Protein 6B82 (pdb70)

CATH classification: 1.10.630.10

Radius of gyration: 28.64 Å; Cα contacts (8 Å, |Δi|>4): 1576; chains: 2; bounding box: 78×94×57 Å

Organism: Danio rerio (NCBI:txid7955)

Structure (mmCIF, N/CA/C/O backbone):
data_6B82
#
_entry.id   6B82
#
_cell.length_a   104.920
_cell.length_b   104.920
_cell.length_c   235.000
_cell.angle_alpha   90.00
_cell.angle_beta   90.00
_cell.angle_gamma   90.00
#
_symmetry.space_group_name_H-M   'P 41 2 2'
#
loop_
_entity.id
_entity.type
_entity.pdbx_description
1 polymer 'Cytochrome P450, family 17, subfamily A, polypeptide 1'
2 non-polymer 'PROTOPORPHYRIN IX CONTAINING FE'
3 non-polymer Abiraterone
4 non-polymer 'ACETATE ION'
5 non-polymer 'CHLORIDE ION'
6 water water
#
loop_
_atom_site.group_PDB
_atom_site.id
_atom_site.type_symbol
_atom_site.label_atom_id
_atom_site.label_alt_id
_atom_site.label_comp_id
_atom_site.label_asym_id
_atom_site.label_entity_id
_atom_site.label_seq_id
_atom_site.pdbx_PDB_ins_code
_atom_site.Cartn_x
_atom_site.Cartn_y
_atom_site.Cartn_z
_atom_site.occupancy
_atom_site.B_iso_or_equiv
_atom_site.auth_seq_id
_atom_site.auth_comp_id
_atom_site.auth_asym_id
_atom_site.auth_atom_id
_atom_site.pdbx_PDB_model_num
ATOM 1 N N . ARG A 1 23 ? 34.288 33.973 -11.789 1.00 93.55 39 ARG A N 1
ATOM 2 C CA . ARG A 1 23 ? 34.168 33.362 -13.148 1.00 88.53 39 ARG A CA 1
ATOM 3 C C . ARG A 1 23 ? 35.479 33.477 -13.905 1.00 90.32 39 ARG A C 1
ATOM 4 O O . ARG A 1 23 ? 35.906 32.493 -14.469 1.00 96.74 39 ARG A O 1
ATOM 6 N N . SER A 1 24 ? 36.113 34.660 -13.927 1.00 92.17 40 SER A N 1
ATOM 7 C CA . SER A 1 24 ? 37.464 34.826 -14.538 1.00 84.57 40 SER A CA 1
ATOM 8 C C . SER A 1 24 ? 38.570 34.607 -13.506 1.00 81.00 40 SER A C 1
ATOM 9 O O . SER A 1 24 ? 38.411 35.007 -12.344 1.00 81.38 40 SER A O 1
ATOM 12 N N . PRO A 1 25 ? 39.702 33.992 -13.935 1.00 75.01 41 PRO A N 1
ATOM 13 C CA . PRO A 1 25 ? 40.819 33.744 -13.025 1.00 68.95 41 PRO A CA 1
ATOM 14 C C . PRO A 1 25 ? 41.556 35.017 -12.688 1.00 61.37 41 PRO A C 1
ATOM 15 O O . PRO A 1 25 ? 41.526 35.943 -13.483 1.00 63.81 41 PRO A O 1
ATOM 19 N N . PRO A 1 26 ? 42.228 35.065 -11.531 1.00 58.99 42 PRO A N 1
ATOM 20 C CA . PRO A 1 26 ? 43.092 36.216 -11.238 1.00 65.69 42 PRO A CA 1
ATOM 21 C C . PRO A 1 26 ? 43.998 36.588 -12.415 1.00 69.86 42 PRO A C 1
ATOM 22 O O . PRO A 1 26 ? 44.286 35.736 -13.274 1.00 68.48 42 PRO A O 1
ATOM 26 N N . SER A 1 27 ? 44.407 37.857 -12.457 1.00 73.67 43 SER A N 1
ATOM 27 C CA . SER A 1 27 ? 45.161 38.398 -13.591 1.00 73.00 43 SER A CA 1
ATOM 28 C C . SER A 1 27 ? 46.175 39.409 -13.114 1.00 72.57 43 SER A C 1
ATOM 29 O O . SER A 1 27 ? 45.878 40.235 -12.242 1.00 80.51 43 SER A O 1
ATOM 32 N N . LEU A 1 28 ? 47.367 39.357 -13.701 1.00 71.55 44 LEU A N 1
ATOM 33 C CA . LEU A 1 28 ? 48.392 40.366 -13.419 1.00 69.49 44 LEU A CA 1
ATOM 34 C C . LEU A 1 28 ? 47.944 41.707 -13.963 1.00 67.00 44 LEU A C 1
ATOM 35 O O . LEU A 1 28 ? 47.183 41.767 -14.937 1.00 72.67 44 LEU A O 1
ATOM 40 N N . PRO A 1 29 ? 48.413 42.794 -13.342 1.00 70.23 45 PRO A N 1
ATOM 41 C CA . PRO A 1 29 ? 48.027 44.112 -13.854 1.00 72.44 45 PRO A CA 1
ATOM 42 C C . PRO A 1 29 ? 48.547 44.304 -15.273 1.00 74.60 45 PRO A C 1
ATOM 43 O O . PRO A 1 29 ? 49.704 44.008 -15.557 1.00 77.07 45 PRO A O 1
ATOM 47 N N . SER A 1 30 ? 47.685 44.763 -16.160 1.00 75.43 46 SER A N 1
ATOM 48 C CA . SER A 1 30 ? 48.075 44.985 -17.540 1.00 75.37 46 SER A CA 1
ATOM 49 C C . SER A 1 30 ? 47.759 46.421 -17.963 1.00 74.85 46 SER A C 1
ATOM 50 O O . SER A 1 30 ? 46.729 46.995 -17.603 1.00 80.09 46 SER A O 1
ATOM 53 N N . LEU A 1 31 ? 48.673 47.012 -18.712 1.00 77.63 47 LEU A N 1
ATOM 54 C CA . LEU A 1 31 ? 48.396 48.269 -19.380 1.00 78.94 47 LEU A CA 1
ATOM 55 C C . LEU A 1 31 ? 47.867 47.946 -20.781 1.00 83.56 47 LEU A C 1
ATOM 56 O O . LEU A 1 31 ? 47.986 46.808 -21.255 1.00 85.76 47 LEU A O 1
ATOM 61 N N . PRO A 1 32 ? 47.239 48.927 -21.440 1.00 88.47 48 PRO A N 1
ATOM 62 C CA . PRO A 1 32 ? 46.909 48.715 -22.853 1.00 90.32 48 PRO A CA 1
ATOM 63 C C . PRO A 1 32 ? 48.203 48.545 -23.654 1.00 85.60 48 PRO A C 1
ATOM 64 O O . PRO A 1 32 ? 49.238 49.065 -23.208 1.00 81.96 48 PRO A O 1
ATOM 68 N N . ILE A 1 33 ? 48.161 47.807 -24.776 1.00 82.82 49 ILE A N 1
ATOM 69 C CA . ILE A 1 33 ? 49.292 47.717 -25.753 1.00 87.84 49 ILE A CA 1
ATOM 70 C C . ILE A 1 33 ? 50.418 46.743 -25.334 1.00 80.95 49 ILE A C 1
ATOM 71 O O . ILE A 1 33 ? 50.757 45.843 -26.096 1.00 74.53 49 ILE A O 1
ATOM 76 N N . ILE A 1 34 ? 50.968 46.947 -24.130 1.00 79.70 50 ILE A N 1
ATOM 77 C CA . ILE A 1 34 ? 52.081 46.176 -23.569 1.00 75.16 50 ILE A CA 1
ATOM 78 C C . ILE A 1 34 ? 51.565 45.045 -22.689 1.00 76.42 50 ILE A C 1
ATOM 79 O O . ILE A 1 34 ? 52.180 43.982 -22.626 1.00 79.17 50 ILE A O 1
ATOM 84 N N . GLY A 1 35 ? 50.443 45.281 -22.006 1.00 77.73 51 GLY A N 1
ATOM 85 C CA . GLY A 1 35 ? 49.897 44.316 -21.079 1.00 74.21 51 GLY A CA 1
ATOM 86 C C . GLY A 1 35 ? 50.678 44.215 -19.767 1.00 72.00 51 GLY A C 1
ATOM 87 O O . GLY A 1 35 ? 51.200 45.208 -19.225 1.00 64.35 51 GLY A O 1
ATOM 88 N N . SER A 1 36 ? 50.763 42.991 -19.265 1.00 69.99 52 SER A N 1
ATOM 89 C CA . SER A 1 36 ? 51.375 42.715 -17.991 1.00 67.80 52 SER A CA 1
ATOM 90 C C . SER A 1 36 ? 52.890 42.673 -18.028 1.00 70.76 52 SER A C 1
ATOM 91 O O . SER A 1 36 ? 53.483 42.464 -16.977 1.00 71.76 52 SER A O 1
ATOM 94 N N . LEU A 1 37 ? 53.529 42.856 -19.195 1.00 73.96 53 LEU A N 1
ATOM 95 C CA . LEU A 1 37 ? 54.990 43.103 -19.248 1.00 76.97 53 LEU A CA 1
ATOM 96 C C . LEU A 1 37 ? 55.395 44.125 -18.206 1.00 78.60 53 LEU A C 1
ATOM 97 O O . LEU A 1 37 ? 54.574 44.917 -17.762 1.00 95.35 53 LEU A O 1
ATOM 102 N N . MET A 1 38 ? 56.658 44.137 -17.832 1.00 81.90 54 MET A N 1
ATOM 103 C CA . MET A 1 38 ? 57.187 45.132 -16.870 1.00 100.45 54 MET A CA 1
ATOM 104 C C . MET A 1 38 ? 56.716 44.907 -15.417 1.00 100.31 54 MET A C 1
ATOM 105 O O . MET A 1 38 ? 57.467 45.204 -14.480 1.00 106.22 54 MET A O 1
ATOM 110 N N . SER A 1 39 ? 55.506 44.368 -15.226 1.00 99.31 55 SER A N 1
ATOM 111 C CA . SER A 1 39 ? 55.152 43.668 -13.969 1.00 93.10 55 SER A CA 1
ATOM 112 C C . SER A 1 39 ? 55.970 42.394 -13.807 1.00 90.23 55 SER A C 1
ATOM 113 O O . SER A 1 39 ? 56.253 41.971 -12.683 1.00 96.61 55 SER A O 1
ATOM 116 N N . LEU A 1 40 ? 56.355 41.797 -14.931 1.00 82.02 56 LEU A N 1
ATOM 117 C CA . LEU A 1 40 ? 57.109 40.562 -14.920 1.00 81.48 56 LEU A CA 1
ATOM 118 C C . LEU A 1 40 ? 58.540 40.770 -15.430 1.00 78.43 56 LEU A C 1
ATOM 119 O O . LEU A 1 40 ? 58.966 40.204 -16.417 1.00 71.68 56 LEU A O 1
ATOM 124 N N . VAL A 1 41 ? 59.276 41.598 -14.704 1.00 84.80 57 VAL A N 1
ATOM 125 C CA . VAL A 1 41 ? 60.729 41.689 -14.847 1.00 87.16 57 VAL A CA 1
ATOM 126 C C . VAL A 1 41 ? 61.339 40.977 -13.652 1.00 87.23 57 VAL A C 1
ATOM 127 O O . VAL A 1 41 ? 60.846 41.116 -12.517 1.00 83.28 57 VAL A O 1
ATOM 131 N N . SER A 1 42 ? 62.408 40.221 -13.906 1.00 83.81 58 SER A N 1
ATOM 132 C CA . SER A 1 42 ? 62.977 39.324 -12.891 1.00 85.50 58 SER A CA 1
ATOM 133 C C . SER A 1 42 ? 64.314 38.734 -13.364 1.00 92.87 58 SER A C 1
ATOM 134 O O . SER A 1 42 ? 64.546 38.572 -14.567 1.00 92.96 58 SER A O 1
ATOM 137 N N . ASP A 1 43 ? 65.204 38.448 -12.414 1.00 106.61 59 ASP A N 1
ATOM 138 C CA . ASP A 1 43 ? 66.418 37.648 -12.680 1.00 114.11 59 ASP A CA 1
ATOM 139 C C . ASP A 1 43 ? 66.142 36.143 -12.575 1.00 104.50 59 ASP A C 1
ATOM 140 O O . ASP A 1 43 ? 67.019 35.335 -12.902 1.00 101.77 59 ASP A O 1
ATOM 145 N N . SER A 1 44 ? 64.942 35.779 -12.102 1.00 91.89 60 SER A N 1
ATOM 146 C CA . SER A 1 44 ? 64.500 34.392 -12.074 1.00 82.44 60 SER A CA 1
ATOM 147 C C . SER A 1 44 ? 64.273 33.872 -13.480 1.00 79.89 60 SER A C 1
ATOM 148 O O . SER A 1 44 ? 63.875 34.626 -14.382 1.00 77.34 60 SER A O 1
ATOM 151 N N . PRO A 1 45 ? 64.543 32.578 -13.676 1.00 77.10 61 PRO A N 1
ATOM 152 C CA . PRO A 1 45 ? 64.080 31.922 -14.885 1.00 77.51 61 PRO A CA 1
ATOM 153 C C . PRO A 1 45 ? 62.534 31.925 -14.959 1.00 77.60 61 PRO A C 1
ATOM 154 O O . PRO A 1 45 ? 61.872 31.798 -13.916 1.00 80.25 61 PRO A O 1
ATOM 158 N N . PRO A 1 46 ? 61.958 32.071 -16.169 1.00 72.94 62 PRO A N 1
ATOM 159 C CA . PRO A 1 46 ? 60.498 32.212 -16.307 1.00 71.84 62 PRO A CA 1
ATOM 160 C C . PRO A 1 46 ? 59.622 31.175 -15.597 1.00 71.33 62 PRO A C 1
ATOM 161 O O . PRO A 1 46 ? 58.615 31.554 -15.002 1.00 75.84 62 PRO A O 1
ATOM 165 N N . HIS A 1 47 ? 59.986 29.897 -15.679 1.00 68.81 63 HIS A N 1
ATOM 166 C CA . HIS A 1 47 ? 59.231 28.831 -14.992 1.00 68.44 63 HIS A CA 1
ATOM 167 C C . HIS A 1 47 ? 59.158 29.005 -13.474 1.00 69.02 63 HIS A C 1
ATOM 168 O O . HIS A 1 47 ? 58.094 28.869 -12.878 1.00 64.81 63 HIS A O 1
ATOM 175 N N . ILE A 1 48 ? 60.294 29.322 -12.870 1.00 70.88 64 ILE A N 1
ATOM 176 C CA . ILE A 1 48 ? 60.369 29.599 -11.437 1.00 74.36 64 ILE A CA 1
ATOM 177 C C . ILE A 1 48 ? 59.586 30.863 -11.109 1.00 75.66 64 ILE A C 1
ATOM 178 O O . ILE A 1 48 ? 58.834 30.903 -10.136 1.00 72.70 64 ILE A O 1
ATOM 183 N N . PHE A 1 49 ? 5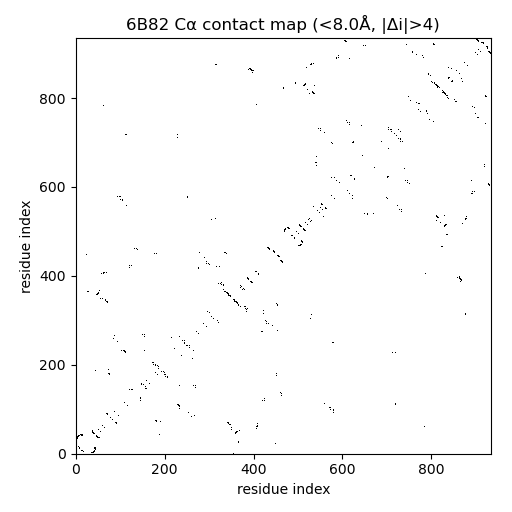9.773 31.895 -11.926 1.00 78.11 65 PHE A N 1
ATOM 184 C CA . PHE A 1 49 ? 59.082 33.163 -11.717 1.00 79.14 65 PHE A CA 1
ATOM 185 C C . PHE A 1 49 ? 57.589 32.918 -11.615 1.00 73.64 65 PHE A C 1
ATOM 186 O O . PHE A 1 49 ? 56.975 33.337 -10.647 1.00 75.90 65 PHE A O 1
ATOM 194 N N . PHE A 1 50 ? 57.034 32.210 -12.594 1.00 71.67 66 PHE A N 1
ATOM 195 C CA . PHE A 1 50 ? 55.603 31.914 -12.631 1.00 71.95 66 PHE A CA 1
ATOM 196 C C . PHE A 1 50 ? 55.147 31.008 -11.495 1.00 70.88 66 PHE A C 1
ATOM 197 O O . PHE A 1 50 ? 53.990 31.069 -11.108 1.00 71.37 66 PHE A O 1
ATOM 205 N N . GLN A 1 51 ? 56.033 30.149 -10.995 1.00 72.98 67 GLN A N 1
ATOM 206 C CA . GLN A 1 51 ? 55.732 29.290 -9.838 1.00 73.21 67 GLN A CA 1
ATOM 207 C C . GLN A 1 51 ? 55.601 30.109 -8.571 1.00 69.48 67 GLN A C 1
ATOM 208 O O . GLN A 1 51 ? 54.721 29.841 -7.770 1.00 63.35 67 GLN A O 1
ATOM 214 N N . ASP A 1 52 ? 56.482 31.097 -8.403 1.00 72.54 68 ASP A N 1
ATOM 215 C CA . ASP A 1 52 ? 56.460 31.999 -7.237 1.00 69.75 68 ASP A CA 1
ATOM 216 C C . ASP A 1 52 ? 55.275 32.986 -7.276 1.00 69.39 68 ASP A C 1
ATOM 217 O O . ASP A 1 52 ? 54.712 33.307 -6.238 1.00 74.88 68 ASP A O 1
ATOM 222 N N . LEU A 1 53 ? 54.862 33.434 -8.464 1.00 70.99 69 LEU A N 1
ATOM 223 C CA . LEU A 1 53 ? 53.645 34.249 -8.602 1.00 68.32 69 LEU A CA 1
ATOM 224 C C . LEU A 1 53 ? 52.400 33.566 -8.054 1.00 71.20 69 LEU A C 1
ATOM 225 O O . LEU A 1 53 ? 51.402 34.228 -7.778 1.00 79.92 69 LEU A O 1
ATOM 230 N N . GLN A 1 54 ? 52.441 32.248 -7.901 1.00 71.10 70 GLN A N 1
ATOM 231 C CA . GLN A 1 54 ? 51.352 31.555 -7.231 1.00 71.61 70 GLN A CA 1
ATOM 232 C C . GLN A 1 54 ? 51.139 32.135 -5.830 1.00 70.24 70 GLN A C 1
ATOM 233 O O . GLN A 1 54 ? 50.010 32.214 -5.353 1.00 71.01 70 GLN A O 1
ATOM 239 N N . LYS A 1 55 ? 52.222 32.549 -5.186 1.00 67.26 71 LYS A N 1
ATOM 240 C CA . LYS A 1 55 ? 52.142 33.065 -3.840 1.00 74.37 71 LYS A CA 1
ATOM 241 C C . LYS A 1 55 ? 51.140 34.226 -3.711 1.00 79.79 71 LYS A C 1
ATOM 242 O O . LYS A 1 55 ? 50.488 34.368 -2.669 1.00 85.99 71 LYS A O 1
ATOM 248 N N . LYS A 1 56 ? 51.012 35.030 -4.772 1.00 78.39 72 LYS A N 1
ATOM 249 C CA . LYS A 1 56 ? 50.044 36.133 -4.839 1.00 75.22 72 LYS A CA 1
ATOM 250 C C . LYS A 1 56 ? 48.768 35.813 -5.605 1.00 70.03 72 LYS A C 1
ATOM 251 O O . LYS A 1 56 ? 47.719 36.276 -5.198 1.00 72.57 72 LYS A O 1
ATOM 257 N N . TYR A 1 57 ? 48.854 35.060 -6.707 1.00 69.58 73 TYR A N 1
ATOM 258 C CA . TYR A 1 57 ? 47.713 34.834 -7.624 1.00 66.65 73 TYR A CA 1
ATOM 259 C C . TYR A 1 57 ? 47.081 33.454 -7.601 1.00 66.82 73 TYR A C 1
ATOM 260 O O . TYR A 1 57 ? 46.029 33.254 -8.218 1.00 71.93 73 TYR A O 1
ATOM 269 N N . GLY A 1 58 ? 47.721 32.508 -6.917 1.00 70.40 74 GLY A N 1
ATOM 270 C CA . GLY A 1 58 ? 47.244 31.123 -6.828 1.00 71.83 74 GLY A CA 1
ATOM 271 C C . GLY A 1 58 ? 47.783 30.224 -7.912 1.00 70.16 74 GLY A C 1
ATOM 272 O O . GLY A 1 58 ? 48.635 30.612 -8.679 1.00 78.80 74 GLY A O 1
ATOM 273 N N . ASP A 1 59 ? 47.247 29.019 -7.985 1.00 71.18 75 ASP A N 1
ATOM 274 C CA . ASP A 1 59 ? 47.733 27.993 -8.920 1.00 74.55 75 ASP A CA 1
ATOM 275 C C . ASP A 1 59 ? 47.313 28.222 -10.401 1.00 75.06 75 ASP A C 1
ATOM 276 O O . ASP A 1 59 ? 47.769 27.508 -11.315 1.00 75.25 75 ASP A O 1
ATOM 281 N N . LEU A 1 60 ? 46.449 29.208 -10.630 1.00 71.99 76 LEU A N 1
ATOM 282 C CA . LEU A 1 60 ? 45.906 29.478 -11.957 1.00 75.14 76 LEU A CA 1
ATOM 283 C C . LEU A 1 60 ? 45.640 30.974 -12.091 1.00 80.98 76 LEU A C 1
ATOM 284 O O . LEU A 1 60 ? 44.811 31.528 -11.359 1.00 90.50 76 LEU A O 1
ATOM 289 N N . TYR A 1 61 ? 46.336 31.620 -13.026 1.00 75.21 77 TYR A N 1
ATOM 290 C CA . TYR A 1 61 ? 46.211 33.057 -13.222 1.00 67.37 77 TYR A CA 1
ATOM 291 C C . TYR A 1 61 ? 46.569 33.445 -14.640 1.00 68.35 77 TYR A C 1
ATOM 292 O O . TYR A 1 61 ? 47.302 32.727 -15.303 1.00 75.77 77 TYR A O 1
ATOM 301 N N . SER A 1 62 ? 46.053 34.588 -15.086 1.00 68.92 78 SER A N 1
ATOM 302 C CA . SER A 1 62 ? 46.292 35.108 -16.437 1.00 67.00 78 SER A CA 1
ATOM 303 C C . SER A 1 62 ? 47.194 36.342 -16.445 1.00 61.35 78 SER A C 1
ATOM 304 O O . SER A 1 62 ? 47.388 37.019 -15.440 1.00 58.02 78 SER A O 1
ATOM 307 N N . LEU A 1 63 ? 47.753 36.623 -17.604 1.00 63.29 79 LEU A N 1
ATOM 308 C CA . LEU A 1 63 ? 48.482 37.870 -17.840 1.00 68.40 79 LEU A CA 1
ATOM 309 C C . LEU A 1 63 ? 48.336 38.240 -19.294 1.00 67.67 79 LEU A C 1
ATOM 310 O O . LEU A 1 63 ? 47.743 37.502 -20.075 1.00 67.85 79 LEU A O 1
ATOM 315 N N . MET A 1 64 ? 48.881 39.388 -19.656 1.00 67.79 80 MET A N 1
ATOM 316 C CA . MET A 1 64 ? 48.779 39.884 -21.011 1.00 68.12 80 MET A CA 1
ATOM 317 C C . MET A 1 64 ? 50.184 40.180 -21.522 1.00 66.93 80 MET A C 1
ATOM 318 O O . MET A 1 64 ? 50.860 41.085 -21.047 1.00 64.00 80 MET A O 1
ATOM 323 N N . MET A 1 65 ? 50.632 39.368 -22.465 1.00 71.26 81 MET A N 1
ATOM 324 C CA . MET A 1 65 ? 51.894 39.584 -23.148 1.00 70.63 81 MET A CA 1
ATOM 325 C C . MET A 1 65 ? 51.610 40.311 -24.451 1.00 71.90 81 MET A C 1
ATOM 326 O O . MET A 1 65 ? 51.118 39.728 -25.442 1.00 69.33 81 MET A O 1
ATOM 331 N N . GLY A 1 66 ? 51.912 41.604 -24.428 1.00 70.22 82 GLY A N 1
ATOM 332 C CA . GLY A 1 66 ? 51.507 42.499 -25.477 1.00 68.29 82 GLY A CA 1
ATOM 333 C C . GLY A 1 66 ? 50.011 42.410 -25.579 1.00 70.58 82 GLY A C 1
ATOM 334 O O . GLY A 1 66 ? 49.310 42.617 -24.594 1.00 67.85 82 GLY A O 1
ATOM 335 N N . SER A 1 67 ? 49.552 42.019 -26.761 1.00 79.21 83 SER A N 1
ATOM 336 C CA . SER A 1 67 ? 48.144 41.939 -27.113 1.00 79.59 83 SER A CA 1
ATOM 337 C C . SER A 1 67 ? 47.499 40.602 -26.693 1.00 80.72 83 SER A C 1
ATOM 338 O O . SER A 1 67 ? 46.287 40.527 -26.506 1.00 81.62 83 SER A O 1
ATOM 341 N N . HIS A 1 68 ? 48.307 39.560 -26.511 1.00 83.59 84 HIS A N 1
ATOM 342 C CA . HIS A 1 68 ? 47.791 38.213 -26.291 1.00 84.84 84 HIS A CA 1
ATOM 343 C C . HIS A 1 68 ? 47.651 37.854 -24.835 1.00 80.84 84 HIS A C 1
ATOM 344 O O . HIS A 1 68 ? 48.422 38.320 -23.999 1.00 74.89 84 HIS A O 1
ATOM 351 N N . LYS A 1 69 ? 46.652 37.020 -24.548 1.00 82.38 85 LYS A N 1
ATOM 352 C CA . LYS A 1 69 ? 46.368 36.575 -23.189 1.00 81.27 85 LYS A CA 1
ATOM 353 C C . LYS A 1 69 ? 47.018 35.206 -22.927 1.00 74.98 85 LYS A C 1
ATOM 354 O O . LYS A 1 69 ? 46.776 34.255 -23.675 1.00 73.45 85 LYS A O 1
ATOM 360 N N . LEU A 1 70 ? 47.867 35.130 -21.900 1.00 67.86 86 LEU A N 1
ATOM 361 C CA . LEU A 1 70 ? 48.408 33.862 -21.435 1.00 66.67 86 LEU A CA 1
ATOM 362 C C . LEU A 1 70 ? 47.600 33.425 -20.230 1.00 63.71 86 LEU A C 1
ATOM 363 O O . LEU A 1 70 ? 47.196 34.260 -19.423 1.00 63.19 86 LEU A O 1
ATOM 368 N N . LEU A 1 71 ? 47.367 32.121 -20.116 1.00 62.72 87 LEU A N 1
ATOM 369 C CA . LEU A 1 71 ? 46.886 31.531 -18.880 1.00 63.46 87 LEU A CA 1
ATOM 370 C C . LEU A 1 71 ? 47.942 30.578 -18.379 1.00 64.03 87 LEU A C 1
ATOM 371 O O . LEU A 1 71 ? 48.213 29.556 -19.020 1.00 66.88 87 LEU A O 1
ATOM 376 N N . ILE A 1 72 ? 48.552 30.921 -17.245 1.00 65.72 88 ILE A N 1
ATOM 377 C CA . ILE A 1 72 ? 49.544 30.049 -16.603 1.00 67.97 88 ILE A CA 1
ATOM 378 C C . ILE A 1 72 ? 48.791 29.005 -15.770 1.00 67.18 88 ILE A C 1
ATOM 379 O O . ILE A 1 72 ? 47.937 29.355 -14.966 1.00 69.00 88 ILE A O 1
ATOM 384 N N . VAL A 1 73 ? 49.104 27.732 -16.002 1.00 66.29 89 VAL A N 1
ATOM 385 C CA . VAL A 1 73 ? 48.543 26.616 -15.254 1.00 66.61 89 VAL A CA 1
ATOM 386 C C . VAL A 1 73 ? 49.652 25.958 -14.448 1.00 68.10 89 VAL A C 1
ATOM 387 O O . VAL A 1 73 ? 50.632 25.478 -15.017 1.00 68.18 89 VAL A O 1
ATOM 391 N N . ASN A 1 74 ? 49.476 25.920 -13.127 1.00 68.73 90 ASN A N 1
ATOM 392 C CA . ASN A 1 74 ? 50.421 25.239 -12.242 1.00 63.79 90 ASN A CA 1
ATOM 393 C C . ASN A 1 74 ? 49.888 23.976 -11.575 1.00 61.13 90 ASN A C 1
ATOM 394 O O . ASN A 1 74 ? 50.684 23.224 -11.046 1.00 55.84 90 ASN A O 1
ATOM 399 N N . ASN A 1 75 ? 48.572 23.738 -11.607 1.00 67.03 91 ASN A N 1
ATOM 400 C CA . ASN A 1 75 ? 47.949 22.597 -10.920 1.00 71.07 91 ASN A CA 1
ATOM 401 C C . ASN A 1 75 ? 47.676 21.448 -11.890 1.00 71.66 91 ASN A C 1
ATOM 402 O O . ASN A 1 75 ? 47.013 21.630 -12.918 1.00 66.65 91 ASN A O 1
ATOM 407 N N . HIS A 1 76 ? 48.160 20.260 -11.535 1.00 79.08 92 HIS A N 1
ATOM 408 C CA . HIS A 1 76 ? 47.997 19.075 -12.385 1.00 79.02 92 HIS A CA 1
ATOM 409 C C . HIS A 1 76 ? 46.556 18.736 -12.752 1.00 74.12 92 HIS A C 1
ATOM 410 O O . HIS A 1 76 ? 46.316 18.251 -13.851 1.00 72.61 92 HIS A O 1
ATOM 417 N N . HIS A 1 77 ? 45.604 19.000 -11.858 1.00 78.11 93 HIS A N 1
ATOM 418 C CA . HIS A 1 77 ? 44.176 18.791 -12.177 1.00 79.82 93 HIS A CA 1
ATOM 419 C C . HIS A 1 77 ? 43.752 19.714 -13.314 1.00 78.35 93 HIS A C 1
ATOM 420 O O . HIS A 1 77 ? 43.074 19.269 -14.259 1.00 77.28 93 HIS A O 1
ATOM 427 N N . HIS A 1 78 ? 44.171 20.983 -13.226 1.00 75.78 94 HIS A N 1
ATOM 428 C CA . HIS A 1 78 ? 43.911 21.958 -14.287 1.00 74.78 94 HIS A CA 1
ATOM 429 C C . HIS A 1 78 ? 44.605 21.547 -15.584 1.00 74.86 94 HIS A C 1
ATOM 430 O O . HIS A 1 78 ? 43.977 21.519 -16.639 1.00 69.56 94 HIS A O 1
ATOM 437 N N . ALA A 1 79 ? 45.887 21.197 -15.480 1.00 71.67 95 ALA A N 1
ATOM 438 C CA . ALA A 1 79 ? 46.670 20.694 -16.616 1.00 72.23 95 ALA A CA 1
ATOM 439 C C . ALA A 1 79 ? 46.034 19.529 -17.335 1.00 71.34 95 ALA A C 1
ATOM 440 O O . ALA A 1 79 ? 46.004 19.499 -18.561 1.00 71.71 95 ALA A O 1
ATOM 442 N N . LYS A 1 80 ? 45.549 18.557 -16.571 1.00 75.09 96 LYS A N 1
ATOM 443 C CA . LYS A 1 80 ? 44.910 17.375 -17.162 1.00 73.77 96 LYS A CA 1
ATOM 444 C C . LYS A 1 80 ? 43.563 17.716 -17.810 1.00 71.64 96 LYS A C 1
ATOM 445 O O . LYS A 1 80 ? 43.234 17.156 -18.855 1.00 69.85 96 LYS A O 1
ATOM 451 N N . GLU A 1 81 ? 42.815 18.656 -17.232 1.00 71.32 97 GLU A N 1
ATOM 452 C CA . GLU A 1 81 ? 41.592 19.154 -17.887 1.00 74.86 97 GLU A CA 1
ATOM 453 C C . GLU A 1 81 ? 41.906 19.844 -19.237 1.00 75.34 97 GLU A C 1
ATOM 454 O O . GLU A 1 81 ? 41.140 19.728 -20.204 1.00 66.82 97 GLU A O 1
ATOM 460 N N . ILE A 1 82 ? 43.039 20.554 -19.288 1.00 77.26 98 ILE A N 1
ATOM 461 C CA . ILE A 1 82 ? 43.493 21.239 -20.503 1.00 69.21 98 ILE A CA 1
ATOM 462 C C . ILE A 1 82 ? 43.919 20.248 -21.551 1.00 70.19 98 ILE A C 1
ATOM 463 O O . ILE A 1 82 ? 43.499 20.365 -22.694 1.00 78.45 98 ILE A O 1
ATOM 468 N N . LEU A 1 83 ? 44.768 19.299 -21.158 1.00 67.94 99 LEU A N 1
ATOM 469 C CA . LEU A 1 83 ? 45.381 18.357 -22.095 1.00 67.74 99 LEU A CA 1
ATOM 470 C C . LEU A 1 83 ? 44.528 17.122 -22.425 1.00 66.77 99 LEU A C 1
ATOM 471 O O . LEU A 1 83 ? 44.614 16.603 -23.541 1.00 78.38 99 LEU A O 1
ATOM 476 N N . ILE A 1 84 ? 43.716 16.652 -21.481 1.00 64.03 100 ILE A N 1
ATOM 477 C CA . ILE A 1 84 ? 43.001 15.379 -21.640 1.00 67.47 100 ILE A CA 1
ATOM 478 C C . ILE A 1 84 ? 41.488 15.572 -21.779 1.00 72.03 100 ILE A C 1
ATOM 479 O O . ILE A 1 84 ? 40.931 15.365 -22.871 1.00 72.21 100 ILE A O 1
ATOM 484 N N . LYS A 1 85 ? 40.838 15.968 -20.680 1.00 74.81 101 LYS A N 1
ATOM 485 C CA . LYS A 1 85 ? 39.375 16.072 -20.618 1.00 74.55 101 LYS A CA 1
ATOM 486 C C . LYS A 1 85 ? 38.813 17.003 -21.707 1.00 70.17 101 LYS A C 1
ATOM 487 O O . LYS A 1 85 ? 37.769 16.707 -22.285 1.00 73.48 101 LYS A O 1
ATOM 493 N N . LYS A 1 86 ? 39.528 18.092 -22.001 1.00 68.26 102 LYS A N 1
ATOM 494 C CA . LYS A 1 86 ? 39.145 19.050 -23.050 1.00 69.53 102 LYS A CA 1
ATOM 495 C C . LYS A 1 86 ? 40.268 19.268 -24.083 1.00 69.04 102 LYS A C 1
ATOM 496 O O . LYS A 1 86 ? 40.472 20.379 -24.562 1.00 71.38 102 LYS A O 1
ATOM 502 N N . GLY A 1 87 ? 40.965 18.189 -24.439 1.00 71.01 103 GLY A N 1
ATOM 503 C CA . GLY A 1 87 ? 42.178 18.241 -25.266 1.00 65.46 103 GLY A CA 1
ATOM 504 C C . GLY A 1 87 ? 41.946 18.864 -26.620 1.00 67.13 103 GLY A C 1
ATOM 505 O O . GLY A 1 87 ? 42.754 19.680 -27.044 1.00 67.50 103 GLY A O 1
ATOM 506 N N . LYS A 1 88 ? 40.826 18.515 -27.270 1.00 64.30 104 LYS A N 1
ATOM 507 C CA . LYS A 1 88 ? 40.512 19.028 -28.608 1.00 60.09 104 LYS A CA 1
ATOM 508 C C . LYS A 1 88 ? 40.164 20.510 -28.569 1.00 64.69 104 LYS A C 1
ATOM 509 O O . LYS A 1 88 ? 40.388 21.237 -29.536 1.00 71.93 104 LYS A O 1
ATOM 515 N N . ILE A 1 89 ? 39.582 20.959 -27.467 1.00 70.63 105 ILE A N 1
ATOM 516 C CA . ILE A 1 89 ? 39.244 22.370 -27.328 1.00 68.50 105 ILE A CA 1
ATOM 517 C C . ILE A 1 89 ? 40.545 23.155 -27.224 1.00 68.65 105 ILE A C 1
ATOM 518 O O . ILE A 1 89 ? 40.708 24.161 -27.913 1.00 73.28 105 ILE A O 1
ATOM 523 N N . PHE A 1 90 ? 41.471 22.670 -26.400 1.00 66.29 106 PHE A N 1
ATOM 524 C CA . PHE A 1 90 ? 42.755 23.349 -26.170 1.00 70.79 106 PHE A CA 1
ATOM 525 C C . PHE A 1 90 ? 43.907 22.763 -26.994 1.00 68.62 106 PHE A C 1
ATOM 526 O O . PHE A 1 90 ? 45.042 22.619 -26.501 1.00 64.03 106 PHE A O 1
ATOM 534 N N . ALA A 1 91 ? 43.612 22.435 -28.252 1.00 67.87 107 ALA A N 1
ATOM 535 C CA . ALA A 1 91 ? 44.607 21.850 -29.155 1.00 70.77 107 ALA A CA 1
ATOM 536 C C . ALA A 1 91 ? 45.129 22.837 -30.186 1.00 70.88 107 ALA A C 1
ATOM 537 O O . ALA A 1 91 ? 45.864 22.424 -31.087 1.00 74.57 107 ALA A O 1
ATOM 539 N N . GLY A 1 92 ? 44.768 24.119 -30.057 1.00 67.66 108 GLY A N 1
ATOM 540 C CA . GLY A 1 92 ? 45.300 25.162 -30.931 1.00 67.53 108 GLY A CA 1
ATOM 541 C C . GLY A 1 92 ? 46.750 25.477 -30.598 1.00 68.37 108 GLY A C 1
ATOM 542 O O . GLY A 1 92 ? 47.205 25.212 -29.475 1.00 64.35 108 GLY A O 1
ATOM 543 N N . ARG A 1 93 ? 47.478 26.034 -31.569 1.00 70.37 109 ARG A N 1
ATOM 544 C CA . ARG A 1 93 ? 48.857 26.515 -31.343 1.00 67.03 109 ARG A CA 1
ATOM 545 C C . ARG A 1 93 ? 48.981 27.988 -31.752 1.00 64.06 109 ARG A C 1
ATOM 546 O O . ARG A 1 93 ? 48.345 28.422 -32.705 1.00 63.98 109 ARG A O 1
ATOM 554 N N . PRO A 1 94 ? 49.801 28.764 -31.034 1.00 66.30 110 PRO A N 1
ATOM 555 C CA . PRO A 1 94 ? 49.910 30.171 -31.372 1.00 68.74 110 PRO A CA 1
ATOM 556 C C . PRO A 1 94 ? 50.864 30.372 -32.527 1.00 66.48 110 PRO A C 1
ATOM 557 O O . PRO A 1 94 ? 51.774 29.571 -32.704 1.00 60.21 110 PRO A O 1
ATOM 561 N N . ARG A 1 95 ? 50.640 31.446 -33.280 1.00 70.79 111 ARG A N 1
ATOM 562 C CA . ARG A 1 95 ? 51.508 31.877 -34.378 1.00 67.56 111 ARG A CA 1
ATOM 563 C C . ARG A 1 95 ? 52.381 32.979 -33.838 1.00 64.66 111 ARG A C 1
ATOM 564 O O . ARG A 1 95 ? 51.896 33.897 -33.191 1.00 65.50 111 ARG A O 1
ATOM 572 N N . THR A 1 96 ? 53.665 32.889 -34.145 1.00 64.40 112 THR A N 1
ATOM 573 C CA . THR A 1 96 ? 54.717 33.637 -33.469 1.00 65.37 112 THR A CA 1
ATOM 574 C C . THR A 1 96 ? 55.803 33.843 -34.498 1.00 68.34 112 THR A C 1
ATOM 575 O O . THR A 1 96 ? 56.131 32.887 -35.183 1.00 82.66 112 THR A O 1
ATOM 579 N N . VAL A 1 97 ? 56.391 35.037 -34.618 1.00 69.59 113 VAL A N 1
ATOM 580 C CA . VAL A 1 97 ? 57.243 35.296 -35.818 1.00 72.66 113 VAL A CA 1
ATOM 581 C C . VAL A 1 97 ? 58.481 34.389 -35.883 1.00 73.37 113 VAL A C 1
ATOM 582 O O . VAL A 1 97 ? 58.881 34.006 -36.981 1.00 77.32 113 VAL A O 1
ATOM 586 N N . THR A 1 98 ? 59.066 34.056 -34.726 1.00 66.75 114 THR A N 1
ATOM 587 C CA . THR A 1 98 ? 60.181 33.101 -34.671 1.00 69.30 114 THR A CA 1
ATOM 588 C C . THR A 1 98 ? 59.782 31.683 -35.132 1.00 66.10 114 THR A C 1
ATOM 589 O O . THR A 1 98 ? 60.344 31.130 -36.072 1.00 65.98 114 THR A O 1
ATOM 593 N N . THR A 1 99 ? 58.792 31.107 -34.472 1.00 69.79 115 THR A N 1
ATOM 594 C CA . THR A 1 99 ? 58.323 29.769 -34.822 1.00 68.80 115 THR A CA 1
ATOM 595 C C . THR A 1 99 ? 57.828 29.730 -36.280 1.00 66.03 115 THR A C 1
ATOM 596 O O . THR A 1 99 ? 58.076 28.762 -36.985 1.00 63.85 115 THR A O 1
ATOM 600 N N . ASP A 1 100 ? 57.177 30.806 -36.725 1.00 68.09 116 ASP A N 1
ATOM 601 C CA . ASP A 1 100 ? 56.717 30.933 -38.105 1.00 70.35 116 ASP A CA 1
ATOM 602 C C . ASP A 1 100 ? 57.870 30.763 -39.082 1.00 70.27 116 ASP A C 1
ATOM 603 O O . ASP A 1 100 ? 57.732 30.019 -40.066 1.00 66.40 116 ASP A O 1
ATOM 608 N N . LEU A 1 101 ? 58.999 31.420 -38.793 1.00 68.82 117 LEU A N 1
ATOM 609 C CA . LEU A 1 101 ? 60.207 31.261 -39.601 1.00 66.93 117 LEU A CA 1
ATOM 610 C C . LEU A 1 101 ? 60.777 29.874 -39.446 1.00 65.71 117 LEU A C 1
ATOM 611 O O . LEU A 1 101 ? 61.098 29.238 -40.444 1.00 74.66 117 LEU A O 1
ATOM 616 N N . LEU A 1 102 ? 60.866 29.379 -38.219 1.00 64.91 118 LEU A N 1
ATOM 617 C CA . LEU A 1 102 ? 61.333 28.006 -38.006 1.00 66.17 118 LEU A CA 1
ATOM 618 C C . LEU A 1 102 ? 60.527 26.961 -38.745 1.00 61.95 118 LEU A C 1
ATOM 619 O O . LEU A 1 102 ? 61.103 25.989 -39.179 1.00 59.89 118 LEU A O 1
ATOM 624 N N . THR A 1 103 ? 59.216 27.163 -38.862 1.00 63.79 119 THR A N 1
ATOM 625 C CA . THR A 1 103 ? 58.299 26.142 -39.374 1.00 66.30 119 THR A CA 1
ATOM 626 C C . THR A 1 103 ? 57.528 26.559 -40.635 1.00 66.85 119 THR A C 1
ATOM 627 O O . THR A 1 103 ? 56.492 25.969 -40.962 1.00 70.12 119 THR A O 1
ATOM 631 N N . ARG A 1 104 ? 58.029 27.558 -41.351 1.00 66.97 120 ARG A N 1
ATOM 632 C CA . ARG A 1 104 ? 57.394 28.001 -42.594 1.00 66.16 120 ARG A CA 1
ATOM 633 C C . ARG A 1 104 ? 55.895 28.224 -42.362 1.00 66.32 120 ARG A C 1
ATOM 634 O O . ARG A 1 104 ? 55.044 27.663 -43.043 1.00 63.52 120 ARG A O 1
ATOM 642 N N . ASP A 1 105 ? 55.605 29.035 -41.354 1.00 69.82 121 ASP A N 1
ATOM 643 C CA . ASP A 1 105 ? 54.249 29.388 -40.976 1.00 69.99 121 ASP A CA 1
ATOM 644 C C . ASP A 1 105 ? 53.434 28.149 -40.634 1.00 64.95 121 ASP A C 1
ATOM 645 O O . ASP A 1 105 ? 52.400 27.871 -41.245 1.00 64.08 121 ASP A O 1
ATOM 650 N N . GLY A 1 106 ? 53.952 27.391 -39.674 1.00 62.31 122 GLY A N 1
ATOM 651 C CA . GLY A 1 106 ? 53.212 26.310 -39.028 1.00 62.48 122 GLY A CA 1
ATOM 652 C C . GLY A 1 106 ? 52.921 25.042 -39.817 1.00 61.55 122 GLY A C 1
ATOM 653 O O . GLY A 1 106 ? 51.882 24.404 -39.588 1.00 63.01 122 GLY A O 1
ATOM 654 N N . LYS A 1 107 ? 53.843 24.662 -40.708 1.00 60.97 123 LYS A N 1
ATOM 655 C CA . LYS A 1 107 ? 53.722 23.446 -41.542 1.00 62.33 123 LYS A CA 1
ATOM 656 C C . LYS A 1 107 ? 54.456 22.195 -40.993 1.00 66.12 123 LYS A C 1
ATOM 657 O O . LYS A 1 107 ? 54.616 21.169 -41.683 1.00 63.25 123 LYS A O 1
ATOM 663 N N . ASP A 1 108 ? 54.866 22.297 -39.730 1.00 68.64 124 ASP A N 1
ATOM 664 C CA . ASP A 1 108 ? 55.531 21.235 -38.990 1.00 68.16 124 ASP A CA 1
ATOM 665 C C . ASP A 1 108 ? 54.456 20.493 -38.226 1.00 67.37 124 ASP A C 1
ATOM 666 O O . ASP A 1 108 ? 53.350 20.379 -38.727 1.00 81.58 124 ASP A O 1
ATOM 671 N N . ILE A 1 109 ? 54.775 19.977 -37.039 1.00 66.95 125 ILE A N 1
ATOM 672 C CA . ILE A 1 109 ? 53.810 19.315 -36.153 1.00 68.83 125 ILE A CA 1
ATOM 673 C C . ILE A 1 109 ? 53.613 20.061 -34.804 1.00 68.09 125 ILE A C 1
ATOM 674 O O . ILE A 1 109 ? 52.475 20.342 -34.409 1.00 72.70 125 ILE A O 1
ATOM 679 N N . ALA A 1 110 ? 54.703 20.387 -34.117 1.00 61.77 126 ALA A N 1
ATOM 680 C CA . ALA A 1 110 ? 54.641 20.989 -32.793 1.00 58.41 126 ALA A CA 1
ATOM 681 C C . ALA A 1 110 ? 53.867 22.291 -32.774 1.00 61.48 126 ALA A C 1
ATOM 682 O O . ALA A 1 110 ? 53.065 22.523 -31.868 1.00 66.43 126 ALA A O 1
ATOM 684 N N . PHE A 1 111 ? 54.104 23.136 -33.768 1.00 60.93 127 PHE A N 1
ATOM 685 C CA . PHE A 1 111 ? 53.432 24.433 -33.863 1.00 60.17 127 PHE A CA 1
ATOM 686 C C . PHE A 1 111 ? 52.359 24.457 -34.943 1.00 65.89 127 PHE A C 1
ATOM 687 O O . PHE A 1 111 ? 51.934 25.543 -35.365 1.00 64.36 127 PHE A O 1
ATOM 695 N N . ALA A 1 112 ? 51.926 23.284 -35.410 1.00 68.92 128 ALA A N 1
ATOM 696 C CA . ALA A 1 112 ? 50.867 23.218 -36.410 1.00 74.50 128 ALA A CA 1
ATOM 697 C C . ALA A 1 112 ? 49.564 23.337 -35.678 1.00 77.12 128 ALA A C 1
ATOM 698 O O . ALA A 1 112 ? 49.421 22.785 -34.580 1.00 79.33 128 ALA A O 1
ATOM 700 N N . ASP A 1 113 ? 48.617 24.050 -36.283 1.00 80.48 129 ASP A N 1
ATOM 701 C CA . ASP A 1 113 ? 47.299 24.206 -35.687 1.00 82.09 129 ASP A CA 1
ATOM 702 C C . ASP A 1 113 ? 46.568 22.871 -35.818 1.00 78.63 129 ASP A C 1
ATOM 703 O O . ASP A 1 113 ? 46.923 22.038 -36.662 1.00 74.16 129 ASP A O 1
ATOM 708 N N . TYR A 1 114 ? 45.580 22.670 -34.944 1.00 76.03 130 TYR A N 1
ATOM 709 C CA . TYR A 1 114 ? 44.831 21.426 -34.872 1.00 71.16 130 TYR A CA 1
ATOM 710 C C . TYR A 1 114 ? 44.131 21.251 -36.203 1.00 67.62 130 TYR A C 1
ATOM 711 O O . TYR A 1 114 ? 43.366 22.114 -36.605 1.00 74.60 130 TYR A O 1
ATOM 720 N N . SER A 1 115 ? 44.452 20.183 -36.918 1.00 65.34 131 SER A N 1
ATOM 721 C CA . SER A 1 115 ? 43.923 19.969 -38.278 1.00 70.89 131 SER A CA 1
ATOM 722 C C . SER A 1 115 ? 44.172 18.547 -38.687 1.00 72.69 131 SER A C 1
ATOM 723 O O . SER A 1 115 ? 44.978 17.854 -38.071 1.00 74.16 131 SER A O 1
ATOM 726 N N . SER A 1 116 ? 43.514 18.114 -39.749 1.00 75.28 132 SER A N 1
ATOM 727 C CA . SER A 1 116 ? 43.765 16.768 -40.267 1.00 83.75 132 SER A CA 1
ATOM 728 C C . SER A 1 116 ? 45.228 16.593 -40.754 1.00 79.24 132 SER A C 1
ATOM 729 O O . SER A 1 116 ? 45.785 15.480 -40.669 1.00 72.62 132 SER A O 1
ATOM 732 N N . THR A 1 117 ? 45.828 17.682 -41.254 1.00 72.95 133 THR A N 1
ATOM 733 C CA . THR A 1 117 ? 47.243 17.700 -41.646 1.00 70.08 133 THR A CA 1
ATOM 734 C C . THR A 1 117 ? 48.127 17.273 -40.477 1.00 68.54 133 THR A C 1
ATOM 735 O O . THR A 1 117 ? 48.968 16.388 -40.619 1.00 70.40 133 THR A O 1
ATOM 739 N N . TRP A 1 118 ? 47.907 17.898 -39.322 1.00 67.04 134 TRP A N 1
ATOM 740 C CA . TRP A 1 118 ? 48.646 17.584 -38.096 1.00 63.87 134 TRP A CA 1
ATOM 741 C C . TRP A 1 118 ? 48.463 16.118 -37.724 1.00 64.62 134 TRP A C 1
ATOM 742 O O . TRP A 1 118 ? 49.426 15.406 -37.514 1.00 71.02 134 TRP A O 1
ATOM 753 N N . LYS A 1 119 ? 47.226 15.649 -37.700 1.00 70.46 135 LYS A N 1
ATOM 754 C CA . LYS A 1 119 ? 46.959 14.252 -37.372 1.00 73.94 135 LYS A CA 1
ATOM 755 C C . LYS A 1 119 ? 47.723 13.322 -38.323 1.00 73.59 135 LYS A C 1
ATOM 756 O O . LYS A 1 119 ? 48.324 12.338 -37.890 1.00 71.54 135 LYS A O 1
ATOM 762 N N . PHE A 1 120 ? 47.729 13.673 -39.606 1.00 77.61 136 PHE A N 1
ATOM 763 C CA . PHE A 1 120 ? 48.308 12.824 -40.648 1.00 76.99 136 PHE A CA 1
ATOM 764 C C . PHE A 1 120 ? 49.841 12.763 -40.588 1.00 72.33 136 PHE A C 1
ATOM 765 O O . PHE A 1 120 ? 50.429 11.680 -40.753 1.00 70.87 136 PHE A O 1
ATOM 773 N N . HIS A 1 121 ? 50.486 13.906 -40.355 1.00 65.16 137 HIS A N 1
ATOM 774 C CA . HIS A 1 121 ? 51.947 13.915 -40.245 1.00 64.75 137 HIS A CA 1
ATOM 775 C C . HIS A 1 121 ? 52.394 13.152 -38.997 1.00 65.17 137 HIS A C 1
ATOM 776 O O . HIS A 1 121 ? 53.407 12.443 -39.041 1.00 64.32 137 HIS A O 1
ATOM 783 N N . ARG A 1 122 ? 51.630 13.257 -37.905 1.00 65.31 138 ARG A N 1
ATOM 784 C CA . ARG A 1 122 ? 51.919 12.460 -36.700 1.00 65.60 138 ARG A CA 1
ATOM 785 C C . ARG A 1 122 ? 51.902 10.962 -36.982 1.00 66.47 138 ARG A C 1
ATOM 786 O O . ARG A 1 122 ? 52.794 10.228 -36.553 1.00 65.34 138 ARG A O 1
ATOM 794 N N . LYS A 1 123 ? 50.883 10.522 -37.708 1.00 69.47 139 LYS A N 1
ATOM 795 C CA . LYS A 1 123 ? 50.717 9.105 -38.021 1.00 67.81 139 LYS A CA 1
ATOM 796 C C . LYS A 1 123 ? 51.842 8.640 -38.924 1.00 65.77 139 LYS A C 1
ATOM 797 O O . LYS A 1 123 ? 52.396 7.555 -38.725 1.00 53.99 139 LYS A O 1
ATOM 803 N N . MET A 1 124 ? 52.180 9.484 -39.906 1.00 71.60 140 MET A N 1
ATOM 804 C CA . MET A 1 124 ? 53.304 9.223 -40.815 1.00 74.64 140 MET A CA 1
ATOM 805 C C . MET A 1 124 ? 54.597 8.951 -40.066 1.00 75.80 140 MET A C 1
ATOM 806 O O . MET A 1 124 ? 55.257 7.924 -40.296 1.00 76.82 140 MET A O 1
ATOM 811 N N . VAL A 1 125 ? 54.922 9.865 -39.151 1.00 75.06 141 VAL A N 1
ATOM 812 C CA . VAL A 1 125 ? 56.089 9.728 -38.279 1.00 67.40 141 VAL A CA 1
ATOM 813 C C . VAL A 1 125 ? 56.007 8.470 -37.429 1.00 68.99 141 VAL A C 1
ATOM 814 O O . VAL A 1 125 ? 57.018 7.789 -37.265 1.00 74.07 141 VAL A O 1
ATOM 818 N N . HIS A 1 126 ? 54.822 8.164 -36.882 1.00 69.76 142 HIS A N 1
ATOM 819 C CA . HIS A 1 126 ? 54.640 6.901 -36.141 1.00 68.91 142 HIS A CA 1
ATOM 820 C C . HIS A 1 126 ? 54.902 5.719 -37.029 1.00 70.69 142 HIS A C 1
ATOM 821 O O . HIS A 1 126 ? 55.647 4.831 -36.654 1.00 74.22 142 HIS A O 1
ATOM 828 N N . GLY A 1 127 ? 54.331 5.719 -38.222 1.00 68.87 143 GLY A N 1
ATOM 829 C CA . GLY A 1 127 ? 54.497 4.586 -39.109 1.00 68.47 143 GLY A CA 1
ATOM 830 C C . GLY A 1 127 ? 55.922 4.378 -39.564 1.00 68.50 143 GLY A C 1
ATOM 831 O O . GLY A 1 127 ? 56.410 3.261 -39.568 1.00 70.25 143 GLY A O 1
ATOM 832 N N . ALA A 1 128 ? 56.587 5.455 -39.963 1.00 74.76 144 ALA A N 1
ATOM 833 C CA . ALA A 1 128 ? 57.976 5.362 -40.420 1.00 80.72 144 ALA A CA 1
ATOM 834 C C . ALA A 1 128 ? 58.899 4.838 -39.321 1.00 80.48 144 ALA A C 1
ATOM 835 O O . ALA A 1 128 ? 59.823 4.062 -39.616 1.00 76.48 144 ALA A O 1
ATOM 837 N N . LEU A 1 129 ? 58.628 5.267 -38.076 1.00 77.91 145 LEU A N 1
ATOM 838 C CA . LEU A 1 129 ? 59.325 4.787 -36.880 1.00 77.19 145 LEU A CA 1
ATOM 839 C C . LEU A 1 129 ? 59.102 3.288 -36.666 1.00 78.56 145 LEU A C 1
ATOM 840 O O . LEU A 1 129 ? 60.077 2.555 -36.434 1.00 73.54 145 LEU A O 1
ATOM 845 N N . CYS A 1 130 ? 57.829 2.852 -36.735 1.00 81.83 146 CYS A N 1
ATOM 846 C CA . CYS A 1 130 ? 57.448 1.419 -36.615 1.00 84.77 146 CYS A CA 1
ATOM 847 C C . CYS A 1 130 ? 58.163 0.587 -37.707 1.00 82.13 146 CYS A C 1
ATOM 848 O O . CYS A 1 130 ? 58.704 -0.479 -37.407 1.00 80.16 146 CYS A O 1
ATOM 851 N N . MET A 1 131 ? 58.235 1.130 -38.932 1.00 80.83 147 MET A N 1
ATOM 852 C CA . MET A 1 131 ? 58.661 0.394 -40.134 1.00 79.39 147 MET A CA 1
ATOM 853 C C . MET A 1 131 ? 60.143 0.505 -40.484 1.00 83.92 147 MET A C 1
ATOM 854 O O . MET A 1 131 ? 60.563 -0.039 -41.506 1.00 92.18 147 MET A O 1
ATOM 859 N N . PHE A 1 132 ? 60.947 1.177 -39.663 1.00 84.81 148 PHE A N 1
ATOM 860 C CA . PHE A 1 132 ? 62.238 1.663 -40.146 1.00 82.17 148 PHE A CA 1
ATOM 861 C C . PHE A 1 132 ? 63.195 0.573 -40.659 1.00 85.75 148 PHE A C 1
ATOM 862 O O . PHE A 1 132 ? 63.578 -0.340 -39.910 1.00 69.39 148 PHE A O 1
ATOM 870 N N . GLY A 1 133 ? 63.583 0.729 -41.937 1.00 105.57 149 GLY A N 1
ATOM 871 C CA . GLY A 1 133 ? 64.673 -0.019 -42.584 1.00 108.47 149 GLY A CA 1
ATOM 872 C C . GLY A 1 133 ? 64.392 -1.495 -42.734 1.00 105.71 149 GLY A C 1
ATOM 873 O O . GLY A 1 133 ? 65.018 -2.311 -42.087 1.00 101.44 149 GLY A O 1
ATOM 874 N N . GLU A 1 134 ? 63.456 -1.834 -43.607 1.00 109.58 150 GLU A N 1
ATOM 875 C CA . GLU A 1 134 ? 62.985 -3.218 -43.755 1.00 121.87 150 GLU A CA 1
ATOM 876 C C . GLU A 1 134 ? 64.160 -4.203 -43.839 1.00 114.82 150 GLU A C 1
ATOM 877 O O . GLU A 1 134 ? 65.201 -3.878 -44.429 1.00 114.23 150 GLU A O 1
ATOM 883 N N . GLY A 1 135 ? 63.996 -5.387 -43.246 1.00 102.25 151 GLY A N 1
ATOM 884 C CA . GLY A 1 135 ? 64.961 -6.462 -43.429 1.00 102.01 151 GLY A CA 1
ATOM 885 C C . GLY A 1 135 ? 66.297 -6.218 -42.753 1.00 107.31 151 GLY A C 1
ATOM 886 O O . GLY A 1 135 ? 67.132 -5.420 -43.226 1.00 94.12 151 GLY A O 1
ATOM 887 N N . SER A 1 136 ? 66.484 -6.912 -41.631 1.00 125.36 152 SER A N 1
ATOM 888 C CA . SER A 1 136 ? 67.757 -6.954 -40.897 1.00 132.29 152 SER A CA 1
ATOM 889 C C . SER A 1 136 ? 68.211 -5.589 -40.339 1.00 125.07 152 SER A C 1
ATOM 890 O O . SER A 1 136 ? 69.403 -5.380 -40.106 1.00 139.92 152 SER A O 1
ATOM 893 N N . VAL A 1 137 ? 67.259 -4.681 -40.105 1.00 106.98 153 VAL A N 1
ATOM 894 C CA . VAL A 1 137 ? 67.553 -3.317 -39.631 1.00 104.35 153 VAL A CA 1
ATOM 895 C C . VAL A 1 137 ? 66.343 -2.809 -38.813 1.00 101.16 153 VAL A C 1
ATOM 896 O O . VAL A 1 137 ? 65.190 -2.883 -39.247 1.00 104.27 153 VAL A O 1
ATOM 900 N N . SER A 1 138 ? 66.619 -2.300 -37.623 1.00 94.65 154 SER A N 1
ATOM 901 C CA . SER A 1 138 ? 65.603 -1.693 -36.792 1.00 85.55 154 SER A CA 1
ATOM 902 C C . SER A 1 138 ? 66.283 -0.560 -36.100 1.00 82.68 154 SER A C 1
ATOM 903 O O . SER A 1 138 ? 67.509 -0.577 -35.949 1.00 82.26 154 SER A O 1
ATOM 906 N N . ILE A 1 139 ? 65.499 0.437 -35.712 1.00 80.01 155 ILE A N 1
ATOM 907 C CA . ILE A 1 139 ? 66.021 1.527 -34.866 1.00 85.96 155 ILE A CA 1
ATOM 908 C C . ILE A 1 139 ? 66.737 1.031 -33.600 1.00 78.05 155 ILE A C 1
ATOM 909 O O . ILE A 1 139 ? 67.643 1.712 -33.129 1.00 83.52 155 ILE A O 1
ATOM 914 N N . GLU A 1 140 ? 66.356 -0.133 -33.067 1.00 67.81 156 GLU A N 1
ATOM 915 C CA . GLU A 1 140 ? 67.115 -0.741 -31.986 1.00 71.23 156 GLU A CA 1
ATOM 916 C C . GLU A 1 140 ? 68.554 -0.959 -32.430 1.00 77.70 156 GLU A C 1
ATOM 917 O O . GLU A 1 140 ? 69.493 -0.532 -31.743 1.00 83.16 156 GLU A O 1
ATOM 923 N N . LYS A 1 141 ? 68.738 -1.608 -33.580 1.00 85.63 157 LYS A N 1
ATOM 924 C CA . LYS A 1 141 ? 70.099 -1.957 -34.065 1.00 87.45 157 LYS A CA 1
ATOM 925 C C . LYS A 1 141 ? 70.960 -0.737 -34.362 1.00 81.98 157 LYS A C 1
ATOM 926 O O . LYS A 1 141 ? 72.188 -0.797 -34.240 1.00 83.57 157 LYS A O 1
ATOM 932 N N . ILE A 1 142 ? 70.308 0.365 -34.728 1.00 76.08 158 ILE A N 1
ATOM 933 C CA . ILE A 1 142 ? 70.988 1.630 -34.940 1.00 70.94 158 ILE A CA 1
ATOM 934 C C . ILE A 1 142 ? 71.381 2.299 -33.635 1.00 68.03 158 ILE A C 1
ATOM 935 O O . ILE A 1 142 ? 72.510 2.759 -33.502 1.00 78.91 158 ILE A O 1
ATOM 940 N N . ILE A 1 143 ? 70.469 2.351 -32.674 1.00 61.82 159 ILE A N 1
ATOM 941 C CA . ILE A 1 143 ? 70.812 2.860 -31.353 1.00 60.13 159 ILE A CA 1
ATOM 942 C C . ILE A 1 143 ? 71.995 2.076 -30.781 1.00 61.81 159 ILE A C 1
ATOM 943 O O . ILE A 1 143 ? 72.965 2.687 -30.357 1.00 58.22 159 ILE A O 1
ATOM 948 N N . CYS A 1 144 ? 71.902 0.735 -30.800 1.00 69.37 160 CYS A N 1
ATOM 949 C CA . CYS A 1 144 ? 72.984 -0.185 -30.352 1.00 68.09 160 CYS A CA 1
ATOM 950 C C . CYS A 1 144 ? 74.292 0.021 -31.096 1.00 64.80 160 CYS A C 1
ATOM 951 O O . CYS A 1 144 ? 75.344 -0.076 -30.499 1.00 66.55 160 CYS A O 1
ATOM 954 N N . ARG A 1 145 ? 74.216 0.283 -32.400 1.00 66.85 161 ARG A N 1
ATOM 955 C CA . ARG A 1 145 ? 75.402 0.536 -33.204 1.00 68.50 161 ARG A CA 1
ATOM 956 C C . ARG A 1 145 ? 76.105 1.799 -32.748 1.00 70.48 161 ARG A C 1
ATOM 957 O O . ARG A 1 145 ? 77.328 1.816 -32.631 1.00 74.55 161 ARG A O 1
ATOM 965 N N . GLU A 1 146 ? 75.336 2.853 -32.508 1.00 71.45 162 GLU A N 1
ATOM 966 C CA . GLU A 1 146 ? 75.913 4.123 -32.098 1.00 76.29 162 GLU A CA 1
ATOM 967 C C . GLU A 1 146 ? 76.379 4.082 -30.666 1.00 72.55 162 GLU A C 1
ATOM 968 O O . GLU A 1 146 ? 77.332 4.755 -30.316 1.00 74.00 162 GLU A O 1
ATOM 974 N N . ALA A 1 147 ? 75.720 3.278 -29.849 1.00 75.14 163 ALA A N 1
ATOM 975 C CA . ALA A 1 147 ? 76.170 3.042 -28.477 1.00 82.70 163 ALA A CA 1
ATOM 976 C C . ALA A 1 147 ? 77.518 2.364 -28.472 1.00 84.49 163 ALA A C 1
ATOM 977 O O . ALA A 1 147 ? 78.364 2.665 -27.630 1.00 94.57 163 ALA A O 1
ATOM 979 N N . SER A 1 148 ? 77.700 1.434 -29.402 1.00 84.44 164 SER A N 1
ATOM 980 C CA . SER A 1 148 ? 78.955 0.713 -29.530 1.00 85.66 164 SER A CA 1
ATOM 981 C C . SER A 1 148 ? 80.069 1.641 -30.005 1.00 83.23 164 SER A C 1
ATOM 982 O O . SER A 1 148 ? 81.176 1.572 -29.477 1.00 86.68 164 SER A O 1
ATOM 985 N N . SER A 1 149 ? 79.771 2.506 -30.981 1.00 79.54 165 SER A N 1
ATOM 986 C CA . SER A 1 149 ? 80.750 3.497 -31.456 1.00 81.83 165 SER A CA 1
ATOM 987 C C . SER A 1 149 ? 81.225 4.376 -30.305 1.00 79.12 165 SER A C 1
ATOM 988 O O . SER A 1 149 ? 82.407 4.594 -30.138 1.00 77.36 165 SER A O 1
ATOM 991 N N . MET A 1 150 ? 80.291 4.867 -29.510 1.00 80.43 166 MET A N 1
ATOM 992 C CA . MET A 1 150 ? 80.625 5.726 -28.382 1.00 81.58 166 MET A CA 1
ATOM 993 C C . MET A 1 150 ? 81.420 5.008 -27.292 1.00 79.97 166 MET A C 1
ATOM 994 O O . MET A 1 150 ? 82.318 5.587 -26.714 1.00 89.44 166 MET A O 1
ATOM 999 N N . CYS A 1 151 ? 81.075 3.765 -26.993 1.00 80.46 167 CYS A N 1
ATOM 1000 C CA . CYS A 1 151 ? 81.791 3.008 -25.981 1.00 80.82 167 CYS A CA 1
ATOM 1001 C C . CYS A 1 151 ? 83.180 2.535 -26.448 1.00 94.17 167 CYS A C 1
ATOM 1002 O O . CYS A 1 151 ? 84.061 2.331 -25.609 1.00 107.00 167 CYS A O 1
ATOM 1005 N N . GLU A 1 152 ? 83.390 2.366 -27.760 1.00 103.48 168 GLU A N 1
ATOM 1006 C CA . GLU A 1 152 ? 84.755 2.164 -28.285 1.00 102.22 168 GLU A CA 1
ATOM 1007 C C . GLU A 1 152 ? 85.593 3.424 -28.057 1.00 94.59 168 GLU A C 1
ATOM 1008 O O . GLU A 1 152 ? 86.731 3.325 -27.647 1.00 104.80 168 GLU A O 1
ATOM 1014 N N . VAL A 1 153 ? 85.028 4.605 -28.294 1.00 96.60 169 VAL A N 1
ATOM 1015 C CA . VAL A 1 153 ? 85.791 5.852 -28.166 1.00 107.80 169 VAL A CA 1
ATOM 1016 C C . VAL A 1 153 ? 86.076 6.141 -26.677 1.00 110.28 169 VAL A C 1
ATOM 1017 O O . VAL A 1 153 ? 87.156 6.633 -26.335 1.00 117.28 169 VAL A O 1
ATOM 1021 N N . LEU A 1 154 ? 85.127 5.807 -25.802 1.00 110.59 170 LEU A N 1
ATOM 1022 C CA . LEU A 1 154 ? 85.330 5.892 -24.348 1.00 108.48 170 LEU A CA 1
ATOM 1023 C C . LEU A 1 154 ? 86.281 4.841 -23.761 1.00 110.23 170 LEU A C 1
ATOM 1024 O O . LEU A 1 154 ? 86.789 5.036 -22.652 1.00 105.68 170 LEU A O 1
ATOM 1029 N N . THR A 1 155 ? 86.522 3.740 -24.481 1.00 115.27 171 THR A N 1
ATOM 1030 C CA . THR A 1 155 ? 87.634 2.826 -24.151 1.00 125.35 171 THR A CA 1
ATOM 1031 C C . THR A 1 155 ? 89.031 3.367 -24.613 1.00 135.92 171 THR A C 1
ATOM 1032 O O . THR A 1 155 ? 90.008 2.607 -24.673 1.00 139.16 171 THR A O 1
ATOM 1036 N N . GLU A 1 156 ? 89.109 4.661 -24.957 1.00 134.16 172 GLU A N 1
ATOM 1037 C CA . GLU A 1 156 ? 90.351 5.443 -24.888 1.00 126.44 172 GLU A CA 1
ATOM 1038 C C . GLU A 1 156 ? 90.343 6.142 -23.511 1.00 127.44 172 GLU A C 1
ATOM 1039 O O . GLU A 1 156 ? 90.279 7.381 -23.411 1.00 107.55 172 GLU A O 1
ATOM 1045 N N . SER A 1 157 ? 90.430 5.297 -22.467 1.00 130.26 173 SER A N 1
ATOM 1046 C CA . SER A 1 157 ? 90.025 5.617 -21.080 1.00 124.20 173 SER A CA 1
ATOM 1047 C C . SER A 1 157 ? 90.974 6.586 -20.393 1.00 127.12 173 SER A C 1
ATOM 1048 O O . SER A 1 157 ? 92.160 6.694 -20.762 1.00 119.29 173 SER A O 1
ATOM 1051 N N . GLN A 1 158 ? 90.419 7.281 -19.391 1.00 123.00 174 GLN A N 1
ATOM 1052 C CA . GLN A 1 158 ? 91.114 8.337 -18.648 1.00 124.72 174 GLN A CA 1
ATOM 1053 C C . GLN A 1 158 ? 91.517 9.589 -19.492 1.00 128.16 174 GLN A C 1
ATOM 1054 O O . GLN A 1 158 ? 92.189 10.485 -18.964 1.00 123.39 174 GLN A O 1
ATOM 1060 N N . ASN A 1 159 ? 91.040 9.669 -20.749 1.00 123.63 175 ASN A N 1
ATOM 1061 C CA . ASN A 1 159 ? 91.509 10.627 -21.794 1.00 118.20 175 ASN A CA 1
ATOM 1062 C C . ASN A 1 159 ? 92.985 10.428 -22.205 1.00 112.79 175 ASN A C 1
ATOM 1063 O O . ASN A 1 159 ? 93.345 9.433 -22.854 1.00 101.32 175 ASN A O 1
ATOM 1068 N N . LEU A 1 164 ? 83.902 13.711 -22.203 1.00 121.39 180 LEU A N 1
ATOM 1069 C CA . LEU A 1 164 ? 82.906 13.498 -23.256 1.00 116.69 180 LEU A CA 1
ATOM 1070 C C . LEU A 1 164 ? 81.905 14.637 -23.257 1.00 120.29 180 LEU A C 1
ATOM 1071 O O . LEU A 1 164 ? 82.146 15.708 -22.637 1.00 105.37 180 LEU A O 1
ATOM 1076 N N . GLY A 1 165 ? 80.830 14.398 -24.017 1.00 105.74 181 GLY A N 1
ATOM 1077 C CA . GLY A 1 165 ? 79.696 15.288 -24.152 1.00 99.27 181 GLY A CA 1
ATOM 1078 C C . GLY A 1 165 ? 79.330 15.217 -25.617 1.00 96.19 181 GLY A C 1
ATOM 1079 O O . GLY A 1 165 ? 78.405 14.492 -25.974 1.00 100.66 181 GLY A O 1
ATOM 1080 N N . PRO A 1 166 ? 80.105 15.905 -26.488 1.00 89.58 182 PRO A N 1
ATOM 1081 C CA . PRO A 1 166 ? 79.814 15.911 -27.924 1.00 90.44 182 PRO A CA 1
ATOM 1082 C C . PRO A 1 166 ? 79.807 14.535 -28.575 1.00 83.58 182 PRO A C 1
ATOM 1083 O O . PRO A 1 166 ? 79.214 14.371 -29.631 1.00 88.13 182 PRO A O 1
ATOM 1087 N N . GLU A 1 167 ? 80.465 13.565 -27.961 1.00 87.13 183 GLU A N 1
ATOM 1088 C CA . GLU A 1 167 ? 80.407 12.198 -28.444 1.00 101.48 183 GLU A CA 1
ATOM 1089 C C . GLU A 1 167 ? 78.999 11.623 -28.288 1.00 97.06 183 GLU A C 1
ATOM 1090 O O . GLU A 1 167 ? 78.481 11.001 -29.213 1.00 104.72 183 GLU A O 1
ATOM 1096 N N . LEU A 1 168 ? 78.394 11.840 -27.123 1.00 90.92 184 LEU A N 1
ATOM 1097 C CA . LEU A 1 168 ? 77.010 11.422 -26.866 1.00 85.73 184 LEU A CA 1
ATOM 1098 C C . LEU A 1 168 ? 76.036 12.196 -27.742 1.00 76.13 184 LEU A C 1
ATOM 1099 O O . LEU A 1 168 ? 75.072 11.631 -28.235 1.00 72.98 184 LEU A O 1
ATOM 1104 N N . THR A 1 169 ? 76.297 13.478 -27.958 1.00 70.69 185 THR A N 1
ATOM 1105 C CA . THR A 1 169 ? 75.465 14.275 -28.881 1.00 73.19 185 THR A CA 1
ATOM 1106 C C . THR A 1 169 ? 75.445 13.701 -30.318 1.00 66.46 185 THR A C 1
ATOM 1107 O O . THR A 1 169 ? 74.388 13.557 -30.904 1.00 58.49 185 THR A O 1
ATOM 1111 N N . ARG A 1 170 ? 76.609 13.376 -30.862 1.00 68.94 186 ARG A N 1
ATOM 1112 C CA . ARG A 1 170 ? 76.698 12.755 -32.183 1.00 79.41 186 ARG A CA 1
ATOM 1113 C C . ARG A 1 170 ? 76.067 11.348 -32.242 1.00 79.60 186 ARG A C 1
ATOM 1114 O O . ARG A 1 170 ? 75.507 10.940 -33.266 1.00 73.88 186 ARG A O 1
ATOM 1122 N N . ALA A 1 171 ? 76.202 10.591 -31.159 1.00 79.87 187 ALA A N 1
ATOM 1123 C CA . ALA A 1 171 ? 75.583 9.270 -31.071 1.00 77.95 187 ALA A CA 1
ATOM 1124 C C . ALA A 1 171 ? 74.089 9.408 -31.219 1.00 75.36 187 ALA A C 1
ATOM 1125 O O . ALA A 1 171 ? 73.456 8.643 -31.939 1.00 77.16 187 ALA A O 1
ATOM 1127 N N . VAL A 1 172 ? 73.540 10.405 -30.534 1.00 70.56 188 VAL A N 1
ATOM 1128 C CA . VAL A 1 172 ? 72.121 10.651 -30.559 1.00 64.03 188 VAL A CA 1
ATOM 1129 C C . VAL A 1 172 ? 71.751 11.149 -31.926 1.00 56.53 188 VAL A C 1
ATOM 1130 O O . VAL A 1 172 ? 70.794 10.691 -32.510 1.00 61.98 188 VAL A O 1
ATOM 1134 N N . THR A 1 173 ? 72.521 12.077 -32.449 1.00 56.69 189 THR A N 1
ATOM 1135 C CA . THR A 1 173 ? 72.232 12.634 -33.766 1.00 58.62 189 THR A CA 1
ATOM 1136 C C . THR A 1 173 ? 72.126 11.558 -34.862 1.00 61.57 189 THR A C 1
ATOM 1137 O O . THR A 1 173 ? 71.277 11.640 -35.738 1.00 57.98 189 THR A O 1
ATOM 1141 N N . ASN A 1 174 ? 72.970 10.541 -34.794 1.00 69.84 190 ASN A N 1
ATOM 1142 C CA . ASN A 1 174 ? 72.954 9.480 -35.798 1.00 71.10 190 ASN A CA 1
ATOM 1143 C C . ASN A 1 174 ? 71.687 8.620 -35.786 1.00 72.47 190 ASN A C 1
ATOM 1144 O O . ASN A 1 174 ? 71.307 8.084 -36.826 1.00 81.51 190 ASN A O 1
ATOM 1149 N N . VAL A 1 175 ? 71.034 8.495 -34.635 1.00 67.34 191 VAL A N 1
ATOM 1150 C CA . VAL A 1 175 ? 69.772 7.760 -34.556 1.00 64.01 191 VAL A CA 1
ATOM 1151 C C . VAL A 1 175 ? 68.732 8.450 -35.424 1.00 65.09 191 VAL A C 1
ATOM 1152 O O . VAL A 1 175 ? 68.197 7.855 -36.338 1.00 68.79 191 VAL A O 1
ATOM 1156 N N . VAL A 1 176 ? 68.478 9.715 -35.140 1.00 69.76 192 VAL A N 1
ATOM 1157 C CA . VAL A 1 176 ? 67.463 10.479 -35.862 1.00 75.24 192 VAL A CA 1
ATOM 1158 C C . VAL A 1 176 ? 67.913 10.825 -37.297 1.00 74.58 192 VAL A C 1
ATOM 1159 O O . VAL A 1 176 ? 67.086 11.090 -38.172 1.00 76.73 192 VAL A O 1
ATOM 1163 N N . CYS A 1 177 ? 69.221 10.843 -37.525 1.00 73.38 193 CYS A N 1
ATOM 1164 C CA . CYS A 1 177 ? 69.772 11.064 -38.862 1.00 72.71 193 CYS A CA 1
ATOM 1165 C C . CYS A 1 177 ? 69.488 9.872 -39.789 1.00 69.71 193 CYS A C 1
ATOM 1166 O O . CYS A 1 177 ? 69.154 10.048 -40.953 1.00 69.75 193 CYS A O 1
ATOM 1169 N N . ALA A 1 178 ? 69.622 8.662 -39.263 1.00 66.25 194 ALA A N 1
ATOM 1170 C CA . ALA A 1 178 ? 69.243 7.462 -40.002 1.00 66.57 194 ALA A CA 1
ATOM 1171 C C . ALA A 1 178 ? 67.738 7.376 -40.165 1.00 64.63 194 ALA A C 1
ATOM 1172 O O . ALA A 1 178 ? 67.250 7.077 -41.237 1.00 72.46 194 ALA A O 1
ATOM 1174 N N . LEU A 1 179 ? 67.005 7.656 -39.101 1.00 66.73 195 LEU A N 1
ATOM 1175 C CA . LEU A 1 179 ? 65.545 7.620 -39.134 1.00 66.96 195 LEU A CA 1
ATOM 1176 C C . LEU A 1 179 ? 64.937 8.553 -40.178 1.00 65.48 195 LEU A C 1
ATOM 1177 O O . LEU A 1 179 ? 63.920 8.219 -40.776 1.00 64.59 195 LEU A O 1
ATOM 1182 N N . CYS A 1 180 ? 65.561 9.710 -40.391 1.00 67.86 196 CYS A N 1
ATOM 1183 C CA . CYS A 1 180 ? 65.022 10.747 -41.271 1.00 65.33 196 CYS A CA 1
ATOM 1184 C C . CYS A 1 180 ? 65.615 10.737 -42.659 1.00 64.11 196 CYS A C 1
ATOM 1185 O O . CYS A 1 180 ? 64.917 11.028 -43.614 1.00 67.71 196 CYS A O 1
ATOM 1188 N N . PHE A 1 181 ? 66.902 10.442 -42.776 1.00 65.48 197 PHE A N 1
ATOM 1189 C CA . PHE A 1 181 ? 67.603 10.552 -44.064 1.00 66.53 197 PHE A CA 1
ATOM 1190 C C . PHE A 1 181 ? 68.401 9.327 -44.491 1.00 70.42 197 PHE A C 1
ATOM 1191 O O . PHE A 1 181 ? 68.949 9.323 -45.592 1.00 75.45 197 PHE A O 1
ATOM 1199 N N . ASN A 1 182 ? 68.469 8.308 -43.636 1.00 71.41 198 ASN A N 1
ATOM 1200 C CA . ASN A 1 182 ? 69.225 7.091 -43.909 1.00 73.41 198 ASN A CA 1
ATOM 1201 C C . ASN A 1 182 ? 70.734 7.335 -44.073 1.00 74.22 198 ASN A C 1
ATOM 1202 O O . ASN A 1 182 ? 71.377 6.684 -44.895 1.00 74.88 198 ASN A O 1
ATOM 1207 N N . SER A 1 183 ? 71.285 8.255 -43.275 1.00 74.62 199 SER A N 1
ATOM 1208 C CA . SER A 1 183 ? 72.705 8.597 -43.325 1.00 78.32 199 SER A CA 1
ATOM 1209 C C . SER A 1 183 ? 73.312 8.619 -41.920 1.00 80.13 199 SER A C 1
ATOM 1210 O O . SER A 1 183 ? 72.729 8.093 -40.969 1.00 86.71 199 SER A O 1
ATOM 1213 N N . SER A 1 184 ? 74.500 9.207 -41.815 1.00 84.31 200 SER A N 1
ATOM 1214 C CA . SER A 1 184 ? 75.254 9.261 -40.576 1.00 79.82 200 SER A CA 1
ATOM 1215 C C . SER A 1 184 ? 76.405 10.257 -40.718 1.00 82.89 200 SER A C 1
ATOM 1216 O O . SER A 1 184 ? 76.875 10.517 -41.836 1.00 92.36 200 SER A O 1
ATOM 1219 N N . TYR A 1 185 ? 76.824 10.828 -39.586 1.00 86.48 201 TYR A N 1
ATOM 1220 C CA . TYR A 1 185 ? 78.030 11.659 -39.495 1.00 85.76 201 TYR A CA 1
ATOM 1221 C C . TYR A 1 185 ? 79.153 10.835 -38.889 1.00 89.61 201 TYR A C 1
ATOM 1222 O O . TYR A 1 185 ? 79.043 10.382 -37.737 1.00 85.67 201 TYR A O 1
ATOM 1231 N N . LYS A 1 186 ? 80.231 10.634 -39.650 1.00 94.22 202 LYS A N 1
ATOM 1232 C CA . LYS A 1 186 ? 81.419 9.997 -39.094 1.00 95.38 202 LYS A CA 1
ATOM 1233 C C . LYS A 1 186 ? 82.092 10.956 -38.130 1.00 96.07 202 LYS A C 1
ATOM 1234 O O . LYS A 1 186 ? 81.799 12.161 -38.112 1.00 82.90 202 LYS A O 1
ATOM 1240 N N . ARG A 1 187 ? 82.970 10.396 -37.306 1.00 100.99 203 ARG A N 1
ATOM 1241 C CA . ARG A 1 187 ? 83.697 11.172 -36.311 1.00 103.63 203 ARG A CA 1
ATOM 1242 C C . ARG A 1 187 ? 84.663 12.105 -37.044 1.00 100.88 203 ARG A C 1
ATOM 1243 O O . ARG A 1 187 ? 85.501 11.632 -37.821 1.00 93.17 203 ARG A O 1
ATOM 1251 N N . GLY A 1 188 ? 84.494 13.416 -36.842 1.00 94.09 204 GLY A N 1
ATOM 1252 C CA . GLY A 1 188 ? 85.299 14.421 -37.524 1.00 94.33 204 GLY A CA 1
ATOM 1253 C C . GLY A 1 188 ? 84.600 15.253 -38.591 1.00 102.36 204 GLY A C 1
ATOM 1254 O O . GLY A 1 188 ? 85.091 16.341 -38.904 1.00 105.53 204 GLY A O 1
ATOM 1255 N N . ASP A 1 189 ? 83.470 14.780 -39.145 1.00 110.18 205 ASP A N 1
ATOM 1256 C CA . ASP A 1 189 ? 82.736 15.536 -40.209 1.00 113.37 205 ASP A CA 1
ATOM 1257 C C . ASP A 1 189 ? 82.574 17.020 -39.861 1.00 108.42 205 ASP A C 1
ATOM 1258 O O . ASP A 1 189 ? 82.196 17.382 -38.733 1.00 95.00 205 ASP A O 1
ATOM 1263 N N . ALA A 1 190 ? 82.897 17.864 -40.836 1.00 108.71 206 ALA A N 1
ATOM 1264 C CA . ALA A 1 190 ? 82.715 19.299 -40.703 1.00 108.92 206 ALA A CA 1
ATOM 1265 C C . ALA A 1 190 ? 81.222 19.603 -40.695 1.00 105.19 206 ALA A C 1
ATOM 1266 O O . ALA A 1 190 ? 80.777 20.415 -39.887 1.00 98.70 206 ALA A O 1
ATOM 1268 N N . GLU A 1 191 ? 80.456 18.918 -41.554 1.00 102.94 207 GLU A N 1
ATOM 1269 C CA . GLU A 1 191 ? 78.992 19.078 -41.593 1.00 105.14 207 GLU A CA 1
ATOM 1270 C C . GLU A 1 191 ? 78.313 18.905 -40.201 1.00 98.99 207 GLU A C 1
ATOM 1271 O O . GLU A 1 191 ? 77.329 19.585 -39.912 1.00 90.08 207 GLU A O 1
ATOM 1277 N N . PHE A 1 192 ? 78.859 18.032 -39.347 1.00 93.60 208 PHE A N 1
ATOM 1278 C CA . PHE A 1 192 ? 78.292 17.766 -38.015 1.00 89.73 208 PHE A CA 1
ATOM 1279 C C . PHE A 1 192 ? 78.442 18.913 -37.036 1.00 88.78 208 PHE A C 1
ATOM 1280 O O . PHE A 1 192 ? 77.499 19.242 -36.333 1.00 89.83 208 PHE A O 1
ATOM 1288 N N . GLU A 1 193 ? 79.638 19.489 -36.966 1.00 98.32 209 GLU A N 1
ATOM 1289 C CA . GLU A 1 193 ? 79.883 20.678 -36.120 1.00 101.44 209 GLU A CA 1
ATOM 1290 C C . GLU A 1 193 ? 79.093 21.862 -36.702 1.00 92.13 209 GLU A C 1
ATOM 1291 O O . GLU A 1 193 ? 78.564 22.685 -35.954 1.00 90.88 209 GLU A O 1
ATOM 1297 N N . SER A 1 194 ? 79.025 21.921 -38.039 1.00 86.24 210 SER A N 1
ATOM 1298 C CA . SER A 1 194 ? 78.271 22.946 -38.772 1.00 87.61 210 SER A CA 1
ATOM 1299 C C . SER A 1 194 ? 76.829 22.967 -38.378 1.00 83.55 210 SER A C 1
ATOM 1300 O O . SER A 1 194 ? 76.232 24.031 -38.286 1.00 87.44 210 SER A O 1
ATOM 1303 N N . MET A 1 195 ? 76.258 21.788 -38.167 1.00 85.48 211 MET A N 1
ATOM 1304 C CA . MET A 1 195 ? 74.852 21.709 -37.800 1.00 85.09 211 MET A CA 1
ATOM 1305 C C . MET A 1 195 ? 74.642 22.002 -36.320 1.00 83.84 211 MET A C 1
ATOM 1306 O O . MET A 1 195 ? 73.648 22.614 -35.966 1.00 86.08 211 MET A O 1
ATOM 1311 N N . LEU A 1 196 ? 75.571 21.585 -35.460 1.00 87.78 212 LEU A N 1
ATOM 1312 C CA . LEU A 1 196 ? 75.476 21.875 -34.020 1.00 84.86 212 LEU A CA 1
ATOM 1313 C C . LEU A 1 196 ? 75.438 23.360 -33.715 1.00 92.57 212 LEU A C 1
ATOM 1314 O O . LEU A 1 196 ? 74.737 23.772 -32.777 1.00 100.09 212 LEU A O 1
ATOM 1319 N N . GLN A 1 197 ? 76.200 24.154 -34.479 1.00 95.68 213 GLN A N 1
ATOM 1320 C CA . GLN A 1 197 ? 76.278 25.599 -34.228 1.00 95.14 213 GLN A CA 1
ATOM 1321 C C . GLN A 1 197 ? 75.058 26.343 -34.763 1.00 89.35 213 GLN A C 1
ATOM 1322 O O . GLN A 1 197 ? 74.537 27.183 -34.034 1.00 96.21 213 GLN A O 1
ATOM 1328 N N . TYR A 1 198 ? 74.569 26.031 -35.974 1.00 80.19 214 TYR A N 1
ATOM 1329 C CA . TYR A 1 198 ? 73.296 26.642 -36.432 1.00 78.29 214 TYR A CA 1
ATOM 1330 C C . TYR A 1 198 ? 72.114 26.225 -35.533 1.00 83.41 214 TYR A C 1
ATOM 1331 O O . TYR A 1 198 ? 71.249 27.047 -35.252 1.00 83.54 214 TYR A O 1
ATOM 1340 N N . SER A 1 199 ? 72.087 24.969 -35.076 1.00 88.18 215 SER A N 1
ATOM 1341 C CA . SER A 1 199 ? 71.061 24.508 -34.123 1.00 85.38 215 SER A CA 1
ATOM 1342 C C . SER A 1 199 ? 71.078 25.320 -32.856 1.00 87.46 215 SER A C 1
ATOM 1343 O O . SER A 1 199 ? 70.016 25.690 -32.374 1.00 90.69 215 SER A O 1
ATOM 1346 N N . GLN A 1 200 ? 72.274 25.586 -32.319 1.00 83.97 216 GLN A N 1
ATOM 1347 C CA . GLN A 1 200 ? 72.399 26.377 -31.083 1.00 83.03 216 GLN A CA 1
ATOM 1348 C C . GLN A 1 200 ? 71.880 27.792 -31.279 1.00 77.09 216 GLN A C 1
ATOM 1349 O O . GLN A 1 200 ? 71.123 28.284 -30.460 1.00 77.56 216 GLN A O 1
ATOM 1355 N N . GLY A 1 201 ? 72.262 28.422 -32.381 1.00 75.54 217 GLY A N 1
ATOM 1356 C CA . GLY A 1 201 ? 71.723 29.718 -32.753 1.00 74.15 217 GLY A CA 1
ATOM 1357 C C . GLY A 1 201 ? 70.205 29.732 -32.811 1.00 77.35 217 GLY A C 1
ATOM 1358 O O . GLY A 1 201 ? 69.577 30.668 -32.315 1.00 79.81 217 GLY A O 1
ATOM 1359 N N . ILE A 1 202 ? 69.614 28.686 -33.394 1.00 81.29 218 ILE A N 1
ATOM 1360 C CA . ILE A 1 202 ? 68.149 28.548 -33.448 1.00 74.84 218 ILE A CA 1
ATOM 1361 C C . ILE A 1 202 ? 67.604 28.398 -32.040 1.00 70.18 218 ILE A C 1
ATOM 1362 O O . ILE A 1 202 ? 66.709 29.109 -31.687 1.00 72.59 218 ILE A O 1
ATOM 1367 N N . VAL A 1 203 ? 68.172 27.522 -31.217 1.00 77.51 219 VAL A N 1
ATOM 1368 C CA . VAL A 1 203 ? 67.656 27.313 -29.841 1.00 78.29 219 VAL A CA 1
ATOM 1369 C C . VAL A 1 203 ? 67.767 28.577 -28.969 1.00 79.46 219 VAL A C 1
ATOM 1370 O O . VAL A 1 203 ? 66.921 28.793 -28.089 1.00 80.26 219 VAL A O 1
ATOM 1374 N N . ASP A 1 204 ? 68.767 29.423 -29.252 1.00 82.09 220 ASP A N 1
ATOM 1375 C CA . ASP A 1 204 ? 68.987 30.686 -28.518 1.00 89.16 220 ASP A CA 1
ATOM 1376 C C . ASP A 1 204 ? 68.060 31.838 -28.946 1.00 95.18 220 ASP A C 1
ATOM 1377 O O . ASP A 1 204 ? 68.263 32.984 -28.518 1.00 103.00 220 ASP A O 1
ATOM 1382 N N . THR A 1 205 ? 67.064 31.553 -29.788 1.00 94.54 221 THR A N 1
ATOM 1383 C CA . THR A 1 205 ? 66.246 32.599 -30.423 1.00 88.37 221 THR A CA 1
ATOM 1384 C C . THR A 1 205 ? 64.761 32.272 -30.592 1.00 81.99 221 THR A C 1
ATOM 1385 O O . THR A 1 205 ? 63.946 33.187 -30.606 1.00 86.68 221 THR A O 1
ATOM 1389 N N . VAL A 1 206 ? 64.395 30.996 -30.690 1.00 78.38 222 VAL A N 1
ATOM 1390 C CA . VAL A 1 206 ? 63.023 30.626 -31.020 1.00 78.41 222 VAL A CA 1
ATOM 1391 C C . VAL A 1 206 ? 62.225 30.429 -29.744 1.00 80.51 222 VAL A C 1
ATOM 1392 O O . VAL A 1 206 ? 62.742 29.905 -28.751 1.00 77.50 222 VAL A O 1
ATOM 1396 N N . ALA A 1 207 ? 60.957 30.853 -29.801 1.00 85.60 223 ALA A N 1
ATOM 1397 C CA . ALA A 1 207 ? 59.964 30.683 -28.729 1.00 83.84 223 ALA A CA 1
ATOM 1398 C C . ALA A 1 207 ? 60.482 31.200 -27.397 1.00 81.28 223 ALA A C 1
ATOM 1399 O O . ALA A 1 207 ? 60.226 30.642 -26.338 1.00 86.90 223 ALA A O 1
ATOM 1401 N N . LYS A 1 208 ? 61.234 32.282 -27.486 1.00 86.63 224 LYS A N 1
ATOM 1402 C CA . LYS A 1 208 ? 61.612 33.089 -26.353 1.00 90.13 224 LYS A CA 1
ATOM 1403 C C . LYS A 1 208 ? 60.903 34.386 -26.624 1.00 97.39 224 LYS A C 1
ATOM 1404 O O . LYS A 1 208 ? 60.715 34.762 -27.796 1.00 115.20 224 LYS A O 1
ATOM 1410 N N . ASP A 1 209 ? 60.522 35.093 -25.571 1.00 85.79 225 ASP A N 1
ATOM 1411 C CA . ASP A 1 209 ? 59.681 36.274 -25.760 1.00 87.74 225 ASP A CA 1
ATOM 1412 C C . ASP A 1 209 ? 60.636 37.373 -26.170 1.00 84.31 225 ASP A C 1
ATOM 1413 O O . ASP A 1 209 ? 61.136 38.107 -25.324 1.00 81.31 225 ASP A O 1
ATOM 1418 N N . SER A 1 210 ? 60.921 37.431 -27.470 1.00 83.83 226 SER A N 1
ATOM 1419 C CA . SER A 1 210 ? 61.991 38.260 -27.988 1.00 88.92 226 SER A CA 1
ATOM 1420 C C . SER A 1 210 ? 61.652 39.735 -27.705 1.00 91.93 226 SER A C 1
ATOM 1421 O O . SER A 1 210 ? 62.452 40.459 -27.077 1.00 97.99 226 SER A O 1
ATOM 1424 N N . LEU A 1 211 ? 60.433 40.119 -28.092 1.00 77.25 227 LEU A N 1
ATOM 1425 C CA . LEU A 1 211 ? 59.939 41.510 -28.167 1.00 79.07 227 LEU A CA 1
ATOM 1426 C C . LEU A 1 211 ? 59.306 41.571 -29.537 1.00 75.47 227 LEU A C 1
ATOM 1427 O O . LEU A 1 211 ? 58.205 42.072 -29.699 1.00 83.06 227 LEU A O 1
ATOM 1432 N N . VAL A 1 212 ? 60.030 41.079 -30.534 1.00 74.65 228 VAL A N 1
ATOM 1433 C CA . VAL A 1 212 ? 59.470 40.885 -31.875 1.00 73.58 228 VAL A CA 1
ATOM 1434 C C . VAL A 1 212 ? 58.381 39.784 -31.881 1.00 77.95 228 VAL A C 1
ATOM 1435 O O . VAL A 1 212 ? 57.429 39.860 -32.650 1.00 77.58 228 VAL A O 1
ATOM 1439 N N . ASP A 1 213 ? 58.495 38.775 -31.019 1.00 80.12 229 ASP A N 1
ATOM 1440 C CA . ASP A 1 213 ? 57.390 37.828 -30.847 1.00 76.36 229 ASP A CA 1
ATOM 1441 C C . ASP A 1 213 ? 56.195 38.469 -30.170 1.00 69.79 229 ASP A C 1
ATOM 1442 O O . ASP A 1 213 ? 55.085 38.273 -30.606 1.00 71.77 229 ASP A O 1
ATOM 1447 N N . ILE A 1 214 ? 56.441 39.265 -29.141 1.00 65.31 230 ILE A N 1
ATOM 1448 C CA . ILE A 1 214 ? 55.382 39.939 -28.407 1.00 64.10 230 ILE A CA 1
ATOM 1449 C C . ILE A 1 214 ? 54.724 41.016 -29.276 1.00 65.02 230 ILE A C 1
ATOM 1450 O O . ILE A 1 214 ? 53.492 41.168 -29.297 1.00 65.59 230 ILE A O 1
ATOM 1455 N N . PHE A 1 215 ? 55.564 41.763 -29.978 1.00 64.99 231 PHE A N 1
ATOM 1456 C CA . PHE A 1 215 ? 55.135 42.818 -30.873 1.00 63.24 231 PHE A CA 1
ATOM 1457 C C . PHE A 1 215 ? 55.650 42.512 -32.268 1.00 61.14 231 PHE A C 1
ATOM 1458 O O . PHE A 1 215 ? 56.702 43.028 -32.660 1.00 56.48 231 PHE A O 1
ATOM 1466 N N . PRO A 1 216 ? 54.902 41.682 -33.034 1.00 65.80 232 PRO A N 1
ATOM 1467 C CA . PRO A 1 216 ? 55.343 41.234 -34.371 1.00 65.82 232 PRO A CA 1
ATOM 1468 C C . PRO A 1 216 ? 55.665 42.335 -35.381 1.00 66.83 232 PRO A C 1
ATOM 1469 O O . PRO A 1 216 ? 56.424 42.089 -36.295 1.00 64.27 232 PRO A O 1
ATOM 1473 N N . TRP A 1 217 ? 55.091 43.523 -35.207 1.00 70.67 233 TRP A N 1
ATOM 1474 C CA . TRP A 1 217 ? 55.299 44.652 -36.132 1.00 71.18 233 TRP A CA 1
ATOM 1475 C C . TRP A 1 217 ? 56.702 45.216 -36.117 1.00 73.73 233 TRP A C 1
ATOM 1476 O O . TRP A 1 217 ? 57.071 45.859 -37.081 1.00 82.86 233 TRP A O 1
ATOM 1487 N N . LEU A 1 218 ? 57.486 45.002 -35.054 1.00 78.11 234 LEU A N 1
ATOM 1488 C CA . LEU A 1 218 ? 58.839 45.589 -35.018 1.00 80.36 234 LEU A CA 1
ATOM 1489 C C . LEU A 1 218 ? 59.879 44.727 -35.710 1.00 73.32 234 LEU A C 1
ATOM 1490 O O . LEU A 1 218 ? 61.063 45.057 -35.709 1.00 73.11 234 LEU A O 1
ATOM 1495 N N . GLN A 1 219 ? 59.426 43.654 -36.351 1.00 76.73 235 GLN A N 1
ATOM 1496 C CA . GLN A 1 219 ? 60.187 43.032 -37.447 1.00 77.44 235 GLN A CA 1
ATOM 1497 C C . GLN A 1 219 ? 60.336 43.931 -38.697 1.00 76.44 235 GLN A C 1
ATOM 1498 O O . GLN A 1 219 ? 61.039 43.559 -39.619 1.00 78.19 235 GLN A O 1
ATOM 1504 N N . ILE A 1 220 ? 59.661 45.080 -38.751 1.00 78.39 236 ILE A N 1
ATOM 1505 C CA . ILE A 1 220 ? 59.993 46.126 -39.740 1.00 79.51 236 ILE A CA 1
ATOM 1506 C C . ILE A 1 220 ? 61.263 46.926 -39.356 1.00 81.06 236 ILE A C 1
ATOM 1507 O O . ILE A 1 220 ? 61.655 47.841 -40.088 1.00 78.01 236 ILE A O 1
ATOM 1512 N N . PHE A 1 221 ? 61.870 46.617 -38.203 1.00 86.10 237 PHE A N 1
ATOM 1513 C CA . PHE A 1 221 ? 63.129 47.223 -37.771 1.00 88.77 237 PHE A CA 1
ATOM 1514 C C . PHE A 1 221 ? 64.261 46.215 -37.867 1.00 90.00 237 PHE A C 1
ATOM 1515 O O . PHE A 1 221 ? 64.026 45.021 -38.034 1.00 94.25 237 PHE A O 1
ATOM 1523 N N . PRO A 1 222 ? 65.505 46.702 -37.768 1.00 91.56 238 PRO A N 1
ATOM 1524 C CA . PRO A 1 222 ? 66.603 45.826 -37.394 1.00 87.58 238 PRO A CA 1
ATOM 1525 C C . PRO A 1 222 ? 66.326 45.143 -36.043 1.00 80.87 238 PRO A C 1
ATOM 1526 O O . PRO A 1 222 ? 66.248 45.795 -35.005 1.00 72.07 238 PRO A O 1
ATOM 1530 N N . ASN A 1 223 ? 66.092 43.842 -36.101 1.00 82.92 239 ASN A N 1
ATOM 1531 C CA . ASN A 1 223 ? 66.110 42.972 -34.941 1.00 84.28 239 ASN A CA 1
ATOM 1532 C C . ASN A 1 223 ? 67.240 41.962 -35.238 1.00 88.72 239 ASN A C 1
ATOM 1533 O O . ASN A 1 223 ? 67.246 41.326 -36.305 1.00 83.79 239 ASN A O 1
ATOM 1538 N N . LYS A 1 224 ? 68.208 41.853 -34.319 1.00 93.92 240 LYS A N 1
ATOM 1539 C CA . LYS A 1 224 ? 69.378 40.992 -34.517 1.00 94.18 240 LYS A CA 1
ATOM 1540 C C . LYS A 1 224 ? 69.082 39.526 -34.225 1.00 87.58 240 LYS A C 1
ATOM 1541 O O . LYS A 1 224 ? 69.826 38.672 -34.693 1.00 95.90 240 LYS A O 1
ATOM 1547 N N . ASP A 1 225 ? 68.030 39.237 -33.452 1.00 82.85 241 ASP A N 1
ATOM 1548 C CA . ASP A 1 225 ? 67.639 37.845 -33.154 1.00 86.12 241 ASP A CA 1
ATOM 1549 C C . ASP A 1 225 ? 67.047 37.152 -34.397 1.00 79.97 241 ASP A C 1
ATOM 1550 O O . ASP A 1 225 ? 67.293 35.955 -34.639 1.00 76.77 241 ASP A O 1
ATOM 1555 N N . LEU A 1 226 ? 66.270 37.904 -35.178 1.00 72.69 242 LEU A N 1
ATOM 1556 C CA . LEU A 1 226 ? 65.864 37.459 -36.507 1.00 72.02 242 LEU A CA 1
ATOM 1557 C C . LEU A 1 226 ? 67.005 37.335 -37.515 1.00 79.55 242 LEU A C 1
ATOM 1558 O O . LEU A 1 226 ? 66.918 36.508 -38.401 1.00 83.12 242 LEU A O 1
ATOM 1563 N N . ARG A 1 227 ? 68.043 38.169 -37.411 1.00 80.37 243 ARG A N 1
ATOM 1564 C CA . ARG A 1 227 ? 69.236 38.033 -38.251 1.00 74.49 243 ARG A CA 1
ATOM 1565 C C . ARG A 1 227 ? 70.001 36.729 -37.917 1.00 72.00 243 ARG A C 1
ATOM 1566 O O . ARG A 1 227 ? 70.504 36.095 -38.835 1.00 83.93 243 ARG A O 1
ATOM 1574 N N . ILE A 1 228 ? 70.072 36.327 -36.639 1.00 65.84 244 ILE A N 1
ATOM 1575 C CA . ILE A 1 228 ? 70.715 35.054 -36.225 1.00 70.89 244 ILE A CA 1
ATOM 1576 C C . ILE A 1 228 ? 69.873 33.880 -36.747 1.00 78.49 244 ILE A C 1
ATOM 1577 O O . ILE A 1 228 ? 70.391 32.972 -37.425 1.00 78.00 244 ILE A O 1
ATOM 1582 N N . LEU A 1 229 ? 68.574 33.902 -36.429 1.00 81.44 245 LEU A N 1
ATOM 1583 C CA . LEU A 1 229 ? 67.582 33.133 -37.198 1.00 79.25 245 LEU A CA 1
ATOM 1584 C C . LEU A 1 229 ? 67.720 33.528 -38.669 1.00 80.82 245 LEU A C 1
ATOM 1585 O O . LEU A 1 229 ? 68.605 34.292 -39.011 1.00 92.84 245 LEU A O 1
ATOM 1590 N N . ARG A 1 230 ? 66.884 33.025 -39.557 1.00 78.75 246 ARG A N 1
ATOM 1591 C CA . ARG A 1 230 ? 66.965 33.376 -40.989 1.00 81.82 246 ARG A CA 1
ATOM 1592 C C . ARG A 1 230 ? 68.290 32.907 -41.560 1.00 85.61 246 ARG A C 1
ATOM 1593 O O . ARG A 1 230 ? 68.297 32.174 -42.562 1.00 91.55 246 ARG A O 1
ATOM 1601 N N . GLN A 1 231 ? 69.391 33.362 -40.938 1.00 82.98 247 GLN A N 1
ATOM 1602 C CA . GLN A 1 231 ? 70.743 32.836 -41.158 1.00 84.26 247 GLN A CA 1
ATOM 1603 C C . GLN A 1 231 ? 70.897 31.373 -40.761 1.00 78.64 247 GLN A C 1
ATOM 1604 O O . GLN A 1 231 ? 71.302 30.558 -41.591 1.00 79.64 247 GLN A O 1
ATOM 1610 N N . CYS A 1 232 ? 70.607 31.037 -39.506 1.00 74.82 248 CYS A N 1
ATOM 1611 C CA . CYS A 1 232 ? 70.634 29.622 -39.091 1.00 75.69 248 CYS A CA 1
ATOM 1612 C C . CYS A 1 232 ? 69.638 28.789 -39.880 1.00 77.82 248 CYS A C 1
ATOM 1613 O O . CYS A 1 232 ? 69.890 27.619 -40.168 1.00 78.13 248 CYS A O 1
ATOM 1616 N N . ILE A 1 233 ? 68.505 29.400 -40.212 1.00 78.93 249 ILE A N 1
ATOM 1617 C CA . ILE A 1 233 ? 67.476 28.741 -41.013 1.00 80.64 249 ILE A CA 1
ATOM 1618 C C . ILE A 1 233 ? 67.879 28.523 -42.488 1.00 80.37 249 ILE A C 1
ATOM 1619 O O . ILE A 1 233 ? 67.567 27.468 -43.041 1.00 82.66 249 ILE A O 1
ATOM 1624 N N . SER A 1 234 ? 68.568 29.479 -43.118 1.00 76.76 250 SER A N 1
ATOM 1625 C CA . SER A 1 234 ? 69.003 29.285 -44.510 1.00 78.51 250 SER A CA 1
ATOM 1626 C C . SER A 1 234 ? 70.057 28.187 -44.588 1.00 73.27 250 SER A C 1
ATOM 1627 O O . SER A 1 234 ? 70.126 27.479 -45.579 1.00 76.61 250 SER A O 1
ATOM 1630 N N . ILE A 1 235 ? 70.874 28.052 -43.544 1.00 71.29 251 ILE A N 1
ATOM 1631 C CA . ILE A 1 235 ? 71.832 26.941 -43.448 1.00 73.31 251 ILE A CA 1
ATOM 1632 C C . ILE A 1 235 ? 71.020 25.643 -43.420 1.00 77.49 251 ILE A C 1
ATOM 1633 O O . ILE A 1 235 ? 71.186 24.762 -44.254 1.00 83.91 251 ILE A O 1
ATOM 1638 N N . ARG A 1 236 ? 70.099 25.565 -42.478 1.00 80.51 252 ARG A N 1
ATOM 1639 C CA . ARG A 1 236 ? 69.242 24.402 -42.332 1.00 78.92 252 ARG A CA 1
ATOM 1640 C C . ARG A 1 236 ? 68.496 24.055 -43.627 1.00 71.37 252 ARG A C 1
ATOM 1641 O O . ARG A 1 236 ? 68.471 22.902 -44.032 1.00 75.04 252 ARG A O 1
ATOM 1649 N N . ASP A 1 237 ? 67.921 25.045 -44.287 1.00 67.71 253 ASP A N 1
ATOM 1650 C CA . ASP A 1 237 ? 67.130 24.774 -45.493 1.00 74.28 253 ASP A CA 1
ATOM 1651 C C . ASP A 1 237 ? 67.974 24.354 -46.672 1.00 69.92 253 ASP A C 1
ATOM 1652 O O . ASP A 1 237 ? 67.502 23.616 -47.526 1.00 70.72 253 ASP A O 1
ATOM 1657 N N . LYS A 1 238 ? 69.204 24.840 -46.736 1.00 71.07 254 LYS A N 1
ATOM 1658 C CA . LYS A 1 238 ? 70.134 24.353 -47.736 1.00 77.03 254 LYS A CA 1
ATOM 1659 C C . LYS A 1 238 ? 70.371 22.877 -47.505 1.00 73.75 254 LYS A C 1
ATOM 1660 O O . LYS A 1 238 ? 70.284 22.100 -48.457 1.00 83.73 254 LYS A O 1
ATOM 1666 N N . LEU A 1 239 ? 70.635 22.497 -46.252 1.00 65.89 255 LEU A N 1
ATOM 1667 C CA . LEU A 1 239 ? 70.921 21.093 -45.898 1.00 72.73 255 LEU A CA 1
ATOM 1668 C C . LEU A 1 239 ? 69.718 20.131 -46.050 1.00 73.72 255 LEU A C 1
ATOM 1669 O O . LEU A 1 239 ? 69.872 18.951 -46.424 1.00 71.00 255 LEU A O 1
ATOM 1674 N N . LEU A 1 240 ? 68.526 20.637 -45.755 1.00 72.14 256 LEU A N 1
ATOM 1675 C CA . LEU A 1 240 ? 67.306 19.895 -46.017 1.00 67.69 256 LEU A CA 1
ATOM 1676 C C . LEU A 1 240 ? 67.082 19.667 -47.504 1.00 66.57 256 LEU A C 1
ATOM 1677 O O . LEU A 1 240 ? 66.813 18.536 -47.914 1.00 69.82 256 LEU A O 1
ATOM 1682 N N . GLN A 1 241 ? 67.189 20.725 -48.304 1.00 64.24 257 GLN A N 1
ATOM 1683 C CA . GLN A 1 241 ? 66.882 20.631 -49.740 1.00 69.35 257 GLN A CA 1
ATOM 1684 C C . GLN A 1 241 ? 67.882 19.773 -50.488 1.00 69.75 257 GLN A C 1
ATOM 1685 O O . GLN A 1 241 ? 67.511 19.152 -51.462 1.00 73.69 257 GLN A O 1
ATOM 1691 N N . LYS A 1 242 ? 69.145 19.765 -50.063 1.00 70.40 258 LYS A N 1
ATOM 1692 C CA . LYS A 1 242 ? 70.112 18.808 -50.593 1.00 77.27 258 LYS A CA 1
ATOM 1693 C C . LYS A 1 242 ? 69.638 17.370 -50.303 1.00 80.54 258 LYS A C 1
ATOM 1694 O O . LYS A 1 242 ? 69.521 16.564 -51.218 1.00 84.85 258 LYS A O 1
ATOM 1700 N N . LYS A 1 243 ? 69.348 17.056 -49.041 1.00 82.36 259 LYS A N 1
ATOM 1701 C CA . LYS A 1 243 ? 68.843 15.726 -48.676 1.00 76.37 259 LYS A CA 1
ATOM 1702 C C . LYS A 1 243 ? 67.567 15.360 -49.430 1.00 74.29 259 LYS A C 1
ATOM 1703 O O . LYS A 1 243 ? 67.413 14.213 -49.836 1.00 79.45 259 LYS A O 1
ATOM 1709 N N . TYR A 1 244 ? 66.683 16.342 -49.619 1.00 71.21 260 TYR A N 1
ATOM 1710 C CA . TYR A 1 244 ? 65.406 16.183 -50.343 1.00 69.03 260 TYR A CA 1
ATOM 1711 C C . TYR A 1 244 ? 65.562 15.893 -51.833 1.00 64.69 260 TYR A C 1
ATOM 1712 O O . TYR A 1 244 ? 64.927 14.999 -52.359 1.00 63.72 260 TYR A O 1
ATOM 1721 N N . GLU A 1 245 ? 66.388 16.681 -52.503 1.00 70.76 261 GLU A N 1
ATOM 1722 C CA . GLU A 1 245 ? 66.694 16.500 -53.926 1.00 76.07 261 GLU A CA 1
ATOM 1723 C C . GLU A 1 245 ? 67.482 15.212 -54.208 1.00 80.34 261 GLU A C 1
ATOM 1724 O O . GLU A 1 245 ? 67.266 14.573 -55.237 1.00 83.57 261 GLU A O 1
ATOM 1730 N N . GLU A 1 246 ? 68.406 14.856 -53.313 1.00 76.49 262 GLU A N 1
ATOM 1731 C CA . GLU A 1 246 ? 69.117 13.583 -53.397 1.00 75.72 262 GLU A CA 1
ATOM 1732 C C . GLU A 1 246 ? 68.136 12.437 -53.268 1.00 73.38 262 GLU A C 1
ATOM 1733 O O . GLU A 1 246 ? 68.221 11.479 -54.011 1.00 74.59 262 GLU A O 1
ATOM 1739 N N . HIS A 1 247 ? 67.199 12.540 -52.330 1.00 77.10 263 HIS A N 1
ATOM 1740 C CA . HIS A 1 247 ? 66.220 11.472 -52.102 1.00 74.54 263 HIS A CA 1
ATOM 1741 C C . HIS A 1 247 ? 65.284 11.335 -53.276 1.00 72.71 263 HIS A C 1
ATOM 1742 O O . HIS A 1 247 ? 65.042 10.225 -53.737 1.00 70.09 263 HIS A O 1
ATOM 1749 N N . LYS A 1 248 ? 64.790 12.470 -53.767 1.00 78.47 264 LYS A N 1
ATOM 1750 C CA . LYS A 1 248 ? 63.918 12.519 -54.963 1.00 82.45 264 LYS A CA 1
ATOM 1751 C C . LYS A 1 248 ? 64.581 11.795 -56.143 1.00 79.99 264 LYS A C 1
ATOM 1752 O O . LYS A 1 248 ? 63.975 10.916 -56.741 1.00 80.96 264 LYS A O 1
ATOM 1758 N N . VAL A 1 249 ? 65.835 12.148 -56.433 1.00 82.48 265 VAL A N 1
ATOM 1759 C CA . VAL A 1 249 ? 66.613 11.565 -57.547 1.00 80.98 265 VAL A CA 1
ATOM 1760 C C . VAL A 1 249 ? 66.993 10.074 -57.332 1.00 83.05 265 VAL A C 1
ATOM 1761 O O . VAL A 1 249 ? 67.307 9.375 -58.305 1.00 94.28 265 VAL A O 1
ATOM 1765 N N . THR A 1 250 ? 66.967 9.578 -56.094 1.00 72.09 266 THR A N 1
ATOM 1766 C CA . THR A 1 250 ? 67.271 8.174 -55.831 1.00 68.63 266 THR A CA 1
ATOM 1767 C C . THR A 1 250 ? 66.030 7.372 -55.409 1.00 72.51 266 THR A C 1
ATOM 1768 O O . THR A 1 250 ? 66.118 6.191 -55.033 1.00 68.11 266 THR A O 1
ATOM 1772 N N . TYR A 1 251 ? 64.858 7.989 -55.507 1.00 78.72 267 TYR A N 1
ATOM 1773 C CA . TYR A 1 251 ? 63.653 7.359 -54.980 1.00 81.92 267 TYR A CA 1
ATOM 1774 C C . TYR A 1 251 ? 63.310 6.140 -55.794 1.00 78.11 267 TYR A C 1
ATOM 1775 O O . TYR A 1 251 ? 63.615 6.079 -56.975 1.00 81.94 267 TYR A O 1
ATOM 1784 N N . SER A 1 252 ? 62.707 5.173 -55.115 1.00 79.38 268 SER A N 1
ATOM 1785 C CA . SER A 1 252 ? 62.134 3.991 -55.718 1.00 76.81 268 SER A CA 1
ATOM 1786 C C . SER A 1 252 ? 60.884 3.670 -54.922 1.00 81.72 268 SER A C 1
ATOM 1787 O O . SER A 1 252 ? 60.823 3.971 -53.729 1.00 87.09 268 SER A O 1
ATOM 1790 N N . ASP A 1 253 ? 59.899 3.062 -55.580 1.00 90.20 269 ASP A N 1
ATOM 1791 C CA . ASP A 1 253 ? 58.628 2.684 -54.938 1.00 94.41 269 ASP A CA 1
ATOM 1792 C C . ASP A 1 253 ? 58.701 1.331 -54.214 1.00 87.33 269 ASP A C 1
ATOM 1793 O O . ASP A 1 253 ? 57.738 0.951 -53.539 1.00 84.12 269 ASP A O 1
ATOM 1798 N N . ASN A 1 254 ? 59.831 0.625 -54.317 1.00 78.36 270 ASN A N 1
ATOM 1799 C CA . ASN A 1 254 ? 59.972 -0.689 -53.694 1.00 80.32 270 ASN A CA 1
ATOM 1800 C C . ASN A 1 254 ? 60.696 -0.734 -52.354 1.00 77.93 270 ASN A C 1
ATOM 1801 O O . ASN A 1 254 ? 60.809 -1.818 -51.773 1.00 73.56 270 ASN A O 1
ATOM 1806 N N . VAL A 1 255 ? 61.186 0.398 -51.855 1.00 79.56 271 VAL A N 1
ATOM 1807 C CA . VAL A 1 255 ? 62.147 0.353 -50.761 1.00 82.72 271 VAL A CA 1
ATOM 1808 C C . VAL A 1 255 ? 61.674 1.005 -49.458 1.00 86.31 271 VAL A C 1
ATOM 1809 O O . VAL A 1 255 ? 61.614 0.311 -48.425 1.00 91.55 271 VAL A O 1
ATOM 1813 N N . GLN A 1 256 ? 61.328 2.296 -49.493 1.00 81.12 272 GLN A N 1
ATOM 1814 C CA . GLN A 1 256 ? 61.121 3.101 -48.245 1.00 85.54 272 GLN A CA 1
ATOM 1815 C C . GLN A 1 256 ? 62.328 3.078 -47.264 1.00 72.93 272 GLN A C 1
ATOM 1816 O O . GLN A 1 256 ? 62.374 2.273 -46.354 1.00 74.56 272 GLN A O 1
ATOM 1822 N N . ARG A 1 257 ? 63.295 3.963 -47.464 1.00 68.83 273 ARG A N 1
ATOM 1823 C CA . ARG A 1 257 ? 64.543 3.953 -46.688 1.00 72.09 273 ARG A CA 1
ATOM 1824 C C . ARG A 1 257 ? 64.506 4.623 -45.318 1.00 70.35 273 ARG A C 1
ATOM 1825 O O . ARG A 1 257 ? 65.352 4.335 -44.475 1.00 73.67 273 ARG A O 1
ATOM 1833 N N . ASP A 1 258 ? 63.546 5.514 -45.108 1.00 68.12 274 ASP A N 1
ATOM 1834 C CA . ASP A 1 258 ? 63.526 6.395 -43.942 1.00 66.76 274 ASP A CA 1
ATOM 1835 C C . ASP A 1 258 ? 62.217 7.193 -43.896 1.00 65.62 274 ASP A C 1
ATOM 1836 O O . ASP A 1 258 ? 61.370 7.054 -44.765 1.00 68.43 274 ASP A O 1
ATOM 1841 N N . LEU A 1 259 ? 62.069 8.044 -42.891 1.00 64.68 275 LEU A N 1
ATOM 1842 C CA . LEU A 1 259 ? 60.913 8.918 -42.778 1.00 61.13 275 LEU A CA 1
ATOM 1843 C C . LEU A 1 259 ? 60.702 9.817 -44.000 1.00 58.87 275 LEU A C 1
ATOM 1844 O O . LEU A 1 259 ? 59.575 10.113 -44.353 1.00 65.90 275 LEU A O 1
ATOM 1849 N N . LEU A 1 260 ? 61.769 10.260 -44.640 1.00 60.01 276 LEU A N 1
ATOM 1850 C CA . LEU A 1 260 ? 61.643 11.150 -45.794 1.00 61.46 276 LEU A CA 1
ATOM 1851 C C . LEU A 1 260 ? 61.063 10.446 -46.990 1.00 63.85 276 LEU A C 1
ATOM 1852 O O . LEU A 1 260 ? 60.272 11.028 -47.708 1.00 65.01 276 LEU A O 1
ATOM 1857 N N . ASP A 1 261 ? 61.482 9.207 -47.226 1.00 68.04 277 ASP A N 1
ATOM 1858 C CA . ASP A 1 261 ? 60.860 8.393 -48.273 1.00 69.88 277 ASP A CA 1
ATOM 1859 C C . ASP A 1 261 ? 59.371 8.228 -47.993 1.00 66.95 277 ASP A C 1
ATOM 1860 O O . ASP A 1 261 ? 58.549 8.397 -48.885 1.00 68.75 277 ASP A O 1
ATOM 1865 N N . ALA A 1 262 ? 59.031 7.918 -46.746 1.00 66.98 278 ALA A N 1
ATOM 1866 C CA . ALA A 1 262 ? 57.638 7.780 -46.337 1.00 66.48 278 ALA A CA 1
ATOM 1867 C C . ALA A 1 262 ? 56.833 9.020 -46.705 1.00 66.71 278 ALA A C 1
ATOM 1868 O O . ALA A 1 262 ? 55.755 8.920 -47.290 1.00 66.96 278 ALA A O 1
ATOM 1870 N N . LEU A 1 263 ? 57.365 10.190 -46.386 1.00 67.98 279 LEU A N 1
ATOM 1871 C CA . LEU A 1 263 ? 56.678 11.432 -46.734 1.00 68.10 279 LEU A CA 1
ATOM 1872 C C . LEU A 1 263 ? 56.616 11.692 -48.246 1.00 65.74 279 LEU A C 1
ATOM 1873 O O . LEU A 1 263 ? 55.612 12.209 -48.729 1.00 66.73 279 LEU A O 1
ATOM 1878 N N . LEU A 1 264 ? 57.670 11.330 -48.979 1.00 66.24 280 LEU A N 1
ATOM 1879 C CA . LEU A 1 264 ? 57.647 11.394 -50.442 1.00 68.08 280 LEU A CA 1
ATOM 1880 C C . LEU A 1 264 ? 56.584 10.466 -51.022 1.00 70.21 280 LEU A C 1
ATOM 1881 O O . LEU A 1 264 ? 55.831 10.883 -51.895 1.00 72.47 280 LEU A O 1
ATOM 1886 N N . ARG A 1 265 ? 56.515 9.223 -50.534 1.00 69.37 281 ARG A N 1
ATOM 1887 C CA . ARG A 1 265 ? 55.481 8.271 -50.969 1.00 69.82 281 ARG A CA 1
ATOM 1888 C C . ARG A 1 265 ? 54.066 8.825 -50.725 1.00 66.66 281 ARG A C 1
ATOM 1889 O O . ARG A 1 265 ? 53.188 8.704 -51.573 1.00 69.13 281 ARG A O 1
ATOM 1897 N N . ALA A 1 266 ? 53.852 9.419 -49.558 1.00 66.14 282 ALA A N 1
ATOM 1898 C CA . ALA A 1 266 ? 52.554 9.981 -49.206 1.00 62.30 282 ALA A CA 1
ATOM 1899 C C . ALA A 1 266 ? 52.256 11.126 -50.120 1.00 61.34 282 ALA A C 1
ATOM 1900 O O . ALA A 1 266 ? 51.135 11.267 -50.586 1.00 64.64 282 ALA A O 1
ATOM 1902 N N . LYS A 1 267 ? 53.272 11.946 -50.371 1.00 64.23 283 LYS A N 1
ATOM 1903 C CA . LYS A 1 267 ? 53.139 13.108 -51.240 1.00 66.31 283 LYS A CA 1
ATOM 1904 C C . LYS A 1 267 ? 52.753 12.687 -52.656 1.00 64.56 283 LYS A C 1
ATOM 1905 O O . LYS A 1 267 ? 51.912 13.305 -53.271 1.00 63.08 283 LYS A O 1
ATOM 1911 N N . ARG A 1 268 ? 53.365 11.625 -53.158 1.00 68.97 284 ARG A N 1
ATOM 1912 C CA . ARG A 1 268 ? 53.041 11.110 -54.473 1.00 70.71 284 ARG A CA 1
ATOM 1913 C C . ARG A 1 268 ? 51.612 10.633 -54.547 1.00 71.17 284 ARG A C 1
ATOM 1914 O O . ARG A 1 268 ? 50.880 11.022 -55.444 1.00 75.50 284 ARG A O 1
ATOM 1922 N N . SER A 1 269 ? 51.232 9.744 -53.637 1.00 73.52 285 SER A N 1
ATOM 1923 C CA . SER A 1 269 ? 49.854 9.232 -53.583 1.00 73.12 285 SER A CA 1
ATOM 1924 C C . SER A 1 269 ? 48.817 10.361 -53.477 1.00 73.14 285 SER A C 1
ATOM 1925 O O . SER A 1 269 ? 47.763 10.316 -54.127 1.00 71.44 285 SER A O 1
ATOM 1928 N N . SER A 1 270 ? 49.142 11.380 -52.681 1.00 73.75 286 SER A N 1
ATOM 1929 C CA . SER A 1 270 ? 48.313 12.567 -52.563 1.00 72.52 286 SER A CA 1
ATOM 1930 C C . SER A 1 270 ? 48.121 13.258 -53.906 1.00 70.42 286 SER A C 1
ATOM 1931 O O . SER A 1 270 ? 47.008 13.600 -54.253 1.00 71.16 286 SER A O 1
ATOM 1934 N N . GLU A 1 271 ? 49.209 13.450 -54.648 1.00 77.69 287 GLU A N 1
ATOM 1935 C CA . GLU A 1 271 ? 49.163 14.003 -56.012 1.00 80.33 287 GLU A CA 1
ATOM 1936 C C . GLU A 1 271 ? 48.356 13.096 -56.979 1.00 81.26 287 GLU A C 1
ATOM 1937 O O . GLU A 1 271 ? 47.722 13.601 -57.900 1.00 83.97 287 GLU A O 1
ATOM 1943 N N . ASN A 1 272 ? 48.348 11.777 -56.761 1.00 79.91 288 ASN A N 1
ATOM 1944 C CA . ASN A 1 272 ? 47.542 10.862 -57.587 1.00 78.90 288 ASN A CA 1
ATOM 1945 C C . ASN A 1 272 ? 46.095 10.757 -57.165 1.00 84.23 288 ASN A C 1
ATOM 1946 O O . ASN A 1 272 ? 45.446 9.766 -57.483 1.00 87.35 288 ASN A O 1
ATOM 1951 N N . ASN A 1 273 ? 45.586 11.776 -56.466 1.00 99.38 289 ASN A N 1
ATOM 1952 C CA . ASN A 1 273 ? 44.164 11.902 -56.118 1.00 103.55 289 ASN A CA 1
ATOM 1953 C C . ASN A 1 273 ? 43.666 10.753 -55.218 1.00 96.22 289 ASN A C 1
ATOM 1954 O O . ASN A 1 273 ? 42.511 10.325 -55.303 1.00 88.44 289 ASN A O 1
ATOM 1959 N N . ASN A 1 274 ? 44.542 10.250 -54.356 1.00 98.45 290 ASN A N 1
ATOM 1960 C CA . ASN A 1 274 ? 44.083 9.412 -53.266 1.00 115.29 290 ASN A CA 1
ATOM 1961 C C . ASN A 1 274 ? 43.078 10.289 -52.521 1.00 126.71 290 A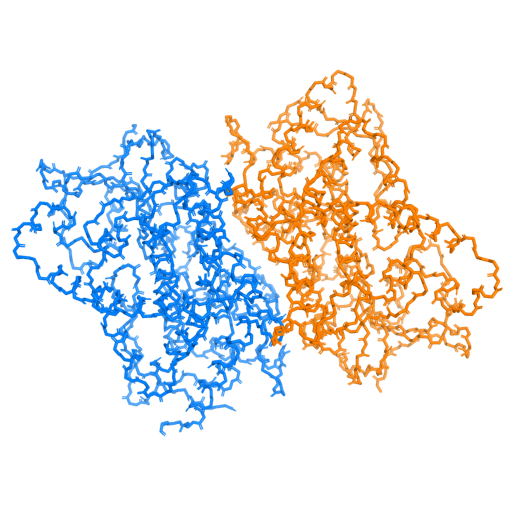SN A C 1
ATOM 1962 O O . ASN A 1 274 ? 43.424 11.392 -52.082 1.00 138.70 290 ASN A O 1
ATOM 1967 N N . SER A 1 275 ? 41.835 9.815 -52.428 1.00 129.45 291 SER A N 1
ATOM 1968 C CA . SER A 1 275 ? 40.726 10.658 -51.977 1.00 135.39 291 SER A CA 1
ATOM 1969 C C . SER A 1 275 ? 40.636 10.822 -50.442 1.00 135.18 291 SER A C 1
ATOM 1970 O O . SER A 1 275 ? 39.921 11.713 -49.962 1.00 126.82 291 SER A O 1
ATOM 1973 N N . SER A 1 276 ? 41.364 9.987 -49.691 1.00 131.97 292 SER A N 1
ATOM 1974 C CA . SER A 1 276 ? 41.475 10.114 -48.217 1.00 132.39 292 SER A CA 1
ATOM 1975 C C . SER A 1 276 ? 42.487 11.191 -47.746 1.00 130.94 292 SER A C 1
ATOM 1976 O O . SER A 1 276 ? 42.205 11.941 -46.805 1.00 124.94 292 SER A O 1
ATOM 1979 N N . THR A 1 277 ? 43.652 11.261 -48.399 1.00 128.96 293 THR A N 1
ATOM 1980 C CA . THR A 1 277 ? 44.689 12.270 -48.100 1.00 121.55 293 THR A CA 1
ATOM 1981 C C . THR A 1 277 ? 44.505 13.542 -48.937 1.00 117.71 293 THR A C 1
ATOM 1982 O O . THR A 1 277 ? 45.408 13.941 -49.690 1.00 104.47 293 THR A O 1
ATOM 1986 N N . ARG A 1 278 ? 43.334 14.167 -48.795 1.00 118.19 294 ARG A N 1
ATOM 1987 C CA . ARG A 1 278 ? 42.961 15.331 -49.597 1.00 122.44 294 ARG A CA 1
ATOM 1988 C C . ARG A 1 278 ? 42.983 16.588 -48.750 1.00 122.83 294 ARG A C 1
ATOM 1989 O O . ARG A 1 278 ? 43.644 17.563 -49.130 1.00 117.96 294 ARG A O 1
ATOM 1997 N N . ASP A 1 279 ? 42.287 16.556 -47.605 1.00 129.90 295 ASP A N 1
ATOM 1998 C CA . ASP A 1 279 ? 42.321 17.664 -46.612 1.00 125.26 295 ASP A CA 1
ATOM 1999 C C . ASP A 1 279 ? 43.773 17.969 -46.166 1.00 110.86 295 ASP A C 1
ATOM 2000 O O . ASP A 1 279 ? 44.140 19.137 -46.000 1.00 102.13 295 ASP A O 1
ATOM 2005 N N . VAL A 1 280 ? 44.588 16.918 -46.016 1.00 95.14 296 VAL A N 1
ATOM 2006 C CA . VAL A 1 280 ? 45.970 17.064 -45.551 1.00 86.71 296 VAL A CA 1
ATOM 2007 C C . VAL A 1 280 ? 46.838 17.791 -46.596 1.00 81.67 296 VAL A C 1
ATOM 2008 O O . VAL A 1 280 ?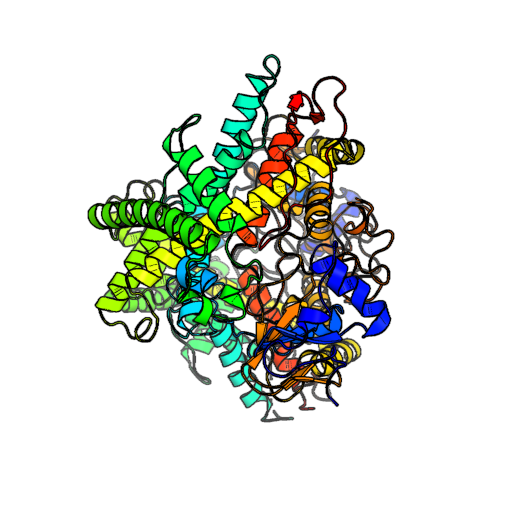 46.569 17.758 -47.798 1.00 85.20 296 VAL A O 1
ATOM 2012 N N . GLY A 1 281 ? 47.869 18.459 -46.109 1.00 76.15 297 GLY A N 1
ATOM 2013 C CA . GLY A 1 281 ? 48.813 19.171 -46.943 1.00 73.75 297 GLY A CA 1
ATOM 2014 C C . GLY A 1 281 ? 50.096 18.375 -47.039 1.00 75.47 297 GLY A C 1
ATOM 2015 O O . GLY A 1 281 ? 50.738 18.091 -46.011 1.00 77.08 297 GLY A O 1
ATOM 2016 N N . LEU A 1 282 ? 50.454 17.993 -48.267 1.00 70.62 298 LEU A N 1
ATOM 2017 C CA . LEU A 1 282 ? 51.740 17.339 -48.556 1.00 67.58 298 LEU A CA 1
ATOM 2018 C C . LEU A 1 282 ? 52.573 18.127 -49.608 1.00 73.44 298 LEU A C 1
ATOM 2019 O O . LEU A 1 282 ? 53.220 17.554 -50.504 1.00 75.67 298 LEU A O 1
ATOM 2024 N N . THR A 1 283 ? 52.555 19.452 -49.478 1.00 68.04 299 THR A N 1
ATOM 2025 C CA . THR A 1 283 ? 53.477 20.341 -50.160 1.00 65.56 299 THR A CA 1
ATOM 2026 C C . THR A 1 283 ? 54.941 20.027 -49.872 1.00 70.46 299 THR A C 1
ATOM 2027 O O . THR A 1 283 ? 55.273 19.393 -48.871 1.00 74.42 299 THR A O 1
ATOM 2031 N N . GLU A 1 284 ? 55.823 20.483 -50.754 1.00 77.05 300 GLU A N 1
ATOM 2032 C CA . GLU A 1 284 ? 57.257 20.401 -50.520 1.00 75.69 300 GLU A CA 1
ATOM 2033 C C . GLU A 1 284 ? 57.584 20.950 -49.155 1.00 75.04 300 GLU A C 1
ATOM 2034 O O . GLU A 1 284 ? 58.370 20.350 -48.444 1.00 78.37 300 GLU A O 1
ATOM 2040 N N . ASP A 1 285 ? 56.969 22.078 -48.800 1.00 77.71 301 ASP A N 1
ATOM 2041 C CA . ASP A 1 285 ? 57.142 22.683 -47.474 1.00 80.47 301 ASP A CA 1
ATOM 2042 C C . ASP A 1 285 ? 56.717 21.779 -46.308 1.00 81.25 301 ASP A C 1
ATOM 2043 O O . ASP A 1 285 ? 57.405 21.724 -45.282 1.00 80.11 301 ASP A O 1
ATOM 2048 N N . HIS A 1 286 ? 55.590 21.083 -46.456 1.00 75.79 302 HIS A N 1
ATOM 2049 C CA . HIS A 1 286 ? 55.118 20.159 -45.415 1.00 75.39 302 HIS A CA 1
ATOM 2050 C C . HIS A 1 286 ? 56.088 19.005 -45.163 1.00 71.41 302 HIS A C 1
ATOM 2051 O O . HIS A 1 286 ? 56.366 18.650 -44.016 1.00 74.44 302 HIS A O 1
ATOM 2058 N N . VAL A 1 287 ? 56.612 18.446 -46.240 1.00 67.90 303 VAL A N 1
ATOM 2059 C CA . VAL A 1 287 ? 57.552 17.336 -46.144 1.00 71.99 303 VAL A CA 1
ATOM 2060 C C . VAL A 1 287 ? 58.859 17.789 -45.464 1.00 70.54 303 VAL A C 1
ATOM 2061 O O . VAL A 1 287 ? 59.402 17.094 -44.594 1.00 72.00 303 VAL A O 1
ATOM 2065 N N . LEU A 1 288 ? 59.348 18.955 -45.862 1.00 66.89 304 LEU A N 1
ATOM 2066 C CA . LEU A 1 288 ? 60.595 19.474 -45.336 1.00 67.74 304 LEU A CA 1
ATOM 2067 C C . LEU A 1 288 ? 60.489 19.848 -43.877 1.00 65.95 304 LEU A C 1
ATOM 2068 O O . LEU A 1 288 ? 61.394 19.516 -43.094 1.00 63.37 304 LEU A O 1
ATOM 2073 N N . MET A 1 289 ? 59.380 20.494 -43.512 1.00 66.12 305 MET A N 1
ATOM 2074 C CA . MET A 1 289 ? 59.155 20.918 -42.112 1.00 73.51 305 MET A CA 1
ATOM 2075 C C . MET A 1 289 ? 58.919 19.773 -41.156 1.00 66.02 305 MET A C 1
ATOM 2076 O O . MET A 1 289 ? 59.326 19.853 -40.002 1.00 64.14 305 MET A O 1
ATOM 2081 N N . THR A 1 290 ? 58.300 18.708 -41.642 1.00 59.66 306 THR A N 1
ATOM 2082 C CA . THR A 1 290 ? 58.089 17.545 -40.829 1.00 58.45 306 THR A CA 1
ATOM 2083 C C . THR A 1 290 ? 59.408 16.829 -40.572 1.00 57.38 306 THR A C 1
ATOM 2084 O O . THR A 1 290 ? 59.718 16.508 -39.438 1.00 59.18 306 THR A O 1
ATOM 2088 N N . VAL A 1 291 ? 60.199 16.592 -41.601 1.00 61.01 307 VAL A N 1
ATOM 2089 C CA . VAL A 1 291 ? 61.417 15.780 -41.422 1.00 66.00 307 VAL A CA 1
ATOM 2090 C C . VAL A 1 291 ? 62.433 16.562 -40.621 1.00 63.45 307 VAL A C 1
ATOM 2091 O O . VAL A 1 291 ? 63.184 15.990 -39.812 1.00 51.89 307 VAL A O 1
ATOM 2095 N N . GLY A 1 292 ? 62.458 17.869 -40.888 1.00 66.97 308 GLY A N 1
ATOM 2096 C CA . GLY A 1 292 ? 63.374 18.788 -40.225 1.00 70.63 308 GLY A CA 1
ATOM 2097 C C . GLY A 1 292 ? 63.082 18.925 -38.753 1.00 69.40 308 GLY A C 1
ATOM 2098 O O . GLY A 1 292 ? 64.001 19.046 -37.925 1.00 72.84 308 GLY A O 1
ATOM 2099 N N . GLU A 1 293 ? 61.794 18.902 -38.440 1.00 65.14 309 GLU A N 1
ATOM 2100 C CA . GLU A 1 293 ? 61.345 18.971 -37.066 1.00 66.26 309 GLU A CA 1
ATOM 2101 C C . GLU A 1 293 ? 61.736 17.719 -36.289 1.00 65.53 309 GLU A C 1
ATOM 2102 O O . GLU A 1 293 ? 62.281 17.825 -35.168 1.00 69.71 309 GLU A O 1
ATOM 2108 N N . ILE A 1 294 ? 61.452 16.552 -36.870 1.00 60.47 310 ILE A N 1
ATOM 2109 C CA . ILE A 1 294 ? 61.754 15.274 -36.211 1.00 62.87 310 ILE A CA 1
ATOM 2110 C C . ILE A 1 294 ? 63.246 15.198 -35.970 1.00 64.15 310 ILE A C 1
ATOM 2111 O O . ILE A 1 294 ? 63.693 14.731 -34.919 1.00 60.52 310 ILE A O 1
ATOM 2116 N N . PHE A 1 295 ? 64.010 15.693 -36.938 1.00 68.53 311 PHE A N 1
ATOM 2117 C CA . PHE A 1 295 ? 65.443 15.743 -36.795 1.00 70.76 311 PHE A CA 1
ATOM 2118 C C . PHE A 1 295 ? 65.837 16.653 -35.636 1.00 67.27 311 PHE A C 1
ATOM 2119 O O . PHE A 1 295 ? 66.483 16.202 -34.697 1.00 70.68 311 PHE A O 1
ATOM 2127 N N . GLY A 1 296 ? 65.425 17.913 -35.697 1.00 64.75 312 GLY A N 1
ATOM 2128 C CA . GLY A 1 296 ? 65.712 18.871 -34.627 1.00 67.53 312 GLY A CA 1
ATOM 2129 C C . GLY A 1 296 ? 65.348 18.354 -33.248 1.00 68.41 312 GLY A C 1
ATOM 2130 O O . GLY A 1 296 ? 66.176 18.401 -32.311 1.00 60.84 312 GLY A O 1
ATOM 2131 N N . ALA A 1 297 ? 64.118 17.834 -33.155 1.00 67.88 313 ALA A N 1
ATOM 2132 C CA . ALA A 1 297 ? 63.575 17.266 -31.926 1.00 67.88 313 ALA A CA 1
ATOM 2133 C C . ALA A 1 297 ? 64.406 16.115 -31.405 1.00 65.44 313 ALA A C 1
ATOM 2134 O O . ALA A 1 297 ? 64.809 16.108 -30.257 1.00 69.59 313 ALA A O 1
ATOM 2136 N N . GLY A 1 298 ? 64.667 15.146 -32.263 1.00 67.71 314 GLY A N 1
ATOM 2137 C CA . GLY A 1 298 ? 65.485 13.993 -31.891 1.00 76.43 314 GLY A CA 1
ATOM 2138 C C . GLY A 1 298 ? 66.889 14.308 -31.401 1.00 72.50 314 GLY A C 1
ATOM 2139 O O . GLY A 1 298 ? 67.471 13.517 -30.643 1.00 80.36 314 GLY A O 1
ATOM 2140 N N . VAL A 1 299 ? 67.441 15.436 -31.848 1.00 66.96 315 VAL A N 1
ATOM 2141 C CA . VAL A 1 299 ? 68.776 15.847 -31.423 1.00 73.73 315 VAL A CA 1
ATOM 2142 C C . VAL A 1 299 ? 68.713 16.584 -30.111 1.00 74.00 315 VAL A C 1
ATOM 2143 O O . VAL A 1 299 ? 69.331 16.167 -29.146 1.00 74.24 315 VAL A O 1
ATOM 2147 N N . GLU A 1 300 ? 67.984 17.694 -30.090 1.00 79.10 316 GLU A N 1
ATOM 2148 C CA . GLU A 1 300 ? 68.028 18.597 -28.933 1.00 79.87 316 GLU A CA 1
ATOM 2149 C C . GLU A 1 300 ? 67.400 18.037 -27.664 1.00 72.78 316 GLU A C 1
ATOM 2150 O O . GLU A 1 300 ? 67.954 18.210 -26.590 1.00 74.74 316 GLU A O 1
ATOM 2156 N N . THR A 1 301 ? 66.270 17.351 -27.789 1.00 69.78 317 THR A N 1
ATOM 2157 C CA . THR A 1 301 ? 65.527 16.896 -26.613 1.00 69.05 317 THR A CA 1
ATOM 2158 C C . THR A 1 301 ? 66.173 15.697 -25.950 1.00 68.54 317 THR A C 1
ATOM 2159 O O . THR A 1 301 ? 66.274 15.662 -24.724 1.00 68.29 317 THR A O 1
ATOM 2163 N N . THR A 1 302 ? 66.589 14.722 -26.761 1.00 69.92 318 THR A N 1
ATOM 2164 C CA . THR A 1 302 ? 67.221 13.495 -26.258 1.00 69.20 318 THR A CA 1
ATOM 2165 C C . THR A 1 302 ? 68.630 13.766 -25.718 1.00 67.70 318 THR A C 1
ATOM 2166 O O . THR A 1 302 ? 69.027 13.197 -24.697 1.00 71.22 318 THR A O 1
ATOM 2170 N N . THR A 1 303 ? 69.376 14.635 -26.391 1.00 63.89 319 THR A N 1
ATOM 2171 C CA . THR A 1 303 ? 70.708 15.015 -25.931 1.00 58.94 319 THR A CA 1
ATOM 2172 C C . THR A 1 303 ? 70.648 15.769 -24.595 1.00 58.18 319 THR A C 1
ATOM 2173 O O . THR A 1 303 ? 71.375 15.434 -23.661 1.00 58.46 319 THR A O 1
ATOM 2177 N N . THR A 1 304 ? 69.766 16.762 -24.502 1.00 58.46 320 THR A N 1
ATOM 2178 C CA . THR A 1 304 ? 69.526 17.485 -23.240 1.00 59.08 320 THR A CA 1
ATOM 2179 C C . THR A 1 304 ? 69.143 16.556 -22.086 1.00 58.19 320 THR A C 1
ATOM 2180 O O . THR A 1 304 ? 69.713 16.629 -21.002 1.00 61.11 320 THR A O 1
ATOM 2184 N N . THR A 1 305 ? 68.178 15.683 -22.316 1.00 60.76 321 THR A N 1
ATOM 2185 C CA . THR A 1 305 ? 67.745 14.764 -21.269 1.00 62.19 321 THR A CA 1
ATOM 2186 C C . THR A 1 305 ? 68.871 13.800 -20.886 1.00 62.31 321 THR A C 1
ATOM 2187 O O . THR A 1 305 ? 69.020 13.475 -19.707 1.00 61.96 321 THR A O 1
ATOM 2191 N N . LEU A 1 306 ? 69.671 13.365 -21.857 1.00 61.61 322 LEU A N 1
ATOM 2192 C CA . LEU A 1 306 ? 70.821 12.510 -21.531 1.00 66.80 322 LEU A CA 1
ATOM 2193 C C . LEU A 1 306 ? 71.900 13.251 -20.783 1.00 66.58 322 LEU A C 1
ATOM 2194 O O . LEU A 1 306 ? 72.542 12.667 -19.935 1.00 70.78 322 LEU A O 1
ATOM 2199 N N . LYS A 1 307 ? 72.107 14.522 -21.110 1.00 65.85 323 LYS A N 1
ATOM 2200 C CA . LYS A 1 307 ? 73.092 15.331 -20.401 1.00 65.07 323 LYS A CA 1
ATOM 2201 C C . LYS A 1 307 ? 72.685 15.568 -18.941 1.00 67.58 323 LYS A C 1
ATOM 2202 O O . LYS A 1 307 ? 73.526 15.464 -18.042 1.00 70.45 323 LYS A O 1
ATOM 2208 N N . TRP A 1 308 ? 71.407 15.866 -18.701 1.00 64.49 324 TRP A N 1
ATOM 2209 C CA . TRP A 1 308 ? 70.902 15.934 -17.325 1.00 67.47 324 TRP A CA 1
ATOM 2210 C C . TRP A 1 308 ? 71.106 14.605 -16.585 1.00 70.77 324 TRP A C 1
ATOM 2211 O O . TRP A 1 308 ? 71.431 14.602 -15.399 1.00 70.92 324 TRP A O 1
ATOM 2222 N N . SER A 1 309 ? 70.884 13.483 -17.275 1.00 75.85 325 SER A N 1
ATOM 2223 C CA . SER A 1 309 ? 71.062 12.161 -16.670 1.00 73.54 325 SER A CA 1
ATOM 2224 C C . SER A 1 309 ? 72.483 12.073 -16.172 1.00 73.02 325 SER A C 1
ATOM 2225 O O . SER A 1 309 ? 72.703 11.751 -15.013 1.00 74.95 325 SER A O 1
ATOM 2228 N N . ILE A 1 310 ? 73.433 12.414 -17.042 1.00 75.05 326 ILE A N 1
ATOM 2229 C CA . ILE A 1 310 ? 74.867 12.303 -16.735 1.00 77.96 326 ILE A CA 1
ATOM 2230 C C . ILE A 1 310 ? 75.197 13.148 -15.501 1.00 84.52 326 ILE A C 1
ATOM 2231 O O . ILE A 1 310 ? 75.870 12.657 -14.579 1.00 79.16 326 ILE A O 1
ATOM 2236 N N . ALA A 1 311 ? 74.712 14.400 -15.491 1.00 82.34 327 ALA A N 1
ATOM 2237 C CA . ALA A 1 311 ? 74.910 15.313 -14.361 1.00 75.62 327 ALA A CA 1
ATOM 2238 C C . ALA A 1 311 ? 74.442 14.661 -13.069 1.00 77.55 327 ALA A C 1
ATOM 2239 O O . ALA A 1 311 ? 75.251 14.441 -12.182 1.00 85.64 327 ALA A O 1
ATOM 2241 N N . TYR A 1 312 ? 73.162 14.295 -12.993 1.00 72.88 328 TYR A N 1
ATOM 2242 C CA . TYR A 1 312 ? 72.611 13.704 -11.775 1.00 67.71 328 TYR A CA 1
ATOM 2243 C C . TYR A 1 312 ? 73.273 12.398 -11.370 1.00 68.27 328 TYR A C 1
ATOM 2244 O O . TYR A 1 312 ? 73.364 12.090 -10.181 1.00 69.16 328 TYR A O 1
ATOM 2253 N N . LEU A 1 313 ? 73.745 11.634 -12.344 1.00 73.57 329 LEU A N 1
ATOM 2254 C CA . LEU A 1 313 ? 74.504 10.422 -12.042 1.00 77.47 329 LEU A CA 1
ATOM 2255 C C . LEU A 1 313 ? 75.868 10.748 -11.443 1.00 75.48 329 LEU A C 1
ATOM 2256 O O . LEU A 1 313 ? 76.332 10.036 -10.560 1.00 72.33 329 LEU A O 1
ATOM 2261 N N . VAL A 1 314 ? 76.495 11.826 -11.907 1.00 76.54 330 VAL A N 1
ATOM 2262 C CA . VAL A 1 314 ?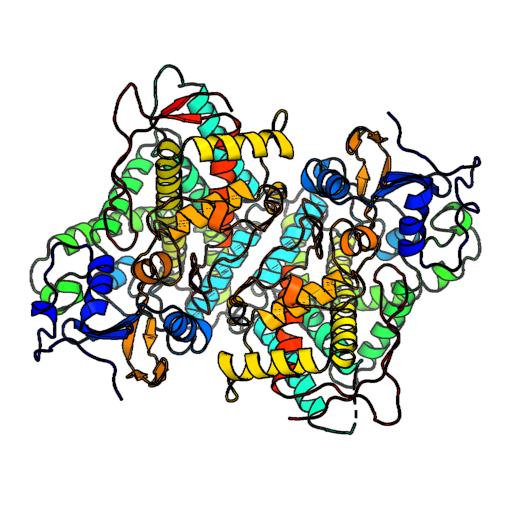 77.746 12.290 -11.309 1.00 81.02 330 VAL A CA 1
ATOM 2263 C C . VAL A 1 314 ? 77.527 12.782 -9.856 1.00 80.99 330 VAL A C 1
ATOM 2264 O O . VAL A 1 314 ? 78.327 12.480 -8.975 1.00 87.40 330 VAL A O 1
ATOM 2268 N N . HIS A 1 315 ? 76.444 13.518 -9.617 1.00 78.78 331 HIS A N 1
ATOM 2269 C CA . HIS A 1 315 ? 76.053 13.948 -8.261 1.00 72.92 331 HIS A CA 1
ATOM 2270 C C . HIS A 1 315 ? 75.564 12.819 -7.362 1.00 74.36 331 HIS A C 1
ATOM 2271 O O . HIS A 1 315 ? 75.445 13.016 -6.148 1.00 79.76 331 HIS A O 1
ATOM 2278 N N . ASN A 1 316 ? 75.222 11.670 -7.937 1.00 71.99 332 ASN A N 1
ATOM 2279 C CA . ASN A 1 316 ? 74.696 10.569 -7.157 1.00 77.80 332 ASN A CA 1
ATOM 2280 C C . ASN A 1 316 ? 75.339 9.245 -7.588 1.00 83.78 332 ASN A C 1
ATOM 2281 O O . ASN A 1 316 ? 74.659 8.408 -8.186 1.00 87.53 332 ASN A O 1
ATOM 2286 N N . PRO A 1 317 ? 76.651 9.039 -7.284 1.00 92.13 333 PRO A N 1
ATOM 2287 C CA . PRO A 1 317 ? 77.355 7.810 -7.766 1.00 91.82 333 PRO A CA 1
ATOM 2288 C C . PRO A 1 317 ? 76.891 6.482 -7.150 1.00 88.84 333 PRO A C 1
ATOM 2289 O O . PRO A 1 317 ? 77.156 5.437 -7.723 1.00 96.96 333 PRO A O 1
ATOM 2293 N N . GLN A 1 318 ? 76.244 6.522 -5.989 1.00 86.01 334 GLN A N 1
ATOM 2294 C CA . GLN A 1 318 ? 75.537 5.353 -5.440 1.00 87.54 334 GLN A CA 1
ATOM 2295 C C . GLN A 1 318 ? 74.367 4.909 -6.319 1.00 83.79 334 GLN A C 1
ATOM 2296 O O . GLN A 1 318 ? 74.041 3.729 -6.341 1.00 94.57 334 GLN A O 1
ATOM 2302 N N . VAL A 1 319 ? 73.743 5.847 -7.030 1.00 79.48 335 VAL A N 1
ATOM 2303 C CA . VAL A 1 319 ? 72.708 5.516 -8.031 1.00 81.13 335 VAL A CA 1
ATOM 2304 C C . VAL A 1 319 ? 73.389 4.760 -9.180 1.00 74.69 335 VAL A C 1
ATOM 2305 O O . VAL A 1 319 ? 72.958 3.669 -9.565 1.00 68.02 335 VAL A O 1
ATOM 2309 N N . GLN A 1 320 ? 74.461 5.337 -9.708 1.00 71.41 336 GLN A N 1
ATOM 2310 C CA . GLN A 1 320 ? 75.279 4.645 -10.691 1.00 72.53 336 GLN A CA 1
ATOM 2311 C C . GLN A 1 320 ? 75.596 3.230 -10.255 1.00 76.98 336 GLN A C 1
ATOM 2312 O O . GLN A 1 320 ? 75.477 2.307 -11.047 1.00 86.15 336 GLN A O 1
ATOM 2318 N N . ARG A 1 321 ? 76.007 3.061 -9.003 1.00 79.71 337 ARG A N 1
ATOM 2319 C CA . ARG A 1 321 ? 76.448 1.750 -8.538 1.00 84.60 337 ARG A CA 1
ATOM 2320 C C . ARG A 1 321 ? 75.260 0.765 -8.518 1.00 78.39 337 ARG A C 1
ATOM 2321 O O . ARG A 1 321 ? 75.432 -0.394 -8.883 1.00 72.35 337 ARG A O 1
ATOM 2329 N N . LYS A 1 322 ? 74.069 1.256 -8.144 1.00 79.00 338 LYS A N 1
ATOM 2330 C CA . LYS A 1 322 ? 72.835 0.441 -8.056 1.00 78.20 338 LYS A CA 1
ATOM 2331 C C . LYS A 1 322 ? 72.288 0.025 -9.419 1.00 79.79 338 LYS A C 1
ATOM 2332 O O . LYS A 1 322 ? 71.705 -1.060 -9.567 1.00 80.60 338 LYS A O 1
ATOM 2338 N N . ILE A 1 323 ? 72.462 0.904 -10.402 1.00 79.69 339 ILE A N 1
ATOM 2339 C CA . ILE A 1 323 ? 72.191 0.574 -11.803 1.00 77.86 339 ILE A CA 1
ATOM 2340 C C . ILE A 1 323 ? 73.175 -0.505 -12.299 1.00 79.18 339 ILE A C 1
ATOM 2341 O O . ILE A 1 323 ? 72.774 -1.448 -12.978 1.00 84.82 339 ILE A O 1
ATOM 2346 N N . GLN A 1 324 ? 74.454 -0.350 -11.960 1.00 78.56 340 GLN A N 1
ATOM 2347 C CA . GLN A 1 324 ? 75.507 -1.220 -12.464 1.00 75.67 340 GLN A CA 1
ATOM 2348 C C . GLN A 1 324 ? 75.346 -2.633 -11.930 1.00 81.79 340 GLN A C 1
ATOM 2349 O O . GLN A 1 324 ? 75.520 -3.590 -12.678 1.00 86.73 340 GLN A O 1
ATOM 2355 N N . GLU A 1 325 ? 74.974 -2.765 -10.656 1.00 89.46 341 GLU A N 1
ATOM 2356 C CA . GLU A 1 325 ? 74.740 -4.089 -10.046 1.00 93.95 341 GLU A CA 1
ATOM 2357 C C . GLU A 1 325 ? 73.453 -4.738 -10.568 1.00 88.89 341 GLU A C 1
ATOM 2358 O O . GLU A 1 325 ? 73.362 -5.963 -10.613 1.00 92.22 341 GLU A O 1
ATOM 2364 N N . GLU A 1 326 ? 72.459 -3.920 -10.918 1.00 84.63 342 GLU A N 1
ATOM 2365 C CA . GLU A 1 326 ? 71.272 -4.395 -11.644 1.00 82.76 342 GLU A CA 1
ATOM 2366 C C . GLU A 1 326 ? 71.638 -4.918 -13.037 1.00 80.30 342 GLU A C 1
ATOM 2367 O O . GLU A 1 326 ? 71.121 -5.953 -13.467 1.00 80.18 342 GLU A O 1
ATOM 2373 N N . LEU A 1 327 ? 72.512 -4.196 -13.739 1.00 77.64 343 LEU A N 1
ATOM 2374 C CA . LEU A 1 327 ? 72.964 -4.611 -15.064 1.00 78.39 343 LEU A CA 1
ATOM 2375 C C . LEU A 1 327 ? 73.706 -5.929 -15.020 1.00 81.40 343 LEU A C 1
ATOM 2376 O O . LEU A 1 327 ? 73.472 -6.803 -15.855 1.00 91.21 343 LEU A O 1
ATOM 2381 N N . ASP A 1 328 ? 74.589 -6.071 -14.039 1.00 79.24 344 ASP A N 1
ATOM 2382 C CA . ASP A 1 328 ? 75.332 -7.322 -13.849 1.00 78.06 344 ASP A CA 1
ATOM 2383 C C . ASP A 1 328 ? 74.431 -8.523 -13.578 1.00 72.62 344 ASP A C 1
ATOM 2384 O O . ASP A 1 328 ? 74.674 -9.602 -14.102 1.00 72.59 344 ASP A O 1
ATOM 2389 N N . SER A 1 329 ? 73.406 -8.343 -12.754 1.00 72.10 345 SER A N 1
ATOM 2390 C CA . SER A 1 329 ? 72.592 -9.464 -12.312 1.00 76.15 345 SER A CA 1
ATOM 2391 C C . SER A 1 329 ? 71.364 -9.706 -13.189 1.00 77.13 345 SER A C 1
ATOM 2392 O O . SER A 1 329 ? 70.652 -10.670 -12.947 1.00 87.26 345 SER A O 1
ATOM 2395 N N . LYS A 1 330 ? 71.107 -8.864 -14.195 1.00 79.15 346 LYS A N 1
ATOM 2396 C CA . LYS A 1 330 ? 69.980 -9.104 -15.147 1.00 77.18 346 LYS A CA 1
ATOM 2397 C C . LYS A 1 330 ? 70.287 -9.041 -16.665 1.00 73.88 346 LYS A C 1
ATOM 2398 O O . LYS A 1 330 ? 69.397 -9.284 -17.501 1.00 67.98 346 LYS A O 1
ATOM 2404 N N . ILE A 1 331 ? 71.519 -8.667 -17.001 1.00 76.59 347 ILE A N 1
ATOM 2405 C CA . ILE A 1 331 ? 72.049 -8.726 -18.364 1.00 79.51 347 ILE A CA 1
ATOM 2406 C C . ILE A 1 331 ? 73.319 -9.560 -18.398 1.00 82.22 347 ILE A C 1
ATOM 2407 O O . ILE A 1 331 ? 73.500 -10.376 -19.296 1.00 89.38 347 ILE A O 1
ATOM 2412 N N . GLY A 1 332 ? 74.213 -9.331 -17.443 1.00 84.46 348 GLY A N 1
ATOM 2413 C CA . GLY A 1 332 ? 75.452 -10.077 -17.352 1.00 83.72 348 GLY A CA 1
ATOM 2414 C C . GLY A 1 332 ? 76.527 -9.244 -17.995 1.00 89.29 348 GLY A C 1
ATOM 2415 O O . GLY A 1 332 ?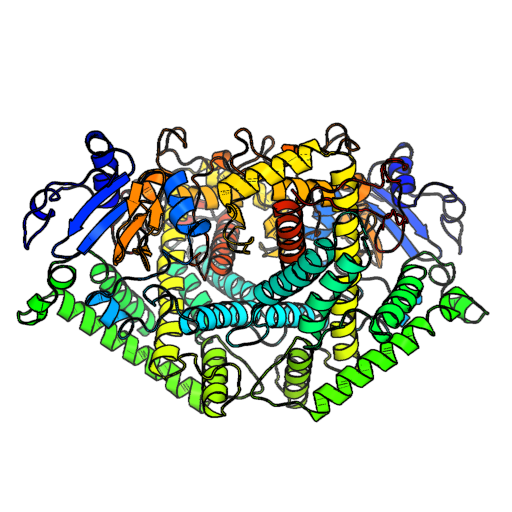 76.447 -8.004 -18.026 1.00 88.35 348 GLY A O 1
ATOM 2416 N N . LYS A 1 333 ? 77.512 -9.947 -18.534 1.00 98.30 349 LYS A N 1
ATOM 2417 C CA . LYS A 1 333 ? 78.771 -9.352 -18.997 1.00 102.45 349 LYS A CA 1
ATOM 2418 C C . LYS A 1 333 ? 79.236 -9.833 -20.391 1.00 103.48 349 LYS A C 1
ATOM 2419 O O . LYS A 1 333 ? 80.115 -9.204 -20.978 1.00 95.32 349 LYS A O 1
ATOM 2425 N N . GLU A 1 334 ? 78.647 -10.917 -20.918 1.00 106.00 350 GLU A N 1
ATOM 2426 C CA . GLU A 1 334 ? 79.001 -11.474 -22.239 1.00 108.48 350 GLU A CA 1
ATOM 2427 C C . GLU A 1 334 ? 78.267 -10.839 -23.426 1.00 102.83 350 GLU A C 1
ATOM 2428 O O . GLU A 1 334 ? 78.718 -10.957 -24.564 1.00 96.57 350 GLU A O 1
ATOM 2434 N N . ARG A 1 335 ? 77.124 -10.212 -23.151 1.00 107.46 351 ARG A N 1
ATOM 2435 C CA . ARG A 1 335 ? 76.287 -9.544 -24.159 1.00 97.52 351 ARG A CA 1
ATOM 2436 C C . ARG A 1 335 ? 75.993 -8.120 -23.679 1.00 101.09 351 ARG A C 1
ATOM 2437 O O . ARG A 1 335 ? 76.113 -7.828 -22.478 1.00 105.29 351 ARG A O 1
ATOM 2445 N N . HIS A 1 336 ? 75.583 -7.256 -24.607 1.00 96.22 352 HIS A N 1
ATOM 2446 C CA . HIS A 1 336 ? 75.273 -5.853 -24.298 1.00 86.46 352 HIS A CA 1
ATOM 2447 C C . HIS A 1 336 ? 73.764 -5.675 -24.126 1.00 81.12 352 HIS A C 1
ATOM 2448 O O . HIS A 1 336 ? 73.025 -6.590 -24.479 1.00 80.64 352 HIS A O 1
ATOM 2455 N N . PRO A 1 337 ? 73.299 -4.532 -23.545 1.00 78.95 353 PRO A N 1
ATOM 2456 C CA . PRO A 1 337 ? 71.851 -4.344 -23.358 1.00 73.46 353 PRO A CA 1
ATOM 2457 C C . PRO A 1 337 ? 71.066 -4.310 -24.652 1.00 73.57 353 PRO A C 1
ATOM 2458 O O . PRO A 1 337 ? 71.511 -3.728 -25.661 1.00 68.74 353 PRO A O 1
ATOM 2462 N N . GLN A 1 338 ? 69.913 -4.966 -24.596 1.00 74.25 354 GLN A N 1
ATOM 2463 C CA . GLN A 1 338 ? 68.984 -5.049 -25.705 1.00 74.39 354 GLN A CA 1
ATOM 2464 C C . GLN A 1 338 ? 67.698 -4.427 -25.254 1.00 70.02 354 GLN A C 1
ATOM 2465 O O . GLN A 1 338 ? 67.355 -4.420 -24.070 1.00 71.88 354 GLN A O 1
ATOM 2471 N N . LEU A 1 339 ? 66.951 -3.943 -26.217 1.00 70.68 355 LEU A N 1
ATOM 2472 C CA . LEU A 1 339 ? 65.674 -3.314 -25.929 1.00 71.80 355 LEU A CA 1
ATOM 2473 C C . LEU A 1 339 ? 64.724 -4.298 -25.234 1.00 69.46 355 LEU A C 1
ATOM 2474 O O . LEU A 1 339 ? 63.927 -3.881 -24.409 1.00 64.95 355 LEU A O 1
ATOM 2479 N N . SER A 1 340 ? 64.845 -5.596 -25.536 1.00 69.68 356 SER A N 1
ATOM 2480 C CA . SER A 1 340 ? 63.996 -6.622 -24.939 1.00 70.25 356 SER A CA 1
ATOM 2481 C C . SER A 1 340 ? 64.136 -6.696 -23.415 1.00 79.02 356 SER A C 1
ATOM 2482 O O . SER A 1 340 ? 63.274 -7.286 -22.746 1.00 80.69 356 SER A O 1
ATOM 2485 N N . ASP A 1 341 ? 65.173 -6.060 -22.858 1.00 79.73 357 ASP A N 1
ATOM 2486 C CA . ASP A 1 341 ? 65.276 -5.865 -21.408 1.00 82.99 357 ASP A CA 1
ATOM 2487 C C . ASP A 1 341 ? 64.386 -4.726 -20.854 1.00 86.94 357 ASP A C 1
ATOM 2488 O O . ASP A 1 341 ? 64.648 -4.226 -19.765 1.00 87.62 357 ASP A O 1
ATOM 2493 N N . ARG A 1 342 ? 63.320 -4.348 -21.567 1.00 98.15 358 ARG A N 1
ATOM 2494 C CA . ARG A 1 342 ? 62.490 -3.195 -21.196 1.00 99.47 358 ARG A CA 1
ATOM 2495 C C . ARG A 1 342 ? 61.852 -3.342 -19.830 1.00 96.96 358 ARG A C 1
ATOM 2496 O O . ARG A 1 342 ? 61.919 -2.429 -19.027 1.00 96.67 358 ARG A O 1
ATOM 2504 N N . GLY A 1 343 ? 61.239 -4.485 -19.561 1.00 91.88 359 GLY A N 1
ATOM 2505 C CA . GLY A 1 343 ? 60.584 -4.698 -18.267 1.00 93.76 359 GLY A CA 1
ATOM 2506 C C . GLY A 1 343 ? 61.486 -5.119 -17.116 1.00 86.84 359 GLY A C 1
ATOM 2507 O O . GLY A 1 343 ? 61.056 -5.129 -15.966 1.00 90.03 359 GLY A O 1
ATOM 2508 N N . ASN A 1 344 ? 62.738 -5.444 -17.410 1.00 79.64 360 ASN A N 1
ATOM 2509 C CA . ASN A 1 344 ? 63.573 -6.173 -16.471 1.00 79.80 360 ASN A CA 1
ATOM 2510 C C . ASN A 1 344 ? 64.598 -5.309 -15.715 1.00 74.57 360 ASN A C 1
ATOM 2511 O O . ASN A 1 344 ? 65.323 -5.836 -14.893 1.00 67.89 360 ASN A O 1
ATOM 2516 N N . LEU A 1 345 ? 64.658 -3.999 -15.960 1.00 71.96 361 LEU A N 1
ATOM 2517 C CA . LEU A 1 345 ? 65.608 -3.120 -15.253 1.00 70.03 361 LEU A CA 1
ATOM 2518 C C . LEU A 1 345 ? 64.893 -1.959 -14.521 1.00 68.83 361 LEU A C 1
ATOM 2519 O O . LEU A 1 345 ? 65.033 -0.789 -14.890 1.00 67.86 361 LEU A O 1
ATOM 2524 N N . PRO A 1 346 ? 64.140 -2.272 -13.458 1.00 69.09 362 PRO A N 1
ATOM 2525 C CA . PRO A 1 346 ? 63.302 -1.243 -12.866 1.00 72.91 362 PRO A CA 1
ATOM 2526 C C . PRO A 1 346 ? 64.060 -0.039 -12.338 1.00 73.81 362 PRO A C 1
ATOM 2527 O O . PRO A 1 346 ? 63.586 1.089 -12.484 1.00 76.79 362 PRO A O 1
ATOM 2531 N N . TYR A 1 347 ? 65.216 -0.277 -11.728 1.00 71.02 363 TYR A N 1
ATOM 2532 C CA . TYR A 1 347 ? 65.982 0.812 -11.119 1.00 70.56 363 TYR A CA 1
ATOM 2533 C C . TYR A 1 347 ? 66.450 1.849 -12.125 1.00 67.45 363 TYR A C 1
ATOM 2534 O O . TYR A 1 347 ? 66.279 3.048 -11.899 1.00 64.13 363 TYR A O 1
ATOM 2543 N N . LEU A 1 348 ? 67.033 1.380 -13.224 1.00 69.56 364 LEU A N 1
ATOM 2544 C CA . LEU A 1 348 ? 67.409 2.254 -14.335 1.00 70.96 364 LEU A CA 1
ATOM 2545 C C . LEU A 1 348 ? 66.234 3.040 -14.952 1.00 71.22 364 LEU A C 1
ATOM 2546 O O . LEU A 1 348 ? 66.377 4.225 -15.228 1.00 66.91 364 LEU A O 1
ATOM 2551 N N . GLU A 1 349 ? 65.097 2.379 -15.170 1.00 70.28 365 GLU A N 1
ATOM 2552 C CA . GLU A 1 349 ? 63.914 3.050 -15.715 1.00 75.65 365 GLU A CA 1
ATOM 2553 C C . GLU A 1 349 ? 63.356 4.070 -14.725 1.00 76.70 365 GLU A C 1
ATOM 2554 O O . GLU A 1 349 ? 62.895 5.134 -15.129 1.00 82.67 365 GLU A O 1
ATOM 2560 N N . ALA A 1 350 ? 63.400 3.745 -13.433 1.00 74.93 366 ALA A N 1
ATOM 2561 C CA . ALA A 1 350 ? 62.956 4.673 -12.383 1.00 70.04 366 ALA A CA 1
ATOM 2562 C C . ALA A 1 350 ? 63.899 5.872 -12.267 1.00 66.01 366 ALA A C 1
ATOM 2563 O O . ALA A 1 350 ? 63.470 6.989 -11.954 1.00 64.58 366 ALA A O 1
ATOM 2565 N N . THR A 1 351 ? 65.182 5.634 -12.519 1.00 60.28 367 THR A N 1
ATOM 2566 C CA . THR A 1 351 ? 66.155 6.709 -12.567 1.00 59.08 367 THR A CA 1
ATOM 2567 C C . THR A 1 351 ? 65.807 7.641 -13.721 1.00 62.29 367 THR A C 1
ATOM 2568 O O . THR A 1 351 ? 65.758 8.854 -13.542 1.00 67.01 367 THR A O 1
ATOM 2572 N N . ILE A 1 352 ? 65.512 7.076 -14.890 1.00 63.88 368 ILE A N 1
ATOM 2573 C CA . ILE A 1 352 ? 65.188 7.893 -16.056 1.00 60.24 368 ILE A CA 1
ATOM 2574 C C . ILE A 1 352 ? 63.926 8.713 -15.799 1.00 58.92 368 ILE A C 1
ATOM 2575 O O . ILE A 1 352 ? 63.882 9.891 -16.131 1.00 60.08 368 ILE A O 1
ATOM 2580 N N . CYS A 1 353 ? 62.922 8.108 -15.177 1.00 59.72 369 CYS A N 1
ATOM 2581 C CA . CYS A 1 353 ? 61.730 8.858 -14.753 1.00 63.23 369 CYS A CA 1
ATOM 2582 C C . CYS A 1 353 ? 62.047 10.088 -13.885 1.00 62.97 369 CYS A C 1
ATOM 2583 O O . CYS A 1 353 ? 61.489 11.169 -14.102 1.00 60.64 369 CYS A O 1
ATOM 2586 N N . GLU A 1 354 ? 62.933 9.898 -12.908 1.00 61.53 370 GLU A N 1
ATOM 2587 C CA . GLU A 1 354 ? 63.312 10.951 -11.984 1.00 63.49 370 GLU A CA 1
ATOM 2588 C C . GLU A 1 354 ? 64.101 12.070 -12.669 1.00 64.99 370 GLU A C 1
ATOM 2589 O O . GLU A 1 354 ? 63.887 13.241 -12.349 1.00 66.52 370 GLU A O 1
ATOM 2595 N N . VAL A 1 355 ? 64.992 11.713 -13.601 1.00 63.53 371 VAL A N 1
ATOM 2596 C CA . VAL A 1 355 ? 65.695 12.690 -14.458 1.00 62.42 371 VAL A CA 1
ATOM 2597 C C . VAL A 1 355 ? 64.675 13.544 -15.236 1.00 59.53 371 VAL A C 1
ATOM 2598 O O . VAL A 1 355 ? 64.735 14.754 -15.209 1.00 54.33 371 VAL A O 1
ATOM 2602 N N . MET A 1 356 ? 63.737 12.905 -15.925 1.00 62.52 372 MET A N 1
ATOM 2603 C CA . MET A 1 356 ? 62.662 13.625 -16.638 1.00 67.69 372 MET A CA 1
ATOM 2604 C C . MET A 1 356 ? 61.771 14.472 -15.718 1.00 67.25 372 MET A C 1
ATOM 2605 O O . MET A 1 356 ? 61.208 15.497 -16.147 1.00 63.24 372 MET A O 1
ATOM 2610 N N . ARG A 1 357 ? 61.646 14.036 -14.464 1.00 68.37 373 ARG A N 1
ATOM 2611 C CA . ARG A 1 357 ? 60.844 14.739 -13.481 1.00 68.36 373 ARG A CA 1
ATOM 2612 C C . ARG A 1 357 ? 61.520 15.972 -12.965 1.00 68.03 373 ARG A C 1
ATOM 2613 O O . ARG A 1 357 ? 60.918 17.035 -12.977 1.00 69.72 373 ARG A O 1
ATOM 2621 N N . ILE A 1 358 ? 62.757 15.813 -12.492 1.00 67.34 374 ILE A N 1
ATOM 2622 C CA . ILE A 1 358 ? 63.475 16.867 -11.760 1.00 65.85 374 ILE A CA 1
ATOM 2623 C C . ILE A 1 358 ? 63.941 18.037 -12.644 1.00 66.03 374 ILE A C 1
ATOM 2624 O O . ILE A 1 358 ? 64.134 19.145 -12.133 1.00 69.89 374 ILE A O 1
ATOM 2629 N N . ARG A 1 359 ? 64.140 17.783 -13.943 1.00 64.35 375 ARG A N 1
ATOM 2630 C CA . ARG A 1 359 ? 64.509 18.806 -14.937 1.00 65.58 375 ARG A CA 1
ATOM 2631 C C . ARG A 1 359 ? 63.708 18.551 -16.210 1.00 62.44 375 ARG A C 1
ATOM 2632 O O . ARG A 1 359 ? 64.201 17.960 -17.177 1.00 66.64 375 ARG A O 1
ATOM 2640 N N . PRO A 1 360 ? 62.453 18.984 -16.216 1.00 57.23 376 PRO A N 1
ATOM 2641 C CA . PRO A 1 360 ? 61.647 18.847 -17.413 1.00 57.65 376 PRO A CA 1
ATOM 2642 C C . PRO A 1 360 ? 62.365 19.344 -18.643 1.00 58.70 376 PRO A C 1
ATOM 2643 O O . PRO A 1 360 ? 63.072 20.338 -18.569 1.00 62.69 376 PRO A O 1
ATOM 2647 N N . VAL A 1 361 ? 62.183 18.663 -19.763 1.00 59.56 377 VAL A N 1
ATOM 2648 C CA . VAL A 1 361 ? 62.813 19.082 -20.994 1.00 62.79 377 VAL A CA 1
ATOM 2649 C C . VAL A 1 361 ? 62.254 20.453 -21.416 1.00 69.78 377 VAL A C 1
ATOM 2650 O O . VAL A 1 361 ? 63.008 21.303 -21.862 1.00 70.46 377 VAL A O 1
ATOM 2654 N N . SER A 1 362 ? 60.946 20.668 -21.251 1.00 75.16 378 SER A N 1
ATOM 2655 C CA . SER A 1 362 ? 60.310 21.964 -21.546 1.00 68.94 378 SER A CA 1
ATOM 2656 C C . SER A 1 362 ? 59.592 22.403 -20.284 1.00 64.00 378 SER A C 1
ATOM 2657 O O . SER A 1 362 ? 58.444 22.038 -20.093 1.00 65.12 378 SER A O 1
ATOM 2660 N N . PRO A 1 363 ? 60.261 23.180 -19.410 1.00 59.76 379 PRO A N 1
ATOM 2661 C CA . PRO A 1 363 ? 59.663 23.601 -18.155 1.00 60.37 379 PRO A CA 1
ATOM 2662 C C . PRO A 1 363 ? 58.390 24.361 -18.317 1.00 62.03 379 PRO A C 1
ATOM 2663 O O . PRO A 1 363 ? 57.628 24.451 -17.351 1.00 65.68 379 PRO A O 1
ATOM 2667 N N . LEU A 1 364 ? 58.172 24.913 -19.515 1.00 67.99 380 LEU A N 1
ATOM 2668 C CA . LEU A 1 364 ? 57.042 25.784 -19.767 1.00 70.89 380 LEU A CA 1
ATOM 2669 C C . LEU A 1 364 ? 56.108 25.418 -20.916 1.00 72.12 380 LEU A C 1
ATOM 2670 O O . LEU A 1 364 ? 55.025 25.962 -20.976 1.00 95.82 380 LEU A O 1
ATOM 2675 N N . LEU A 1 365 ? 56.470 24.503 -21.795 1.00 68.11 381 LEU A N 1
ATOM 2676 C CA . LEU A 1 365 ? 55.528 23.979 -22.809 1.00 66.84 381 LEU A CA 1
ATOM 2677 C C . LEU A 1 365 ? 55.010 25.004 -23.787 1.00 66.65 381 LEU A C 1
ATOM 2678 O O . LEU A 1 365 ? 54.858 26.183 -23.476 1.00 70.32 381 LEU A O 1
ATOM 2683 N N . ILE A 1 366 ? 54.715 24.522 -24.984 1.00 64.43 382 ILE A N 1
ATOM 2684 C CA . ILE A 1 366 ? 54.244 25.387 -26.040 1.00 64.65 382 ILE A CA 1
ATOM 2685 C C . ILE A 1 366 ? 52.798 25.699 -25.694 1.00 66.79 382 ILE A C 1
ATOM 2686 O O . ILE A 1 366 ? 52.112 24.863 -25.089 1.00 75.87 382 ILE A O 1
ATOM 2691 N N . PRO A 1 367 ? 52.340 26.916 -26.006 1.00 66.18 383 PRO A N 1
ATOM 2692 C CA . PRO A 1 367 ? 50.980 27.218 -25.584 1.00 69.92 383 PRO A CA 1
ATOM 2693 C C . PRO A 1 367 ? 49.909 26.314 -26.204 1.00 65.20 383 PRO A C 1
ATOM 2694 O O . PRO A 1 367 ? 50.033 25.905 -27.342 1.00 68.33 383 PRO A O 1
ATOM 2698 N N . HIS A 1 368 ? 48.920 25.950 -25.401 1.00 65.51 384 HIS A N 1
ATOM 2699 C CA . HIS A 1 368 ? 47.782 25.200 -25.853 1.00 64.36 384 HIS A CA 1
ATOM 2700 C C . HIS A 1 368 ? 46.717 26.239 -25.967 1.00 64.62 384 HIS A C 1
ATOM 2701 O O . HIS A 1 368 ? 46.144 26.638 -24.971 1.00 70.39 384 HIS A O 1
ATOM 2708 N N . VAL A 1 369 ? 46.489 26.710 -27.183 1.00 65.43 385 VAL A N 1
ATOM 2709 C CA . VAL A 1 369 ? 45.525 27.773 -27.441 1.00 64.93 385 VAL A CA 1
ATOM 2710 C C . VAL A 1 369 ? 44.102 27.233 -27.449 1.00 65.05 385 VAL A C 1
ATOM 2711 O O . VAL A 1 369 ? 43.822 26.179 -28.023 1.00 66.64 385 VAL A O 1
ATOM 2715 N N . ALA A 1 370 ? 43.208 27.990 -26.824 1.00 67.39 386 ALA A N 1
ATOM 2716 C CA . ALA A 1 370 ? 41.789 27.654 -26.763 1.00 71.37 386 ALA A CA 1
ATOM 2717 C C . ALA A 1 370 ? 41.144 27.917 -28.113 1.00 64.67 386 ALA A C 1
ATOM 2718 O O . ALA A 1 370 ? 41.171 29.059 -28.597 1.00 57.13 386 ALA A O 1
ATOM 2720 N N . LEU A 1 371 ? 40.570 26.869 -28.708 1.00 62.77 387 LEU A N 1
ATOM 2721 C CA . LEU A 1 371 ? 39.932 26.985 -30.026 1.00 69.55 387 LEU A CA 1
ATOM 2722 C C . LEU A 1 371 ? 38.491 27.508 -29.964 1.00 75.34 387 LEU A C 1
ATOM 2723 O O . LEU A 1 371 ? 37.899 27.874 -30.990 1.00 82.90 387 LEU A O 1
ATOM 2728 N N . GLN A 1 372 ? 37.935 27.540 -28.761 1.00 76.43 388 GLN A N 1
ATOM 2729 C CA . GLN A 1 372 ? 36.619 28.112 -28.510 1.00 72.45 388 GLN A CA 1
ATOM 2730 C C . GLN A 1 372 ? 36.598 28.493 -27.044 1.00 71.71 388 GLN A C 1
ATOM 2731 O O . GLN A 1 372 ? 37.465 28.078 -26.270 1.00 65.72 388 GLN A O 1
ATOM 2737 N N . ASP A 1 373 ? 35.620 29.295 -26.653 1.00 79.12 389 ASP A N 1
ATOM 2738 C CA . ASP A 1 373 ? 35.438 29.587 -25.235 1.00 80.28 389 ASP A CA 1
ATOM 2739 C C . ASP A 1 373 ? 35.241 28.267 -24.487 1.00 78.30 389 ASP A C 1
ATOM 2740 O O . ASP A 1 373 ? 34.558 27.352 -24.978 1.00 70.91 389 ASP A O 1
ATOM 2745 N N . SER A 1 374 ? 35.902 28.155 -23.337 1.00 74.46 390 SER A N 1
ATOM 2746 C CA . SER A 1 374 ? 35.705 27.009 -22.471 1.00 75.67 390 SER A CA 1
ATOM 2747 C C . SER A 1 374 ? 35.944 27.417 -21.016 1.00 77.95 390 SER A C 1
ATOM 2748 O O . SER A 1 374 ? 35.727 28.591 -20.668 1.00 74.04 390 SER A O 1
ATOM 2751 N N . SER A 1 375 ? 36.344 26.448 -20.180 1.00 79.40 391 SER A N 1
ATOM 2752 C CA . SER A 1 375 ? 36.541 26.639 -18.736 1.00 76.06 391 SER A CA 1
ATOM 2753 C C . SER A 1 375 ? 37.642 25.711 -18.207 1.00 75.17 391 SER A C 1
ATOM 2754 O O . SER A 1 375 ? 37.857 24.629 -18.727 1.00 83.27 391 SER A O 1
ATOM 2757 N N . VAL A 1 376 ? 38.344 26.142 -17.172 1.00 77.67 392 VAL A N 1
ATOM 2758 C CA . VAL A 1 376 ? 39.373 25.317 -16.538 1.00 79.66 392 VAL A CA 1
ATOM 2759 C C . VAL A 1 376 ? 39.133 25.314 -15.039 1.00 82.86 392 VAL A C 1
ATOM 2760 O O . VAL A 1 376 ? 39.488 26.267 -14.342 1.00 76.41 392 VAL A O 1
ATOM 2764 N N . GLY A 1 377 ? 38.512 24.242 -14.560 1.00 86.17 393 GLY A N 1
ATOM 2765 C CA . GLY A 1 377 ? 38.224 24.072 -13.153 1.00 89.50 393 GLY A CA 1
ATOM 2766 C C . GLY A 1 377 ? 37.598 25.310 -12.548 1.00 92.33 393 GLY A C 1
ATOM 2767 O O . GLY A 1 377 ? 38.268 26.038 -11.814 1.00 99.26 393 GLY A O 1
ATOM 2768 N N . GLU A 1 378 ? 36.333 25.560 -12.894 1.00 91.14 394 GLU A N 1
ATOM 2769 C CA . GLU A 1 378 ? 35.502 26.659 -12.335 1.00 96.28 394 GLU A CA 1
ATOM 2770 C C . GLU A 1 378 ? 35.719 28.033 -12.998 1.00 94.01 394 GLU A C 1
ATOM 2771 O O . GLU A 1 378 ? 34.763 28.810 -13.144 1.00 96.94 394 GLU A O 1
ATOM 2777 N N . TYR A 1 379 ? 36.962 28.337 -13.367 1.00 84.86 395 TYR A N 1
ATOM 2778 C CA . TYR A 1 379 ? 37.271 29.568 -14.082 1.00 81.74 395 TYR A CA 1
ATOM 2779 C C . TYR A 1 379 ? 36.900 29.477 -15.581 1.00 77.50 395 TYR A C 1
ATOM 2780 O O . TYR A 1 379 ? 36.976 28.411 -16.178 1.00 76.66 395 TYR A O 1
ATOM 2789 N N . THR A 1 380 ? 36.491 30.602 -16.171 1.00 79.30 396 THR A N 1
ATOM 2790 C CA . THR A 1 380 ? 36.202 30.690 -17.614 1.00 78.92 396 THR A CA 1
ATOM 2791 C C . THR A 1 380 ? 37.493 30.939 -18.370 1.00 74.76 396 THR A C 1
ATOM 2792 O O . THR A 1 380 ? 38.456 31.509 -17.838 1.00 77.76 396 THR A O 1
ATOM 2796 N N . VAL A 1 381 ? 37.486 30.529 -19.628 1.00 71.74 397 VAL A N 1
ATOM 2797 C CA . VAL A 1 381 ? 38.628 30.699 -20.499 1.00 73.21 397 VAL A CA 1
ATOM 2798 C C . VAL A 1 381 ? 38.165 31.195 -21.864 1.00 75.50 397 VAL A C 1
ATOM 2799 O O . VAL A 1 381 ? 37.243 30.629 -22.480 1.00 69.36 397 VAL A O 1
ATOM 2803 N N . GLN A 1 382 ? 38.869 32.218 -22.341 1.00 77.03 398 GLN A N 1
ATOM 2804 C CA . GLN A 1 382 ? 38.465 32.948 -23.519 1.00 77.73 398 GLN A CA 1
ATOM 2805 C C . GLN A 1 382 ? 39.078 32.310 -24.777 1.00 73.12 398 GLN A C 1
ATOM 2806 O O . GLN A 1 382 ? 40.265 32.016 -24.798 1.00 69.64 398 GLN A O 1
ATOM 2812 N N . LYS A 1 383 ? 38.271 32.098 -25.822 1.00 74.53 399 LYS A N 1
ATOM 2813 C CA . LYS A 1 38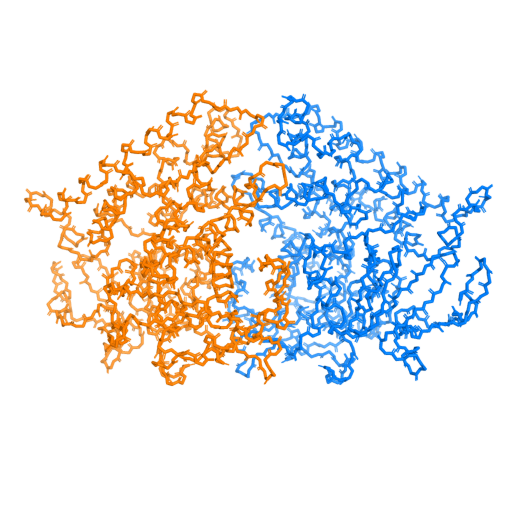3 ? 38.768 31.659 -27.146 1.00 71.16 399 LYS A CA 1
ATOM 2814 C C . LYS A 1 383 ? 39.921 32.532 -27.540 1.00 68.08 399 LYS A C 1
ATOM 2815 O O . LYS A 1 383 ? 39.798 33.756 -27.556 1.00 69.73 399 LYS A O 1
ATOM 2821 N N . GLY A 1 384 ? 41.034 31.893 -27.859 1.00 68.97 400 GLY A N 1
ATOM 2822 C CA . GLY A 1 384 ? 42.220 32.603 -28.287 1.00 69.20 400 GLY A CA 1
ATOM 2823 C C . GLY A 1 384 ? 43.292 32.613 -27.241 1.00 63.99 400 GLY A C 1
ATOM 2824 O O . GLY A 1 384 ? 44.453 32.658 -27.597 1.00 66.82 400 GLY A O 1
ATOM 2825 N N . THR A 1 385 ? 42.920 32.551 -25.963 1.00 70.45 401 THR A N 1
ATOM 2826 C CA . THR A 1 385 ? 43.906 32.616 -24.871 1.00 74.46 401 THR A CA 1
ATOM 2827 C C . THR A 1 385 ? 44.896 31.452 -24.892 1.00 68.69 401 THR A C 1
ATOM 2828 O O . THR A 1 385 ? 44.529 30.330 -25.197 1.00 65.47 401 THR A O 1
ATOM 2832 N N . ARG A 1 386 ? 46.141 31.750 -24.548 1.00 68.66 402 ARG A N 1
ATOM 2833 C CA . ARG A 1 386 ? 47.249 30.849 -24.768 1.00 69.99 402 ARG A CA 1
ATOM 2834 C C . ARG A 1 386 ? 47.602 30.176 -23.463 1.00 68.48 402 ARG A C 1
ATOM 2835 O O . ARG A 1 386 ? 48.215 30.787 -22.595 1.00 69.19 402 ARG A O 1
ATOM 2843 N N . VAL A 1 387 ? 47.201 28.914 -23.328 1.00 67.85 403 VAL A N 1
ATOM 2844 C CA . VAL A 1 387 ? 47.341 28.199 -22.069 1.00 66.97 403 VAL A CA 1
ATOM 2845 C C . VAL A 1 387 ? 48.711 27.570 -22.017 1.00 64.80 403 VAL A C 1
ATOM 2846 O O . VAL A 1 387 ? 49.026 26.671 -22.793 1.00 68.10 403 VAL A O 1
ATOM 2850 N N . VAL A 1 388 ? 49.492 28.017 -21.047 1.00 65.03 404 VAL A N 1
ATOM 2851 C CA . VAL A 1 388 ? 50.868 27.599 -20.876 1.00 65.25 404 VAL A CA 1
ATOM 2852 C C . VAL A 1 388 ? 50.944 26.716 -19.636 1.00 62.17 404 VAL A C 1
ATOM 2853 O O . VAL A 1 388 ? 50.733 27.206 -18.522 1.00 59.59 404 VAL A O 1
ATOM 2857 N N . ILE A 1 389 ? 51.226 25.425 -19.823 1.00 58.84 405 ILE A N 1
ATOM 2858 C CA . ILE A 1 389 ? 51.330 24.509 -18.678 1.00 56.93 405 ILE A CA 1
ATOM 2859 C C . ILE A 1 389 ? 52.726 24.642 -18.081 1.00 53.91 405 ILE A C 1
ATOM 2860 O O . ILE A 1 389 ? 53.701 24.458 -18.767 1.00 47.88 405 ILE A O 1
ATOM 2865 N N . ASN A 1 390 ? 52.812 24.936 -16.790 1.00 59.79 406 ASN A N 1
ATOM 2866 C CA . ASN A 1 390 ? 54.102 25.066 -16.129 1.00 63.43 406 ASN A CA 1
ATOM 2867 C C . ASN A 1 390 ? 54.524 23.696 -15.634 1.00 64.79 406 ASN A C 1
ATOM 2868 O O . ASN A 1 390 ? 54.182 23.272 -14.528 1.00 61.57 406 ASN A O 1
ATOM 2873 N N . MET A 1 391 ? 55.302 23.018 -16.468 1.00 70.27 407 MET A N 1
ATOM 2874 C CA . MET A 1 391 ? 55.704 21.652 -16.197 1.00 71.03 407 MET A CA 1
ATOM 2875 C C . MET A 1 391 ? 56.596 21.608 -14.971 1.00 62.74 407 MET A C 1
ATOM 2876 O O . MET A 1 391 ? 56.563 20.647 -14.204 1.00 57.27 407 MET A O 1
ATOM 2881 N N . TRP A 1 392 ? 57.379 22.656 -14.773 1.00 63.68 408 TRP A N 1
ATOM 2882 C CA . TRP A 1 392 ? 58.193 22.736 -13.569 1.00 70.75 408 TRP A CA 1
ATOM 2883 C C . TRP A 1 392 ? 57.339 22.662 -12.280 1.00 66.07 408 TRP A C 1
ATOM 2884 O O . TRP A 1 392 ? 57.656 21.884 -11.360 1.00 61.57 408 TRP A O 1
ATOM 2895 N N . SER A 1 393 ? 56.266 23.445 -12.216 1.00 62.89 409 SER A N 1
ATOM 2896 C CA . SER A 1 393 ? 55.504 23.512 -10.981 1.00 69.18 409 SER A CA 1
ATOM 2897 C C . SER A 1 393 ? 54.710 22.230 -10.786 1.00 68.96 409 SER A C 1
ATOM 2898 O O . SER A 1 393 ? 54.634 21.735 -9.662 1.00 78.48 409 SER A O 1
ATOM 2901 N N . LEU A 1 394 ? 54.193 21.644 -11.866 1.00 66.80 410 LEU A N 1
ATOM 2902 C CA . LEU A 1 394 ? 53.655 20.261 -11.795 1.00 67.42 410 LEU A CA 1
ATOM 2903 C C . LEU A 1 394 ? 54.645 19.259 -11.175 1.00 67.36 410 LEU A C 1
ATOM 2904 O O . LEU A 1 394 ? 54.266 18.469 -10.335 1.00 74.12 410 LEU A O 1
ATOM 2909 N N . HIS A 1 395 ? 55.909 19.306 -11.582 1.00 68.32 411 HIS A N 1
ATOM 2910 C CA . HIS A 1 395 ? 56.899 18.332 -11.135 1.00 62.87 411 HIS A CA 1
ATOM 2911 C C . HIS A 1 395 ? 57.686 18.745 -9.913 1.00 64.20 411 HIS A C 1
ATOM 2912 O O . HIS A 1 395 ? 58.512 17.966 -9.451 1.00 64.67 411 HIS A O 1
ATOM 2919 N N . HIS A 1 396 ? 57.440 19.942 -9.379 1.00 68.43 412 HIS A N 1
ATOM 2920 C CA . HIS A 1 396 ? 58.056 20.354 -8.105 1.00 70.12 412 HIS A CA 1
ATOM 2921 C C . HIS A 1 396 ? 57.096 20.824 -7.027 1.00 67.30 412 HIS A C 1
ATOM 2922 O O . HIS A 1 396 ? 57.546 21.402 -6.044 1.00 70.64 412 HIS A O 1
ATOM 2929 N N . ASP A 1 397 ? 55.798 20.557 -7.203 1.00 67.04 413 ASP A N 1
ATOM 2930 C CA . ASP A 1 397 ? 54.755 20.912 -6.235 1.00 66.99 413 ASP A CA 1
ATOM 2931 C C . ASP A 1 397 ? 54.959 20.126 -4.928 1.00 70.87 413 ASP A C 1
ATOM 2932 O O . ASP A 1 397 ? 54.736 18.923 -4.884 1.00 77.14 413 ASP A O 1
ATOM 2937 N N . GLU A 1 398 ? 55.376 20.804 -3.861 1.00 75.59 414 GLU A N 1
ATOM 2938 C CA . GLU A 1 398 ? 55.489 20.177 -2.539 1.00 74.40 414 GLU A CA 1
ATOM 2939 C C . GLU A 1 398 ? 54.176 19.488 -2.077 1.00 71.47 414 GLU A C 1
ATOM 2940 O O . GLU A 1 398 ? 54.225 18.553 -1.286 1.00 79.85 414 GLU A O 1
ATOM 2946 N N . LYS A 1 399 ? 53.016 19.940 -2.554 1.00 64.50 415 LYS A N 1
ATOM 2947 C CA . LYS A 1 399 ? 51.749 19.247 -2.285 1.00 70.30 415 LYS A CA 1
ATOM 2948 C C . LYS A 1 399 ? 51.718 17.807 -2.822 1.00 75.20 415 LYS A C 1
ATOM 2949 O O . LYS A 1 399 ? 51.033 16.948 -2.257 1.00 78.84 415 LYS A O 1
ATOM 2955 N N . GLU A 1 400 ? 52.436 17.564 -3.922 1.00 75.40 416 GLU A N 1
ATOM 2956 C CA . GLU A 1 400 ? 52.450 16.272 -4.611 1.00 68.96 416 GLU A CA 1
ATOM 2957 C C . GLU A 1 400 ? 53.799 15.552 -4.639 1.00 64.80 416 GLU A C 1
ATOM 2958 O O . GLU A 1 400 ? 53.831 14.368 -4.961 1.00 68.83 416 GLU A O 1
ATOM 2964 N N . TRP A 1 401 ? 54.896 16.235 -4.319 1.00 61.02 417 TRP A N 1
ATOM 2965 C CA . TRP A 1 401 ? 56.223 15.605 -4.280 1.00 64.35 417 TRP A CA 1
ATOM 2966 C C . TRP A 1 401 ? 56.946 15.950 -2.995 1.00 70.65 417 TRP A C 1
ATOM 2967 O O . TRP A 1 401 ? 56.854 17.064 -2.498 1.00 84.64 417 TRP A O 1
ATOM 2978 N N . LYS A 1 402 ? 57.676 14.984 -2.465 1.00 74.94 418 LYS A N 1
ATOM 2979 C CA . LYS A 1 402 ? 58.378 15.139 -1.204 1.00 76.12 418 LYS A CA 1
ATOM 2980 C C . LYS A 1 402 ? 59.798 15.557 -1.526 1.00 71.33 418 LYS A C 1
ATOM 2981 O O . LYS A 1 402 ? 60.460 14.872 -2.278 1.00 78.12 418 LYS A O 1
ATOM 2987 N N . ASN A 1 403 ? 60.268 16.669 -0.974 1.00 70.11 419 ASN A N 1
ATOM 2988 C CA . ASN A 1 403 ? 61.629 17.179 -1.260 1.00 71.67 419 ASN A CA 1
ATOM 2989 C C . ASN A 1 403 ? 61.917 17.246 -2.753 1.00 71.34 419 ASN A C 1
ATOM 2990 O O . ASN A 1 403 ? 62.792 16.536 -3.244 1.00 76.41 419 ASN A O 1
ATOM 2995 N N . PRO A 1 404 ? 61.187 18.103 -3.482 1.00 65.55 420 PRO A N 1
ATOM 2996 C CA . PRO A 1 404 ? 61.213 18.074 -4.954 1.00 66.37 420 PRO A CA 1
ATOM 2997 C C . PRO A 1 404 ? 62.588 18.235 -5.573 1.00 68.63 420 PRO A C 1
ATOM 2998 O O . PRO A 1 404 ? 62.827 17.644 -6.601 1.00 75.19 420 PRO A O 1
ATOM 3002 N N . GLU A 1 405 ? 63.490 18.990 -4.938 1.00 74.39 421 GLU A N 1
ATOM 3003 C CA . GLU A 1 405 ? 64.886 19.130 -5.410 1.00 73.16 421 GLU A CA 1
ATOM 3004 C C . GLU A 1 405 ? 65.815 17.934 -5.083 1.00 69.95 421 GLU A C 1
ATOM 3005 O O . GLU A 1 405 ? 66.971 17.888 -5.540 1.00 69.32 421 GLU A O 1
ATOM 3011 N N . LEU A 1 406 ? 65.309 16.962 -4.322 1.00 71.03 422 LEU A N 1
ATOM 3012 C CA . LEU A 1 406 ? 66.070 15.764 -3.965 1.00 72.64 422 LEU A CA 1
ATOM 3013 C C . LEU A 1 406 ? 65.944 14.803 -5.145 1.00 73.54 422 LEU A C 1
ATOM 3014 O O . LEU A 1 406 ? 64.832 14.449 -5.554 1.00 82.10 422 LEU A O 1
ATOM 3019 N N . PHE A 1 407 ? 67.072 14.433 -5.740 1.00 72.58 423 PHE A N 1
ATOM 3020 C CA . PHE A 1 407 ? 67.072 13.390 -6.764 1.00 73.41 423 PHE A CA 1
ATOM 3021 C C . PHE A 1 407 ? 66.967 12.012 -6.101 1.00 79.09 423 PHE A C 1
ATOM 3022 O O . PHE A 1 407 ? 67.928 11.574 -5.450 1.00 81.92 423 PHE A O 1
ATOM 3030 N N . ASP A 1 408 ? 65.808 11.352 -6.255 1.00 77.12 424 ASP A N 1
ATOM 3031 C CA . ASP A 1 408 ? 65.578 9.980 -5.759 1.00 74.53 424 ASP A CA 1
ATOM 3032 C C . ASP A 1 408 ? 64.762 9.115 -6.739 1.00 70.93 424 ASP A C 1
ATOM 3033 O O . ASP A 1 408 ? 63.560 9.301 -6.854 1.00 76.68 424 ASP A O 1
ATOM 3038 N N . PRO A 1 409 ? 65.404 8.154 -7.432 1.00 65.65 425 PRO A N 1
ATOM 3039 C CA . PRO A 1 409 ? 64.673 7.229 -8.305 1.00 61.22 425 PRO A CA 1
ATOM 3040 C C . PRO A 1 409 ? 63.659 6.328 -7.603 1.00 61.29 425 PRO A C 1
ATOM 3041 O O . PRO A 1 409 ? 62.796 5.785 -8.265 1.00 60.45 425 PRO A O 1
ATOM 3045 N N . GLY A 1 410 ? 63.760 6.160 -6.289 1.00 61.92 426 GLY A N 1
ATOM 3046 C CA . GLY A 1 410 ? 62.814 5.333 -5.530 1.00 64.80 426 GLY A CA 1
ATOM 3047 C C . GLY A 1 410 ? 61.387 5.835 -5.425 1.00 67.67 426 GLY A C 1
ATOM 3048 O O . GLY A 1 410 ? 60.493 5.093 -4.960 1.00 69.05 426 GLY A O 1
ATOM 3049 N N . ARG A 1 411 ? 61.174 7.086 -5.841 1.00 62.35 427 ARG A N 1
ATOM 3050 C CA . ARG A 1 411 ? 59.833 7.620 -6.051 1.00 61.88 427 ARG A CA 1
ATOM 3051 C C . ARG A 1 411 ? 59.042 6.741 -6.977 1.00 59.91 427 ARG A C 1
ATOM 3052 O O . ARG A 1 411 ? 57.869 6.481 -6.729 1.00 64.96 427 ARG A O 1
ATOM 3060 N N . PHE A 1 412 ? 59.697 6.291 -8.041 1.00 59.57 428 PHE A N 1
ATOM 3061 C CA . PHE A 1 412 ? 59.035 5.543 -9.107 1.00 63.63 428 PHE A CA 1
ATOM 3062 C C . PHE A 1 412 ? 59.050 4.027 -8.952 1.00 66.10 428 PHE A C 1
ATOM 3063 O O . PHE A 1 412 ? 58.381 3.337 -9.716 1.00 64.12 428 PHE A O 1
ATOM 3071 N N . LEU A 1 413 ? 59.785 3.519 -7.959 1.00 72.04 429 LEU A N 1
ATOM 3072 C CA . LEU A 1 413 ? 59.765 2.090 -7.628 1.00 69.88 429 LEU A CA 1
ATOM 3073 C C . LEU A 1 413 ? 58.571 1.763 -6.738 1.00 69.54 429 LEU A C 1
ATOM 3074 O O . LEU A 1 413 ? 58.049 2.643 -6.049 1.00 79.30 429 LEU A O 1
ATOM 3079 N N . ASN A 1 414 ? 58.145 0.503 -6.775 1.00 65.80 430 ASN A N 1
ATOM 3080 C CA . ASN A 1 414 ? 57.144 -0.027 -5.842 1.00 71.63 430 ASN A CA 1
ATOM 3081 C C . ASN A 1 414 ? 57.787 -0.394 -4.488 1.00 76.05 430 ASN A C 1
ATOM 3082 O O . ASN A 1 414 ? 58.973 -0.135 -4.286 1.00 79.24 430 ASN A O 1
ATOM 3087 N N . GLU A 1 415 ? 57.020 -0.989 -3.571 1.00 82.09 431 GLU A N 1
ATOM 3088 C CA . GLU A 1 415 ? 57.548 -1.351 -2.245 1.00 86.38 431 GLU A CA 1
ATOM 3089 C C . GLU A 1 415 ? 58.778 -2.247 -2.405 1.00 81.15 431 GLU A C 1
ATOM 3090 O O . GLU A 1 415 ? 59.892 -1.874 -2.014 1.00 72.17 431 GLU A O 1
ATOM 3096 N N . GLU A 1 416 ? 58.588 -3.383 -3.065 1.00 80.22 432 GLU A N 1
ATOM 3097 C CA . GLU A 1 416 ? 59.645 -4.399 -3.152 1.00 88.08 432 GLU A CA 1
ATOM 3098 C C . GLU A 1 416 ? 60.749 -4.067 -4.174 1.00 86.99 432 GLU A C 1
ATOM 3099 O O . GLU A 1 416 ? 61.671 -4.860 -4.324 1.00 90.35 432 GLU A O 1
ATOM 3105 N N . GLY A 1 417 ? 60.676 -2.925 -4.873 1.00 87.02 433 GLY A N 1
ATOM 3106 C CA . GLY A 1 417 ? 61.666 -2.574 -5.922 1.00 79.80 433 GLY A CA 1
ATOM 3107 C C . GLY A 1 417 ? 61.625 -3.456 -7.163 1.00 75.60 433 GLY A C 1
ATOM 3108 O O . GLY A 1 417 ? 62.496 -3.358 -8.021 1.00 66.71 433 GLY A O 1
ATOM 3109 N N . ASP A 1 418 ? 60.579 -4.287 -7.246 1.00 79.98 434 ASP A N 1
ATOM 3110 C CA . ASP A 1 418 ? 60.410 -5.331 -8.247 1.00 76.02 434 ASP A CA 1
ATOM 3111 C C . ASP A 1 418 ? 60.016 -4.649 -9.554 1.00 75.39 434 ASP A C 1
ATOM 3112 O O . ASP A 1 418 ? 60.319 -5.151 -10.615 1.00 80.21 434 ASP A O 1
ATOM 3117 N N . GLY A 1 419 ? 59.357 -3.494 -9.471 1.00 74.98 435 GLY A N 1
ATOM 3118 C CA . GLY A 1 419 ? 58.803 -2.815 -10.640 1.00 78.12 435 GLY A CA 1
ATOM 3119 C C . GLY A 1 419 ? 58.389 -1.378 -10.360 1.00 80.19 435 GLY A C 1
ATOM 3120 O O . GLY A 1 419 ? 58.623 -0.863 -9.271 1.00 92.66 435 GLY A O 1
ATOM 3121 N N . LEU A 1 420 ? 57.754 -0.739 -11.340 1.00 74.02 436 LEU A N 1
ATOM 3122 C CA . LEU A 1 420 ? 57.509 0.699 -11.297 1.00 64.34 436 LEU A CA 1
ATOM 3123 C C . LEU A 1 420 ? 56.171 0.992 -10.681 1.00 65.11 436 LEU A C 1
ATOM 3124 O O . LEU A 1 420 ? 55.388 0.082 -10.450 1.00 70.68 436 LEU A O 1
ATOM 3129 N N . CYS A 1 421 ? 55.912 2.269 -10.420 1.00 67.97 437 CYS A N 1
ATOM 3130 C CA . CYS A 1 421 ? 54.767 2.682 -9.630 1.00 74.07 437 CYS A CA 1
ATOM 3131 C C . CYS A 1 421 ? 54.584 4.212 -9.668 1.00 73.44 437 CYS A C 1
ATOM 3132 O O . CYS A 1 421 ? 55.541 4.949 -9.455 1.00 74.46 437 CYS A O 1
ATOM 3135 N N . CYS A 1 422 ? 53.367 4.679 -9.956 1.00 72.39 438 CYS A N 1
ATOM 3136 C CA . CYS A 1 422 ? 53.120 6.103 -10.156 1.00 77.71 438 CYS A CA 1
ATOM 3137 C C . CYS A 1 422 ? 53.016 6.813 -8.818 1.00 75.44 438 CYS A C 1
ATOM 3138 O O . CYS A 1 422 ? 52.087 6.545 -8.067 1.00 74.56 438 CYS A O 1
ATOM 3141 N N . PRO A 1 423 ? 53.956 7.733 -8.523 1.00 77.24 439 PRO A N 1
ATOM 3142 C CA . PRO A 1 423 ? 53.946 8.449 -7.230 1.00 76.38 439 PRO A CA 1
ATOM 3143 C C . PRO A 1 423 ? 52.953 9.617 -7.155 1.00 72.81 439 PRO A C 1
ATOM 3144 O O . PRO A 1 423 ? 52.562 10.014 -6.063 1.00 71.56 439 PRO A O 1
ATOM 3148 N N . SER A 1 424 ? 52.589 10.179 -8.306 1.00 77.66 440 SER A N 1
ATOM 3149 C CA . SER A 1 424 ? 51.655 11.294 -8.391 1.00 77.42 440 SER A CA 1
ATOM 3150 C C . SER A 1 424 ? 51.005 11.342 -9.769 1.00 76.11 440 SER A C 1
ATOM 3151 O O . SER A 1 424 ? 51.654 11.074 -10.775 1.00 84.45 440 SER A O 1
ATOM 3154 N N . GLY A 1 425 ? 49.734 11.725 -9.810 1.00 74.62 441 GLY A N 1
ATOM 3155 C CA . GLY A 1 425 ? 49.037 12.004 -11.073 1.00 70.83 441 GLY A CA 1
ATOM 3156 C C . GLY A 1 425 ? 49.512 13.296 -11.730 1.00 68.50 441 GLY A C 1
ATOM 3157 O O . GLY A 1 425 ? 49.172 13.579 -12.872 1.00 68.25 441 GLY A O 1
ATOM 3158 N N . SER A 1 426 ? 50.289 14.078 -10.987 1.00 68.52 442 SER A N 1
ATOM 3159 C CA . SER A 1 426 ? 51.017 15.231 -11.493 1.00 67.96 442 SER A CA 1
ATOM 3160 C C . SER A 1 426 ? 52.216 14.908 -12.401 1.00 68.03 442 SER A C 1
ATOM 3161 O O . SER A 1 426 ? 52.820 15.824 -12.939 1.00 77.18 442 SER A O 1
ATOM 3164 N N . TYR A 1 427 ? 52.569 13.640 -12.584 1.00 66.62 443 TYR A N 1
ATOM 3165 C CA . TYR A 1 427 ? 53.717 13.269 -13.420 1.00 63.71 443 TYR A CA 1
ATOM 3166 C C . TYR A 1 427 ? 53.320 13.178 -14.874 1.00 59.06 443 TYR A C 1
ATOM 3167 O O . TYR A 1 427 ? 52.629 12.259 -15.254 1.00 64.74 443 TYR A O 1
ATOM 3176 N N . LEU A 1 428 ? 53.728 14.144 -15.679 1.00 60.09 444 LEU A N 1
ATOM 3177 C CA . LEU A 1 428 ? 53.436 14.153 -17.119 1.00 68.88 444 LEU A CA 1
ATOM 3178 C C . LEU A 1 428 ? 54.701 14.519 -17.923 1.00 75.17 444 LEU A C 1
ATOM 3179 O O . LEU A 1 428 ? 54.759 15.597 -18.550 1.00 78.87 444 LEU A O 1
ATOM 3184 N N . PRO A 1 429 ? 55.719 13.619 -17.923 1.00 72.51 445 PRO A N 1
ATOM 3185 C CA . PRO A 1 429 ? 57.014 13.923 -18.563 1.00 67.08 445 PRO A CA 1
ATOM 3186 C C . PRO A 1 429 ? 56.941 14.146 -20.069 1.00 67.29 445 PRO A C 1
ATOM 3187 O O . PRO A 1 429 ? 57.639 15.033 -20.556 1.00 62.53 445 PRO A O 1
ATOM 3191 N N . PHE A 1 430 ? 56.103 13.351 -20.765 1.00 66.32 446 PHE A N 1
ATOM 3192 C CA . PHE A 1 430 ? 55.840 13.469 -22.211 1.00 60.24 446 PHE A CA 1
ATOM 3193 C C . PHE A 1 430 ? 54.498 14.152 -22.523 1.00 59.66 446 PHE A C 1
ATOM 3194 O O . PHE A 1 430 ? 54.070 14.217 -23.673 1.00 60.03 446 PHE A O 1
ATOM 3202 N N . GLY A 1 431 ? 53.828 14.671 -21.510 1.00 59.85 447 GLY A N 1
ATOM 3203 C CA . GLY A 1 431 ? 52.562 15.341 -21.719 1.00 62.76 447 GLY A CA 1
ATOM 3204 C C . GLY A 1 431 ? 51.488 14.309 -21.701 1.00 63.55 447 GLY A C 1
ATOM 3205 O O . GLY A 1 431 ? 51.700 13.198 -21.209 1.00 62.87 447 GLY A O 1
ATOM 3206 N N . ALA A 1 432 ? 50.337 14.680 -22.240 1.00 67.32 448 ALA A N 1
ATOM 3207 C CA . ALA A 1 432 ? 49.194 13.783 -22.261 1.00 71.94 448 ALA A CA 1
ATOM 3208 C C . ALA A 1 432 ? 48.140 14.248 -23.244 1.00 71.49 448 ALA A C 1
ATOM 3209 O O . ALA A 1 432 ? 48.138 15.402 -23.707 1.00 75.45 448 ALA A O 1
ATOM 3211 N N . GLY A 1 433 ? 47.257 13.322 -23.575 1.00 64.29 449 GLY A N 1
ATOM 3212 C CA . GLY A 1 433 ? 46.183 13.609 -24.492 1.00 66.34 449 GLY A CA 1
ATOM 3213 C C . GLY A 1 433 ? 46.561 13.738 -25.959 1.00 62.57 449 GLY A C 1
ATOM 3214 O O . GLY A 1 433 ? 47.340 12.958 -26.503 1.00 58.23 449 GLY A O 1
ATOM 3215 N N . VAL A 1 434 ? 45.984 14.743 -26.587 1.00 64.22 450 VAL A N 1
ATOM 3216 C CA . VAL A 1 434 ? 45.895 14.825 -28.037 1.00 66.29 450 VAL A CA 1
ATOM 3217 C C . VAL A 1 434 ? 47.211 15.317 -28.624 1.00 67.30 450 VAL A C 1
ATOM 3218 O O . VAL A 1 434 ? 47.658 14.800 -29.641 1.00 67.79 450 VAL A O 1
ATOM 3222 N N . ARG A 1 435 ? 47.826 16.311 -27.978 1.00 71.20 451 ARG A N 1
ATOM 3223 C CA . ARG A 1 435 ? 49.121 16.865 -28.406 1.00 68.63 451 ARG A CA 1
ATOM 3224 C C . ARG A 1 435 ? 50.286 16.218 -27.670 1.00 66.19 451 ARG A C 1
ATOM 3225 O O . ARG A 1 435 ? 51.344 16.833 -27.521 1.00 65.10 451 ARG A O 1
ATOM 3233 N N . VAL A 1 436 ? 50.123 14.970 -27.248 1.00 63.12 452 VAL A N 1
ATOM 3234 C CA . VAL A 1 436 ? 51.150 14.301 -26.480 1.00 59.25 452 VAL A CA 1
ATOM 3235 C C . VAL A 1 436 ? 52.403 14.166 -27.334 1.00 60.18 452 VAL A C 1
ATOM 3236 O O . VAL A 1 436 ? 52.336 14.299 -28.552 1.00 63.25 452 VAL A O 1
ATOM 3240 N N . CYS A 1 437 ? 53.544 13.921 -26.696 1.00 62.02 453 CYS A N 1
ATOM 3241 C CA . CYS A 1 437 ? 54.821 13.813 -27.401 1.00 59.96 453 CYS A CA 1
ATOM 3242 C C . CYS A 1 437 ? 54.779 12.804 -28.550 1.00 59.71 453 CYS A C 1
ATOM 3243 O O . CYS A 1 437 ? 54.264 11.694 -28.405 1.00 63.68 453 CYS A O 1
ATOM 3246 N N . LEU A 1 438 ? 55.312 13.211 -29.693 1.00 57.52 454 LEU A N 1
ATOM 3247 C CA . LEU A 1 438 ? 55.313 12.367 -30.867 1.00 58.55 454 LEU A CA 1
ATOM 3248 C C . LEU A 1 438 ? 56.400 11.297 -30.839 1.00 59.88 454 LEU A C 1
ATOM 3249 O O . LEU A 1 438 ? 56.189 10.173 -31.333 1.00 65.31 454 LEU A O 1
ATOM 3254 N N . GLY A 1 439 ? 57.555 11.663 -30.281 1.00 56.20 455 GLY A N 1
ATOM 3255 C CA . GLY A 1 439 ? 58.699 10.786 -30.205 1.00 57.10 455 GLY A CA 1
ATOM 3256 C C . GLY A 1 439 ? 58.899 10.125 -28.857 1.00 58.52 455 GLY A C 1
ATOM 3257 O O . GLY A 1 439 ? 60.008 9.692 -28.547 1.00 59.90 455 GLY A O 1
ATOM 3258 N N . GLU A 1 440 ? 57.838 10.016 -28.061 1.00 59.06 456 GLU A N 1
ATOM 3259 C CA . GLU A 1 440 ? 57.917 9.363 -26.748 1.00 58.93 456 GLU A CA 1
ATOM 3260 C C . GLU A 1 440 ? 58.526 7.976 -26.831 1.00 58.73 456 GLU A C 1
ATOM 3261 O O . GLU A 1 440 ? 59.455 7.680 -26.110 1.00 71.24 456 GLU A O 1
ATOM 3267 N N . ALA A 1 441 ? 58.011 7.131 -27.709 1.00 57.36 457 ALA A N 1
ATOM 3268 C CA . ALA A 1 441 ? 58.567 5.800 -27.870 1.00 54.60 457 ALA A CA 1
ATOM 3269 C C . ALA A 1 441 ? 60.036 5.891 -28.225 1.00 58.54 457 ALA A C 1
ATOM 3270 O O . ALA A 1 441 ? 60.859 5.142 -27.693 1.00 63.45 457 ALA A O 1
ATOM 3272 N N . LEU A 1 442 ? 60.378 6.821 -29.110 1.00 61.51 458 LEU A N 1
ATOM 3273 C CA . LEU A 1 442 ? 61.766 6.913 -29.557 1.00 66.69 458 LEU A CA 1
ATOM 3274 C C . LEU A 1 442 ? 62.654 7.358 -28.414 1.00 63.51 458 LEU A C 1
ATOM 3275 O O . LEU A 1 442 ? 63.709 6.790 -28.225 1.00 68.03 458 LEU A O 1
ATOM 3280 N N . ALA A 1 443 ? 62.206 8.354 -27.653 1.00 61.85 459 ALA A N 1
ATOM 3281 C CA . ALA A 1 443 ? 62.957 8.854 -26.493 1.00 61.92 459 ALA A CA 1
ATOM 3282 C C . ALA A 1 443 ? 63.200 7.797 -25.440 1.00 57.74 459 ALA A C 1
ATOM 3283 O O . ALA A 1 443 ? 64.268 7.755 -24.868 1.00 57.32 459 ALA A O 1
ATOM 3285 N N . LYS A 1 444 ? 62.215 6.946 -25.197 1.00 55.06 460 LYS A N 1
ATOM 3286 C CA . LYS A 1 444 ? 62.363 5.885 -24.228 1.00 58.97 460 LYS A CA 1
ATOM 3287 C C . LYS A 1 444 ? 63.369 4.845 -24.669 1.00 61.61 460 LYS A C 1
ATOM 3288 O O . LYS A 1 444 ? 64.127 4.353 -23.844 1.00 74.39 460 LYS A O 1
ATOM 3294 N N . MET A 1 445 ? 63.375 4.498 -25.952 1.00 62.90 461 MET A N 1
ATOM 3295 C CA . MET A 1 445 ? 64.405 3.597 -26.491 1.00 64.41 461 MET A CA 1
ATOM 3296 C C . MET A 1 445 ? 65.800 4.192 -26.359 1.00 62.62 461 MET A C 1
ATOM 3297 O O . MET A 1 445 ? 66.753 3.505 -26.009 1.00 61.53 461 MET A O 1
ATOM 3302 N N . GLU A 1 446 ? 65.917 5.471 -26.683 1.00 64.21 462 GLU A N 1
ATOM 3303 C CA . GLU A 1 446 ? 67.214 6.120 -26.721 1.00 66.87 462 GLU A CA 1
ATOM 3304 C C . GLU A 1 446 ? 67.780 6.184 -25.307 1.00 65.14 462 GLU A C 1
ATOM 3305 O O . GLU A 1 446 ? 68.865 5.661 -25.064 1.00 65.58 462 GLU A O 1
ATOM 3311 N N . LEU A 1 447 ? 67.016 6.761 -24.383 1.00 64.00 463 LEU A N 1
ATOM 3312 C CA . LEU A 1 447 ? 67.443 6.925 -22.982 1.00 62.38 463 LEU A CA 1
ATOM 3313 C C . LEU A 1 447 ? 67.756 5.604 -22.327 1.00 65.36 463 LEU A C 1
ATOM 3314 O O . LEU A 1 447 ? 68.772 5.494 -21.651 1.00 72.29 463 LEU A O 1
ATOM 3319 N N . PHE A 1 448 ? 66.890 4.608 -22.525 1.00 65.96 464 PHE A N 1
ATOM 3320 C CA . PHE A 1 448 ? 67.105 3.282 -21.945 1.00 67.45 464 PHE A CA 1
ATOM 3321 C C . PHE A 1 448 ? 68.419 2.652 -22.421 1.00 71.36 464 PHE A C 1
ATOM 3322 O O . PHE A 1 448 ? 69.246 2.229 -21.607 1.00 70.79 464 PHE A O 1
ATOM 3330 N N . LEU A 1 449 ? 68.586 2.570 -23.739 1.00 69.70 465 LEU A N 1
ATOM 3331 C CA . LEU A 1 449 ? 69.732 1.886 -24.318 1.00 63.18 465 LEU A CA 1
ATOM 3332 C C . LEU A 1 449 ? 71.032 2.620 -24.060 1.00 60.91 465 LEU A C 1
ATOM 3333 O O . LEU A 1 449 ? 71.985 2.028 -23.606 1.00 60.69 465 LEU A O 1
ATOM 3338 N N . PHE A 1 450 ? 71.090 3.909 -24.318 1.00 63.09 466 PHE A N 1
ATOM 3339 C CA . PHE A 1 450 ? 72.348 4.619 -24.114 1.00 61.76 466 PHE A CA 1
ATOM 3340 C C . PHE A 1 450 ? 72.809 4.612 -22.673 1.00 63.83 466 PHE A C 1
ATOM 3341 O O . PHE A 1 450 ? 73.972 4.346 -22.432 1.00 69.37 466 PHE A O 1
ATOM 3349 N N . LEU A 1 451 ? 71.923 4.887 -21.719 1.00 64.86 467 LEU A N 1
ATOM 3350 C CA . LEU A 1 451 ? 72.328 4.848 -20.308 1.00 70.20 467 LEU A CA 1
ATOM 3351 C C . LEU A 1 451 ? 72.763 3.453 -19.890 1.00 68.73 467 LEU A C 1
ATOM 3352 O O . LEU A 1 451 ? 73.767 3.319 -19.212 1.00 82.35 467 LEU A O 1
ATOM 3357 N N . ALA A 1 452 ? 72.035 2.420 -20.302 1.00 67.89 468 ALA A N 1
ATOM 3358 C CA . ALA A 1 452 ? 72.422 1.026 -19.995 1.00 68.93 468 ALA A CA 1
ATOM 3359 C C . ALA A 1 452 ? 73.780 0.599 -20.588 1.00 68.45 468 ALA A C 1
ATOM 3360 O O . ALA A 1 452 ? 74.623 0.066 -19.876 1.00 64.29 468 ALA A O 1
ATOM 3362 N N . TRP A 1 453 ? 73.964 0.827 -21.891 1.00 69.95 469 TRP A N 1
ATOM 3363 C CA . TRP A 1 453 ? 75.217 0.516 -22.598 1.00 71.92 469 TRP A CA 1
ATOM 3364 C C . TRP A 1 453 ? 76.419 1.163 -21.921 1.00 72.83 469 TRP A C 1
ATOM 3365 O O . TRP A 1 453 ? 77.407 0.481 -21.651 1.00 72.69 469 TRP A O 1
ATOM 3376 N N . ILE A 1 454 ? 76.305 2.470 -21.664 1.00 69.54 470 ILE A N 1
ATOM 3377 C CA . ILE A 1 454 ? 77.321 3.246 -20.953 1.00 69.72 470 ILE A CA 1
ATOM 3378 C C . ILE A 1 454 ? 77.588 2.681 -19.546 1.00 68.36 470 ILE A C 1
ATOM 3379 O O . ILE A 1 454 ? 78.695 2.289 -19.236 1.00 64.80 470 ILE A O 1
ATOM 3384 N N . LEU A 1 455 ? 76.576 2.643 -18.691 1.00 70.09 471 LEU A N 1
ATOM 3385 C CA . LEU A 1 455 ? 76.788 2.233 -17.303 1.00 70.75 471 LEU A CA 1
ATOM 3386 C C . LEU A 1 455 ? 77.126 0.746 -17.116 1.00 73.93 471 LEU A C 1
ATOM 3387 O O . LEU A 1 455 ? 77.566 0.382 -16.050 1.00 82.58 471 LEU A O 1
ATOM 3392 N N . GLN A 1 456 ? 76.927 -0.110 -18.121 1.00 77.16 472 GLN A N 1
ATOM 3393 C CA . GLN A 1 456 ? 77.375 -1.519 -18.046 1.00 71.55 472 GLN A CA 1
ATOM 3394 C C . GLN A 1 456 ? 78.891 -1.628 -18.093 1.00 68.50 472 GLN A C 1
ATOM 3395 O O . GLN A 1 456 ? 79.439 -2.554 -17.529 1.00 75.16 472 GLN A O 1
ATOM 3401 N N . ARG A 1 457 ? 79.563 -0.694 -18.759 1.00 67.67 473 ARG A N 1
ATOM 3402 C CA . ARG A 1 457 ? 81.021 -0.727 -18.904 1.00 75.20 473 ARG A CA 1
ATOM 3403 C C . ARG A 1 457 ? 81.790 0.434 -18.247 1.00 77.67 473 ARG A C 1
ATOM 3404 O O . ARG A 1 457 ? 83.026 0.399 -18.172 1.00 81.08 473 ARG A O 1
ATOM 3412 N N . PHE A 1 458 ? 81.084 1.459 -17.779 1.00 80.70 474 PHE A N 1
ATOM 3413 C CA . PHE A 1 458 ? 81.744 2.644 -17.263 1.00 82.98 474 PHE A CA 1
ATOM 3414 C C . PHE A 1 458 ? 81.080 3.134 -15.993 1.00 88.76 474 PHE A C 1
ATOM 3415 O O . PHE A 1 458 ? 79.947 2.765 -15.656 1.00 89.24 474 PHE A O 1
ATOM 3423 N N . THR A 1 459 ? 81.831 3.980 -15.303 1.00 93.17 475 THR A N 1
ATOM 3424 C CA . THR A 1 459 ? 81.355 4.757 -14.179 1.00 86.24 475 THR A CA 1
ATOM 3425 C C . THR A 1 459 ? 81.746 6.233 -14.469 1.00 85.99 475 THR A C 1
ATOM 3426 O O . THR A 1 459 ? 82.848 6.513 -14.953 1.00 83.16 475 THR A O 1
ATOM 3430 N N . LEU A 1 460 ? 80.811 7.153 -14.247 1.00 89.33 476 LEU A N 1
ATOM 3431 C CA . LEU A 1 460 ? 80.975 8.566 -14.614 1.00 93.63 476 LEU A CA 1
ATOM 3432 C C . LEU A 1 460 ? 81.534 9.375 -13.451 1.00 107.37 476 LEU A C 1
ATOM 3433 O O . LEU A 1 460 ? 80.817 9.729 -12.505 1.00 95.77 476 LEU A O 1
ATOM 3438 N N . GLU A 1 461 ? 82.839 9.623 -13.534 1.00 122.17 477 GLU A N 1
ATOM 3439 C CA . GLU A 1 461 ? 83.567 10.476 -12.616 1.00 110.81 477 GLU A CA 1
ATOM 3440 C C . GLU A 1 461 ? 83.986 11.686 -13.413 1.00 112.37 477 GLU A C 1
ATOM 3441 O O . GLU A 1 461 ? 83.864 11.711 -14.642 1.00 107.89 477 GLU A O 1
ATOM 3447 N N . MET A 1 462 ? 84.459 12.701 -12.708 1.00 119.07 478 MET A N 1
ATOM 3448 C CA . MET A 1 462 ? 84.985 13.897 -13.353 1.00 122.53 478 MET A CA 1
ATOM 3449 C C . MET A 1 462 ? 86.483 14.035 -13.106 1.00 122.07 478 MET A C 1
ATOM 3450 O O . MET A 1 462 ? 87.024 13.359 -12.227 1.00 113.95 478 MET A O 1
ATOM 3455 N N . PRO A 1 463 ? 87.168 14.885 -13.902 1.00 128.01 479 PRO A N 1
ATOM 3456 C CA . PRO A 1 463 ? 88.603 15.112 -13.658 1.00 136.89 479 PRO A CA 1
ATOM 3457 C C . PRO A 1 463 ? 88.870 15.608 -12.221 1.00 146.72 479 PRO A C 1
ATOM 3458 O O . PRO A 1 463 ? 88.492 16.730 -11.898 1.00 158.65 479 PRO A O 1
ATOM 3462 N N . THR A 1 464 ? 89.530 14.784 -11.389 1.00 149.60 480 THR A N 1
ATOM 3463 C CA . THR A 1 464 ? 89.559 14.953 -9.898 1.00 144.44 480 THR A CA 1
ATOM 3464 C C . THR A 1 464 ? 89.858 16.389 -9.398 1.00 142.93 480 THR A C 1
ATOM 3465 O O . THR A 1 464 ? 89.450 16.766 -8.288 1.00 131.89 480 THR A O 1
ATOM 3469 N N . GLY A 1 465 ? 90.554 17.180 -10.220 1.00 139.28 481 GLY A N 1
ATOM 3470 C CA . GLY A 1 465 ? 90.689 18.621 -10.006 1.00 136.77 481 GLY A CA 1
ATOM 3471 C C . GLY A 1 465 ? 89.549 19.420 -10.615 1.00 134.74 481 GLY A C 1
ATOM 3472 O O . GLY A 1 465 ? 89.789 20.352 -11.379 1.00 141.09 481 GLY A O 1
ATOM 3473 N N . GLN A 1 466 ? 88.314 19.044 -10.282 1.00 132.31 482 GLN A N 1
ATOM 3474 C CA . GLN A 1 466 ? 87.101 19.767 -10.689 1.00 129.96 482 GLN A CA 1
ATOM 3475 C C . GLN A 1 466 ? 86.065 19.658 -9.565 1.00 126.97 482 GLN A C 1
ATOM 3476 O O . GLN A 1 466 ? 86.231 18.847 -8.640 1.00 125.01 482 GLN A O 1
ATOM 3482 N N . PRO A 1 467 ? 85.008 20.488 -9.628 1.00 117.82 483 PRO A N 1
ATOM 3483 C CA . PRO A 1 467 ? 83.873 20.354 -8.724 1.00 117.41 483 PRO A CA 1
ATOM 3484 C C . PRO A 1 467 ? 82.635 19.752 -9.420 1.00 122.27 483 PRO A C 1
ATOM 3485 O O . PRO A 1 467 ? 82.593 19.690 -10.664 1.00 121.76 483 PRO A O 1
ATOM 3489 N N . LEU A 1 468 ? 81.642 19.336 -8.619 1.00 110.66 484 LEU A N 1
ATOM 3490 C CA . LEU A 1 468 ? 80.375 18.801 -9.143 1.00 99.05 484 LEU A CA 1
ATOM 3491 C C . LEU A 1 468 ? 79.616 19.854 -9.965 1.00 102.32 484 LEU A C 1
ATOM 3492 O O . LEU A 1 468 ? 79.604 21.026 -9.599 1.00 102.70 484 LEU A O 1
ATOM 3497 N N . PRO A 1 469 ? 78.993 19.436 -11.085 1.00 105.26 485 PRO A N 1
ATOM 3498 C CA . PRO A 1 469 ? 78.516 20.380 -12.098 1.00 100.50 485 PRO A CA 1
ATOM 3499 C C . PRO A 1 469 ? 77.332 21.251 -11.659 1.00 96.94 485 PRO A C 1
ATOM 3500 O O . PRO A 1 469 ? 76.564 20.847 -10.785 1.00 84.16 485 PRO A O 1
ATOM 3504 N N . ASP A 1 470 ? 77.213 22.428 -12.292 1.00 98.86 486 ASP A N 1
ATOM 3505 C CA . ASP A 1 470 ? 76.093 23.382 -12.116 1.00 89.81 486 ASP A CA 1
ATOM 3506 C C . ASP A 1 470 ? 74.798 22.750 -12.583 1.00 82.20 486 ASP A C 1
ATOM 3507 O O . ASP A 1 470 ? 74.735 22.258 -13.692 1.00 80.34 486 ASP A O 1
ATOM 3512 N N . LEU A 1 471 ? 73.765 22.789 -11.750 1.00 82.16 487 LEU A N 1
ATOM 3513 C CA . LEU A 1 471 ? 72.483 22.199 -12.093 1.00 77.07 487 LEU A CA 1
ATOM 3514 C C . LEU A 1 471 ? 71.424 23.254 -12.410 1.00 81.43 487 LEU A C 1
ATOM 3515 O O . LEU A 1 471 ? 70.249 22.909 -12.546 1.00 94.18 487 LEU A O 1
ATOM 3520 N N . GLN A 1 472 ? 71.810 24.521 -12.566 1.00 82.42 488 GLN A N 1
ATOM 3521 C CA . GLN A 1 472 ? 70.810 25.565 -12.758 1.00 89.53 488 GLN A CA 1
ATOM 3522 C C . GLN A 1 472 ? 70.274 25.532 -14.193 1.00 86.92 488 GLN A C 1
ATOM 3523 O O . GLN A 1 472 ? 69.071 25.424 -14.401 1.00 93.77 488 GLN A O 1
ATOM 3529 N N . GLY A 1 473 ? 71.154 25.595 -15.180 1.00 83.70 489 GLY A N 1
ATOM 3530 C CA . GLY A 1 473 ? 70.736 25.377 -16.569 1.00 91.11 489 GLY A CA 1
ATOM 3531 C C . GLY A 1 473 ? 70.061 26.530 -17.292 1.00 83.47 489 GLY A C 1
ATOM 3532 O O . GLY A 1 473 ? 69.570 27.457 -16.677 1.00 84.16 489 GLY A O 1
ATOM 3533 N N . LYS A 1 474 ? 70.038 26.437 -18.616 1.00 83.56 490 LYS A N 1
ATOM 3534 C CA . LYS A 1 474 ? 69.702 27.545 -19.487 1.00 92.35 490 LYS A CA 1
ATOM 3535 C C . LYS A 1 474 ? 68.292 27.368 -20.052 1.00 94.64 490 LYS A C 1
ATOM 3536 O O . LYS A 1 474 ? 68.022 26.396 -20.776 1.00 79.97 490 LYS A O 1
ATOM 3542 N N . PHE A 1 475 ? 67.410 28.321 -19.721 1.00 99.74 491 PHE A N 1
ATOM 3543 C CA . PHE A 1 475 ? 66.015 28.266 -20.143 1.00 101.36 491 PHE A CA 1
ATOM 3544 C C . PHE A 1 475 ? 65.859 28.701 -21.588 1.00 97.08 491 PHE A C 1
ATOM 3545 O O . PHE A 1 475 ? 66.332 29.766 -21.973 1.00 90.82 491 PHE A O 1
ATOM 3553 N N . GLY A 1 476 ? 65.161 27.871 -22.362 1.00 97.25 492 GLY A N 1
ATOM 3554 C CA . GLY A 1 476 ? 64.670 28.232 -23.694 1.00 98.29 492 GLY A CA 1
ATOM 3555 C C . GLY A 1 476 ? 63.477 27.349 -23.984 1.00 98.01 492 GLY A C 1
ATOM 3556 O O . GLY A 1 476 ? 62.723 27.026 -23.069 1.00 106.20 492 GLY A O 1
ATOM 3557 N N . VAL A 1 477 ? 63.311 26.934 -25.240 1.00 98.88 493 VAL A N 1
ATOM 3558 C CA . VAL A 1 477 ? 62.329 25.862 -25.570 1.00 96.93 493 VAL A CA 1
ATOM 3559 C C . VAL A 1 477 ? 62.652 24.513 -24.928 1.00 93.12 493 VAL A C 1
ATOM 3560 O O . VAL A 1 477 ? 61.758 23.675 -24.754 1.00 84.12 493 VAL A O 1
ATOM 3564 N N . VAL A 1 478 ? 63.935 24.296 -24.631 1.00 90.06 494 VAL A N 1
ATOM 3565 C CA . VAL A 1 478 ? 64.394 23.099 -23.938 1.00 89.23 494 VAL A CA 1
ATOM 3566 C C . VAL A 1 478 ? 65.458 23.429 -22.873 1.00 83.94 494 VAL A C 1
ATOM 3567 O O . VAL A 1 478 ? 66.601 23.735 -23.202 1.00 90.06 494 VAL A O 1
ATOM 3571 N N . LEU A 1 479 ? 65.062 23.370 -21.600 1.00 74.22 495 LEU A N 1
ATOM 3572 C CA . LEU A 1 479 ? 65.952 23.666 -20.479 1.00 71.31 495 LEU A CA 1
ATOM 3573 C C . LEU A 1 479 ? 67.184 22.824 -20.582 1.00 70.33 495 LEU A C 1
ATOM 3574 O O . LEU A 1 479 ? 67.140 21.644 -20.269 1.00 75.17 495 LEU A O 1
ATOM 3579 N N . GLN A 1 480 ? 68.290 23.410 -21.009 1.00 75.63 496 GLN A N 1
ATOM 3580 C CA . GLN A 1 480 ? 69.511 22.609 -21.180 1.00 79.72 496 GLN A CA 1
ATOM 3581 C C . GLN A 1 480 ? 70.515 22.957 -20.107 1.00 77.32 496 GLN A C 1
ATOM 3582 O O . GLN A 1 480 ? 70.580 24.100 -19.702 1.00 86.34 496 GLN A O 1
ATOM 3588 N N . PRO A 1 481 ? 71.265 21.957 -19.611 1.00 81.68 497 PRO A N 1
ATOM 3589 C CA . PRO A 1 481 ? 72.283 22.249 -18.629 1.00 87.25 497 PRO A CA 1
ATOM 3590 C C . PRO A 1 481 ? 73.488 22.895 -19.287 1.00 95.09 497 PRO A C 1
ATOM 3591 O O . PRO A 1 481 ? 73.632 22.871 -20.526 1.00 91.90 497 PRO A O 1
ATOM 3595 N N . LYS A 1 482 ? 74.342 23.458 -18.438 1.00 102.12 498 LYS A N 1
ATOM 3596 C CA . LYS A 1 482 ? 75.537 24.168 -18.875 1.00 106.48 498 LYS A CA 1
ATOM 3597 C C . LYS A 1 482 ? 76.643 23.130 -19.035 1.00 105.39 498 LYS A C 1
ATOM 3598 O O . LYS A 1 482 ? 76.718 22.177 -18.253 1.00 104.42 498 LYS A O 1
ATOM 3604 N N . LYS A 1 483 ? 77.477 23.292 -20.060 1.00 99.95 499 LYS A N 1
ATOM 3605 C CA . LYS A 1 483 ? 78.476 22.261 -20.383 1.00 103.15 499 LYS A CA 1
ATOM 3606 C C . LYS A 1 483 ? 79.426 22.030 -19.216 1.00 90.22 499 LYS A C 1
ATOM 3607 O O . LYS A 1 483 ? 79.701 22.959 -18.470 1.00 87.54 499 LYS A O 1
ATOM 3613 N N . PHE A 1 484 ? 79.895 20.793 -19.062 1.00 84.61 500 PHE A N 1
ATOM 3614 C CA . PHE A 1 484 ? 80.572 20.377 -17.830 1.00 97.44 500 PHE A CA 1
ATOM 3615 C C . PHE A 1 484 ? 81.747 19.394 -17.944 1.00 102.74 500 PHE A C 1
ATOM 3616 O O . PHE A 1 484 ? 82.343 19.058 -16.917 1.00 109.98 500 PHE A O 1
ATOM 3624 N N . LYS A 1 485 ? 82.094 18.947 -19.154 1.00 99.70 501 LYS A N 1
ATOM 3625 C CA . LYS A 1 485 ? 83.272 18.082 -19.372 1.00 107.47 501 LYS A CA 1
ATOM 3626 C C . LYS A 1 485 ? 83.394 16.926 -18.357 1.00 113.70 501 LYS A C 1
ATOM 3627 O O . LYS A 1 485 ? 84.105 17.001 -17.322 1.00 105.02 501 LYS A O 1
ATOM 3633 N N . VAL A 1 486 ? 82.666 15.866 -18.684 1.00 118.88 502 VAL A N 1
ATOM 3634 C CA . VAL A 1 486 ? 82.726 14.604 -17.952 1.00 115.18 502 VAL A CA 1
ATOM 3635 C C . VAL A 1 486 ? 83.754 13.643 -18.580 1.00 115.31 502 VAL A C 1
ATOM 3636 O O . VAL A 1 486 ? 84.106 13.784 -19.771 1.00 128.47 502 VAL A O 1
ATOM 3640 N N . VAL A 1 487 ? 84.232 12.687 -17.770 1.00 103.20 503 VAL A N 1
ATOM 3641 C CA . VAL A 1 487 ? 85.262 11.714 -18.189 1.00 108.62 503 VAL A CA 1
ATOM 3642 C C . VAL A 1 487 ? 85.048 10.348 -17.523 1.00 108.13 503 VAL A C 1
ATOM 3643 O O . VAL A 1 487 ? 85.452 10.112 -16.365 1.00 101.73 503 VAL A O 1
ATOM 3647 N N . ALA A 1 488 ? 84.431 9.437 -18.269 1.00 106.18 504 ALA A N 1
ATOM 3648 C CA . ALA A 1 488 ? 83.998 8.167 -17.694 1.00 100.87 504 ALA A CA 1
ATOM 3649 C C . ALA A 1 488 ? 85.099 7.149 -17.641 1.00 83.73 504 ALA A C 1
ATOM 3650 O O . ALA A 1 488 ? 85.736 6.852 -18.651 1.00 71.99 504 ALA A O 1
ATOM 3652 N N . LYS A 1 489 ? 85.253 6.572 -16.460 1.00 79.61 505 LYS A N 1
ATOM 3653 C CA . LYS A 1 489 ? 86.262 5.579 -16.211 1.00 84.28 505 LYS A CA 1
ATOM 3654 C C . LYS A 1 489 ? 85.702 4.194 -16.576 1.00 86.48 505 LYS A C 1
ATOM 3655 O O . LYS A 1 489 ? 84.494 3.976 -16.501 1.00 89.79 505 LYS A O 1
ATOM 3661 N N . VAL A 1 490 ? 86.583 3.261 -16.945 1.00 88.60 506 VAL A N 1
ATOM 3662 C CA . VAL A 1 490 ? 86.198 1.855 -17.243 1.00 88.22 506 VAL A CA 1
ATOM 3663 C C . VAL A 1 490 ? 85.887 1.178 -15.901 1.00 86.77 506 VAL A C 1
ATOM 3664 O O . VAL A 1 490 ? 86.100 1.782 -14.845 1.00 91.57 506 VAL A O 1
ATOM 3668 N N . ARG A 1 491 ? 85.349 -0.041 -15.913 1.00 87.61 507 ARG A N 1
ATOM 3669 C CA . ARG A 1 491 ? 85.134 -0.785 -14.659 1.00 92.22 507 ARG A CA 1
ATOM 3670 C C . ARG A 1 491 ? 85.323 -2.313 -14.843 1.00 92.79 507 ARG A C 1
ATOM 3671 O O . ARG A 1 491 ? 85.656 -3.050 -13.897 1.00 90.01 507 ARG A O 1
ATOM 3679 N N . ARG B 1 23 ? 73.477 -31.303 -12.776 1.00 118.54 39 ARG B N 1
ATOM 3680 C CA . ARG B 1 23 ? 72.561 -30.343 -12.067 1.00 110.93 39 ARG B CA 1
ATOM 3681 C C . ARG B 1 23 ? 71.283 -30.064 -12.893 1.00 101.73 39 ARG B C 1
ATOM 3682 O O . ARG B 1 23 ? 70.873 -28.916 -13.069 1.00 87.61 39 ARG B O 1
ATOM 3690 N N . SER B 1 24 ? 70.666 -31.145 -13.388 1.00 100.07 40 SER B N 1
ATOM 3691 C CA . SER B 1 24 ? 69.370 -31.081 -14.081 1.00 90.96 40 SER B CA 1
ATOM 3692 C C . SER B 1 24 ? 68.219 -30.929 -13.101 1.00 81.87 40 SER B C 1
ATOM 3693 O O . SER B 1 24 ? 68.269 -31.447 -11.976 1.00 73.48 40 SER B O 1
ATOM 3696 N N . PRO B 1 25 ? 67.153 -30.241 -13.539 1.00 78.62 41 PRO B N 1
ATOM 3697 C CA . PRO B 1 25 ? 66.026 -30.037 -12.651 1.00 72.72 41 PRO B CA 1
ATOM 3698 C C . PRO B 1 25 ? 65.279 -31.314 -12.378 1.00 68.76 41 PRO B C 1
ATOM 3699 O O . PRO B 1 25 ? 65.357 -32.245 -13.173 1.00 76.22 41 PRO B O 1
ATOM 3703 N N . PRO B 1 26 ? 64.540 -31.361 -11.272 1.00 66.17 42 PRO B N 1
ATOM 3704 C CA . PRO B 1 26 ? 63.763 -32.546 -10.978 1.00 72.20 42 PRO B CA 1
ATOM 3705 C C . PRO B 1 26 ? 62.901 -32.933 -12.157 1.00 77.61 42 PRO B C 1
ATOM 3706 O O . PRO B 1 26 ? 62.388 -32.054 -12.845 1.00 86.85 42 PRO B O 1
ATOM 3710 N N . SER B 1 27 ? 62.769 -34.231 -12.396 1.00 77.77 43 SER B N 1
ATOM 3711 C CA . SER B 1 27 ? 61.985 -34.733 -13.510 1.00 74.20 43 SER B CA 1
ATOM 3712 C C . SER B 1 27 ? 60.918 -35.648 -12.978 1.00 70.02 43 SER B C 1
ATOM 3713 O O . SER B 1 27 ? 61.064 -36.199 -11.883 1.00 73.45 43 SER B O 1
ATOM 3716 N N . LEU B 1 28 ? 59.847 -35.813 -13.750 1.00 64.79 44 LEU B N 1
ATOM 3717 C CA . LEU B 1 28 ? 58.871 -36.857 -13.443 1.00 66.32 44 LEU B CA 1
ATOM 3718 C C . LEU B 1 28 ? 59.461 -38.196 -13.890 1.00 67.11 44 LEU B C 1
ATOM 3719 O O . LEU B 1 28 ? 60.475 -38.230 -14.590 1.00 68.71 44 LEU B O 1
ATOM 3724 N N . PRO B 1 29 ? 58.865 -39.309 -13.449 1.00 71.28 45 PRO B N 1
ATOM 3725 C CA . PRO B 1 29 ? 59.343 -40.597 -13.935 1.00 71.81 45 PRO B CA 1
ATOM 3726 C C . PRO B 1 29 ? 59.169 -40.687 -15.429 1.00 73.30 45 PRO B C 1
ATOM 3727 O O . PRO B 1 29 ? 58.148 -40.228 -15.939 1.00 76.71 45 PRO B O 1
ATOM 3731 N N . SER B 1 30 ? 60.148 -41.280 -16.109 1.00 79.21 46 SER B N 1
ATOM 3732 C CA . SER B 1 30 ? 60.125 -41.424 -17.569 1.00 79.75 46 SER B CA 1
ATOM 3733 C C . SER B 1 30 ? 60.222 -42.891 -17.976 1.00 72.78 46 SER B C 1
ATOM 3734 O O . SER B 1 30 ? 61.010 -43.649 -17.430 1.00 74.75 46 SER B O 1
ATOM 3737 N N . LEU B 1 31 ? 59.406 -43.286 -18.934 1.00 71.16 47 LEU B N 1
ATOM 3738 C CA . LEU B 1 31 ? 59.606 -44.539 -19.644 1.00 77.27 47 LEU B CA 1
ATOM 3739 C C . LEU B 1 31 ? 60.166 -44.247 -21.055 1.00 86.83 47 LEU B C 1
ATOM 3740 O O . LEU B 1 31 ? 60.184 -43.092 -21.492 1.00 85.80 47 LEU B O 1
ATOM 3745 N N . PRO B 1 32 ? 60.649 -45.286 -21.757 1.00 92.15 48 PRO B N 1
ATOM 3746 C CA . PRO B 1 32 ? 61.408 -45.065 -22.994 1.00 96.88 48 PRO B CA 1
ATOM 3747 C C . PRO B 1 32 ? 60.725 -44.402 -24.222 1.00 100.21 48 PRO B C 1
ATOM 3748 O O . PRO B 1 32 ? 61.374 -43.552 -24.889 1.00 99.12 48 PRO B O 1
ATOM 3752 N N . ILE B 1 33 ? 59.488 -44.803 -24.548 1.00 86.18 49 ILE B N 1
ATOM 3753 C CA . ILE B 1 33 ? 58.831 -44.302 -25.781 1.00 84.86 49 ILE B CA 1
ATOM 3754 C C . ILE B 1 33 ? 57.698 -43.361 -25.422 1.00 83.80 49 ILE B C 1
ATOM 3755 O O . ILE B 1 33 ? 57.604 -42.248 -25.924 1.00 77.60 49 ILE B O 1
ATOM 3760 N N . ILE B 1 34 ? 56.792 -43.895 -24.626 1.00 94.90 50 ILE B N 1
ATOM 3761 C CA . ILE B 1 34 ? 55.815 -43.159 -23.815 1.00 93.92 50 ILE B CA 1
ATOM 3762 C C . ILE B 1 34 ? 56.360 -41.887 -23.082 1.00 84.24 50 ILE B C 1
ATOM 3763 O O . ILE B 1 34 ? 55.855 -40.787 -23.286 1.00 83.26 50 ILE B O 1
ATOM 3768 N N . GLY B 1 35 ? 57.388 -42.025 -22.254 1.00 78.99 51 GLY B N 1
ATOM 3769 C CA . GLY B 1 35 ? 57.837 -40.919 -21.387 1.00 77.07 51 GLY B CA 1
ATOM 3770 C C . GLY B 1 35 ? 57.106 -40.899 -20.043 1.00 78.06 51 GLY B C 1
ATOM 3771 O O . GLY B 1 35 ? 57.017 -41.918 -19.343 1.00 87.73 51 GLY B O 1
ATOM 3772 N N . SER B 1 36 ? 56.568 -39.745 -19.682 1.00 71.98 52 SER B N 1
ATOM 3773 C CA . SER B 1 36 ? 55.967 -39.538 -18.365 1.00 71.05 52 SER B CA 1
ATOM 3774 C C . SER B 1 36 ? 54.437 -39.563 -18.397 1.00 69.67 52 SER B C 1
ATOM 3775 O O . SER B 1 36 ? 53.788 -39.265 -17.392 1.00 63.49 52 SER B O 1
ATOM 3778 N N . LEU B 1 37 ? 53.860 -39.950 -19.529 1.00 71.97 53 LEU B N 1
ATOM 3779 C CA . LEU B 1 37 ? 52.423 -39.817 -19.726 1.00 71.65 53 LEU B CA 1
ATOM 3780 C C . LEU B 1 37 ? 51.624 -40.592 -18.704 1.00 74.24 53 LEU B C 1
ATOM 3781 O O . LEU B 1 37 ? 50.531 -40.162 -18.344 1.00 77.68 53 LEU B O 1
ATOM 3786 N N . MET B 1 38 ? 52.157 -41.719 -18.228 1.00 74.81 54 MET B N 1
ATOM 3787 C CA . MET B 1 38 ? 51.463 -42.486 -17.200 1.00 81.11 54 MET B CA 1
ATOM 3788 C C . MET B 1 38 ? 51.380 -41.727 -15.870 1.00 81.40 54 MET B C 1
ATOM 3789 O O . MET B 1 38 ? 50.484 -41.971 -15.064 1.00 72.01 54 MET B O 1
ATOM 3794 N N . SER B 1 39 ? 52.300 -40.793 -15.657 1.00 83.00 55 SER B N 1
ATOM 3795 C CA . SER B 1 39 ? 52.308 -39.979 -14.454 1.00 81.17 55 SER B CA 1
ATOM 3796 C C . SER B 1 39 ? 51.387 -38.758 -14.513 1.00 87.79 55 SER B C 1
ATOM 3797 O O . SER B 1 39 ? 51.156 -38.139 -13.471 1.00 93.35 55 SER B O 1
ATOM 3800 N N . LEU B 1 40 ? 50.870 -38.399 -15.694 1.00 88.35 56 LEU B N 1
ATOM 3801 C CA . LEU B 1 40 ? 50.086 -37.164 -15.837 1.00 89.08 56 LEU B CA 1
ATOM 3802 C C . LEU B 1 40 ? 48.658 -37.357 -16.407 1.00 83.75 56 LEU B C 1
ATOM 3803 O O . LEU B 1 40 ? 48.221 -36.679 -17.337 1.00 76.90 56 LEU B O 1
ATOM 3808 N N . VAL B 1 41 ? 47.926 -38.275 -15.784 1.00 84.55 57 VAL B N 1
ATOM 3809 C CA . VAL B 1 41 ? 46.485 -38.400 -15.980 1.00 87.52 57 VAL B CA 1
ATOM 3810 C C . VAL B 1 41 ? 45.849 -37.788 -14.755 1.00 87.96 57 VAL B C 1
ATOM 3811 O O . VAL B 1 41 ? 46.122 -38.237 -13.637 1.00 84.27 57 VAL B O 1
ATOM 3815 N N . SER B 1 42 ? 44.998 -36.784 -14.970 1.00 84.98 58 SER B N 1
ATOM 3816 C CA . SER B 1 42 ? 44.328 -36.071 -13.877 1.00 80.69 58 SER B CA 1
ATOM 3817 C C . SER B 1 42 ? 42.957 -35.620 -14.310 1.00 73.34 58 SER B C 1
ATOM 3818 O O . SER B 1 42 ? 42.611 -35.768 -15.466 1.00 73.94 58 SER B O 1
ATOM 3821 N N . ASP B 1 43 ? 42.182 -35.090 -13.373 1.00 77.25 59 ASP B N 1
ATOM 3822 C CA . ASP B 1 43 ? 40.927 -34.372 -13.690 1.00 90.16 59 ASP B CA 1
ATOM 3823 C C . ASP B 1 43 ? 41.083 -32.841 -13.751 1.00 86.06 59 ASP B C 1
ATOM 3824 O O . ASP B 1 43 ? 40.208 -32.136 -14.254 1.00 81.86 59 ASP B O 1
ATOM 3829 N N . SER B 1 44 ? 42.195 -32.337 -13.234 1.00 82.04 60 SER B N 1
ATOM 3830 C CA . SER B 1 44 ? 42.459 -30.914 -13.223 1.00 80.12 60 SER B CA 1
ATOM 3831 C C . SER B 1 44 ? 42.815 -30.421 -14.617 1.00 77.89 60 SER B C 1
ATOM 3832 O O . SER B 1 44 ? 43.312 -31.192 -15.424 1.00 80.32 60 SER B O 1
ATOM 3835 N N . PRO B 1 45 ? 42.574 -29.130 -14.911 1.00 76.56 61 PRO B N 1
ATOM 3836 C CA . PRO B 1 45 ? 43.079 -28.604 -16.180 1.00 72.13 61 PRO B CA 1
ATOM 3837 C C . PRO B 1 45 ? 44.600 -28.564 -16.143 1.00 71.54 61 PRO B C 1
ATOM 3838 O O . PRO B 1 45 ? 45.166 -28.407 -15.053 1.00 74.90 61 PRO B O 1
ATOM 3842 N N . PRO B 1 46 ? 45.268 -28.697 -17.305 1.00 69.63 62 PRO B N 1
ATOM 3843 C CA . PRO B 1 46 ? 46.757 -28.826 -17.315 1.00 67.91 62 PRO B CA 1
ATOM 3844 C C . PRO B 1 46 ? 47.593 -27.812 -16.463 1.00 67.11 62 PRO B C 1
ATOM 3845 O O . PRO B 1 46 ? 48.642 -28.194 -15.904 1.00 58.53 62 PRO B O 1
ATOM 3849 N N . HIS B 1 47 ? 47.117 -26.561 -16.369 1.00 66.30 63 HIS B N 1
ATOM 3850 C CA . HIS B 1 47 ? 47.810 -25.480 -15.619 1.00 64.63 63 HIS B CA 1
ATOM 3851 C C . HIS B 1 47 ? 47.751 -25.606 -14.101 1.00 65.41 63 HIS B C 1
ATOM 3852 O O . HIS B 1 47 ? 48.757 -25.363 -13.422 1.00 65.22 63 HIS B O 1
ATOM 3859 N N . ILE B 1 48 ? 46.585 -25.974 -13.572 1.00 68.30 64 ILE B N 1
ATOM 3860 C CA . ILE B 1 48 ? 46.453 -26.172 -12.125 1.00 72.06 64 ILE B CA 1
ATOM 3861 C C . ILE B 1 48 ? 47.097 -27.504 -11.735 1.00 72.25 64 ILE B C 1
ATOM 3862 O O . ILE B 1 48 ? 47.665 -27.622 -10.646 1.00 73.37 64 ILE B O 1
ATOM 3867 N N . PHE B 1 49 ? 47.045 -28.484 -12.638 1.00 70.95 65 PHE B N 1
ATOM 3868 C CA . PHE B 1 49 ? 47.764 -29.741 -12.433 1.00 73.20 65 PHE B CA 1
ATOM 3869 C C . PHE B 1 49 ? 49.251 -29.469 -12.314 1.00 73.64 65 PHE B C 1
ATOM 3870 O O . PHE B 1 49 ? 49.889 -29.962 -11.383 1.00 80.46 65 PHE B O 1
ATOM 3878 N N . PHE B 1 50 ? 49.791 -28.670 -13.238 1.00 70.69 66 PHE B N 1
ATOM 3879 C CA . PHE B 1 50 ? 51.220 -28.348 -13.211 1.00 69.64 66 PHE B CA 1
ATOM 3880 C C . PHE B 1 50 ? 51.558 -27.430 -12.045 1.00 67.23 66 PHE B C 1
ATOM 3881 O O . PHE B 1 50 ? 52.721 -27.288 -11.673 1.00 64.22 66 PHE B O 1
ATOM 3889 N N . GLN B 1 51 ? 50.545 -26.779 -11.487 1.00 69.04 67 GLN B N 1
ATOM 3890 C CA . GLN B 1 51 ? 50.742 -25.985 -10.293 1.00 73.62 67 GLN B CA 1
ATOM 3891 C C . GLN B 1 51 ? 50.887 -26.909 -9.109 1.00 74.64 67 GLN B C 1
ATOM 3892 O O . GLN B 1 51 ? 51.868 -26.828 -8.371 1.00 75.75 67 GLN B O 1
ATOM 3898 N N . ASP B 1 52 ? 49.913 -27.801 -8.946 1.00 72.22 68 ASP B N 1
ATOM 3899 C CA . ASP B 1 52 ? 49.885 -28.709 -7.797 1.00 71.81 68 ASP B CA 1
ATOM 3900 C C . ASP B 1 52 ? 51.122 -29.612 -7.771 1.00 71.22 68 ASP B C 1
ATOM 3901 O O . ASP B 1 52 ? 51.645 -29.914 -6.714 1.00 75.15 68 ASP B O 1
ATOM 3906 N N . LEU B 1 53 ? 51.643 -29.967 -8.938 1.00 70.60 69 LEU B N 1
ATOM 3907 C CA . LEU B 1 53 ? 52.902 -30.716 -9.030 1.00 65.94 69 LEU B CA 1
ATOM 3908 C C . LEU B 1 53 ? 54.106 -30.047 -8.363 1.00 67.35 69 LEU B C 1
ATOM 3909 O O . LEU B 1 53 ? 55.128 -30.701 -8.140 1.00 65.77 69 LEU B O 1
ATOM 3914 N N . GLN B 1 54 ? 54.008 -28.756 -8.054 1.00 69.81 70 GLN B N 1
ATOM 3915 C CA . GLN B 1 54 ? 55.068 -28.078 -7.297 1.00 71.27 70 GLN B CA 1
ATOM 3916 C C . GLN B 1 54 ? 55.196 -28.617 -5.859 1.00 72.10 70 GLN B C 1
ATOM 3917 O O . GLN B 1 54 ? 56.265 -28.521 -5.246 1.00 70.02 70 GLN B O 1
ATOM 3923 N N . LYS B 1 55 ? 54.107 -29.176 -5.326 1.00 70.26 71 LYS B N 1
ATOM 3924 C CA . LYS B 1 55 ? 54.123 -29.750 -3.980 1.00 68.72 71 LYS B CA 1
ATOM 3925 C C . LYS B 1 55 ? 55.117 -30.885 -3.892 1.00 68.58 71 LYS B C 1
ATOM 3926 O O . LYS B 1 55 ? 55.644 -31.123 -2.829 1.00 77.91 71 LYS B O 1
ATOM 3932 N N . LYS B 1 56 ? 55.389 -31.556 -5.012 1.00 70.34 72 LYS B N 1
ATOM 3933 C CA . LYS B 1 56 ? 56.326 -32.676 -5.063 1.00 74.07 72 LYS B CA 1
ATOM 3934 C C . LYS B 1 56 ? 57.672 -32.308 -5.721 1.00 70.07 72 LYS B C 1
ATOM 3935 O O . LYS B 1 56 ? 58.717 -32.638 -5.172 1.00 59.46 72 LYS B O 1
ATOM 3941 N N . TYR B 1 57 ? 57.643 -31.627 -6.875 1.00 75.22 73 TYR B N 1
ATOM 3942 C CA . TYR B 1 57 ? 58.853 -31.399 -7.717 1.00 73.33 73 TYR B CA 1
ATOM 3943 C C . TYR B 1 57 ? 59.426 -29.971 -7.668 1.00 69.59 73 TYR B C 1
ATOM 3944 O O . TYR B 1 57 ? 60.400 -29.664 -8.355 1.00 67.56 73 TYR B O 1
ATOM 3953 N N . GLY B 1 58 ? 58.843 -29.100 -6.855 1.00 67.12 74 GLY B N 1
ATOM 3954 C CA . GLY B 1 58 ? 59.347 -27.744 -6.733 1.00 73.18 74 GLY B CA 1
ATOM 3955 C C . GLY B 1 58 ? 58.842 -26.858 -7.844 1.00 77.02 74 GLY B C 1
ATOM 3956 O O . GLY B 1 58 ? 58.021 -27.276 -8.646 1.00 86.28 74 GLY B O 1
ATOM 3957 N N . ASP B 1 59 ? 59.334 -25.625 -7.868 1.00 75.54 75 ASP B N 1
ATOM 3958 C CA . ASP B 1 59 ? 58.838 -24.582 -8.777 1.00 75.49 75 ASP B CA 1
ATOM 3959 C C . ASP B 1 59 ? 59.289 -24.749 -10.245 1.00 74.22 75 ASP B C 1
ATOM 3960 O O . ASP B 1 59 ? 58.730 -24.122 -11.163 1.00 71.60 75 ASP B O 1
ATOM 3965 N N . LEU B 1 60 ? 60.293 -25.593 -10.469 1.00 72.97 76 LEU B N 1
ATOM 3966 C CA . LEU B 1 60 ? 60.854 -25.787 -11.806 1.00 70.29 76 LEU B CA 1
ATOM 3967 C C . LEU B 1 60 ? 61.192 -27.244 -11.995 1.00 68.98 76 LEU B C 1
ATOM 3968 O O . LEU B 1 60 ? 61.984 -27.790 -11.257 1.00 71.27 76 LEU B O 1
ATOM 3973 N N . TYR B 1 61 ? 60.565 -27.891 -12.960 1.00 69.93 77 TYR B N 1
ATOM 3974 C CA . TYR B 1 61 ? 60.758 -29.322 -13.150 1.00 65.98 77 TYR B CA 1
ATOM 3975 C C . TYR B 1 61 ? 60.446 -29.754 -14.581 1.00 67.44 77 TYR B C 1
ATOM 3976 O O . TYR B 1 61 ? 59.734 -29.056 -15.293 1.00 75.22 77 TYR B O 1
ATOM 3985 N N . SER B 1 62 ? 60.981 -30.903 -14.986 1.00 67.23 78 SER B N 1
ATOM 3986 C CA . SER B 1 62 ? 60.839 -31.408 -16.357 1.00 64.65 78 SER B CA 1
ATOM 3987 C C . SER B 1 62 ? 59.966 -32.648 -16.427 1.00 61.82 78 SER B C 1
ATOM 3988 O O . SER B 1 62 ? 59.672 -33.291 -15.413 1.00 64.74 78 SER B O 1
ATOM 3991 N N . LEU B 1 63 ? 59.510 -32.949 -17.633 1.00 62.71 79 LEU B N 1
ATOM 3992 C CA . LEU B 1 63 ? 58.836 -34.220 -17.914 1.00 65.52 79 LEU B CA 1
ATOM 3993 C C . LEU B 1 63 ? 59.013 -34.536 -19.372 1.00 64.11 79 LEU B C 1
ATOM 3994 O O . LEU B 1 63 ? 59.550 -33.735 -20.130 1.00 57.10 79 LEU B O 1
ATOM 3999 N N . MET B 1 64 ? 58.545 -35.708 -19.760 1.00 70.08 80 MET B N 1
ATOM 4000 C CA . MET B 1 64 ? 58.776 -36.231 -21.091 1.00 71.05 80 MET B CA 1
ATOM 4001 C C . MET B 1 64 ? 57.449 -36.608 -21.753 1.00 70.44 80 MET B C 1
ATOM 4002 O O . MET B 1 64 ? 56.841 -37.608 -21.392 1.00 85.10 80 MET B O 1
ATOM 4007 N N . MET B 1 65 ? 56.988 -35.803 -22.702 1.00 67.95 81 MET B N 1
ATOM 4008 C CA . MET B 1 65 ? 55.821 -36.172 -23.496 1.00 72.96 81 MET B CA 1
ATOM 4009 C C . MET B 1 65 ? 56.259 -36.900 -24.761 1.00 74.51 81 MET B C 1
ATOM 4010 O O . MET B 1 65 ? 56.606 -36.265 -25.776 1.00 78.51 81 MET B O 1
ATOM 4015 N N . GLY B 1 66 ? 56.237 -38.232 -24.694 1.00 69.42 82 GLY B N 1
ATOM 4016 C CA . GLY B 1 66 ? 56.787 -39.048 -25.754 1.00 71.65 82 GLY B CA 1
ATOM 4017 C C . GLY B 1 66 ? 58.262 -38.739 -25.835 1.00 70.74 82 GLY B C 1
ATOM 4018 O O . GLY B 1 66 ? 58.931 -38.673 -24.819 1.00 71.36 82 GLY B O 1
ATOM 4019 N N . SER B 1 67 ? 58.753 -38.494 -27.039 1.00 72.44 83 SER B N 1
ATOM 4020 C CA . SER B 1 67 ? 60.157 -38.189 -27.218 1.00 76.21 83 SER B CA 1
ATOM 4021 C C . SER B 1 67 ? 60.562 -36.820 -26.664 1.00 73.90 83 SER B C 1
ATOM 4022 O O . SER B 1 67 ? 61.716 -36.646 -26.302 1.00 74.58 83 SER B O 1
ATOM 4025 N N . HIS B 1 68 ? 59.631 -35.869 -26.592 1.00 75.86 84 HIS B N 1
ATOM 4026 C CA . HIS B 1 68 ? 59.978 -34.461 -26.317 1.00 80.65 84 HIS B CA 1
ATOM 4027 C C . HIS B 1 68 ? 60.054 -34.104 -24.849 1.00 80.89 84 HIS B C 1
ATOM 4028 O O . HIS B 1 68 ? 59.122 -34.402 -24.109 1.00 83.79 84 HIS B O 1
ATOM 4035 N N . LYS B 1 69 ? 61.161 -33.461 -24.441 1.00 82.01 85 LYS B N 1
ATOM 4036 C CA . LYS B 1 69 ? 61.346 -32.993 -23.052 1.00 80.79 85 LYS B CA 1
ATOM 4037 C C . LYS B 1 69 ? 60.671 -31.619 -22.799 1.00 76.83 85 LYS B C 1
ATOM 4038 O O . LYS B 1 69 ? 60.883 -30.640 -23.528 1.00 70.89 85 LYS B O 1
ATOM 4044 N N . LEU B 1 70 ? 59.838 -31.574 -21.766 1.00 72.47 86 LEU B N 1
ATOM 4045 C CA . LEU B 1 70 ? 59.128 -30.368 -21.394 1.00 73.06 86 LEU B CA 1
ATOM 4046 C C . LEU B 1 70 ? 59.761 -29.839 -20.128 1.00 72.60 86 LEU B C 1
ATOM 4047 O O . LEU B 1 70 ? 60.078 -30.622 -19.236 1.00 73.94 86 LEU B O 1
ATOM 4052 N N . LEU B 1 71 ? 59.947 -28.523 -20.052 1.00 68.50 87 LEU B N 1
ATOM 4053 C CA . LEU B 1 71 ? 60.334 -27.873 -18.805 1.00 66.46 87 LEU B CA 1
ATOM 4054 C C . LEU B 1 71 ? 59.213 -26.977 -18.361 1.00 63.13 87 LEU B C 1
ATOM 4055 O O . LEU B 1 71 ? 58.809 -26.086 -19.089 1.00 67.40 87 LEU B O 1
ATOM 4060 N N . ILE B 1 72 ? 58.702 -27.214 -17.165 1.00 61.86 88 ILE B N 1
ATOM 4061 C CA . ILE B 1 72 ? 57.578 -26.431 -16.659 1.00 66.63 88 ILE B CA 1
ATOM 4062 C C . ILE B 1 72 ? 58.113 -25.383 -15.669 1.00 62.39 88 ILE B C 1
ATOM 4063 O O . ILE B 1 72 ? 58.819 -25.717 -14.709 1.00 64.88 88 ILE B O 1
ATOM 4068 N N . VAL B 1 73 ? 57.747 -24.125 -15.909 1.00 55.64 89 VAL B N 1
ATOM 4069 C CA . VAL B 1 73 ? 58.283 -22.992 -15.174 1.00 58.38 89 VAL B CA 1
ATOM 4070 C C . VAL B 1 73 ? 57.177 -22.300 -14.393 1.00 63.46 89 VAL B C 1
ATOM 4071 O O . VAL B 1 73 ? 56.266 -21.705 -14.986 1.00 57.29 89 VAL B O 1
ATOM 4075 N N . ASN B 1 74 ? 57.269 -22.375 -13.060 1.00 68.68 90 ASN B N 1
ATOM 4076 C CA . ASN B 1 74 ? 56.242 -21.800 -12.189 1.00 63.10 90 ASN B CA 1
ATOM 4077 C C . ASN B 1 74 ? 56.686 -20.567 -11.423 1.00 63.18 90 ASN B C 1
ATOM 4078 O O . ASN B 1 74 ? 55.822 -19.873 -10.875 1.00 56.11 90 ASN B O 1
ATOM 4083 N N . ASN B 1 75 ? 57.997 -20.285 -11.407 1.00 69.48 91 ASN B N 1
ATOM 4084 C CA . ASN B 1 75 ? 58.553 -19.093 -10.739 1.00 74.61 91 ASN B CA 1
ATOM 4085 C C . ASN B 1 75 ? 58.877 -17.953 -11.716 1.00 75.63 91 ASN B C 1
ATOM 4086 O O . ASN B 1 75 ? 59.493 -18.168 -12.763 1.00 75.27 91 ASN B O 1
ATOM 4091 N N . HIS B 1 76 ? 58.494 -16.737 -11.348 1.00 74.01 92 HIS B N 1
ATOM 4092 C CA . HIS B 1 76 ? 58.662 -15.601 -12.248 1.00 75.13 92 HIS B CA 1
ATOM 4093 C C . HIS B 1 76 ? 60.114 -15.164 -12.428 1.00 76.44 92 HIS B C 1
ATOM 4094 O O . HIS B 1 76 ? 60.443 -14.489 -13.412 1.00 77.63 92 HIS B O 1
ATOM 4101 N N . HIS B 1 77 ? 60.989 -15.529 -11.497 1.00 78.57 93 HIS B N 1
ATOM 4102 C CA . HIS B 1 77 ? 62.414 -15.237 -11.688 1.00 80.35 93 HIS B CA 1
ATOM 4103 C C . HIS B 1 77 ? 62.943 -16.083 -12.833 1.00 73.97 93 HIS B C 1
ATOM 4104 O O . HIS B 1 77 ? 63.599 -15.561 -13.749 1.00 71.93 93 HIS B O 1
ATOM 4111 N N . HIS B 1 78 ? 62.599 -17.371 -12.794 1.00 68.40 94 HIS B N 1
ATOM 4112 C CA . HIS B 1 78 ? 62.907 -18.280 -13.891 1.00 68.29 94 HIS B CA 1
ATOM 4113 C C . HIS B 1 78 ? 62.267 -17.831 -15.203 1.00 66.21 94 HIS B C 1
ATOM 4114 O O . HIS B 1 78 ? 62.913 -17.836 -16.236 1.00 71.64 94 HIS B O 1
ATOM 4121 N N . ALA B 1 79 ? 61.004 -17.425 -15.154 1.00 66.56 95 ALA B N 1
ATOM 4122 C CA . ALA B 1 79 ? 60.276 -17.003 -16.365 1.00 67.41 95 ALA B CA 1
ATOM 4123 C C . ALA B 1 79 ? 60.896 -15.783 -17.041 1.00 66.49 95 ALA B C 1
ATOM 4124 O O . ALA B 1 79 ? 61.004 -15.737 -18.267 1.00 61.93 95 ALA B O 1
ATOM 4126 N N . LYS B 1 80 ? 61.301 -14.793 -16.252 1.00 65.99 96 LYS B N 1
ATOM 4127 C CA . LYS B 1 80 ? 61.913 -13.613 -16.834 1.00 66.06 96 LYS B CA 1
ATOM 4128 C C . LYS B 1 80 ? 63.305 -13.943 -17.366 1.00 70.51 96 LYS B C 1
ATOM 4129 O O . LYS B 1 80 ? 63.782 -13.272 -18.299 1.00 68.36 96 LYS B O 1
ATOM 4135 N N . GLU B 1 81 ? 63.938 -14.988 -16.811 1.00 69.97 97 GLU B N 1
ATOM 4136 C CA . GLU B 1 81 ? 65.219 -15.469 -17.336 1.00 67.61 97 GLU B CA 1
ATOM 4137 C C . GLU B 1 81 ? 65.029 -16.135 -18.699 1.00 63.85 97 GLU B C 1
ATOM 4138 O O . GLU B 1 81 ? 65.823 -15.934 -19.626 1.00 66.14 97 GLU B O 1
ATOM 4144 N N . ILE B 1 82 ? 63.955 -16.898 -18.829 1.00 62.74 98 ILE B N 1
ATOM 4145 C CA . ILE B 1 82 ? 63.606 -17.531 -20.107 1.00 63.92 98 ILE B CA 1
ATOM 4146 C C . ILE B 1 82 ? 63.260 -16.495 -21.180 1.00 58.19 98 ILE B C 1
ATOM 4147 O O . ILE B 1 82 ? 63.839 -16.502 -22.256 1.00 57.62 98 ILE B O 1
ATOM 4152 N N . LEU B 1 83 ? 62.331 -15.606 -20.851 1.00 55.66 99 LEU B N 1
ATOM 4153 C CA . LEU B 1 83 ? 61.755 -14.667 -21.798 1.00 55.98 99 LEU B CA 1
ATOM 4154 C C . LEU B 1 83 ? 62.581 -13.414 -22.084 1.00 57.86 99 LEU B C 1
ATOM 4155 O O . LEU B 1 83 ? 62.508 -12.877 -23.199 1.00 64.88 99 LEU B O 1
ATOM 4160 N N . ILE B 1 84 ? 63.356 -12.955 -21.099 1.00 59.95 100 ILE B N 1
ATOM 4161 C CA . ILE B 1 84 ? 64.065 -11.682 -21.191 1.00 61.58 100 ILE B CA 1
ATOM 4162 C C . ILE B 1 84 ? 65.582 -11.802 -21.201 1.00 64.18 100 ILE B C 1
ATOM 4163 O O . ILE B 1 84 ? 66.246 -11.290 -22.104 1.00 64.79 100 ILE B O 1
ATOM 4168 N N . LYS B 1 85 ? 66.134 -12.424 -20.172 1.00 69.19 101 LYS B N 1
ATOM 4169 C CA . LYS B 1 85 ? 67.583 -12.440 -20.013 1.00 71.71 101 LYS B CA 1
ATOM 4170 C C . LYS B 1 85 ? 68.181 -13.221 -21.165 1.00 66.88 101 LYS B C 1
ATOM 4171 O O . LYS B 1 85 ? 69.116 -12.753 -21.820 1.00 61.45 101 LYS B O 1
ATOM 4177 N N . LYS B 1 86 ? 67.584 -14.384 -21.431 1.00 72.05 102 LYS B N 1
ATOM 4178 C CA . LYS B 1 86 ? 68.053 -15.318 -22.454 1.00 76.58 102 LYS B CA 1
ATOM 4179 C C . LYS B 1 86 ? 66.981 -15.496 -23.527 1.00 74.21 102 LYS B C 1
ATOM 4180 O O . LYS B 1 86 ? 66.747 -16.578 -24.023 1.00 74.76 102 LYS B O 1
ATOM 4186 N N . GLY B 1 87 ? 66.354 -14.398 -23.901 1.00 74.90 103 GLY B N 1
ATOM 4187 C CA . GLY B 1 87 ? 65.173 -14.439 -24.734 1.00 74.08 103 GLY B CA 1
ATOM 4188 C C . GLY B 1 87 ? 65.417 -15.146 -26.033 1.00 69.55 103 GLY B C 1
ATOM 4189 O O . GLY B 1 87 ? 64.810 -16.169 -26.289 1.00 72.03 103 GLY B O 1
ATOM 4190 N N . LYS B 1 88 ? 66.288 -14.562 -26.851 1.00 71.65 104 LYS B N 1
ATOM 4191 C CA . LYS B 1 88 ? 66.753 -15.180 -28.092 1.00 70.27 104 LYS B CA 1
ATOM 4192 C C . LYS B 1 88 ? 67.740 -16.182 -27.586 1.00 73.82 104 LYS B C 1
ATOM 4193 O O . LYS B 1 88 ? 68.772 -15.791 -27.070 1.00 94.12 104 LYS B O 1
ATOM 4199 N N . ILE B 1 89 ? 67.323 -17.451 -27.634 1.00 70.95 105 ILE B N 1
ATOM 4200 C CA . ILE B 1 89 ? 67.989 -18.648 -27.056 1.00 65.14 105 ILE B CA 1
ATOM 4201 C C . ILE B 1 89 ? 66.807 -19.567 -26.755 1.00 64.44 105 ILE B C 1
ATOM 4202 O O . ILE B 1 89 ? 66.759 -20.695 -27.231 1.00 74.69 105 ILE B O 1
ATOM 4207 N N . PHE B 1 90 ? 65.862 -19.064 -25.960 1.00 60.08 106 PHE B N 1
ATOM 4208 C CA . PHE B 1 90 ? 64.538 -19.673 -25.776 1.00 59.14 106 PHE B CA 1
ATOM 4209 C C . PHE B 1 90 ? 63.485 -19.054 -26.699 1.00 59.94 106 PHE B C 1
ATOM 4210 O O . PHE B 1 90 ? 62.344 -18.870 -26.305 1.00 60.61 106 PHE B O 1
ATOM 4218 N N . ALA B 1 91 ? 63.861 -18.739 -27.936 1.00 64.75 107 ALA B N 1
ATOM 4219 C CA . ALA B 1 91 ? 62.955 -18.076 -28.879 1.00 62.35 107 ALA B CA 1
ATOM 4220 C C . ALA B 1 91 ? 62.485 -19.058 -29.954 1.00 64.42 107 ALA B C 1
ATOM 4221 O O . ALA B 1 91 ? 61.791 -18.657 -30.883 1.00 63.27 107 ALA B O 1
ATOM 4223 N N . GLY B 1 92 ? 62.855 -20.338 -29.821 1.00 65.77 108 GLY B N 1
ATOM 4224 C CA . GLY B 1 92 ? 62.401 -21.372 -30.735 1.00 66.69 108 GLY B CA 1
ATOM 4225 C C . GLY B 1 92 ? 60.965 -21.782 -30.447 1.00 64.40 108 GLY B C 1
ATOM 4226 O O . GLY B 1 92 ? 60.544 -21.792 -29.286 1.00 59.07 108 GLY B O 1
ATOM 4227 N N . ARG B 1 93 ? 60.223 -22.125 -31.502 1.00 62.10 109 ARG B N 1
ATOM 4228 C CA . ARG B 1 93 ? 58.886 -22.686 -31.377 1.00 58.15 109 ARG B CA 1
ATOM 4229 C C . ARG B 1 93 ? 58.931 -24.150 -31.785 1.00 55.41 109 ARG B C 1
ATOM 4230 O O . ARG B 1 93 ? 59.681 -24.496 -32.670 1.00 53.73 109 ARG B O 1
ATOM 4238 N N . PRO B 1 94 ? 58.125 -25.011 -31.136 1.00 59.61 110 PRO B N 1
ATOM 4239 C CA . PRO B 1 94 ? 58.085 -26.394 -31.536 1.00 59.57 110 PRO B CA 1
ATOM 4240 C C . PRO B 1 94 ? 57.182 -26.549 -32.722 1.00 63.56 110 PRO B C 1
ATOM 4241 O O . PRO B 1 94 ? 56.279 -25.726 -32.926 1.00 64.34 110 PRO B O 1
ATOM 4245 N N . ARG B 1 95 ? 57.440 -27.610 -33.479 1.00 67.30 111 ARG B N 1
ATOM 4246 C CA . ARG B 1 95 ? 56.615 -28.011 -34.599 1.00 67.02 111 ARG B CA 1
ATOM 4247 C C . ARG B 1 95 ? 55.708 -29.115 -34.104 1.00 64.66 111 ARG B C 1
ATOM 4248 O O . ARG B 1 95 ? 56.127 -29.937 -33.304 1.00 68.00 111 ARG B O 1
ATOM 4256 N N . THR B 1 96 ? 54.478 -29.133 -34.607 1.00 67.65 112 THR B N 1
ATOM 4257 C CA . THR B 1 96 ? 53.381 -29.972 -34.083 1.00 69.10 112 THR B CA 1
ATOM 4258 C C . THR B 1 96 ? 52.372 -30.192 -35.210 1.00 70.50 112 THR B C 1
ATOM 4259 O O . THR B 1 96 ? 52.070 -29.241 -35.930 1.00 84.25 112 THR B O 1
ATOM 4263 N N . VAL B 1 97 ? 51.820 -31.396 -35.358 1.00 65.92 113 VAL B N 1
ATOM 4264 C CA . VAL B 1 97 ? 50.924 -31.656 -36.512 1.00 71.47 113 VAL B CA 1
ATOM 4265 C C . VAL B 1 97 ? 49.723 -30.684 -36.583 1.00 71.60 113 VAL B C 1
ATOM 4266 O O . VAL B 1 97 ? 49.404 -30.192 -37.670 1.00 80.95 113 VAL B O 1
ATOM 4270 N N . THR B 1 98 ? 49.087 -30.404 -35.445 1.00 62.23 114 THR B N 1
ATOM 4271 C CA . THR B 1 98 ? 47.993 -29.440 -35.404 1.00 64.68 114 THR B CA 1
ATOM 4272 C C . THR B 1 98 ? 48.430 -28.010 -35.822 1.00 67.28 114 THR B C 1
ATOM 4273 O O . THR B 1 98 ? 47.757 -27.339 -36.626 1.00 61.99 114 THR B O 1
ATOM 4277 N N . THR B 1 99 ? 49.553 -27.555 -35.273 1.00 64.76 115 THR B N 1
ATOM 4278 C CA . THR B 1 99 ? 50.034 -26.219 -35.552 1.00 64.55 115 THR B CA 1
ATOM 4279 C C . THR B 1 99 ? 50.715 -26.149 -36.902 1.00 66.05 115 THR B C 1
ATOM 4280 O O . THR B 1 99 ? 50.829 -25.072 -37.464 1.00 69.14 115 THR B O 1
ATOM 4284 N N . ASP B 1 100 ? 51.179 -27.284 -37.412 1.00 66.98 116 ASP B N 1
ATOM 4285 C CA . ASP B 1 100 ? 51.703 -27.345 -38.769 1.00 73.36 116 ASP B CA 1
ATOM 4286 C C . ASP B 1 100 ? 50.585 -27.136 -39.772 1.00 71.20 116 ASP B C 1
ATOM 4287 O O . ASP B 1 100 ? 50.784 -26.449 -40.772 1.00 70.47 116 ASP B O 1
ATOM 4292 N N . LEU B 1 101 ? 49.422 -27.729 -39.509 1.00 68.48 117 LEU B N 1
ATOM 4293 C CA . LEU B 1 101 ? 48.256 -27.546 -40.377 1.00 68.75 117 LEU B CA 1
ATOM 4294 C C . LEU B 1 101 ? 47.678 -26.151 -40.242 1.00 64.56 117 LEU B C 1
ATOM 4295 O O . LEU B 1 101 ? 47.346 -25.511 -41.234 1.00 59.49 117 LEU B O 1
ATOM 4300 N N . LEU B 1 102 ? 47.552 -25.691 -39.003 1.00 70.17 118 LEU B N 1
ATOM 4301 C CA . LEU B 1 102 ? 46.978 -24.375 -38.740 1.00 66.90 118 LEU B CA 1
ATOM 4302 C C . LEU B 1 102 ? 47.742 -23.317 -39.470 1.00 60.95 118 LEU B C 1
ATOM 430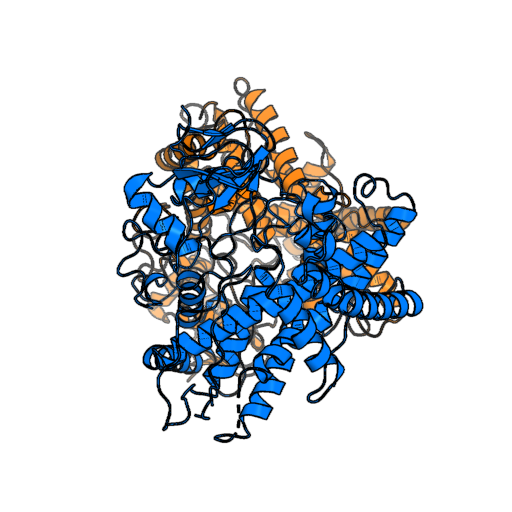3 O O . LEU B 1 102 ? 47.125 -22.427 -39.984 1.00 65.71 118 LEU B O 1
ATOM 4308 N N . THR B 1 103 ? 49.063 -23.454 -39.531 1.00 61.64 119 THR B N 1
ATOM 4309 C CA . THR B 1 103 ? 49.959 -22.376 -39.888 1.00 63.97 119 THR B CA 1
ATOM 4310 C C . THR B 1 103 ? 50.822 -22.677 -41.111 1.00 65.25 119 THR B C 1
ATOM 4311 O O . THR B 1 103 ? 51.866 -22.061 -41.283 1.00 75.22 119 THR B O 1
ATOM 4315 N N . ARG B 1 104 ? 50.385 -23.601 -41.961 1.00 67.90 120 ARG B N 1
ATOM 4316 C CA . ARG B 1 104 ? 51.182 -24.094 -43.105 1.00 65.93 120 ARG B CA 1
ATOM 4317 C C . ARG B 1 104 ? 52.664 -24.307 -42.759 1.00 65.96 120 ARG B C 1
ATOM 4318 O O . ARG B 1 104 ? 53.566 -23.674 -43.319 1.00 60.85 120 ARG B O 1
ATOM 4326 N N . ASP B 1 105 ? 52.871 -25.203 -41.798 1.00 69.27 121 ASP B N 1
ATOM 4327 C CA . ASP B 1 105 ? 54.186 -25.611 -41.320 1.00 70.16 121 ASP B CA 1
ATOM 4328 C C . ASP B 1 105 ? 54.933 -24.430 -40.779 1.00 61.26 121 ASP B C 1
ATOM 4329 O O . ASP B 1 105 ? 55.981 -24.109 -41.262 1.00 57.34 121 ASP B O 1
ATOM 4334 N N . GLY B 1 106 ? 54.329 -23.749 -39.817 1.00 61.94 122 GLY B N 1
ATOM 4335 C CA . GLY B 1 106 ? 54.967 -22.641 -39.103 1.00 60.32 122 GLY B CA 1
ATOM 4336 C C . GLY B 1 106 ? 55.304 -21.364 -39.857 1.00 58.55 122 GLY B C 1
ATOM 4337 O O . GLY B 1 106 ? 56.318 -20.733 -39.557 1.00 54.24 122 GLY B O 1
ATOM 4338 N N . LYS B 1 107 ? 54.446 -20.958 -40.792 1.00 60.07 123 LYS B N 1
ATOM 4339 C CA . LYS B 1 107 ? 54.674 -19.764 -41.606 1.00 60.01 123 LYS B CA 1
ATOM 4340 C C . LYS B 1 107 ? 53.908 -18.547 -41.108 1.00 61.84 123 LYS B C 1
ATOM 4341 O O . LYS B 1 107 ? 53.623 -17.606 -41.877 1.00 62.91 123 LYS B O 1
ATOM 4347 N N . ASP B 1 108 ? 53.645 -18.533 -39.805 1.00 61.72 124 ASP B N 1
ATOM 4348 C CA . ASP B 1 108 ? 52.913 -17.452 -39.152 1.00 63.60 124 ASP B CA 1
ATOM 4349 C C . ASP B 1 108 ? 53.898 -16.689 -38.242 1.00 60.57 124 ASP B C 1
ATOM 4350 O O . ASP B 1 108 ? 55.031 -16.478 -38.674 1.00 66.35 124 ASP B O 1
ATOM 4355 N N . ILE B 1 109 ? 53.512 -16.275 -37.029 1.00 54.37 125 ILE B N 1
ATOM 4356 C CA . ILE B 1 109 ? 54.378 -15.469 -36.176 1.00 56.08 125 ILE B CA 1
ATOM 4357 C C . ILE B 1 109 ? 54.599 -16.195 -34.849 1.00 62.79 125 ILE B C 1
ATOM 4358 O O . ILE B 1 109 ? 55.735 -16.530 -34.513 1.00 68.93 125 ILE B O 1
ATOM 4363 N N . ALA B 1 110 ? 53.534 -16.430 -34.078 1.00 66.63 126 ALA B N 1
ATOM 4364 C CA . ALA B 1 110 ? 53.559 -17.491 -33.049 1.00 65.14 126 ALA B CA 1
ATOM 4365 C C . ALA B 1 110 ? 53.736 -18.752 -33.826 1.00 72.08 126 ALA B C 1
ATOM 4366 O O . ALA B 1 110 ? 53.457 -18.775 -35.026 1.00 86.50 126 ALA B O 1
ATOM 4368 N N . PHE B 1 111 ? 54.210 -19.803 -33.193 1.00 63.55 127 PHE B N 1
ATOM 4369 C CA . PHE B 1 111 ? 54.542 -21.039 -33.960 1.00 62.82 127 PHE B CA 1
ATOM 4370 C C . PHE B 1 111 ? 55.560 -20.918 -35.099 1.00 54.43 127 PHE B C 1
ATOM 4371 O O . PHE B 1 111 ? 55.841 -21.907 -35.724 1.00 62.20 127 PHE B O 1
ATOM 4379 N N . ALA B 1 112 ? 56.105 -19.737 -35.353 1.00 51.47 128 ALA B N 1
ATOM 4380 C CA . ALA B 1 112 ? 57.162 -19.550 -36.307 1.00 56.10 128 ALA B CA 1
ATOM 4381 C C . ALA B 1 112 ? 58.447 -19.525 -35.563 1.00 58.74 128 ALA B C 1
ATOM 4382 O O . ALA B 1 112 ? 58.565 -18.808 -34.575 1.00 61.86 128 ALA B O 1
ATOM 4384 N N . ASP B 1 113 ? 59.433 -20.261 -36.068 1.00 68.65 129 ASP B N 1
ATOM 4385 C CA . ASP B 1 113 ? 60.756 -20.315 -35.439 1.00 69.38 129 ASP B CA 1
ATOM 4386 C C . ASP B 1 113 ? 61.445 -18.961 -35.580 1.00 63.98 129 ASP B C 1
ATOM 4387 O O . ASP B 1 113 ? 61.230 -18.254 -36.568 1.00 64.98 129 ASP B O 1
ATOM 4392 N N . TYR B 1 114 ? 62.244 -18.617 -34.572 1.00 61.64 130 TYR B N 1
ATOM 4393 C CA . TYR B 1 114 ? 62.991 -17.356 -34.501 1.00 61.53 130 TYR B CA 1
ATOM 4394 C C . TYR B 1 114 ? 63.802 -17.189 -35.778 1.00 64.56 130 TYR B C 1
ATOM 4395 O O . TYR B 1 114 ? 64.693 -17.977 -36.048 1.00 72.79 130 TYR B O 1
ATOM 4404 N N . SER B 1 115 ? 63.448 -16.202 -36.582 1.00 64.97 131 SER B N 1
ATOM 4405 C CA . SER B 1 115 ? 64.024 -16.012 -37.907 1.00 64.23 131 SER B CA 1
ATOM 4406 C C . SER B 1 115 ? 63.816 -14.566 -38.261 1.00 69.93 131 SER B C 1
ATOM 4407 O O . SER B 1 115 ? 62.926 -13.925 -37.713 1.00 79.41 131 SER B O 1
ATOM 4410 N N . SER B 1 116 ? 64.622 -14.042 -39.178 1.00 73.68 132 SER B N 1
ATOM 4411 C CA . SER B 1 116 ? 64.392 -12.685 -39.716 1.00 74.00 132 SER B CA 1
ATOM 4412 C C . SER B 1 116 ? 63.029 -12.542 -40.410 1.00 72.65 132 SER B C 1
ATOM 4413 O O . SER B 1 116 ? 62.517 -11.422 -40.563 1.00 62.38 132 SER B O 1
ATOM 4416 N N . THR B 1 117 ? 62.470 -13.679 -40.841 1.00 72.37 133 THR B N 1
ATOM 4417 C CA . THR B 1 117 ? 61.117 -13.741 -41.382 1.00 68.91 133 THR B CA 1
ATOM 4418 C C . THR B 1 117 ? 60.052 -13.451 -40.333 1.00 63.62 133 THR B C 1
ATOM 4419 O O . THR B 1 117 ? 59.120 -12.687 -40.579 1.00 58.72 133 THR B O 1
ATOM 4423 N N . TRP B 1 118 ? 60.197 -14.099 -39.183 1.00 61.84 134 TRP B N 1
ATOM 4424 C CA . TRP B 1 118 ? 59.372 -13.818 -38.012 1.00 61.03 134 TRP B CA 1
ATOM 4425 C C . TRP B 1 118 ? 59.512 -12.364 -37.567 1.00 60.72 134 TRP B C 1
ATOM 4426 O O . TRP B 1 118 ? 58.504 -11.718 -37.265 1.00 65.41 134 TRP B O 1
ATOM 4437 N N . LYS B 1 119 ? 60.737 -11.844 -37.533 1.00 59.08 135 LYS B N 1
ATOM 4438 C CA . LYS B 1 119 ? 60.949 -10.463 -37.090 1.00 64.57 135 LYS B CA 1
ATOM 4439 C C . LYS B 1 119 ? 60.341 -9.469 -38.070 1.00 64.60 135 LYS B C 1
ATOM 4440 O O . LYS B 1 119 ? 59.801 -8.454 -37.657 1.00 64.07 135 LYS B O 1
ATOM 4446 N N . PHE B 1 120 ? 60.426 -9.778 -39.363 1.00 66.61 136 PHE B N 1
ATOM 4447 C CA . PHE B 1 120 ? 59.946 -8.878 -40.402 1.00 64.83 136 PHE B CA 1
ATOM 4448 C C . PHE B 1 120 ? 58.443 -8.794 -40.395 1.00 61.13 136 PHE B C 1
ATOM 4449 O O . PHE B 1 120 ? 57.882 -7.711 -40.494 1.00 62.25 136 PHE B O 1
ATOM 4457 N N . HIS B 1 121 ? 57.796 -9.946 -40.319 1.00 61.60 137 HIS B N 1
ATOM 4458 C CA . HIS B 1 121 ? 56.346 -9.977 -40.275 1.00 65.17 137 HIS B CA 1
ATOM 4459 C C . HIS B 1 121 ? 55.829 -9.275 -39.029 1.00 63.60 137 HIS B C 1
ATOM 4460 O O . HIS B 1 121 ? 54.900 -8.476 -39.159 1.00 63.89 137 HIS B O 1
ATOM 4467 N N . ARG B 1 122 ? 56.432 -9.521 -37.857 1.00 56.20 138 ARG B N 1
ATOM 4468 C CA . ARG B 1 122 ? 56.100 -8.724 -36.669 1.00 55.73 138 ARG B CA 1
ATOM 4469 C C . ARG B 1 122 ? 56.149 -7.200 -36.915 1.00 53.94 138 ARG B C 1
ATOM 4470 O O . ARG B 1 122 ? 55.258 -6.462 -36.498 1.00 51.11 138 ARG B O 1
ATOM 4478 N N . LYS B 1 123 ? 57.192 -6.744 -37.592 1.00 54.29 139 LYS B N 1
ATOM 4479 C CA . LYS B 1 123 ? 57.349 -5.337 -37.915 1.00 55.92 139 LYS B CA 1
ATOM 4480 C C . LYS B 1 123 ? 56.234 -4.853 -38.843 1.00 54.93 139 LYS B C 1
ATOM 4481 O O . LYS B 1 123 ? 55.725 -3.751 -38.689 1.00 52.10 139 LYS B O 1
ATOM 4487 N N . MET B 1 124 ? 55.832 -5.685 -39.790 1.00 58.08 140 MET B N 1
ATOM 4488 C CA . MET B 1 124 ? 54.810 -5.285 -40.756 1.00 61.69 140 MET B CA 1
ATOM 4489 C C . MET B 1 124 ? 53.427 -5.124 -40.153 1.00 62.43 140 MET B C 1
ATOM 4490 O O . MET B 1 124 ? 52.688 -4.193 -40.501 1.00 61.22 140 MET B O 1
ATOM 4495 N N . VAL B 1 125 ? 53.099 -6.054 -39.258 1.00 65.51 141 VAL B N 1
ATOM 4496 C CA . VAL B 1 125 ? 51.888 -5.998 -38.437 1.00 60.20 141 VAL B CA 1
ATOM 4497 C C . VAL B 1 125 ? 51.939 -4.756 -37.562 1.00 61.82 141 VAL B C 1
ATOM 4498 O O . VAL B 1 125 ? 50.980 -4.007 -37.495 1.00 67.00 141 VAL B O 1
ATOM 4502 N N . HIS B 1 126 ? 53.064 -4.534 -36.905 1.00 64.93 142 HIS B N 1
ATOM 4503 C CA . HIS B 1 126 ? 53.228 -3.348 -36.071 1.00 70.85 142 HIS B CA 1
ATOM 4504 C C . HIS B 1 126 ? 52.978 -2.080 -36.915 1.00 69.69 142 HIS B C 1
ATOM 4505 O O . HIS B 1 126 ? 52.166 -1.241 -36.555 1.00 66.25 142 HIS B O 1
ATOM 4512 N N . GLY B 1 127 ? 53.611 -1.987 -38.081 1.00 74.56 143 GLY B N 1
ATOM 4513 C CA . GLY B 1 127 ? 53.523 -0.788 -38.923 1.00 68.73 143 GLY B CA 1
ATOM 4514 C C . GLY B 1 127 ? 52.165 -0.556 -39.554 1.00 67.80 143 GLY B C 1
ATOM 4515 O O . GLY B 1 127 ? 51.690 0.564 -39.562 1.00 64.80 143 GLY B O 1
ATOM 4516 N N . ALA B 1 128 ? 51.559 -1.613 -40.094 1.00 66.95 144 ALA B N 1
ATOM 4517 C CA . ALA B 1 128 ? 50.181 -1.570 -40.567 1.00 64.78 144 ALA B CA 1
ATOM 4518 C C . ALA B 1 128 ? 49.173 -1.063 -39.504 1.00 69.89 144 ALA B C 1
ATOM 4519 O O . ALA B 1 128 ? 48.243 -0.320 -39.845 1.00 68.74 144 ALA B O 1
ATOM 4521 N N . LEU B 1 129 ? 49.362 -1.446 -38.233 1.00 71.33 145 LEU B N 1
ATOM 4522 C CA . LEU B 1 129 ? 48.527 -0.947 -37.114 1.00 65.59 145 LEU B CA 1
ATOM 4523 C C . LEU B 1 129 ? 48.760 0.540 -36.869 1.00 68.44 145 LEU B C 1
ATOM 4524 O O . LEU B 1 129 ? 47.788 1.301 -36.740 1.00 64.69 145 LEU B O 1
ATOM 4529 N N . CYS B 1 130 ? 50.039 0.943 -36.811 1.00 73.33 146 CYS B N 1
ATOM 4530 C CA . CYS B 1 130 ? 50.429 2.369 -36.679 1.00 77.90 146 CYS B CA 1
ATOM 4531 C C . CYS B 1 130 ? 49.845 3.201 -37.849 1.00 72.98 146 CYS B C 1
ATOM 4532 O O . CYS B 1 130 ? 49.504 4.371 -37.688 1.00 64.36 146 CYS B O 1
ATOM 4535 N N . MET B 1 131 ? 49.721 2.570 -39.017 1.00 75.86 147 MET B N 1
ATOM 4536 C CA . MET B 1 131 ? 49.405 3.250 -40.275 1.00 75.67 147 MET B CA 1
ATOM 4537 C C . MET B 1 131 ? 47.972 3.087 -40.756 1.00 74.98 147 MET B C 1
ATOM 4538 O O . MET B 1 131 ? 47.599 3.661 -41.774 1.00 78.76 147 MET B O 1
ATOM 4543 N N . PHE B 1 132 ? 47.164 2.301 -40.070 1.00 73.81 148 PHE B N 1
ATOM 4544 C CA . PHE B 1 132 ? 45.833 2.045 -40.572 1.00 71.04 148 PHE B CA 1
ATOM 4545 C C . PHE B 1 132 ? 44.974 3.312 -40.686 1.00 68.16 148 PHE B C 1
ATOM 4546 O O . PHE B 1 132 ? 45.004 4.163 -39.802 1.00 69.38 148 PHE B O 1
ATOM 4554 N N . GLY B 1 133 ? 44.192 3.388 -41.763 1.00 71.84 149 GLY B N 1
ATOM 4555 C CA . GLY B 1 133 ? 43.311 4.520 -42.057 1.00 81.37 149 GLY B CA 1
ATOM 4556 C C . GLY B 1 133 ? 44.151 5.535 -42.791 1.00 88.54 149 GLY B C 1
ATOM 4557 O O . GLY B 1 133 ? 45.138 6.031 -42.250 1.00 96.93 149 GLY B O 1
ATOM 4558 N N . GLU B 1 134 ? 43.826 5.834 -44.038 1.00 98.26 150 GLU B N 1
ATOM 4559 C CA . GLU B 1 134 ? 44.785 6.620 -44.832 1.00 110.74 150 GLU B CA 1
ATOM 4560 C C . GLU B 1 134 ? 44.814 8.126 -44.374 1.00 114.91 150 GLU B C 1
ATOM 4561 O O . GLU B 1 134 ? 45.856 8.610 -43.882 1.00 107.45 150 GLU B O 1
ATOM 4567 N N . GLY B 1 135 ? 43.665 8.813 -44.415 1.00 109.96 151 GLY B N 1
ATOM 4568 C CA . GLY B 1 135 ? 43.635 10.250 -44.170 1.00 96.33 151 GLY B CA 1
ATOM 4569 C C . GLY B 1 135 ? 43.054 10.552 -42.821 1.00 96.39 151 GLY B C 1
ATOM 4570 O O . GLY B 1 135 ? 41.839 10.764 -42.717 1.00 93.70 151 GLY B O 1
ATOM 4571 N N . SER B 1 136 ? 43.921 10.527 -41.796 1.00 96.79 152 SER B N 1
ATOM 4572 C CA . SER B 1 136 ? 43.603 10.883 -40.356 1.00 105.23 152 SER B CA 1
ATOM 4573 C C . SER B 1 136 ? 42.856 9.801 -39.520 1.00 107.89 152 SER B C 1
ATOM 4574 O O . SER B 1 136 ? 43.034 9.739 -38.283 1.00 97.09 152 SER B O 1
ATOM 4577 N N . VAL B 1 137 ? 42.077 8.950 -40.219 1.00 111.32 153 VAL B N 1
ATOM 4578 C CA . VAL B 1 137 ? 41.244 7.865 -39.658 1.00 102.97 153 VAL B CA 1
ATOM 4579 C C . VAL B 1 137 ? 42.194 6.837 -39.030 1.00 101.99 153 VAL B C 1
ATOM 4580 O O . VAL B 1 137 ? 43.302 6.626 -39.520 1.00 102.04 153 VAL B O 1
ATOM 4584 N N . SER B 1 138 ? 41.800 6.233 -37.920 1.00 95.02 154 SER B N 1
ATOM 4585 C CA . SER B 1 138 ? 42.642 5.211 -37.313 1.00 93.06 154 SER B CA 1
ATOM 4586 C C . SER B 1 138 ? 41.753 4.187 -36.687 1.00 78.54 154 SER B C 1
ATOM 4587 O O . SER B 1 138 ? 40.544 4.330 -36.663 1.00 70.86 154 SER B O 1
ATOM 4590 N N . ILE B 1 139 ? 42.371 3.124 -36.223 1.00 74.22 155 ILE B N 1
ATOM 4591 C CA . ILE B 1 139 ? 41.661 2.121 -35.445 1.00 77.16 155 ILE B CA 1
ATOM 4592 C C . ILE B 1 139 ? 40.932 2.702 -34.225 1.00 75.06 155 ILE B C 1
ATOM 4593 O O . ILE B 1 139 ? 39.960 2.111 -33.778 1.00 76.68 155 ILE B O 1
ATOM 4598 N N . GLU B 1 140 ? 41.361 3.841 -33.681 1.00 70.99 156 GLU B N 1
ATOM 4599 C CA . GLU B 1 140 ? 40.537 4.506 -32.683 1.00 70.57 156 GLU B CA 1
ATOM 4600 C C . GLU B 1 140 ? 39.149 4.737 -33.295 1.00 70.88 156 GLU B C 1
ATOM 4601 O O . GLU B 1 140 ? 38.144 4.305 -32.724 1.00 71.89 156 GLU B O 1
ATOM 4607 N N . LYS B 1 141 ? 39.088 5.370 -34.466 1.00 73.42 157 LYS B N 1
ATOM 4608 C CA . LYS B 1 141 ? 37.794 5.549 -35.158 1.00 79.15 157 LYS B CA 1
ATOM 4609 C C . LYS B 1 141 ? 36.966 4.260 -35.305 1.00 71.01 157 LYS B C 1
ATOM 4610 O O . LYS B 1 141 ? 35.788 4.249 -34.941 1.00 64.30 157 LYS B O 1
ATOM 4616 N N . ILE B 1 142 ? 37.604 3.195 -35.802 1.00 66.42 158 ILE B N 1
ATOM 4617 C CA . ILE B 1 142 ? 36.952 1.903 -36.029 1.00 63.48 158 ILE B CA 1
ATOM 4618 C C . ILE B 1 142 ? 36.427 1.309 -34.709 1.00 65.83 158 ILE B C 1
ATOM 4619 O O . ILE B 1 142 ? 35.262 0.950 -34.623 1.00 70.70 158 ILE B O 1
ATOM 4624 N N . ILE B 1 143 ? 37.278 1.222 -33.686 1.00 67.33 159 ILE B N 1
ATOM 4625 C CA . ILE B 1 143 ? 36.861 0.764 -32.350 1.00 64.00 159 ILE B CA 1
ATOM 4626 C C . ILE B 1 143 ? 35.671 1.593 -31.851 1.00 64.30 159 ILE B C 1
ATOM 4627 O O . ILE B 1 143 ? 34.697 1.020 -31.372 1.00 67.79 159 ILE B O 1
ATOM 4632 N N . CYS B 1 144 ? 35.737 2.922 -31.967 1.00 64.68 160 CYS B N 1
ATOM 4633 C CA . CYS B 1 144 ? 34.622 3.772 -31.513 1.00 67.64 160 CYS B CA 1
ATOM 4634 C C . CYS B 1 144 ? 33.348 3.569 -32.345 1.00 65.64 160 CYS B C 1
ATOM 4635 O O . CYS B 1 144 ? 32.256 3.511 -31.800 1.00 70.09 160 CYS B O 1
ATOM 4638 N N . ARG B 1 145 ? 33.490 3.424 -33.651 1.00 62.55 161 ARG B N 1
ATOM 4639 C CA . ARG B 1 145 ? 32.350 3.094 -34.489 1.00 68.06 161 ARG B CA 1
ATOM 4640 C C . ARG B 1 145 ? 31.642 1.834 -34.036 1.00 74.73 161 ARG B C 1
ATOM 4641 O O . ARG B 1 145 ? 30.404 1.801 -33.977 1.00 78.31 161 ARG B O 1
ATOM 4649 N N . GLU B 1 146 ? 32.425 0.791 -33.769 1.00 77.00 162 GLU B N 1
ATOM 4650 C CA . GLU B 1 146 ? 31.873 -0.512 -33.419 1.00 77.32 162 GLU B CA 1
ATOM 4651 C C . GLU B 1 146 ? 31.309 -0.547 -32.004 1.00 77.26 162 GLU B C 1
ATOM 4652 O O . GLU B 1 146 ? 30.294 -1.206 -31.773 1.00 83.02 162 GLU B O 1
ATOM 4658 N N . ALA B 1 147 ? 31.947 0.159 -31.070 1.00 74.77 163 ALA B N 1
ATOM 4659 C CA . ALA B 1 147 ? 31.391 0.327 -29.723 1.00 80.16 163 ALA B CA 1
ATOM 4660 C C . ALA B 1 147 ? 30.076 1.102 -29.779 1.00 87.56 163 ALA B C 1
ATOM 4661 O O . ALA B 1 147 ? 29.114 0.761 -29.073 1.00 90.74 163 ALA B O 1
ATOM 4663 N N . SER B 1 148 ? 30.042 2.133 -30.630 1.00 87.35 164 SER B N 1
ATOM 4664 C CA . SER B 1 148 ? 28.839 2.946 -30.842 1.00 82.41 164 SER B CA 1
ATOM 4665 C C . SER B 1 148 ? 27.697 2.103 -31.384 1.00 82.21 164 SER B C 1
ATOM 4666 O O . SER B 1 148 ? 26.641 2.029 -30.771 1.00 86.01 164 SER B O 1
ATOM 4669 N N . SER B 1 149 ? 27.934 1.439 -32.510 1.00 85.94 165 SER B N 1
ATOM 4670 C CA . SER B 1 149 ? 26.930 0.577 -33.132 1.00 90.57 165 SER B CA 1
ATOM 4671 C C . SER B 1 149 ? 26.365 -0.456 -32.151 1.00 90.63 165 SER B C 1
ATOM 4672 O O . SER B 1 149 ? 25.179 -0.762 -32.190 1.00 100.12 165 SER B O 1
ATOM 4675 N N . MET B 1 150 ? 27.211 -0.973 -31.268 1.00 91.31 166 MET B N 1
ATOM 4676 C CA . MET B 1 150 ? 26.787 -1.974 -30.304 1.00 94.37 166 MET B CA 1
ATOM 4677 C C . MET B 1 150 ? 25.944 -1.341 -29.210 1.00 96.40 166 MET B C 1
ATOM 4678 O O . MET B 1 150 ? 24.851 -1.833 -28.910 1.00 109.17 166 MET B O 1
ATOM 4683 N N . CYS B 1 151 ? 26.456 -0.266 -28.611 1.00 93.26 167 CYS B N 1
ATOM 4684 C CA . CYS B 1 151 ? 25.732 0.451 -27.551 1.00 92.03 167 CYS B CA 1
ATOM 4685 C C . CYS B 1 151 ? 24.345 0.944 -28.010 1.00 92.41 167 CYS B C 1
ATOM 4686 O O . CYS B 1 151 ? 23.396 0.894 -27.234 1.00 86.17 167 CYS B O 1
ATOM 4689 N N . GLU B 1 152 ? 24.229 1.387 -29.267 1.00 100.95 168 GLU B N 1
ATOM 4690 C CA . GLU B 1 152 ? 22.926 1.793 -29.848 1.00 102.73 168 GLU B CA 1
ATOM 4691 C C . GLU B 1 152 ? 21.954 0.607 -30.081 1.00 99.99 168 GLU B C 1
ATOM 4692 O O . GLU B 1 152 ? 20.744 0.806 -30.096 1.00 99.39 168 GLU B O 1
ATOM 4698 N N . VAL B 1 153 ? 22.477 -0.605 -30.261 1.00 100.01 169 VAL B N 1
ATOM 4699 C CA . VAL B 1 153 ? 21.654 -1.821 -30.286 1.00 97.74 169 VAL B CA 1
ATOM 4700 C C . VAL B 1 153 ? 21.264 -2.263 -28.872 1.00 95.72 169 VAL B C 1
ATOM 4701 O O . VAL B 1 153 ? 20.211 -2.865 -28.692 1.00 107.02 169 VAL B O 1
ATOM 4705 N N . LEU B 1 154 ? 22.113 -1.996 -27.884 1.00 90.89 170 LEU B N 1
ATOM 4706 C CA . LEU B 1 154 ? 21.766 -2.249 -26.474 1.00 93.76 170 LEU B CA 1
ATOM 4707 C C . LEU B 1 154 ? 20.739 -1.292 -25.857 1.00 95.20 170 LEU B C 1
ATOM 4708 O O . LEU B 1 154 ? 19.963 -1.699 -24.996 1.00 100.37 170 LEU B O 1
ATOM 4713 N N . THR B 1 155 ? 20.758 -0.021 -26.243 1.00 96.66 171 THR B N 1
ATOM 4714 C CA . THR B 1 155 ? 19.702 0.900 -25.829 1.00 99.08 171 THR B CA 1
ATOM 4715 C C . THR B 1 155 ? 18.401 0.473 -26.507 1.00 100.79 171 THR B C 1
ATOM 4716 O O . THR B 1 155 ? 17.429 0.169 -25.816 1.00 100.69 171 THR B O 1
ATOM 4720 N N . GLU B 1 156 ? 18.426 0.388 -27.848 1.00 115.89 172 GLU B N 1
ATOM 4721 C CA . GLU B 1 156 ? 17.275 -0.064 -28.700 1.00 120.20 172 GLU B CA 1
ATOM 4722 C C . GLU B 1 156 ? 16.698 -1.443 -28.357 1.00 114.32 172 GLU B C 1
ATOM 4723 O O . GLU B 1 156 ? 15.684 -1.835 -28.934 1.00 113.81 172 GLU B O 1
ATOM 4729 N N . SER B 1 157 ? 17.357 -2.183 -27.467 1.00 105.04 173 SER B N 1
ATOM 4730 C CA . SER B 1 157 ? 16.881 -3.470 -27.016 1.00 110.37 173 SER B CA 1
ATOM 4731 C C . SER B 1 157 ? 17.130 -3.591 -25.513 1.00 120.09 173 SER B C 1
ATOM 4732 O O . SER B 1 157 ? 17.734 -4.568 -25.055 1.00 123.53 173 SER B O 1
ATOM 4735 N N . GLN B 1 158 ? 16.697 -2.584 -24.748 1.00 122.84 174 GLN B N 1
ATOM 4736 C CA . GLN B 1 158 ? 16.709 -2.681 -23.280 1.00 125.64 174 GLN B CA 1
ATOM 4737 C C . GLN B 1 158 ? 15.419 -3.433 -22.860 1.00 129.19 174 GLN B C 1
ATOM 4738 O O . GLN B 1 158 ? 15.447 -4.308 -21.984 1.00 124.28 174 GLN B O 1
ATOM 4744 N N . ASN B 1 159 ? 14.305 -3.095 -23.515 1.00 126.84 175 ASN B N 1
ATOM 4745 C CA . ASN B 1 159 ? 13.050 -3.890 -23.464 1.00 124.23 175 ASN B CA 1
ATOM 4746 C C . ASN B 1 159 ? 13.233 -5.390 -23.829 1.00 124.51 175 ASN B C 1
ATOM 4747 O O . ASN B 1 159 ? 13.160 -6.252 -22.944 1.00 122.31 175 ASN B O 1
ATOM 4752 N N . SER B 1 160 ? 13.450 -5.679 -25.124 1.00 128.57 176 SER B N 1
ATOM 4753 C CA . SER B 1 160 ? 13.845 -7.018 -25.616 1.00 134.54 176 SER B CA 1
ATOM 4754 C C . SER B 1 160 ? 15.297 -7.305 -25.221 1.00 158.02 176 SER B C 1
ATOM 4755 O O . SER B 1 160 ? 16.200 -6.742 -25.831 1.00 179.13 176 SER B O 1
ATOM 4758 N N . ALA B 1 161 ? 15.519 -8.189 -24.237 1.00 164.74 177 ALA B N 1
ATOM 4759 C CA . ALA B 1 161 ? 16.835 -8.346 -23.565 1.00 154.95 177 ALA B CA 1
ATOM 4760 C C . ALA B 1 161 ? 18.066 -8.182 -24.481 1.00 172.29 177 ALA B C 1
ATOM 4761 O O . ALA B 1 161 ? 18.850 -7.254 -24.281 1.00 199.71 177 ALA B O 1
ATOM 4763 N N . VAL B 1 162 ? 18.198 -9.045 -25.495 1.00 166.26 178 VAL B N 1
ATOM 4764 C CA . VAL B 1 162 ? 19.388 -9.111 -26.400 1.00 149.68 178 VAL B CA 1
ATOM 4765 C C . VAL B 1 162 ? 20.684 -9.389 -25.605 1.00 137.34 178 VAL B C 1
ATOM 4766 O O . VAL B 1 162 ? 21.120 -8.572 -24.790 1.00 124.84 178 VAL B O 1
ATOM 4770 N N . ASP B 1 163 ? 21.282 -10.552 -25.849 1.00 125.76 179 ASP B N 1
ATOM 4771 C CA . ASP B 1 163 ? 22.505 -10.947 -25.167 1.00 119.02 179 ASP B CA 1
ATOM 4772 C C . ASP B 1 163 ? 23.729 -10.384 -25.901 1.00 118.03 179 ASP B C 1
ATOM 4773 O O . ASP B 1 163 ? 24.019 -10.801 -27.022 1.00 114.11 179 ASP B O 1
ATOM 4778 N N . LEU B 1 164 ? 24.426 -9.433 -25.265 1.00 114.37 180 LEU B N 1
ATOM 4779 C CA . LEU B 1 164 ? 25.771 -9.023 -25.687 1.00 108.03 180 LEU B CA 1
ATOM 4780 C C . LEU B 1 164 ? 26.725 -10.161 -25.394 1.00 104.28 180 LEU B C 1
ATOM 4781 O O . LEU B 1 164 ? 26.459 -11.011 -24.552 1.00 119.59 180 LEU B O 1
ATOM 4786 N N . GLY B 1 165 ? 27.868 -10.145 -26.044 1.00 92.27 181 GLY B N 1
ATOM 4787 C CA . GLY B 1 165 ? 28.712 -11.329 -26.113 1.00 92.44 181 GLY B CA 1
ATOM 4788 C C . GLY B 1 165 ? 28.833 -11.656 -27.572 1.00 89.58 181 GLY B C 1
ATOM 4789 O O . GLY B 1 165 ? 29.893 -11.442 -28.147 1.00 94.30 181 GLY B O 1
ATOM 4790 N N . PRO B 1 166 ? 27.748 -12.139 -28.194 1.00 87.97 182 PRO B N 1
ATOM 4791 C CA . PRO B 1 166 ? 27.754 -12.195 -29.660 1.00 92.56 182 PRO B CA 1
ATOM 4792 C C . PRO B 1 166 ? 27.748 -10.791 -30.270 1.00 88.59 182 PRO B C 1
ATOM 4793 O O . PRO B 1 166 ? 28.439 -10.560 -31.262 1.00 89.13 182 PRO B O 1
ATOM 4797 N N . GLU B 1 167 ? 27.010 -9.865 -29.658 1.00 89.92 183 GLU B N 1
ATOM 4798 C CA . GLU B 1 167 ? 26.970 -8.472 -30.128 1.00 95.41 183 GLU B CA 1
ATOM 4799 C C . GLU B 1 167 ? 28.308 -7.763 -29.895 1.00 88.94 183 GLU B C 1
ATOM 4800 O O . GLU B 1 167 ? 28.683 -6.845 -30.638 1.00 91.04 183 GLU B O 1
ATOM 4806 N N . LEU B 1 168 ? 29.011 -8.211 -28.861 1.00 84.41 184 LEU B N 1
ATOM 4807 C CA . LEU B 1 168 ? 30.362 -7.755 -28.543 1.00 83.62 184 LEU B CA 1
ATOM 4808 C C . LEU B 1 168 ? 31.380 -8.438 -29.443 1.00 77.87 184 LEU B C 1
ATOM 4809 O O . LEU B 1 168 ? 32.279 -7.774 -29.955 1.00 72.02 184 LEU B O 1
ATOM 4814 N N . THR B 1 169 ? 31.221 -9.749 -29.654 1.00 72.30 185 THR B N 1
ATOM 4815 C CA . THR B 1 169 ? 32.127 -10.515 -30.506 1.00 73.36 185 THR B CA 1
ATOM 4816 C C . THR B 1 169 ? 32.133 -9.941 -31.906 1.00 72.34 185 THR B C 1
ATOM 4817 O O . THR B 1 169 ? 33.171 -9.929 -32.548 1.00 85.77 185 THR B O 1
ATOM 4821 N N . ARG B 1 170 ? 30.995 -9.455 -32.372 1.00 69.52 186 ARG B N 1
ATOM 4822 C CA . ARG B 1 170 ? 30.933 -8.899 -33.704 1.00 74.05 186 ARG B CA 1
ATOM 4823 C C . ARG B 1 170 ? 31.697 -7.588 -33.734 1.00 70.79 186 ARG B C 1
ATOM 4824 O O . ARG B 1 170 ? 32.388 -7.298 -34.711 1.00 76.00 186 ARG B O 1
ATOM 4832 N N . ALA B 1 171 ? 31.592 -6.808 -32.664 1.00 68.42 187 ALA B N 1
ATOM 4833 C CA . ALA B 1 171 ? 32.300 -5.523 -32.577 1.00 72.33 187 ALA B CA 1
ATOM 4834 C C . ALA B 1 171 ? 33.809 -5.691 -32.642 1.00 71.54 187 ALA B C 1
ATOM 4835 O O . ALA B 1 171 ? 34.488 -4.982 -33.376 1.00 72.35 187 ALA B O 1
ATOM 4837 N N . VAL B 1 172 ? 34.312 -6.646 -31.874 1.00 69.89 188 VAL B N 1
ATOM 4838 C CA . VAL B 1 172 ? 35.731 -6.956 -31.833 1.00 69.32 188 VAL B CA 1
ATOM 4839 C C . VAL B 1 172 ? 36.191 -7.530 -33.185 1.00 63.63 188 VAL B C 1
ATOM 4840 O O . VAL B 1 172 ? 37.240 -7.156 -33.708 1.00 69.21 188 VAL B O 1
ATOM 4844 N N . THR B 1 173 ? 35.415 -8.451 -33.732 1.00 58.91 189 THR B N 1
ATOM 4845 C CA . THR B 1 173 ? 35.753 -9.089 -34.987 1.00 59.26 189 THR B CA 1
ATOM 4846 C C . THR B 1 173 ? 35.853 -8.040 -36.064 1.00 62.47 189 THR B C 1
ATOM 4847 O O . THR B 1 173 ? 36.727 -8.123 -36.917 1.00 61.04 189 THR B O 1
ATOM 4851 N N . ASN B 1 174 ? 34.961 -7.050 -36.008 1.00 69.05 190 ASN B N 1
ATOM 4852 C CA . ASN B 1 174 ? 34.947 -5.934 -36.976 1.00 67.95 190 ASN B CA 1
ATOM 4853 C C . ASN B 1 174 ? 36.136 -4.971 -36.868 1.00 69.47 190 ASN B C 1
ATOM 4854 O O . ASN B 1 174 ? 36.530 -4.378 -37.871 1.00 76.17 190 ASN B O 1
ATOM 4859 N N . VAL B 1 175 ? 36.669 -4.788 -35.661 1.00 64.59 191 VAL B N 1
ATOM 4860 C CA . VAL B 1 175 ? 37.849 -3.971 -35.463 1.00 60.13 191 VAL B CA 1
ATOM 4861 C C . VAL B 1 175 ? 39.010 -4.621 -36.194 1.00 60.23 191 VAL B C 1
ATOM 4862 O O . VAL B 1 175 ? 39.722 -3.957 -36.929 1.00 62.14 191 VAL B O 1
ATOM 4866 N N . VAL B 1 176 ? 39.211 -5.916 -35.976 1.00 66.46 192 VAL B N 1
ATOM 4867 C CA . VAL B 1 176 ? 40.356 -6.637 -36.561 1.00 64.98 192 VAL B CA 1
ATOM 4868 C C . VAL B 1 176 ? 40.080 -7.005 -38.008 1.00 64.98 192 VAL B C 1
ATOM 4869 O O . VAL B 1 176 ? 41.007 -7.246 -38.770 1.00 63.24 192 VAL B O 1
ATOM 4873 N N . CYS B 1 177 ? 38.803 -7.091 -38.370 1.00 69.82 193 CYS B N 1
ATOM 4874 C CA . CYS B 1 177 ? 38.410 -7.308 -39.758 1.00 69.74 193 CYS B CA 1
ATOM 4875 C C . CYS B 1 177 ? 38.769 -6.071 -40.618 1.00 67.21 193 CYS B C 1
ATOM 4876 O O . CYS B 1 177 ? 39.310 -6.202 -41.723 1.00 66.36 193 CYS B O 1
ATOM 4879 N N . ALA B 1 178 ? 38.463 -4.887 -40.093 1.00 62.48 194 ALA B N 1
ATOM 4880 C CA . ALA B 1 178 ? 38.896 -3.635 -40.679 1.00 62.88 194 ALA B CA 1
ATOM 4881 C C . ALA B 1 178 ? 40.417 -3.583 -40.798 1.00 64.65 194 ALA B C 1
ATOM 4882 O O . ALA B 1 178 ? 40.966 -3.257 -41.856 1.00 69.00 194 ALA B O 1
ATOM 4884 N N . LEU B 1 179 ? 41.097 -3.931 -39.719 1.00 66.52 195 LEU B N 1
ATOM 4885 C CA . LEU B 1 179 ? 42.557 -3.915 -39.700 1.00 70.60 195 LEU B CA 1
ATOM 4886 C C . LEU B 1 179 ? 43.129 -4.771 -40.841 1.00 66.19 195 LEU B C 1
ATOM 4887 O O . LEU B 1 179 ? 43.922 -4.289 -41.611 1.00 63.61 195 LEU B O 1
ATOM 4892 N N . CYS B 1 180 ? 42.689 -6.021 -40.948 1.00 68.20 196 CYS B N 1
ATOM 4893 C CA . CYS B 1 180 ? 43.252 -6.996 -41.890 1.00 69.26 196 CYS B CA 1
ATOM 4894 C C . CYS B 1 180 ? 42.754 -6.936 -43.324 1.00 72.24 196 CYS B C 1
ATOM 4895 O O . CYS B 1 180 ? 43.529 -7.131 -44.261 1.00 73.21 196 CYS B O 1
ATOM 4898 N N . PHE B 1 181 ? 41.450 -6.759 -43.493 1.00 71.11 197 PHE B N 1
ATOM 4899 C CA . PHE B 1 181 ? 40.842 -6.844 -44.812 1.00 67.84 197 PHE B CA 1
ATOM 4900 C C . PHE B 1 181 ? 39.992 -5.626 -45.201 1.00 69.60 197 PHE B C 1
ATOM 4901 O O . PHE B 1 181 ? 39.361 -5.637 -46.260 1.00 67.39 197 PHE B O 1
ATOM 4909 N N . ASN B 1 182 ? 39.994 -4.579 -44.372 1.00 68.33 198 ASN B N 1
ATOM 4910 C CA . ASN B 1 182 ? 39.213 -3.366 -44.613 1.00 66.61 198 ASN B CA 1
ATOM 4911 C C . ASN B 1 182 ? 37.731 -3.666 -44.844 1.00 65.06 198 ASN B C 1
ATOM 4912 O O . ASN B 1 182 ? 37.105 -3.071 -45.707 1.00 71.84 198 ASN B O 1
ATOM 4917 N N . SER B 1 183 ? 37.171 -4.591 -44.080 1.00 62.84 199 SER B N 1
ATOM 4918 C CA . SER B 1 183 ? 35.753 -4.915 -44.211 1.00 70.97 199 SER B CA 1
ATOM 4919 C C . SER B 1 183 ? 35.117 -5.070 -42.846 1.00 73.18 199 SER B C 1
ATOM 4920 O O . SER B 1 183 ? 35.787 -4.963 -41.803 1.00 70.15 199 SER B O 1
ATOM 4923 N N . SER B 1 184 ? 33.809 -5.287 -42.856 1.00 70.17 200 SER B N 1
ATOM 4924 C CA . SER B 1 184 ? 33.104 -5.518 -41.621 1.00 75.35 200 SER B CA 1
ATOM 4925 C C . SER B 1 184 ? 31.939 -6.438 -41.892 1.00 75.95 200 SER B C 1
ATOM 4926 O O . SER B 1 184 ? 31.504 -6.590 -43.030 1.00 82.81 200 SER B O 1
ATOM 4929 N N . TYR B 1 185 ? 31.492 -7.097 -40.834 1.00 78.65 201 TYR B N 1
ATOM 4930 C CA . TYR B 1 185 ? 30.399 -8.029 -40.900 1.00 74.52 201 TYR B CA 1
ATOM 4931 C C . TYR B 1 185 ? 29.162 -7.276 -40.520 1.00 76.59 201 TYR B C 1
ATOM 4932 O O . TYR B 1 185 ? 29.112 -6.657 -39.459 1.00 70.81 201 TYR B O 1
ATOM 4941 N N . LYS B 1 186 ? 28.165 -7.335 -41.398 1.00 87.35 202 LYS B N 1
ATOM 4942 C CA . LYS B 1 186 ? 26.846 -6.753 -41.137 1.00 90.14 202 LYS B CA 1
ATOM 4943 C C . LYS B 1 186 ? 26.232 -7.405 -39.885 1.00 84.99 202 LYS B C 1
ATOM 4944 O O . LYS B 1 186 ? 26.551 -8.548 -39.559 1.00 83.29 202 LYS B O 1
ATOM 4950 N N . ARG B 1 187 ? 25.374 -6.682 -39.173 1.00 85.04 203 ARG B N 1
ATOM 4951 C CA . ARG B 1 187 ? 24.654 -7.266 -38.035 1.00 86.64 203 ARG B CA 1
ATOM 4952 C C . ARG B 1 187 ? 23.720 -8.341 -38.614 1.00 85.00 203 ARG B C 1
ATOM 4953 O O . ARG B 1 187 ? 23.054 -8.099 -39.627 1.00 79.09 203 ARG B O 1
ATOM 4961 N N . GLY B 1 188 ? 23.742 -9.538 -38.020 1.00 83.93 204 GLY B N 1
ATOM 4962 C CA . GLY B 1 188 ? 22.966 -10.672 -38.522 1.00 82.95 204 GLY B CA 1
ATOM 4963 C C . GLY B 1 188 ? 23.464 -11.250 -39.842 1.00 83.07 204 GLY B C 1
ATOM 4964 O O . GLY B 1 188 ? 22.687 -11.832 -40.569 1.00 88.92 204 GLY B O 1
ATOM 4965 N N . ASP B 1 189 ? 24.754 -11.101 -40.147 1.00 86.53 205 ASP B N 1
ATOM 4966 C CA . ASP B 1 189 ? 25.372 -11.655 -41.374 1.00 83.05 205 ASP B CA 1
ATOM 4967 C C . ASP B 1 189 ? 25.480 -13.179 -41.292 1.00 84.98 205 ASP B C 1
ATOM 4968 O O . ASP B 1 189 ? 25.845 -13.726 -40.261 1.00 88.96 205 ASP B O 1
ATOM 4973 N N . ALA B 1 190 ? 25.180 -13.852 -42.396 1.00 96.63 206 ALA B N 1
ATOM 4974 C CA . ALA B 1 190 ? 25.223 -15.314 -42.456 1.00 97.11 206 ALA B CA 1
ATOM 4975 C C . ALA B 1 190 ? 26.646 -15.808 -42.300 1.00 97.72 206 ALA B C 1
ATOM 4976 O O . ALA B 1 190 ? 26.942 -16.572 -41.384 1.00 96.41 206 ALA B O 1
ATOM 4978 N N . GLU B 1 191 ? 27.533 -15.326 -43.170 1.00 100.28 207 GLU B N 1
ATOM 4979 C CA . GLU B 1 191 ? 28.911 -15.815 -43.206 1.00 101.94 207 GLU B CA 1
ATOM 4980 C C . GLU B 1 191 ? 29.815 -15.323 -42.035 1.00 92.87 207 GLU B C 1
ATOM 4981 O O . GLU B 1 191 ? 31.036 -15.515 -42.061 1.00 109.14 207 GLU B O 1
ATOM 4987 N N . PHE B 1 192 ? 29.222 -14.717 -41.011 1.00 80.55 208 PHE B N 1
ATOM 4988 C CA . PHE B 1 192 ? 29.944 -14.378 -39.777 1.00 80.17 208 PHE B CA 1
ATOM 4989 C C . PHE B 1 192 ? 29.863 -15.511 -38.776 1.00 82.74 208 PHE B C 1
ATOM 4990 O O . PHE B 1 192 ? 30.853 -15.861 -38.150 1.00 82.00 208 PHE B O 1
ATOM 4998 N N . GLU B 1 193 ? 28.670 -16.073 -38.631 1.00 88.73 209 GLU B N 1
ATOM 4999 C CA . GLU B 1 193 ? 28.417 -17.121 -37.652 1.00 87.80 209 GLU B CA 1
ATOM 5000 C C . GLU B 1 193 ? 29.119 -18.382 -38.131 1.00 81.02 209 GLU B C 1
ATOM 5001 O O . GLU B 1 193 ? 29.535 -19.196 -37.312 1.00 89.65 209 GLU B O 1
ATOM 5007 N N . SER B 1 194 ? 29.294 -18.516 -39.446 1.00 74.47 210 SER B N 1
ATOM 5008 C CA . SER B 1 194 ? 30.119 -19.592 -40.001 1.00 80.14 210 SER B CA 1
ATOM 5009 C C . SER B 1 194 ? 31.590 -19.433 -39.613 1.00 77.78 210 SER B C 1
ATOM 5010 O O . SER B 1 194 ? 32.280 -20.418 -39.360 1.00 74.81 210 SER B O 1
ATOM 5013 N N . MET B 1 195 ? 32.069 -18.193 -39.593 1.00 76.06 211 MET B N 1
ATOM 5014 C CA . MET B 1 195 ? 33.408 -17.906 -39.090 1.00 73.01 211 MET B CA 1
ATOM 5015 C C . MET B 1 195 ? 33.542 -18.277 -37.605 1.00 69.75 211 MET B C 1
ATOM 5016 O O . MET B 1 195 ? 34.505 -18.912 -37.206 1.00 74.14 211 MET B O 1
ATOM 5021 N N . LEU B 1 196 ? 32.590 -17.859 -36.789 1.00 64.02 212 LEU B N 1
ATOM 5022 C CA . LEU B 1 196 ? 32.607 -18.174 -35.367 1.00 61.84 212 LEU B CA 1
ATOM 5023 C C . LEU B 1 196 ? 32.627 -19.663 -35.134 1.00 63.44 212 LEU B C 1
ATOM 5024 O O . LEU B 1 196 ? 33.271 -20.136 -34.209 1.00 67.17 212 LEU B O 1
ATOM 5029 N N . GLN B 1 197 ? 31.874 -20.387 -35.955 1.00 69.03 213 GLN B N 1
ATOM 5030 C CA . GLN B 1 197 ? 31.752 -21.828 -35.837 1.00 70.06 213 GLN B CA 1
ATOM 5031 C C . GLN B 1 197 ? 33.063 -22.558 -36.197 1.00 67.73 213 GLN B C 1
ATOM 5032 O O . GLN B 1 197 ? 33.556 -23.347 -35.398 1.00 75.36 213 GLN B O 1
ATOM 5038 N N . TYR B 1 198 ? 33.636 -22.294 -37.371 1.00 68.52 214 TYR B N 1
ATOM 5039 C CA . TYR B 1 198 ? 34.917 -22.922 -37.731 1.00 70.12 214 TYR B CA 1
ATOM 5040 C C . TYR B 1 198 ? 36.012 -22.541 -36.729 1.00 71.75 214 TYR B C 1
ATOM 5041 O O . TYR B 1 198 ? 36.780 -23.402 -36.325 1.00 81.72 214 TYR B O 1
ATOM 5050 N N . SER B 1 199 ? 36.053 -21.277 -36.308 1.00 71.85 215 SER B N 1
ATOM 5051 C CA . SER B 1 199 ? 37.036 -20.821 -35.326 1.00 70.53 215 SER B CA 1
ATOM 5052 C C . SER B 1 199 ? 36.973 -21.620 -34.057 1.00 68.47 215 SER B C 1
ATOM 5053 O O . SER B 1 199 ? 37.995 -22.133 -33.615 1.00 79.14 215 SER B O 1
ATOM 5056 N N . GLN B 1 200 ? 35.782 -21.763 -33.491 1.00 66.42 216 GLN B N 1
ATOM 5057 C CA . GLN B 1 200 ? 35.638 -22.499 -32.235 1.00 67.11 216 GLN B CA 1
ATOM 5058 C C . GLN B 1 200 ? 36.049 -23.941 -32.431 1.00 59.91 216 GLN B C 1
ATOM 5059 O O . GLN B 1 200 ? 36.606 -24.535 -31.528 1.00 62.92 216 GLN B O 1
ATOM 5065 N N . GLY B 1 201 ? 35.805 -24.482 -33.616 1.00 56.62 217 GLY B N 1
ATOM 5066 C CA . GLY B 1 201 ? 36.281 -25.803 -33.960 1.00 59.70 217 GLY B CA 1
ATOM 5067 C C . GLY B 1 201 ? 37.794 -25.897 -33.927 1.00 61.89 217 GLY B C 1
ATOM 5068 O O . GLY B 1 201 ? 38.353 -26.873 -33.463 1.00 70.54 217 GLY B O 1
ATOM 5069 N N . ILE B 1 202 ? 38.468 -24.880 -34.427 1.00 62.68 218 ILE B N 1
ATOM 5070 C CA . ILE B 1 202 ? 39.922 -24.870 -34.440 1.00 59.86 218 ILE B CA 1
ATOM 5071 C C . ILE B 1 202 ? 40.426 -24.779 -33.003 1.00 64.28 218 ILE B C 1
ATOM 5072 O O . ILE B 1 202 ? 41.202 -25.620 -32.574 1.00 68.32 218 ILE B O 1
ATOM 5077 N N . VAL B 1 203 ? 39.922 -23.821 -32.232 1.00 65.32 219 VAL B N 1
ATOM 5078 C CA . VAL B 1 203 ? 40.326 -23.657 -30.816 1.00 64.87 219 VAL B CA 1
ATOM 5079 C C . VAL B 1 203 ? 40.141 -24.949 -30.007 1.00 64.66 219 VAL B C 1
ATOM 5080 O O . VAL B 1 203 ? 40.959 -25.252 -29.124 1.00 65.32 219 VAL B O 1
ATOM 5084 N N . ASP B 1 204 ? 39.059 -25.679 -30.297 1.00 68.62 220 ASP B N 1
ATOM 5085 C CA . ASP B 1 204 ? 38.815 -27.006 -29.703 1.00 74.38 220 ASP B CA 1
ATOM 5086 C C . ASP B 1 204 ? 39.923 -28.005 -30.009 1.00 70.65 220 ASP B C 1
ATOM 5087 O O . ASP B 1 204 ? 40.300 -28.787 -29.143 1.00 80.75 220 ASP B O 1
ATOM 5092 N N . THR B 1 205 ? 40.438 -27.990 -31.230 1.00 64.35 221 THR B N 1
ATOM 5093 C CA . THR B 1 205 ? 41.220 -29.112 -31.708 1.00 66.97 221 THR B CA 1
ATOM 5094 C C . THR B 1 205 ? 42.689 -28.855 -31.964 1.00 68.02 221 THR B C 1
ATOM 5095 O O . THR B 1 205 ? 43.366 -29.794 -32.385 1.00 71.15 221 THR B O 1
ATOM 5099 N N . VAL B 1 206 ? 43.200 -27.638 -31.737 1.00 68.84 222 VAL B N 1
ATOM 5100 C CA . VAL B 1 206 ? 44.586 -27.350 -32.132 1.00 73.85 222 VAL B CA 1
ATOM 5101 C C . VAL B 1 206 ? 45.550 -27.729 -31.016 1.00 80.71 222 VAL B C 1
ATOM 5102 O O . VAL B 1 206 ? 45.814 -28.916 -30.832 1.00 103.77 222 VAL B O 1
ATOM 5106 N N . ALA B 1 207 ? 46.067 -26.774 -30.253 1.00 75.30 223 ALA B N 1
ATOM 5107 C CA . ALA B 1 207 ? 47.288 -27.054 -29.496 1.00 76.58 223 ALA B CA 1
ATOM 5108 C C . ALA B 1 207 ? 46.995 -27.658 -28.134 1.00 84.60 223 ALA B C 1
ATOM 5109 O O . ALA B 1 207 ? 47.802 -27.531 -27.232 1.00 85.89 223 ALA B O 1
ATOM 5111 N N . LYS B 1 208 ? 45.828 -28.288 -27.982 1.00 98.49 224 LYS B N 1
ATOM 5112 C CA . LYS B 1 208 ? 45.595 -29.272 -26.923 1.00 106.53 224 LYS B CA 1
ATOM 5113 C C . LYS B 1 208 ? 46.495 -30.485 -27.164 1.00 111.95 224 LYS B C 1
ATOM 5114 O O . LYS B 1 208 ? 46.475 -31.044 -28.263 1.00 135.20 224 LYS B O 1
ATOM 5120 N N . ASP B 1 209 ? 47.277 -30.889 -26.160 1.00 103.36 225 ASP B N 1
ATOM 5121 C CA . ASP B 1 209 ? 48.197 -32.037 -26.305 1.00 106.72 225 ASP B CA 1
ATOM 5122 C C . ASP B 1 209 ? 47.395 -33.339 -26.505 1.00 95.19 225 ASP B C 1
ATOM 5123 O O . ASP B 1 209 ? 46.743 -33.834 -25.588 1.00 98.76 225 ASP B O 1
ATOM 5128 N N . SER B 1 210 ? 47.409 -33.848 -27.726 1.00 79.40 226 SER B N 1
ATOM 5129 C CA . SER B 1 210 ? 46.664 -35.038 -28.079 1.00 82.62 226 SER B CA 1
ATOM 5130 C C . SER B 1 210 ? 47.654 -36.073 -28.578 1.00 82.27 226 SER B C 1
ATOM 5131 O O . SER B 1 210 ? 48.849 -35.798 -28.679 1.00 88.84 226 SER B O 1
ATOM 5134 N N . LEU B 1 211 ? 47.153 -37.263 -28.880 1.00 74.58 227 LEU B N 1
ATOM 5135 C CA . LEU B 1 211 ? 48.019 -38.363 -29.220 1.00 74.59 227 LEU B CA 1
ATOM 5136 C C . LEU B 1 211 ? 48.792 -38.107 -30.526 1.00 78.46 227 LEU B C 1
ATOM 5137 O O . LEU B 1 211 ? 49.995 -38.343 -30.594 1.00 86.88 227 LEU B O 1
ATOM 5142 N N . VAL B 1 212 ? 48.125 -37.625 -31.559 1.00 78.37 228 VAL B N 1
ATOM 5143 C CA . VAL B 1 212 ? 48.852 -37.225 -32.782 1.00 79.34 228 VAL B CA 1
ATOM 5144 C C . VAL B 1 212 ? 49.916 -36.133 -32.576 1.00 76.66 228 VAL B C 1
ATOM 5145 O O . VAL B 1 212 ? 50.939 -36.149 -33.262 1.00 77.82 228 VAL B O 1
ATOM 5149 N N . ASP B 1 213 ? 49.690 -35.186 -31.662 1.00 72.49 229 ASP B N 1
ATOM 5150 C CA . ASP B 1 213 ? 50.715 -34.164 -31.387 1.00 76.42 229 ASP B CA 1
ATOM 5151 C C . ASP B 1 213 ? 51.905 -34.742 -30.626 1.00 73.79 229 ASP B C 1
ATOM 5152 O O . ASP B 1 213 ? 52.989 -34.204 -30.738 1.00 78.17 229 ASP B O 1
ATOM 5157 N N . ILE B 1 214 ? 51.700 -35.825 -29.873 1.00 66.27 230 ILE B N 1
ATOM 5158 C CA . ILE B 1 214 ? 52.771 -36.489 -29.135 1.00 64.32 230 ILE B CA 1
ATOM 5159 C C . ILE B 1 214 ? 53.425 -37.601 -29.959 1.00 65.60 230 ILE B C 1
ATOM 5160 O O . ILE B 1 214 ? 54.648 -37.760 -29.939 1.00 66.54 230 ILE B O 1
ATOM 5165 N N . PHE B 1 215 ? 52.609 -38.389 -30.648 1.00 68.85 231 PHE B N 1
ATOM 5166 C CA . PHE B 1 215 ? 53.095 -39.438 -31.545 1.00 70.26 231 PHE B CA 1
ATOM 5167 C C . PHE B 1 215 ? 52.581 -39.122 -32.951 1.00 66.57 231 PHE B C 1
ATOM 5168 O O . PHE B 1 215 ? 51.487 -39.544 -33.312 1.00 63.54 231 PHE B O 1
ATOM 5176 N N . PRO B 1 216 ? 53.363 -38.347 -33.739 1.00 66.40 232 PRO B N 1
ATOM 5177 C CA . PRO B 1 216 ? 52.964 -37.923 -35.093 1.00 66.11 232 PRO B CA 1
ATOM 5178 C C . PRO B 1 216 ? 52.624 -39.032 -36.050 1.00 65.23 232 PRO B C 1
ATOM 5179 O O . PRO B 1 216 ? 51.818 -38.817 -36.932 1.00 66.49 232 PRO B O 1
ATOM 5183 N N . TRP B 1 217 ? 53.260 -40.189 -35.887 1.00 67.87 233 TRP B N 1
ATOM 5184 C CA . TRP B 1 217 ? 52.983 -41.370 -36.724 1.00 68.97 233 TRP B CA 1
ATOM 5185 C C . TRP B 1 217 ? 51.559 -41.910 -36.592 1.00 70.58 233 TRP B C 1
ATOM 5186 O O . TRP B 1 217 ? 51.133 -42.685 -37.444 1.00 81.66 233 TRP B O 1
ATOM 5197 N N . LEU B 1 218 ? 50.811 -41.496 -35.567 1.00 66.63 234 LEU B N 1
ATOM 5198 C CA . LEU B 1 218 ? 49.388 -41.864 -35.465 1.00 61.90 234 LEU B CA 1
ATOM 5199 C C . LEU B 1 218 ? 48.493 -41.303 -36.557 1.00 60.42 234 LEU B C 1
ATOM 5200 O O . LEU B 1 218 ? 47.315 -41.659 -36.604 1.00 65.54 234 LEU B O 1
ATOM 5205 N N . GLN B 1 219 ? 49.025 -40.397 -37.385 1.00 65.65 235 GLN B N 1
ATOM 5206 C CA . GLN B 1 219 ? 48.411 -40.013 -38.669 1.00 68.17 235 GLN B CA 1
ATOM 5207 C C . GLN B 1 219 ? 48.142 -41.226 -39.598 1.00 72.19 235 GLN B C 1
ATOM 5208 O O . GLN B 1 219 ? 47.188 -41.206 -40.357 1.00 75.50 235 GLN B O 1
ATOM 5214 N N . ILE B 1 220 ? 48.981 -42.265 -39.537 1.00 75.85 236 ILE B N 1
ATOM 5215 C CA . ILE B 1 220 ? 48.746 -43.538 -40.251 1.00 74.28 236 ILE B CA 1
ATOM 5216 C C . ILE B 1 220 ? 47.353 -44.133 -39.955 1.00 77.71 236 ILE B C 1
ATOM 5217 O O . ILE B 1 220 ? 46.791 -44.804 -40.813 1.00 78.47 236 ILE B O 1
ATOM 5219 N N . PHE B 1 221 ? 46.820 -43.888 -38.752 1.00 82.90 237 PHE B N 1
ATOM 5220 C CA . PHE B 1 221 ? 45.438 -44.231 -38.388 1.00 86.16 237 PHE B CA 1
ATOM 5221 C C . PHE B 1 221 ? 44.485 -43.064 -38.587 1.00 99.03 237 PHE B C 1
ATOM 5222 O O . PHE B 1 221 ? 44.933 -41.908 -38.650 1.00 99.11 237 PHE B O 1
ATOM 5230 N N . PRO B 1 222 ? 43.159 -43.360 -38.671 1.00 104.44 238 PRO B N 1
ATOM 5231 C CA . PRO B 1 222 ? 42.161 -42.274 -38.659 1.00 92.21 238 PRO B CA 1
ATOM 5232 C C . PRO B 1 222 ? 42.107 -41.564 -37.291 1.00 86.02 238 PRO B C 1
ATOM 5233 O O . PRO B 1 222 ? 42.075 -42.209 -36.235 1.00 70.49 238 PRO B O 1
ATOM 5237 N N . ASN B 1 223 ? 42.164 -40.239 -37.336 1.00 90.80 239 ASN B N 1
ATOM 5238 C CA . ASN B 1 223 ? 42.092 -39.400 -36.149 1.00 91.66 239 ASN B CA 1
ATOM 5239 C C . ASN B 1 223 ? 40.904 -38.492 -36.373 1.00 92.83 239 ASN B C 1
ATOM 5240 O O . ASN B 1 223 ? 40.806 -37.839 -37.415 1.00 101.48 239 ASN B O 1
ATOM 5245 N N . LYS B 1 224 ? 40.001 -38.465 -35.402 1.00 92.63 240 LYS B N 1
ATOM 5246 C CA . LYS B 1 224 ? 38.749 -37.730 -35.526 1.00 96.96 240 LYS B CA 1
ATOM 5247 C C . LYS B 1 224 ? 39.036 -36.227 -35.539 1.00 93.93 240 LYS B C 1
ATOM 5248 O O . LYS B 1 224 ? 38.693 -35.537 -36.506 1.00 88.82 240 LYS B O 1
ATOM 5254 N N . ASP B 1 225 ? 39.686 -35.738 -34.479 1.00 91.93 241 ASP B N 1
ATOM 5255 C CA . ASP B 1 225 ? 39.933 -34.291 -34.308 1.00 89.47 241 ASP B CA 1
ATOM 5256 C C . ASP B 1 225 ? 40.859 -33.695 -35.360 1.00 80.88 241 ASP B C 1
ATOM 5257 O O . ASP B 1 225 ? 40.746 -32.534 -35.711 1.00 84.65 241 ASP B O 1
ATOM 5262 N N . LEU B 1 226 ? 41.756 -34.498 -35.887 1.00 73.92 242 LEU B N 1
ATOM 5263 C CA . LEU B 1 226 ? 42.532 -34.074 -37.026 1.00 66.78 242 LEU B CA 1
ATOM 5264 C C . LEU B 1 226 ? 41.620 -33.839 -38.238 1.00 68.05 242 LEU B C 1
ATOM 5265 O O . LEU B 1 226 ? 41.810 -32.871 -38.964 1.00 69.12 242 LEU B O 1
ATOM 5270 N N . ARG B 1 227 ? 40.625 -34.715 -38.432 1.00 72.76 243 ARG B N 1
ATOM 5271 C CA . ARG B 1 227 ? 39.657 -34.593 -39.539 1.00 68.31 243 ARG B CA 1
ATOM 5272 C C . ARG B 1 227 ? 38.817 -33.329 -39.425 1.00 64.15 243 ARG B C 1
ATOM 5273 O O . ARG B 1 227 ? 38.581 -32.674 -40.433 1.00 63.53 243 ARG B O 1
ATOM 5281 N N . ILE B 1 228 ? 38.367 -32.983 -38.219 1.00 66.38 244 ILE B N 1
ATOM 5282 C CA . ILE B 1 228 ? 37.508 -31.791 -38.062 1.00 73.34 244 ILE B CA 1
ATOM 5283 C C . ILE B 1 228 ? 38.365 -30.522 -38.129 1.00 70.95 244 ILE B C 1
ATOM 5284 O O . ILE B 1 228 ? 37.911 -29.483 -38.603 1.00 73.86 244 ILE B O 1
ATOM 5289 N N . LEU B 1 229 ? 39.617 -30.632 -37.695 1.00 69.18 245 LEU B N 1
ATOM 5290 C CA . LEU B 1 229 ? 40.554 -29.510 -37.736 1.00 65.12 245 LEU B CA 1
ATOM 5291 C C . LEU B 1 229 ? 40.818 -29.161 -39.170 1.00 61.11 245 LEU B C 1
ATOM 5292 O O . LEU B 1 229 ? 40.614 -28.031 -39.575 1.00 64.93 245 LEU B O 1
ATOM 5297 N N . ARG B 1 230 ? 41.194 -30.171 -39.937 1.00 61.99 246 ARG B N 1
ATOM 5298 C CA . ARG B 1 230 ? 41.446 -30.045 -41.360 1.00 63.11 246 ARG B CA 1
ATOM 5299 C C . ARG B 1 230 ? 40.244 -29.439 -42.097 1.00 66.27 246 ARG B C 1
ATOM 5300 O O . ARG B 1 230 ? 40.446 -28.721 -43.080 1.00 71.12 246 ARG B O 1
ATOM 5308 N N . GLN B 1 231 ? 39.020 -29.738 -41.626 1.00 67.90 247 GLN B N 1
ATOM 5309 C CA . GLN B 1 231 ? 37.768 -29.230 -42.220 1.00 71.83 247 GLN B CA 1
ATOM 5310 C C . GLN B 1 231 ? 37.595 -27.751 -41.955 1.00 73.04 247 GLN B C 1
ATOM 5311 O O . GLN B 1 231 ? 37.225 -26.992 -42.859 1.00 80.89 247 GLN B O 1
ATOM 5317 N N . CYS B 1 232 ? 37.851 -27.349 -40.712 1.00 71.49 248 CYS B N 1
ATOM 5318 C CA . CYS B 1 232 ? 37.786 -25.934 -40.330 1.00 72.56 248 CYS B CA 1
ATOM 5319 C C . CYS B 1 232 ? 38.828 -25.069 -41.043 1.00 67.73 248 CYS B C 1
ATOM 5320 O O . CYS B 1 232 ? 38.557 -23.920 -41.376 1.00 65.13 248 CYS B O 1
ATOM 5323 N N . ILE B 1 233 ? 40.014 -25.633 -41.240 1.00 64.21 249 ILE B N 1
ATOM 5324 C CA . ILE B 1 233 ? 41.098 -24.979 -41.959 1.00 64.62 249 ILE B CA 1
ATOM 5325 C C . ILE B 1 233 ? 40.698 -24.778 -43.440 1.00 64.53 249 ILE B C 1
ATOM 5326 O O . ILE B 1 233 ? 41.000 -23.747 -44.056 1.00 63.73 249 ILE B O 1
ATOM 5331 N N . SER B 1 234 ? 40.018 -25.762 -44.013 1.00 66.23 250 SER B N 1
ATOM 5332 C CA . SER B 1 234 ? 39.609 -25.684 -45.412 1.00 65.97 250 SER B CA 1
ATOM 5333 C C . SER B 1 234 ? 38.671 -24.506 -45.639 1.00 61.63 250 SER B C 1
ATOM 5334 O O . SER B 1 234 ? 38.793 -23.788 -46.617 1.00 62.99 250 SER B O 1
ATOM 5337 N N . ILE B 1 235 ? 37.734 -24.337 -44.723 1.00 60.48 251 ILE B N 1
ATOM 5338 C CA . ILE B 1 235 ? 36.828 -23.203 -44.732 1.00 61.98 251 ILE B CA 1
ATOM 5339 C C . ILE B 1 235 ? 37.590 -21.883 -44.646 1.00 67.59 251 ILE B C 1
ATOM 5340 O O . ILE B 1 235 ? 37.369 -20.991 -45.465 1.00 74.97 251 ILE B O 1
ATOM 5345 N N . ARG B 1 236 ? 38.452 -21.759 -43.632 1.00 73.44 252 ARG B N 1
ATOM 5346 C CA . ARG B 1 236 ? 39.244 -20.545 -43.392 1.00 66.62 252 ARG B CA 1
ATOM 5347 C C . ARG B 1 236 ? 40.065 -20.232 -44.613 1.00 68.68 252 ARG B C 1
ATOM 5348 O O . ARG B 1 236 ? 40.078 -19.081 -45.063 1.00 70.36 252 ARG B O 1
ATOM 5356 N N . ASP B 1 237 ? 40.749 -21.259 -45.131 1.00 66.92 253 ASP B N 1
ATOM 5357 C CA . ASP B 1 237 ? 41.587 -21.113 -46.315 1.00 66.79 253 ASP B CA 1
ATOM 5358 C C . ASP B 1 237 ? 40.813 -20.617 -47.524 1.00 66.90 253 ASP B C 1
ATOM 5359 O O . ASP B 1 237 ? 41.378 -19.916 -48.362 1.00 70.47 253 ASP B O 1
ATOM 5364 N N . LYS B 1 238 ? 39.537 -20.996 -47.609 1.00 69.35 254 LYS B N 1
ATOM 5365 C CA . LYS B 1 238 ? 38.644 -20.506 -48.649 1.00 69.19 254 LYS B CA 1
ATOM 5366 C C . LYS B 1 238 ? 38.384 -19.042 -48.481 1.00 67.55 254 LYS B C 1
ATOM 5367 O O . LYS B 1 238 ? 38.470 -18.303 -49.450 1.00 75.81 254 LYS B O 1
ATOM 5373 N N . LEU B 1 239 ? 38.051 -18.618 -47.267 1.00 66.72 255 LEU B N 1
ATOM 5374 C CA . LEU B 1 239 ? 37.737 -17.200 -47.018 1.00 67.13 255 LEU B CA 1
ATOM 5375 C C . LEU B 1 239 ? 38.966 -16.306 -47.148 1.00 66.59 255 LEU B C 1
ATOM 5376 O O . LEU B 1 239 ? 38.845 -15.163 -47.577 1.00 69.66 255 LEU B O 1
ATOM 5381 N N . LEU B 1 240 ? 40.134 -16.827 -46.774 1.00 64.91 256 LEU B N 1
ATOM 5382 C CA . LEU B 1 240 ? 41.390 -16.102 -46.929 1.00 60.92 256 LEU B CA 1
ATOM 5383 C C . LEU B 1 240 ? 41.784 -15.927 -48.378 1.00 62.85 256 LEU B C 1
ATOM 5384 O O . LEU B 1 240 ? 42.179 -14.830 -48.773 1.00 72.26 256 LEU B O 1
ATOM 5389 N N . GLN B 1 241 ? 41.716 -17.001 -49.163 1.00 62.71 257 GLN B N 1
ATOM 5390 C CA . GLN B 1 241 ? 42.048 -16.911 -50.591 1.00 64.27 257 GLN B CA 1
ATOM 5391 C C . GLN B 1 241 ? 41.098 -15.955 -51.312 1.00 67.84 257 GLN B C 1
ATOM 5392 O O . GLN B 1 241 ? 41.523 -15.235 -52.188 1.00 72.42 257 GLN B O 1
ATOM 5398 N N . LYS B 1 242 ? 39.825 -15.935 -50.919 1.00 72.86 258 LYS B N 1
ATOM 5399 C CA . LYS B 1 242 ? 38.849 -14.998 -51.482 1.00 75.58 258 LYS B CA 1
ATOM 5400 C C . LYS B 1 242 ? 39.266 -13.545 -51.190 1.00 74.00 258 LYS B C 1
ATOM 5401 O O . LYS B 1 242 ? 39.301 -12.734 -52.104 1.00 85.37 258 LYS B O 1
ATOM 5407 N N . LYS B 1 243 ? 39.604 -13.225 -49.941 1.00 72.86 259 LYS B N 1
ATOM 5408 C CA . LYS B 1 243 ? 40.085 -11.866 -49.580 1.00 72.11 259 LYS B CA 1
ATOM 5409 C C . LYS B 1 243 ? 41.430 -11.540 -50.253 1.00 71.33 259 LYS B C 1
ATOM 5410 O O . LYS B 1 243 ? 41.706 -10.377 -50.585 1.00 69.04 259 LYS B O 1
ATOM 5416 N N . TYR B 1 244 ? 42.269 -12.563 -50.421 1.00 64.00 260 TYR B N 1
ATOM 5417 C CA . TYR B 1 244 ? 43.567 -12.393 -51.036 1.00 65.23 260 TYR B CA 1
ATOM 5418 C C . TYR B 1 244 ? 43.442 -12.016 -52.518 1.00 65.84 260 TYR B C 1
ATOM 5419 O O . TYR B 1 244 ? 43.933 -10.975 -52.920 1.00 73.67 260 TYR B O 1
ATOM 5428 N N . GLU B 1 245 ? 42.733 -12.805 -53.314 1.00 65.06 261 GLU B N 1
ATOM 5429 C CA . GLU B 1 245 ? 42.622 -12.513 -54.748 1.00 62.31 261 GLU B CA 1
ATOM 5430 C C . GLU B 1 245 ? 41.851 -11.197 -55.011 1.00 63.61 261 GLU B C 1
ATOM 5431 O O . GLU B 1 245 ? 42.258 -10.417 -55.859 1.00 64.33 261 GLU B O 1
ATOM 5437 N N . GLU B 1 246 ? 40.774 -10.925 -54.273 1.00 64.13 262 GLU B N 1
ATOM 5438 C CA . GLU B 1 246 ? 40.083 -9.615 -54.366 1.00 64.80 262 GLU B CA 1
ATOM 5439 C C . GLU B 1 246 ? 41.054 -8.457 -54.130 1.00 63.18 262 GLU B C 1
ATOM 5440 O O . GLU B 1 246 ? 41.172 -7.543 -54.922 1.00 58.45 262 GLU B O 1
ATOM 5446 N N . HIS B 1 247 ? 41.774 -8.522 -53.029 1.00 66.93 263 HIS B N 1
ATOM 5447 C CA . HIS B 1 247 ? 42.742 -7.494 -52.714 1.00 65.92 263 HIS B CA 1
ATOM 5448 C C . HIS B 1 247 ? 43.770 -7.338 -53.838 1.00 65.97 263 HIS B C 1
ATOM 5449 O O . HIS B 1 247 ? 44.128 -6.227 -54.182 1.00 73.42 263 HIS B O 1
ATOM 5456 N N . LYS B 1 248 ? 44.235 -8.432 -54.422 1.00 64.20 264 LYS B N 1
ATOM 5457 C CA . LYS B 1 248 ? 45.195 -8.324 -55.520 1.00 67.02 264 LYS B CA 1
ATOM 5458 C C . LYS B 1 248 ? 44.653 -7.583 -56.762 1.00 67.45 264 LYS B C 1
ATOM 5459 O O . LYS B 1 248 ? 45.389 -6.846 -57.402 1.00 62.49 264 LYS B O 1
ATOM 5465 N N . VAL B 1 249 ? 43.384 -7.785 -57.109 1.00 67.77 265 VAL B N 1
ATOM 5466 C CA . VAL B 1 249 ? 42.853 -7.158 -58.322 1.00 69.19 265 VAL B CA 1
ATOM 5467 C C . VAL B 1 249 ? 42.673 -5.664 -58.057 1.00 67.04 265 VAL B C 1
ATOM 5468 O O . VAL B 1 249 ? 43.038 -4.840 -58.891 1.00 75.31 265 VAL B O 1
ATOM 5472 N N . THR B 1 250 ? 42.175 -5.323 -56.872 1.00 61.55 266 THR B N 1
ATOM 5473 C CA . THR B 1 250 ? 41.886 -3.936 -56.522 1.00 64.43 266 THR B CA 1
ATOM 5474 C C . THR B 1 250 ? 43.114 -3.182 -55.950 1.00 63.57 266 THR B C 1
ATOM 5475 O O . THR B 1 250 ? 42.983 -2.055 -55.472 1.00 57.68 266 THR B O 1
ATOM 5479 N N . TYR B 1 251 ? 44.309 -3.773 -56.031 1.00 68.78 267 TYR B N 1
ATOM 5480 C CA . TYR B 1 251 ? 45.498 -3.199 -55.380 1.00 69.95 267 TYR B CA 1
ATOM 5481 C C . TYR B 1 251 ? 45.982 -1.954 -56.091 1.00 63.98 267 TYR B C 1
ATOM 5482 O O . TYR B 1 251 ? 45.918 -1.879 -57.309 1.00 65.61 267 TYR B O 1
ATOM 5491 N N . SER B 1 252 ? 46.468 -1.004 -55.299 1.00 65.09 268 SER B N 1
ATOM 5492 C CA . SER B 1 252 ? 47.016 0.259 -55.767 1.00 66.18 268 SER B CA 1
ATOM 5493 C C . SER B 1 252 ? 48.181 0.661 -54.862 1.00 70.85 268 SER B C 1
ATOM 5494 O O . SER B 1 252 ? 48.149 0.388 -53.657 1.00 86.35 268 SER B O 1
ATOM 5497 N N . ASP B 1 253 ? 49.208 1.290 -55.439 1.00 73.19 269 ASP B N 1
ATOM 5498 C CA . ASP B 1 253 ? 50.338 1.844 -54.662 1.00 74.99 269 ASP B CA 1
ATOM 5499 C C . ASP B 1 253 ? 49.985 3.170 -53.963 1.00 72.02 269 ASP B C 1
ATOM 5500 O O . ASP B 1 253 ? 50.710 3.587 -53.070 1.00 77.80 269 ASP B O 1
ATOM 5505 N N . ASN B 1 254 ? 48.875 3.806 -54.352 1.00 71.09 270 ASN B N 1
ATOM 5506 C CA . ASN B 1 254 ? 48.394 5.068 -53.748 1.00 75.01 270 ASN B CA 1
ATOM 5507 C C . ASN B 1 254 ? 47.715 4.930 -52.369 1.00 80.07 270 ASN B C 1
ATOM 5508 O O . ASN B 1 254 ? 47.505 5.929 -51.667 1.00 83.07 270 ASN B O 1
ATOM 5513 N N . VAL B 1 255 ? 47.368 3.701 -51.995 1.00 83.37 271 VAL B N 1
ATOM 5514 C CA . VAL B 1 255 ? 46.677 3.422 -50.744 1.00 82.09 271 VAL B CA 1
ATOM 5515 C C . VAL B 1 255 ? 47.127 2.095 -50.152 1.00 81.31 271 VAL B C 1
ATOM 5516 O O . VAL B 1 255 ? 47.430 1.124 -50.878 1.00 74.96 271 VAL B O 1
ATOM 5520 N N . GLN B 1 256 ? 47.190 2.090 -48.821 1.00 74.45 272 GLN B N 1
ATOM 5521 C CA . GLN B 1 256 ? 47.397 0.890 -48.050 1.00 66.24 272 GLN B CA 1
ATOM 5522 C C . GLN B 1 256 ? 46.123 0.821 -47.285 1.00 63.07 272 GLN B C 1
ATOM 5523 O O . GLN B 1 256 ? 45.968 1.478 -46.278 1.00 73.57 272 GLN B O 1
ATOM 5529 N N . ARG B 1 257 ? 45.175 0.061 -47.795 1.00 67.10 273 ARG B N 1
ATOM 5530 C CA . ARG B 1 257 ? 43.873 -0.073 -47.128 1.00 75.48 273 ARG B CA 1
ATOM 5531 C C . ARG B 1 257 ? 43.961 -0.750 -45.756 1.00 72.99 273 ARG B C 1
ATOM 5532 O O . ARG B 1 257 ? 43.363 -0.270 -44.795 1.00 73.01 273 ARG B O 1
ATOM 5540 N N . ASP B 1 258 ? 44.726 -1.840 -45.693 1.00 68.30 274 ASP B N 1
ATOM 5541 C CA . ASP B 1 258 ? 44.746 -2.738 -44.555 1.00 68.25 274 ASP B CA 1
ATOM 5542 C C . ASP B 1 258 ? 46.074 -3.496 -44.448 1.00 65.03 274 ASP B C 1
ATOM 5543 O O . ASP B 1 258 ? 46.940 -3.355 -45.305 1.00 67.16 274 ASP B O 1
ATOM 5548 N N . LEU B 1 259 ? 46.210 -4.333 -43.415 1.00 63.80 275 LEU B N 1
ATOM 5549 C CA . LEU B 1 259 ? 47.389 -5.201 -43.248 1.00 61.86 275 LEU B CA 1
ATOM 5550 C C . LEU B 1 259 ? 47.698 -6.064 -44.476 1.00 61.17 275 LEU B C 1
ATOM 5551 O O . LEU B 1 259 ? 48.846 -6.260 -44.829 1.00 59.82 275 LEU B O 1
ATOM 5556 N N . LEU B 1 260 ? 46.666 -6.584 -45.116 1.00 66.88 276 LEU B N 1
ATOM 5557 C CA . LEU B 1 260 ? 46.851 -7.368 -46.319 1.00 64.81 276 LEU B CA 1
ATOM 5558 C C . LEU B 1 260 ? 47.476 -6.561 -47.454 1.00 63.98 276 LEU B C 1
ATOM 5559 O O . LEU B 1 260 ? 48.270 -7.120 -48.204 1.00 69.88 276 LEU B O 1
ATOM 5564 N N . ASP B 1 261 ? 47.146 -5.274 -47.584 1.00 60.40 277 ASP B N 1
ATOM 5565 C CA . ASP B 1 261 ? 47.781 -4.443 -48.625 1.00 61.77 277 ASP B CA 1
ATOM 5566 C C . ASP B 1 261 ? 49.255 -4.245 -48.340 1.00 63.83 277 ASP B C 1
ATOM 5567 O O . ASP B 1 261 ? 50.065 -4.225 -49.268 1.00 65.11 277 ASP B O 1
ATOM 5572 N N . ALA B 1 262 ? 49.590 -4.086 -47.058 1.00 65.89 278 ALA B N 1
ATOM 5573 C CA . ALA B 1 262 ? 50.980 -3.878 -46.634 1.00 68.48 278 ALA B CA 1
ATOM 5574 C C . ALA B 1 262 ? 51.850 -5.120 -46.865 1.00 67.38 278 ALA B C 1
ATOM 5575 O O . ALA B 1 262 ? 53.054 -5.014 -47.135 1.00 67.20 278 ALA B O 1
ATOM 5577 N N . LEU B 1 263 ? 51.230 -6.288 -46.729 1.00 68.03 279 LEU B N 1
ATOM 5578 C CA . LEU B 1 263 ? 51.890 -7.550 -47.005 1.00 65.96 279 LEU B CA 1
ATOM 5579 C C . LEU B 1 263 ? 52.040 -7.781 -48.489 1.00 65.82 279 LEU B C 1
ATOM 5580 O O . LEU B 1 263 ? 53.054 -8.321 -48.917 1.00 70.10 279 LEU B O 1
ATOM 5585 N N . LEU B 1 264 ? 51.056 -7.350 -49.275 1.00 67.28 280 LEU B N 1
ATOM 5586 C CA . LEU B 1 264 ? 51.142 -7.463 -50.740 1.00 67.23 280 LEU B CA 1
ATOM 5587 C C . LEU B 1 264 ? 52.211 -6.548 -51.320 1.00 70.30 280 LEU B C 1
ATOM 5588 O O . LEU B 1 264 ? 52.958 -6.973 -52.204 1.00 71.29 280 LEU B O 1
ATOM 5593 N N . ARG B 1 265 ? 52.287 -5.315 -50.802 1.00 69.73 281 ARG B N 1
ATOM 5594 C CA . ARG B 1 265 ? 53.362 -4.359 -51.148 1.00 70.58 281 ARG B CA 1
ATOM 5595 C C . ARG B 1 265 ? 54.746 -4.921 -50.860 1.00 64.94 281 ARG B C 1
ATOM 5596 O O . ARG B 1 265 ? 55.708 -4.702 -51.610 1.00 54.52 281 ARG B O 1
ATOM 5604 N N . ALA B 1 266 ? 54.835 -5.615 -49.735 1.00 64.93 282 ALA B N 1
ATOM 5605 C CA . ALA B 1 266 ? 56.079 -6.175 -49.285 1.00 68.45 282 ALA B CA 1
ATOM 5606 C C . ALA B 1 266 ? 56.491 -7.326 -50.176 1.00 65.25 282 ALA B C 1
ATOM 5607 O O . ALA B 1 266 ? 57.658 -7.419 -50.570 1.00 61.56 282 ALA B O 1
ATOM 5609 N N . LYS B 1 267 ? 55.520 -8.185 -50.482 1.00 65.67 283 LYS B N 1
ATOM 5610 C CA . LYS B 1 267 ? 55.726 -9.285 -51.399 1.00 68.74 283 LYS B CA 1
ATOM 5611 C C . LYS B 1 267 ? 56.126 -8.764 -52.774 1.00 68.01 283 LYS B C 1
ATOM 5612 O O . LYS B 1 267 ? 57.058 -9.283 -53.332 1.00 68.88 283 LYS B O 1
ATOM 5618 N N . ARG B 1 268 ? 55.454 -7.735 -53.297 1.00 69.20 284 ARG B N 1
ATOM 5619 C CA . ARG B 1 268 ? 55.876 -7.096 -54.554 1.00 73.54 284 ARG B CA 1
ATOM 5620 C C . ARG B 1 268 ? 57.353 -6.673 -54.502 1.00 78.62 284 ARG B C 1
ATOM 5621 O O . ARG B 1 268 ? 58.114 -6.995 -55.410 1.00 82.91 284 ARG B O 1
ATOM 5629 N N . SER B 1 269 ? 57.760 -5.970 -53.445 1.00 84.07 285 SER B N 1
ATOM 5630 C CA . SER B 1 269 ? 59.160 -5.530 -53.308 1.00 85.37 285 SER B CA 1
ATOM 5631 C C . SER B 1 269 ? 60.118 -6.687 -53.272 1.00 81.35 285 SER B C 1
ATOM 5632 O O . SER B 1 269 ? 61.172 -6.637 -53.881 1.00 89.83 285 SER B O 1
ATOM 5635 N N . SER B 1 270 ? 59.740 -7.735 -52.566 1.00 80.42 286 SER B N 1
ATOM 5636 C CA . SER B 1 270 ? 60.486 -8.979 -52.586 1.00 81.95 286 SER B CA 1
ATOM 5637 C C . SER B 1 270 ? 60.726 -9.484 -54.029 1.00 87.20 286 SER B C 1
ATOM 5638 O O . SER B 1 270 ? 61.823 -9.946 -54.349 1.00 87.93 286 SER B O 1
ATOM 5641 N N . GLU B 1 271 ? 59.728 -9.351 -54.903 1.00 91.38 287 GLU B N 1
ATOM 5642 C CA . GLU B 1 271 ? 59.844 -9.823 -56.305 1.00 92.64 287 GLU B CA 1
ATOM 5643 C C . GLU B 1 271 ? 60.474 -8.768 -57.239 1.00 93.25 287 GLU B C 1
ATOM 5644 O O . GLU B 1 271 ? 60.713 -9.038 -58.422 1.00 88.13 287 GLU B O 1
ATOM 5650 N N . ASN B 1 272 ? 60.766 -7.583 -56.703 1.00 94.04 288 ASN B N 1
ATOM 5651 C CA . ASN B 1 272 ? 61.573 -6.580 -57.404 1.00 93.64 288 ASN B CA 1
ATOM 5652 C C . ASN B 1 272 ? 63.030 -6.550 -56.911 1.00 88.52 288 ASN B C 1
ATOM 5653 O O . ASN B 1 272 ? 63.843 -5.755 -57.380 1.00 85.64 288 ASN B O 1
ATOM 5658 N N . ASN B 1 273 ? 63.364 -7.455 -55.999 1.00 94.87 289 ASN B N 1
ATOM 5659 C CA . ASN B 1 273 ? 64.745 -7.716 -55.647 1.00 106.55 289 ASN B CA 1
ATOM 5660 C C . ASN B 1 273 ? 65.399 -6.500 -54.984 1.00 110.54 289 ASN B C 1
ATOM 5661 O O . ASN B 1 273 ? 66.383 -5.966 -55.497 1.00 127.68 289 ASN B O 1
ATOM 5666 N N . ASN B 1 274 ? 64.833 -6.044 -53.866 1.00 106.50 290 ASN B N 1
ATOM 5667 C CA . ASN B 1 274 ? 65.503 -5.032 -53.040 1.00 107.86 290 ASN B CA 1
ATOM 5668 C C . ASN B 1 274 ? 66.421 -5.715 -52.022 1.00 105.47 290 ASN B C 1
ATOM 5669 O O . ASN B 1 274 ? 66.115 -6.819 -51.555 1.00 102.61 290 ASN B O 1
ATOM 5674 N N . SER B 1 275 ? 67.538 -5.067 -51.684 1.00 102.92 291 SER B N 1
ATOM 5675 C CA . SER B 1 275 ? 68.465 -5.618 -50.690 1.00 109.18 291 SER B CA 1
ATOM 5676 C C . SER B 1 275 ? 67.754 -5.965 -49.355 1.00 106.68 291 SER B C 1
ATOM 5677 O O . SER B 1 275 ? 68.127 -6.945 -48.718 1.00 116.39 291 SER B O 1
ATOM 5680 N N . SER B 1 276 ? 66.705 -5.215 -48.983 1.00 101.20 292 SER B N 1
ATOM 5681 C CA . SER B 1 276 ? 65.945 -5.430 -47.727 1.00 101.65 292 SER B CA 1
ATOM 5682 C C . SER B 1 276 ? 65.357 -6.847 -47.551 1.00 103.92 292 SER B C 1
ATOM 5683 O O . SER B 1 276 ? 65.811 -7.638 -46.711 1.00 104.19 292 SER B O 1
ATOM 5686 N N . THR B 1 277 ? 64.351 -7.158 -48.362 1.00 100.65 293 THR B N 1
ATOM 5687 C CA . THR B 1 277 ? 63.466 -8.288 -48.128 1.00 94.86 293 THR B CA 1
ATOM 5688 C C . THR B 1 277 ? 63.866 -9.498 -48.993 1.00 100.39 293 THR B C 1
ATOM 5689 O O . THR B 1 277 ? 63.003 -10.159 -49.572 1.00 106.81 293 THR B O 1
ATOM 5693 N N . ARG B 1 278 ? 65.170 -9.790 -49.064 1.00 109.81 294 ARG B N 1
ATOM 5694 C CA . ARG B 1 278 ? 65.725 -10.820 -49.979 1.00 108.76 294 ARG B CA 1
ATOM 5695 C C . ARG B 1 278 ? 65.826 -12.186 -49.317 1.00 102.57 294 ARG B C 1
ATOM 5696 O O . ARG B 1 278 ? 65.599 -13.204 -49.960 1.00 101.68 294 ARG B O 1
ATOM 5704 N N . ASP B 1 279 ? 66.205 -12.186 -48.044 1.00 101.62 295 ASP B N 1
ATOM 5705 C CA . ASP B 1 279 ? 66.233 -13.382 -47.210 1.00 104.61 295 ASP B CA 1
ATOM 5706 C C . ASP B 1 279 ? 64.994 -13.520 -46.286 1.00 95.32 295 ASP B C 1
ATOM 5707 O O . ASP B 1 279 ? 65.045 -14.247 -45.302 1.00 89.87 295 ASP B O 1
ATOM 5712 N N . VAL B 1 280 ? 63.896 -12.829 -46.600 1.00 89.78 296 VAL B N 1
ATOM 5713 C CA . VAL B 1 280 ? 62.722 -12.772 -45.727 1.00 80.98 296 VAL B CA 1
ATOM 5714 C C . VAL B 1 280 ? 61.589 -13.410 -46.462 1.00 75.52 296 VAL B C 1
ATOM 5715 O O . VAL B 1 280 ? 61.224 -12.935 -47.527 1.00 86.75 296 VAL B O 1
ATOM 5719 N N . GLY B 1 281 ? 61.030 -14.465 -45.887 1.00 70.38 297 GLY B N 1
ATOM 5720 C CA . GLY B 1 281 ? 59.896 -15.187 -46.473 1.00 69.58 297 GLY B CA 1
ATOM 5721 C C . GLY B 1 281 ? 58.617 -14.396 -46.741 1.00 68.97 297 GLY B C 1
ATOM 5722 O O . GLY B 1 281 ? 57.875 -14.032 -45.815 1.00 70.26 297 GLY B O 1
ATOM 5723 N N . LEU B 1 282 ? 58.345 -14.150 -48.021 1.00 66.04 298 LEU B N 1
ATOM 5724 C CA . LEU B 1 282 ? 57.151 -13.435 -48.425 1.00 63.34 298 LEU B CA 1
ATOM 5725 C C . LEU B 1 282 ? 56.429 -14.173 -49.530 1.00 61.83 298 LEU B C 1
ATOM 5726 O O . LEU B 1 282 ? 55.879 -13.559 -50.423 1.00 69.75 298 LEU B O 1
ATOM 5731 N N . THR B 1 283 ? 56.364 -15.495 -49.439 1.00 61.66 299 THR B N 1
ATOM 5732 C CA . THR B 1 283 ? 55.567 -16.279 -50.388 1.00 62.95 299 THR B CA 1
ATOM 5733 C C . THR B 1 283 ? 54.067 -16.044 -50.143 1.00 61.66 299 THR B C 1
ATOM 5734 O O . THR B 1 283 ? 53.674 -15.397 -49.182 1.00 59.51 299 THR B O 1
ATOM 5738 N N . GLU B 1 284 ? 53.226 -16.581 -51.011 1.00 66.74 300 GLU B N 1
ATOM 5739 C CA . GLU B 1 284 ? 51.779 -16.472 -50.807 1.00 68.94 300 GLU B CA 1
ATOM 5740 C C . GLU B 1 284 ? 51.379 -17.081 -49.462 1.00 67.44 300 GLU B C 1
ATOM 5741 O O . GLU B 1 284 ? 50.588 -16.506 -48.719 1.00 67.59 300 GLU B O 1
ATOM 5747 N N . ASP B 1 285 ? 51.948 -18.233 -49.146 1.00 68.32 301 ASP B N 1
ATOM 5748 C CA . ASP B 1 285 ? 51.690 -18.848 -47.861 1.00 73.13 301 ASP B CA 1
ATOM 5749 C C . ASP B 1 285 ? 51.912 -17.864 -46.702 1.00 70.76 301 ASP B C 1
ATOM 5750 O O . ASP B 1 285 ? 51.054 -17.700 -45.825 1.00 69.04 301 ASP B O 1
ATOM 5755 N N . HIS B 1 286 ? 53.059 -17.204 -46.714 1.00 63.38 302 HIS B N 1
ATOM 5756 C CA . HIS B 1 286 ? 53.426 -16.355 -45.606 1.00 66.40 302 HIS B CA 1
ATOM 5757 C C . HIS B 1 286 ? 52.401 -15.241 -45.438 1.00 59.60 302 HIS B C 1
ATOM 5758 O O . HIS B 1 286 ? 51.937 -14.957 -44.340 1.00 61.89 302 HIS B O 1
ATOM 5765 N N . VAL B 1 287 ? 52.021 -14.642 -46.546 1.00 60.27 303 VAL B N 1
ATOM 5766 C CA . VAL B 1 287 ? 51.104 -13.521 -46.513 1.00 64.45 303 VAL B CA 1
ATOM 5767 C C . VAL B 1 287 ? 49.793 -13.935 -45.867 1.00 66.18 303 VAL B C 1
ATOM 5768 O O . VAL B 1 287 ? 49.311 -13.266 -44.972 1.00 65.56 303 VAL B O 1
ATOM 5772 N N . LEU B 1 288 ? 49.254 -15.060 -46.327 1.00 71.03 304 LEU B N 1
ATOM 5773 C CA . LEU B 1 288 ? 47.974 -15.587 -45.857 1.00 70.25 304 LEU B CA 1
ATOM 5774 C C . LEU B 1 288 ? 47.989 -15.966 -44.377 1.00 68.65 304 LEU B C 1
ATOM 5775 O O . LEU B 1 288 ? 47.068 -15.602 -43.630 1.00 62.82 304 LEU B O 1
ATOM 5780 N N . MET B 1 289 ? 49.039 -16.668 -43.957 1.00 66.83 305 MET B N 1
ATOM 5781 C CA . MET B 1 289 ? 49.147 -17.118 -42.565 1.00 67.53 305 MET B CA 1
ATOM 5782 C C . MET B 1 289 ? 49.292 -15.978 -41.593 1.00 62.75 305 MET B C 1
ATOM 5783 O O . MET B 1 289 ? 48.664 -15.994 -40.548 1.00 63.82 305 MET B O 1
ATOM 5788 N N . THR B 1 290 ? 50.082 -14.976 -41.956 1.00 62.13 306 THR B N 1
ATOM 5789 C CA . THR B 1 290 ? 50.244 -13.787 -41.128 1.00 62.32 306 THR B CA 1
ATOM 5790 C C . THR B 1 290 ? 48.918 -13.061 -40.940 1.00 60.35 306 THR B C 1
ATOM 5791 O O . THR B 1 290 ? 48.506 -12.781 -39.825 1.00 57.66 306 THR B O 1
ATOM 5795 N N . VAL B 1 291 ? 48.227 -12.794 -42.030 1.00 64.49 307 VAL B N 1
ATOM 5796 C CA . VAL B 1 291 ? 46.953 -12.078 -41.937 1.00 68.67 307 VAL B CA 1
ATOM 5797 C C . VAL B 1 291 ? 45.927 -12.931 -41.205 1.00 68.26 307 VAL B C 1
ATOM 5798 O O . VAL B 1 291 ? 45.160 -12.405 -40.384 1.00 66.02 307 VAL B O 1
ATOM 5802 N N . GLY B 1 292 ? 45.906 -14.230 -41.525 1.00 66.78 308 GLY B N 1
ATOM 5803 C CA . GLY B 1 292 ? 44.969 -15.166 -40.908 1.00 65.01 308 GLY B CA 1
ATOM 5804 C C . GLY B 1 292 ? 45.224 -15.213 -39.426 1.00 61.66 308 GLY B C 1
ATOM 5805 O O . GLY B 1 292 ? 44.293 -15.215 -38.614 1.00 64.99 308 GLY B O 1
ATOM 5806 N N . GLU B 1 293 ? 46.501 -15.201 -39.077 1.00 56.41 309 GLU B N 1
ATOM 5807 C CA . GLU B 1 293 ? 46.882 -15.286 -37.693 1.00 58.45 309 GLU B CA 1
ATOM 5808 C C . GLU B 1 293 ? 46.378 -14.066 -36.943 1.00 58.62 309 GLU B C 1
ATOM 5809 O O . GLU B 1 293 ? 45.663 -14.217 -35.959 1.00 65.30 309 GLU B O 1
ATOM 5815 N N . ILE B 1 294 ? 46.706 -12.873 -37.430 1.00 54.61 310 ILE B N 1
ATOM 5816 C CA . ILE B 1 294 ? 46.300 -11.637 -36.767 1.00 54.98 310 ILE B CA 1
ATOM 5817 C C . ILE B 1 294 ? 44.790 -11.614 -36.619 1.00 58.66 310 ILE B C 1
ATOM 5818 O O . ILE B 1 294 ? 44.258 -11.140 -35.607 1.00 63.01 310 ILE B O 1
ATOM 5823 N N . PHE B 1 295 ? 44.096 -12.152 -37.613 1.00 60.83 311 PHE B N 1
ATOM 5824 C CA . PHE B 1 295 ? 42.652 -12.205 -37.555 1.00 62.91 311 PHE B CA 1
ATOM 5825 C C . PHE B 1 295 ? 42.184 -13.072 -36.392 1.00 57.40 311 PHE B C 1
ATOM 5826 O O . PHE B 1 295 ? 41.455 -12.586 -35.525 1.00 57.78 311 PHE B O 1
ATOM 5834 N N . GLY B 1 296 ? 42.623 -14.328 -36.370 1.00 50.65 312 GLY B N 1
ATOM 5835 C CA . GLY B 1 296 ? 42.233 -15.268 -35.310 1.00 54.95 312 GLY B CA 1
ATOM 5836 C C . GLY B 1 296 ? 42.599 -14.812 -33.897 1.00 57.79 312 GLY B C 1
ATOM 5837 O O . GLY B 1 296 ? 41.813 -14.950 -32.945 1.00 54.56 312 GLY B O 1
ATOM 5838 N N . ALA B 1 297 ? 43.806 -14.270 -33.767 1.00 57.59 313 ALA B N 1
ATOM 5839 C CA . ALA B 1 297 ? 44.249 -13.653 -32.544 1.00 56.57 313 ALA B CA 1
ATOM 5840 C C . ALA B 1 297 ? 43.299 -12.562 -32.151 1.00 61.79 313 ALA B C 1
ATOM 5841 O O . ALA B 1 297 ? 42.676 -12.647 -31.099 1.00 68.48 313 ALA B O 1
ATOM 5843 N N . GLY B 1 298 ? 43.144 -11.561 -33.013 1.00 62.68 314 GLY B N 1
ATOM 5844 C CA . GLY B 1 298 ? 42.273 -10.424 -32.705 1.00 70.79 314 GLY B CA 1
ATOM 5845 C C . GLY B 1 298 ? 40.842 -10.721 -32.251 1.00 71.17 314 GLY B C 1
ATOM 5846 O O . GLY B 1 298 ? 40.222 -9.894 -31.569 1.00 76.01 314 GLY B O 1
ATOM 5847 N N . VAL B 1 299 ? 40.314 -11.874 -32.664 1.00 68.47 315 VAL B N 1
ATOM 5848 C CA . VAL B 1 299 ? 38.966 -12.316 -32.299 1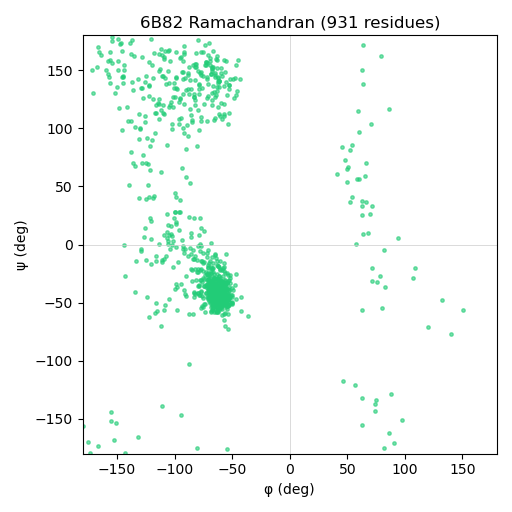.00 68.89 315 VAL B CA 1
ATOM 5849 C C . VAL B 1 299 ? 38.998 -13.089 -30.980 1.00 72.95 315 VAL B C 1
ATOM 5850 O O . VAL B 1 299 ? 38.363 -12.695 -30.010 1.00 79.46 315 VAL B O 1
ATOM 5854 N N . GLU B 1 300 ? 39.754 -14.186 -30.940 1.00 75.56 316 GLU B N 1
ATOM 5855 C CA . GLU B 1 300 ? 39.693 -15.098 -29.796 1.00 69.58 316 GLU B CA 1
ATOM 5856 C C . GLU B 1 300 ? 40.302 -14.568 -28.516 1.00 65.71 316 GLU B C 1
ATOM 5857 O O . GLU B 1 300 ? 39.849 -14.916 -27.443 1.00 74.51 316 GLU B O 1
ATOM 5863 N N . THR B 1 301 ? 41.297 -13.706 -28.611 1.00 65.71 317 THR B N 1
ATOM 5864 C CA . THR B 1 301 ? 41.957 -13.192 -27.401 1.00 65.83 317 THR B CA 1
ATOM 5865 C C . THR B 1 301 ? 41.190 -12.028 -26.793 1.00 58.98 317 THR B C 1
ATOM 5866 O O . THR B 1 301 ? 40.995 -11.970 -25.599 1.00 54.12 317 THR B O 1
ATOM 5870 N N . THR B 1 302 ? 40.765 -11.098 -27.623 1.00 59.65 318 THR B N 1
ATOM 5871 C CA . THR B 1 302 ? 40.140 -9.904 -27.117 1.00 63.02 318 THR B CA 1
ATOM 5872 C C . THR B 1 302 ? 38.708 -10.185 -26.683 1.00 66.91 318 THR B C 1
ATOM 5873 O O . THR B 1 302 ? 38.261 -9.676 -25.659 1.00 65.29 318 THR B O 1
ATOM 5877 N N . THR B 1 303 ? 37.993 -11.003 -27.448 1.00 68.43 319 THR B N 1
ATOM 5878 C CA . THR B 1 303 ? 36.664 -11.453 -27.045 1.00 66.71 319 THR B CA 1
ATOM 5879 C C . THR B 1 303 ? 36.710 -12.248 -25.716 1.00 64.49 319 THR B C 1
ATOM 5880 O O . THR B 1 303 ? 35.933 -11.983 -24.785 1.00 58.13 319 THR B O 1
ATOM 5884 N N . THR B 1 304 ? 37.623 -13.204 -25.609 1.00 61.75 320 THR B N 1
ATOM 5885 C CA . THR B 1 304 ? 37.743 -13.955 -24.360 1.00 65.97 320 THR B CA 1
ATOM 5886 C C . THR B 1 304 ? 37.938 -13.029 -23.145 1.00 70.64 320 THR B C 1
ATOM 5887 O O . THR B 1 304 ? 37.184 -13.120 -22.165 1.00 70.63 320 THR B O 1
ATOM 5891 N N . THR B 1 305 ? 38.931 -12.136 -23.243 1.00 71.40 321 THR B N 1
ATOM 5892 C CA . THR B 1 305 ? 39.246 -11.151 -22.198 1.00 62.85 321 THR B CA 1
ATOM 5893 C C . THR B 1 305 ? 38.056 -10.242 -21.890 1.00 59.12 321 THR B C 1
ATOM 5894 O O . THR B 1 305 ? 37.751 -10.014 -20.718 1.00 64.22 321 THR B O 1
ATOM 5898 N N . LEU B 1 306 ? 37.372 -9.738 -22.912 1.00 57.30 322 LEU B N 1
ATOM 5899 C CA . LEU B 1 306 ? 36.184 -8.933 -22.654 1.00 58.42 322 LEU B CA 1
ATOM 5900 C C . LEU B 1 306 ? 35.106 -9.742 -21.943 1.00 63.52 322 LEU B C 1
ATOM 5901 O O . LEU B 1 306 ? 34.469 -9.216 -21.040 1.00 68.02 322 LEU B O 1
ATOM 5906 N N . LYS B 1 307 ? 34.931 -11.016 -22.311 1.00 63.66 323 LYS B N 1
ATOM 5907 C CA . LYS B 1 307 ? 33.923 -11.864 -21.665 1.00 62.04 323 LYS B CA 1
ATOM 5908 C C . LYS B 1 307 ? 34.240 -12.075 -20.185 1.00 59.93 323 LYS B C 1
ATOM 5909 O O . LYS B 1 307 ? 33.383 -11.893 -19.327 1.00 59.89 323 LYS B O 1
ATOM 5915 N N . TRP B 1 308 ? 35.482 -12.401 -19.872 1.00 58.80 324 TRP B N 1
ATOM 5916 C CA . TRP B 1 308 ? 35.885 -12.423 -18.480 1.00 60.66 324 TRP B CA 1
ATOM 5917 C C . TRP B 1 308 ? 35.586 -11.070 -17.797 1.00 65.46 324 TRP B C 1
ATOM 5918 O O . TRP B 1 308 ? 35.072 -11.048 -16.671 1.00 67.67 324 TRP B O 1
ATOM 5929 N N . SER B 1 309 ? 35.883 -9.957 -18.475 1.00 65.79 325 SER B N 1
ATOM 5930 C CA . SER B 1 309 ? 35.578 -8.627 -17.926 1.00 71.64 325 SER B CA 1
ATOM 5931 C C . SER B 1 309 ? 34.114 -8.533 -17.544 1.00 73.97 325 SER B C 1
ATOM 5932 O O . SER B 1 309 ? 33.780 -8.192 -16.404 1.00 68.51 325 SER B O 1
ATOM 5935 N N . ILE B 1 310 ? 33.265 -8.864 -18.519 1.00 80.15 326 ILE B N 1
ATOM 5936 C CA . ILE B 1 310 ? 31.808 -8.853 -18.364 1.00 77.49 326 ILE B CA 1
ATOM 5937 C C . ILE B 1 310 ? 31.450 -9.687 -17.146 1.00 75.21 326 ILE B C 1
ATOM 5938 O O . ILE B 1 310 ? 30.625 -9.245 -16.357 1.00 74.65 326 ILE B O 1
ATOM 5943 N N . ALA B 1 311 ? 32.076 -10.867 -17.000 1.00 72.17 327 ALA B N 1
ATOM 5944 C CA . ALA B 1 311 ? 31.753 -11.805 -15.918 1.00 71.48 327 ALA B CA 1
ATOM 5945 C C . ALA B 1 311 ? 32.113 -11.235 -14.559 1.00 70.58 327 ALA B C 1
ATOM 5946 O O . ALA B 1 311 ? 31.246 -11.056 -13.703 1.00 78.46 327 ALA B O 1
ATOM 5948 N N . TYR B 1 312 ? 33.377 -10.896 -14.381 1.00 68.03 328 TYR B N 1
ATOM 5949 C CA . TYR B 1 312 ? 33.814 -10.260 -13.144 1.00 71.05 328 TYR B CA 1
ATOM 5950 C C . TYR B 1 312 ? 33.162 -8.909 -12.803 1.00 74.23 328 TYR B C 1
ATOM 5951 O O . TYR B 1 312 ? 33.193 -8.490 -11.641 1.00 76.87 328 TYR B O 1
ATOM 5960 N N . LEU B 1 313 ? 32.601 -8.227 -13.798 1.00 77.89 329 LEU B N 1
ATOM 5961 C CA . LEU B 1 313 ? 31.792 -7.025 -13.557 1.00 77.94 329 LEU B CA 1
ATOM 5962 C C . LEU B 1 313 ? 30.391 -7.353 -13.052 1.00 72.82 329 LEU B C 1
ATOM 5963 O O . LEU B 1 313 ? 29.891 -6.680 -12.166 1.00 75.87 329 LEU B O 1
ATOM 5968 N N . VAL B 1 314 ? 29.772 -8.385 -13.609 1.00 72.92 330 VAL B N 1
ATOM 5969 C CA . VAL B 1 314 ? 28.485 -8.883 -13.120 1.00 75.99 330 VAL B CA 1
ATOM 5970 C C . VAL B 1 314 ? 28.632 -9.364 -11.681 1.00 76.24 330 VAL B C 1
ATOM 5971 O O . VAL B 1 314 ? 27.760 -9.089 -10.824 1.00 73.13 330 VAL B O 1
ATOM 5975 N N . HIS B 1 315 ? 29.735 -10.072 -11.434 1.00 73.87 331 HIS B N 1
ATOM 5976 C CA . HIS B 1 315 ? 30.044 -10.579 -10.098 1.00 75.52 331 HIS B CA 1
ATOM 5977 C C . HIS B 1 315 ? 30.370 -9.493 -9.084 1.00 76.11 331 HIS B C 1
ATOM 5978 O O . HIS B 1 315 ? 30.081 -9.686 -7.907 1.00 86.05 331 HIS B O 1
ATOM 5985 N N . ASN B 1 316 ? 30.989 -8.386 -9.509 1.00 73.96 332 ASN B N 1
ATOM 5986 C CA . ASN B 1 316 ? 31.486 -7.365 -8.578 1.00 72.56 332 ASN B CA 1
ATOM 5987 C C . ASN B 1 316 ? 30.904 -6.008 -8.952 1.00 73.61 332 ASN B C 1
ATOM 5988 O O . ASN B 1 316 ? 31.642 -5.156 -9.420 1.00 80.20 332 ASN B O 1
ATOM 5993 N N . PRO B 1 317 ? 29.579 -5.789 -8.749 1.00 77.07 333 PRO B N 1
ATOM 5994 C CA . PRO B 1 317 ? 28.940 -4.523 -9.176 1.00 76.80 333 PRO B CA 1
ATOM 5995 C C . PRO B 1 317 ? 29.437 -3.243 -8.502 1.00 72.94 333 PRO B C 1
ATOM 5996 O O . PRO B 1 317 ? 29.185 -2.166 -9.010 1.00 67.58 333 PRO B O 1
ATOM 6000 N N . GLN B 1 318 ? 30.122 -3.357 -7.373 1.00 78.36 334 GLN B N 1
ATOM 6001 C CA . GLN B 1 318 ? 30.822 -2.211 -6.797 1.00 83.11 334 GLN B CA 1
ATOM 6002 C C . GLN B 1 318 ? 31.995 -1.722 -7.662 1.00 83.82 334 GLN B C 1
ATOM 6003 O O . GLN B 1 318 ? 32.307 -0.524 -7.649 1.00 85.76 334 GLN B O 1
ATOM 6009 N N . VAL B 1 319 ? 32.634 -2.641 -8.400 1.00 80.35 335 VAL B N 1
ATOM 6010 C CA . VAL B 1 319 ? 33.611 -2.292 -9.456 1.00 79.49 335 VAL B CA 1
ATOM 6011 C C . VAL B 1 319 ? 32.968 -1.554 -10.650 1.00 83.36 335 VAL B C 1
ATOM 6012 O O . VAL B 1 319 ? 33.526 -0.578 -11.159 1.00 81.90 335 VAL B O 1
ATOM 6016 N N . GLN B 1 320 ? 31.821 -2.045 -11.118 1.00 83.72 336 GLN B N 1
ATOM 6017 C CA . GLN B 1 320 ? 31.017 -1.316 -12.118 1.00 79.64 336 GLN B CA 1
ATOM 6018 C C . GLN B 1 320 ? 30.784 0.135 -11.704 1.00 78.45 336 GLN B C 1
ATOM 6019 O O . GLN B 1 320 ? 31.039 1.046 -12.476 1.00 72.16 336 GLN B O 1
ATOM 6025 N N . ARG B 1 321 ? 30.314 0.326 -10.474 1.00 84.73 337 ARG B N 1
ATOM 6026 C CA . ARG B 1 321 ? 29.897 1.641 -9.998 1.00 93.67 337 ARG B CA 1
ATOM 6027 C C . ARG B 1 321 ? 31.100 2.585 -9.867 1.00 90.78 337 ARG B C 1
ATOM 6028 O O . ARG B 1 321 ? 31.010 3.754 -10.270 1.00 84.71 337 ARG B O 1
ATOM 6036 N N . LYS B 1 322 ? 32.214 2.081 -9.326 1.00 83.51 338 LYS B N 1
ATOM 6037 C CA . LYS B 1 322 ? 33.408 2.914 -9.131 1.00 86.12 338 LYS B CA 1
ATOM 6038 C C . LYS B 1 322 ? 34.022 3.305 -10.494 1.00 86.93 338 LYS B C 1
ATOM 6039 O O . LYS B 1 322 ? 34.511 4.422 -10.643 1.00 101.29 338 LYS B O 1
ATOM 6045 N N . ILE B 1 323 ? 33.978 2.408 -11.484 1.00 81.78 339 ILE B N 1
ATOM 6046 C CA . ILE B 1 323 ? 34.364 2.748 -12.870 1.00 77.36 339 ILE B CA 1
ATOM 6047 C C . ILE B 1 323 ? 33.475 3.882 -13.385 1.00 77.24 339 ILE B C 1
ATOM 6048 O O . ILE B 1 323 ? 33.982 4.903 -13.842 1.00 75.61 339 ILE B O 1
ATOM 6053 N N . GLN B 1 324 ? 32.155 3.698 -13.272 1.00 80.66 340 GLN B N 1
ATOM 6054 C CA . GLN B 1 324 ? 31.145 4.642 -13.796 1.00 76.98 340 GLN B CA 1
ATOM 6055 C C . GLN B 1 324 ? 31.265 6.035 -13.166 1.00 76.95 340 GLN B C 1
ATOM 6056 O O . GLN B 1 324 ? 31.130 7.046 -13.836 1.00 71.76 340 GLN B O 1
ATOM 6062 N N . GLU B 1 325 ? 31.509 6.067 -11.863 1.00 82.69 341 GLU B N 1
ATOM 6063 C CA . GLU B 1 325 ? 31.738 7.314 -11.130 1.00 86.17 341 GLU B CA 1
ATOM 6064 C C . GLU B 1 325 ? 33.004 8.048 -11.610 1.00 84.14 341 GLU B C 1
ATOM 6065 O O . GLU B 1 325 ? 33.091 9.282 -11.570 1.00 82.34 341 GLU B O 1
ATOM 6071 N N . GLU B 1 326 ? 33.993 7.267 -12.021 1.00 84.80 342 GLU B N 1
ATOM 6072 C CA . GLU B 1 326 ? 35.208 7.795 -12.611 1.00 84.00 342 GLU B CA 1
ATOM 6073 C C . GLU B 1 326 ? 34.918 8.344 -13.992 1.00 82.02 342 GLU B C 1
ATOM 6074 O O . GLU B 1 326 ? 35.356 9.448 -14.308 1.00 89.53 342 GLU B O 1
ATOM 6080 N N . LEU B 1 327 ? 34.188 7.585 -14.809 1.00 75.31 343 LEU B N 1
ATOM 6081 C CA . LEU B 1 327 ? 33.808 8.051 -16.148 1.00 76.05 343 LEU B CA 1
ATOM 6082 C C . LEU B 1 327 ? 32.950 9.321 -16.120 1.00 85.52 343 LEU B C 1
ATOM 6083 O O . LEU B 1 327 ? 33.114 10.194 -16.968 1.00 86.98 343 LEU B O 1
ATOM 6088 N N . ASP B 1 328 ? 32.037 9.413 -15.152 1.00 90.44 344 ASP B N 1
ATOM 6089 C CA . ASP B 1 328 ? 31.274 10.641 -14.911 1.00 87.35 344 ASP B CA 1
ATOM 6090 C C . ASP B 1 328 ? 32.204 11.819 -14.595 1.00 85.00 344 ASP B C 1
ATOM 6091 O O . ASP B 1 328 ? 32.006 12.912 -15.123 1.00 88.78 344 ASP B O 1
ATOM 6096 N N . SER B 1 329 ? 33.225 11.579 -13.768 1.00 80.40 345 SER B N 1
ATOM 6097 C CA . SER B 1 329 ? 34.176 12.623 -13.360 1.00 79.01 345 SER B CA 1
ATOM 6098 C C . SER B 1 329 ? 35.130 13.124 -14.455 1.00 78.76 345 SER B C 1
ATOM 6099 O O . SER B 1 329 ? 35.457 14.310 -14.505 1.00 80.59 345 SER B O 1
ATOM 6102 N N . LYS B 1 330 ? 35.609 12.220 -15.301 1.00 82.13 346 LYS B N 1
ATOM 6103 C CA . LYS B 1 330 ? 36.699 12.542 -16.235 1.00 77.66 346 LYS B CA 1
ATOM 6104 C C . LYS B 1 330 ? 36.309 12.591 -17.704 1.00 73.71 346 LYS B C 1
ATOM 6105 O O . LYS B 1 330 ? 37.058 13.076 -18.532 1.00 72.41 346 LYS B O 1
ATOM 6111 N N . ILE B 1 331 ? 35.144 12.061 -18.023 1.00 77.45 347 ILE B N 1
ATOM 6112 C CA . ILE B 1 331 ? 34.613 12.096 -19.370 1.00 78.83 347 ILE B CA 1
ATOM 6113 C C . ILE B 1 331 ? 33.144 12.496 -19.379 1.00 91.97 347 ILE B C 1
ATOM 6114 O O . ILE B 1 331 ? 32.750 13.286 -20.226 1.00 99.65 347 ILE B O 1
ATOM 6119 N N . GLY B 1 332 ? 32.355 11.980 -18.428 1.00 100.91 348 GLY B N 1
ATOM 6120 C CA . GLY B 1 332 ? 30.937 11.651 -18.633 1.00 105.63 348 GLY B CA 1
ATOM 6121 C C . GLY B 1 332 ? 30.077 12.788 -19.125 1.00 109.29 348 GLY B C 1
ATOM 6122 O O . GLY B 1 332 ? 30.439 13.948 -18.948 1.00 114.84 348 GLY B O 1
ATOM 6123 N N . LYS B 1 333 ? 28.939 12.451 -19.738 1.00 106.84 349 LYS B N 1
ATOM 6124 C CA . LYS B 1 333 ? 28.001 13.432 -20.316 1.00 107.63 349 LYS B CA 1
ATOM 6125 C C . LYS B 1 333 ? 28.599 14.246 -21.465 1.00 109.02 349 LYS B C 1
ATOM 6126 O O . LYS B 1 333 ? 29.747 14.684 -21.399 1.00 112.32 349 LYS B O 1
ATOM 6132 N N . GLU B 1 334 ? 27.814 14.445 -22.522 1.00 107.61 350 GLU B N 1
ATOM 6133 C CA . GLU B 1 334 ? 28.225 15.247 -23.697 1.00 110.65 350 GLU B CA 1
ATOM 6134 C C . GLU B 1 334 ? 29.295 14.631 -24.633 1.00 102.65 350 GLU B C 1
ATOM 6135 O O . GLU B 1 334 ? 29.380 15.026 -25.791 1.00 117.06 350 GLU B O 1
ATOM 6141 N N . ARG B 1 335 ? 30.076 13.667 -24.164 1.00 91.24 351 ARG B N 1
ATOM 6142 C CA . ARG B 1 335 ? 31.244 13.182 -24.888 1.00 85.79 351 ARG B CA 1
ATOM 6143 C C . ARG B 1 335 ? 31.407 11.695 -24.624 1.00 91.57 351 ARG B C 1
ATOM 6144 O O . ARG B 1 335 ? 31.161 11.232 -23.509 1.00 106.60 351 ARG B O 1
ATOM 6152 N N . HIS B 1 336 ? 31.841 10.943 -25.626 1.00 88.69 352 HIS B N 1
ATOM 6153 C CA . HIS B 1 336 ? 32.155 9.529 -25.415 1.00 86.65 352 HIS B CA 1
ATOM 6154 C C . HIS B 1 336 ? 33.657 9.318 -25.133 1.00 81.37 352 HIS B C 1
ATOM 6155 O O . HIS B 1 336 ? 34.468 10.205 -25.411 1.00 85.16 352 HIS B O 1
ATOM 6162 N N . PRO B 1 337 ? 34.031 8.170 -24.529 1.00 75.54 353 PRO B N 1
ATOM 6163 C CA . PRO B 1 337 ? 35.442 7.986 -24.186 1.00 72.47 353 PRO B CA 1
ATOM 6164 C C . PRO B 1 337 ? 36.310 7.873 -25.403 1.00 71.60 353 PRO B C 1
ATOM 6165 O O . PRO B 1 337 ? 35.931 7.209 -26.372 1.00 64.76 353 PRO B O 1
ATOM 6169 N N . GLN B 1 338 ? 37.443 8.562 -25.352 1.00 74.77 354 GLN B N 1
ATOM 6170 C CA . GLN B 1 338 ? 38.399 8.570 -26.439 1.00 81.41 354 GLN B CA 1
ATOM 6171 C C . GLN B 1 338 ? 39.720 7.989 -25.946 1.00 77.11 354 GLN B C 1
ATOM 6172 O O . GLN B 1 338 ? 39.938 7.825 -24.741 1.00 73.08 354 GLN B O 1
ATOM 6178 N N . LEU B 1 339 ? 40.589 7.638 -26.882 1.00 77.88 355 LEU B N 1
ATOM 6179 C CA . LEU B 1 339 ? 41.880 7.070 -26.516 1.00 81.34 355 LEU B CA 1
ATOM 6180 C C . LEU B 1 339 ? 42.783 8.095 -25.846 1.00 77.13 355 LEU B C 1
ATOM 6181 O O . LEU B 1 339 ? 43.662 7.707 -25.113 1.00 80.11 355 LEU B O 1
ATOM 6186 N N . SER B 1 340 ? 42.576 9.391 -26.090 1.00 75.41 356 SER B N 1
ATOM 6187 C CA . SER B 1 340 ? 43.308 10.428 -25.353 1.00 73.96 356 SER B CA 1
ATOM 6188 C C . SER B 1 340 ? 43.023 10.368 -23.841 1.00 75.88 356 SER B C 1
ATOM 6189 O O . SER B 1 340 ? 43.879 10.726 -23.038 1.00 81.52 356 SER B O 1
ATOM 6192 N N . ASP B 1 341 ? 41.855 9.860 -23.449 1.00 75.81 357 ASP B N 1
ATOM 6193 C CA . ASP B 1 341 ? 41.546 9.634 -22.033 1.00 73.76 357 ASP B CA 1
ATOM 6194 C C . ASP B 1 341 ? 42.355 8.519 -21.372 1.00 72.06 357 ASP B C 1
ATOM 6195 O O . ASP B 1 341 ? 42.125 8.253 -20.208 1.00 67.71 357 ASP B O 1
ATOM 6200 N N . ARG B 1 342 ? 43.279 7.866 -22.084 1.00 80.65 358 ARG B N 1
ATOM 6201 C CA . ARG B 1 342 ? 43.894 6.616 -21.596 1.00 87.23 358 ARG B CA 1
ATOM 6202 C C . ARG B 1 342 ? 44.628 6.829 -20.277 1.00 87.90 358 ARG B C 1
ATOM 6203 O O . ARG B 1 342 ? 44.428 6.067 -19.322 1.00 94.97 358 ARG B O 1
ATOM 6211 N N . GLY B 1 343 ? 45.429 7.883 -20.188 1.00 78.44 359 GLY B N 1
ATOM 6212 C CA . GLY B 1 343 ? 46.155 8.133 -18.938 1.00 84.54 359 GLY B CA 1
ATOM 6213 C C . GLY B 1 343 ? 45.299 8.405 -17.695 1.00 85.64 359 GLY B C 1
ATOM 6214 O O . GLY B 1 343 ? 45.766 8.253 -16.559 1.00 84.97 359 GLY B O 1
ATOM 6215 N N . ASN B 1 344 ? 44.033 8.764 -17.909 1.00 84.50 360 ASN B N 1
ATOM 6216 C CA . ASN B 1 344 ? 43.235 9.484 -16.927 1.00 77.67 360 ASN B CA 1
ATOM 6217 C C . ASN B 1 344 ? 42.183 8.631 -16.238 1.00 74.57 360 ASN B C 1
ATOM 6218 O O . ASN B 1 344 ? 41.470 9.161 -15.407 1.00 80.27 360 ASN B O 1
ATOM 6223 N N . LEU B 1 345 ? 42.065 7.338 -16.547 1.00 71.78 361 LEU B N 1
ATOM 6224 C CA . LEU B 1 345 ? 40.987 6.511 -15.954 1.00 73.34 361 LEU B CA 1
ATOM 6225 C C . LEU B 1 345 ? 41.573 5.335 -15.179 1.00 71.02 361 LEU B C 1
ATOM 6226 O O . LEU B 1 345 ? 41.334 4.169 -15.533 1.00 75.75 361 LEU B O 1
ATOM 6231 N N . PRO B 1 346 ? 42.325 5.630 -14.102 1.00 66.98 362 PRO B N 1
ATOM 6232 C CA . PRO B 1 346 ? 43.156 4.604 -13.471 1.00 69.62 362 PRO B CA 1
ATOM 6233 C C . PRO B 1 346 ? 42.423 3.404 -12.883 1.00 65.69 362 PRO B C 1
ATOM 6234 O O . PRO B 1 346 ? 42.957 2.296 -12.929 1.00 62.80 362 PRO B O 1
ATOM 6238 N N . TYR B 1 347 ? 41.227 3.616 -12.345 1.00 62.07 363 TYR B N 1
ATOM 6239 C CA . TYR B 1 347 ? 40.433 2.493 -11.855 1.00 67.79 363 TYR B CA 1
ATOM 6240 C C . TYR B 1 347 ? 39.996 1.519 -12.997 1.00 66.26 363 TYR B C 1
ATOM 6241 O O . TYR B 1 347 ? 40.083 0.290 -12.857 1.00 61.21 363 TYR B O 1
ATOM 6250 N N . LEU B 1 348 ? 39.546 2.075 -14.119 1.00 65.71 364 LEU B N 1
ATOM 6251 C CA . LEU B 1 348 ? 39.229 1.274 -15.288 1.00 64.74 364 LEU B CA 1
ATOM 6252 C C . LEU B 1 348 ? 40.481 0.537 -15.774 1.00 67.19 364 LEU B C 1
ATOM 6253 O O . LEU B 1 348 ? 40.437 -0.657 -16.060 1.00 70.64 364 LEU B O 1
ATOM 6258 N N . GLU B 1 349 ? 41.601 1.238 -15.852 1.00 66.71 365 GLU B N 1
ATOM 6259 C CA . GLU B 1 349 ? 42.852 0.590 -16.239 1.00 71.88 365 GLU B CA 1
ATOM 6260 C C . GLU B 1 349 ? 43.194 -0.572 -15.301 1.00 67.83 365 GLU B C 1
ATOM 6261 O O . GLU B 1 349 ? 43.564 -1.651 -15.744 1.00 67.48 365 GLU B O 1
ATOM 6267 N N . ALA B 1 350 ? 43.029 -0.351 -14.005 1.00 66.31 366 ALA B N 1
ATOM 6268 C CA . ALA B 1 350 ? 43.403 -1.341 -13.011 1.00 65.39 366 ALA B CA 1
ATOM 6269 C C . ALA B 1 350 ? 42.510 -2.552 -13.043 1.00 64.01 366 ALA B C 1
ATOM 6270 O O . ALA B 1 350 ? 42.988 -3.678 -12.878 1.00 67.67 366 ALA B O 1
ATOM 6272 N N . THR B 1 351 ? 41.216 -2.318 -13.249 1.00 64.21 367 THR B N 1
ATOM 6273 C CA . THR B 1 351 ? 40.257 -3.409 -13.441 1.00 64.01 367 THR B CA 1
ATOM 6274 C C . THR B 1 351 ? 40.686 -4.311 -14.625 1.00 64.96 367 THR B C 1
ATOM 6275 O O . THR B 1 351 ? 40.670 -5.521 -14.513 1.00 66.83 367 THR B O 1
ATOM 6279 N N . ILE B 1 352 ? 41.131 -3.716 -15.729 1.00 69.27 368 ILE B N 1
ATOM 6280 C CA . ILE B 1 352 ? 41.557 -4.487 -16.912 1.00 67.00 368 ILE B CA 1
ATOM 6281 C C . ILE B 1 352 ? 42.826 -5.291 -16.561 1.00 67.45 368 ILE B C 1
ATOM 6282 O O . ILE B 1 352 ? 42.908 -6.482 -16.880 1.00 64.00 368 ILE B O 1
ATOM 6287 N N . CYS B 1 353 ? 43.796 -4.656 -15.890 1.00 63.91 369 CYS B N 1
ATOM 6288 C CA . CYS B 1 353 ? 44.962 -5.378 -15.401 1.00 60.70 369 CYS B CA 1
ATOM 6289 C C . CYS B 1 353 ? 44.525 -6.567 -14.597 1.00 65.32 369 CYS B C 1
ATOM 6290 O O . CYS B 1 353 ? 45.054 -7.651 -14.795 1.00 70.81 369 CYS B O 1
ATOM 6293 N N . GLU B 1 354 ? 43.564 -6.367 -13.690 1.00 62.04 370 GLU B N 1
ATOM 6294 C CA . GLU B 1 354 ? 43.137 -7.445 -12.809 1.00 60.46 370 GLU B CA 1
ATOM 6295 C C . GLU B 1 354 ? 42.420 -8.554 -13.550 1.00 58.93 370 GLU B C 1
ATOM 6296 O O . GLU B 1 354 ? 42.566 -9.722 -13.187 1.00 58.82 370 GLU B O 1
ATOM 6302 N N . VAL B 1 355 ? 41.663 -8.210 -14.586 1.00 59.43 371 VAL B N 1
ATOM 6303 C CA . VAL B 1 355 ? 40.982 -9.231 -15.378 1.00 60.45 371 VAL B CA 1
ATOM 6304 C C . VAL B 1 355 ? 42.041 -10.095 -16.051 1.00 58.53 371 VAL B C 1
ATOM 6305 O O . VAL B 1 355 ? 41.967 -11.313 -15.979 1.00 60.39 371 VAL B O 1
ATOM 6309 N N . MET B 1 356 ? 43.036 -9.468 -16.672 1.00 59.82 372 MET B N 1
ATOM 6310 C CA . MET B 1 356 ? 44.150 -10.217 -17.310 1.00 62.33 372 MET B CA 1
ATOM 6311 C C . MET B 1 356 ? 44.942 -11.096 -16.352 1.00 59.11 372 MET B C 1
ATOM 6312 O O . MET B 1 356 ? 45.336 -12.210 -16.686 1.00 55.12 372 MET B O 1
ATOM 6317 N N . ARG B 1 357 ? 45.149 -10.584 -15.153 1.00 62.91 373 ARG B N 1
ATOM 6318 C CA . ARG B 1 357 ? 45.851 -11.316 -14.121 1.00 63.70 373 ARG B CA 1
ATOM 6319 C C . ARG B 1 357 ? 45.065 -12.503 -13.599 1.00 64.28 373 ARG B C 1
ATOM 6320 O O . ARG B 1 357 ? 45.629 -13.570 -13.432 1.00 73.56 373 ARG B O 1
ATOM 6328 N N . ILE B 1 358 ? 43.767 -12.344 -13.368 1.00 66.01 374 ILE B N 1
ATOM 6329 C CA . ILE B 1 358 ? 42.986 -13.406 -12.702 1.00 68.90 374 ILE B CA 1
ATOM 6330 C C . ILE B 1 358 ? 42.588 -14.583 -13.605 1.00 65.22 374 ILE B C 1
ATOM 6331 O O . ILE B 1 358 ? 42.535 -15.708 -13.135 1.00 65.22 374 ILE B O 1
ATOM 6336 N N . ARG B 1 359 ? 42.307 -14.317 -14.882 1.00 67.39 375 ARG B N 1
ATOM 6337 C CA . ARG B 1 359 ? 41.998 -15.363 -15.873 1.00 67.83 375 ARG B CA 1
ATOM 6338 C C . ARG B 1 359 ? 42.898 -15.155 -17.054 1.00 63.93 375 ARG B C 1
ATOM 6339 O O . ARG B 1 359 ? 42.466 -14.628 -18.054 1.00 67.51 375 ARG B O 1
ATOM 6347 N N . PRO B 1 360 ? 44.168 -15.557 -16.934 1.00 66.78 376 PRO B N 1
ATOM 6348 C CA . PRO B 1 360 ? 45.120 -15.355 -18.013 1.00 68.06 376 PRO B CA 1
ATOM 6349 C C . PRO B 1 360 ? 44.615 -15.968 -19.279 1.00 65.10 376 PRO B C 1
ATOM 6350 O O . PRO B 1 360 ? 44.042 -17.049 -19.227 1.00 70.61 376 PRO B O 1
ATOM 6354 N N . VAL B 1 361 ? 44.813 -15.284 -20.398 1.00 62.09 377 VAL B N 1
ATOM 6355 C CA . VAL B 1 361 ? 44.247 -15.745 -21.655 1.00 62.29 377 VAL B CA 1
ATOM 6356 C C . VAL B 1 361 ? 44.897 -17.057 -22.123 1.00 64.94 377 VAL B C 1
ATOM 6357 O O . VAL B 1 361 ? 44.236 -17.868 -22.737 1.00 65.71 377 VAL B O 1
ATOM 6361 N N . SER B 1 362 ? 46.178 -17.252 -21.816 1.00 66.06 378 SER B N 1
ATOM 6362 C CA . SER B 1 362 ? 46.893 -18.478 -22.127 1.00 63.54 378 SER B CA 1
ATOM 6363 C C . SER B 1 362 ? 47.603 -18.927 -20.867 1.00 66.19 378 SER B C 1
ATOM 6364 O O . SER B 1 362 ? 48.728 -18.502 -20.631 1.00 65.75 378 SER B O 1
ATOM 6367 N N . PRO B 1 363 ? 46.946 -19.770 -20.040 1.00 67.61 379 PRO B N 1
ATOM 6368 C CA . PRO B 1 363 ? 47.547 -20.222 -18.782 1.00 62.49 379 PRO B CA 1
ATOM 6369 C C . PRO B 1 363 ? 48.837 -20.967 -18.975 1.00 54.66 379 PRO B C 1
ATOM 6370 O O . PRO B 1 363 ? 49.707 -20.880 -18.137 1.00 54.90 379 PRO B O 1
ATOM 6374 N N . LEU B 1 364 ? 48.931 -21.713 -20.061 1.00 57.51 380 LEU B N 1
ATOM 6375 C CA . LEU B 1 364 ? 50.195 -22.293 -20.512 1.00 63.51 380 LEU B CA 1
ATOM 6376 C C . LEU B 1 364 ? 50.590 -21.596 -21.811 1.00 67.25 380 LEU B C 1
ATOM 6377 O O . LEU B 1 364 ? 49.899 -21.701 -22.844 1.00 71.05 380 LEU B O 1
ATOM 6382 N N . LEU B 1 365 ? 51.707 -20.885 -21.761 1.00 64.30 381 LEU B N 1
ATOM 6383 C CA . LEU B 1 365 ? 52.242 -20.270 -22.957 1.00 66.41 381 LEU B CA 1
ATOM 6384 C C . LEU B 1 365 ? 52.666 -21.286 -23.993 1.00 65.57 381 LEU B C 1
ATOM 6385 O O . LEU B 1 365 ? 52.911 -22.462 -23.696 1.00 71.44 381 LEU B O 1
ATOM 6390 N N . ILE B 1 366 ? 52.760 -20.810 -25.225 1.00 63.64 382 ILE B N 1
ATOM 6391 C CA . ILE B 1 366 ? 53.282 -21.632 -26.293 1.00 64.91 382 ILE B CA 1
ATOM 6392 C C . ILE B 1 366 ? 54.707 -22.014 -25.844 1.00 63.42 382 ILE B C 1
ATOM 6393 O O . ILE B 1 366 ? 55.370 -21.243 -25.122 1.00 69.14 382 ILE B O 1
ATOM 6398 N N . PRO B 1 367 ? 55.152 -23.226 -26.181 1.00 61.17 383 PRO B N 1
ATOM 6399 C CA . PRO B 1 367 ? 56.496 -23.565 -25.740 1.00 67.32 383 PRO B CA 1
ATOM 6400 C C . PRO B 1 367 ? 57.605 -22.658 -26.304 1.00 64.71 383 PRO B C 1
ATOM 6401 O O . PRO B 1 367 ? 57.591 -22.317 -27.475 1.00 63.51 383 PRO B O 1
ATOM 6405 N N . HIS B 1 368 ? 58.518 -22.248 -25.431 1.00 64.34 384 HIS B N 1
ATOM 6406 C CA . HIS B 1 368 ? 59.736 -21.579 -25.817 1.00 63.60 384 HIS B CA 1
ATOM 6407 C C . HIS B 1 368 ? 60.779 -22.666 -25.875 1.00 67.11 384 HIS B C 1
ATOM 6408 O O . HIS B 1 368 ? 61.188 -23.192 -24.840 1.00 74.45 384 HIS B O 1
ATOM 6415 N N . VAL B 1 369 ? 61.192 -23.019 -27.082 1.00 68.76 385 VAL B N 1
ATOM 6416 C CA . VAL B 1 369 ? 62.154 -24.099 -27.293 1.00 68.80 385 VAL B CA 1
ATOM 6417 C C . VAL B 1 369 ? 63.576 -23.576 -27.169 1.00 67.84 385 VAL B C 1
ATOM 6418 O O . VAL B 1 369 ? 63.909 -22.540 -27.768 1.00 69.09 385 VAL B O 1
ATOM 6422 N N . ALA B 1 370 ? 64.409 -24.310 -26.428 1.00 65.82 386 ALA B N 1
ATOM 6423 C CA . ALA B 1 370 ? 65.840 -23.977 -26.286 1.00 66.28 386 ALA B CA 1
ATOM 6424 C C . ALA B 1 370 ? 66.558 -24.166 -27.609 1.00 62.40 386 ALA B C 1
ATOM 6425 O O . ALA B 1 370 ? 66.502 -25.246 -28.184 1.00 66.76 386 ALA B O 1
ATOM 6427 N N . LEU B 1 371 ? 67.217 -23.118 -28.089 1.00 60.95 387 LEU B N 1
ATOM 6428 C CA . LEU B 1 371 ? 67.867 -23.154 -29.390 1.00 65.75 387 LEU B CA 1
ATOM 6429 C C . LEU B 1 371 ? 69.308 -23.633 -29.292 1.00 71.49 387 LEU B C 1
ATOM 6430 O O . LEU B 1 371 ? 69.836 -24.203 -30.235 1.00 76.28 387 LEU B O 1
ATOM 6435 N N . GLN B 1 372 ? 69.937 -23.420 -28.146 1.00 80.96 388 GLN B N 1
ATOM 6436 C CA . GLN B 1 372 ? 71.227 -24.043 -27.824 1.00 81.59 388 GLN B CA 1
ATOM 6437 C C . GLN B 1 372 ? 71.212 -24.491 -26.366 1.00 80.77 388 GLN B C 1
ATOM 6438 O O . GLN B 1 372 ? 70.278 -24.190 -25.622 1.00 81.05 388 GLN B O 1
ATOM 6444 N N . ASP B 1 373 ? 72.250 -25.201 -25.951 1.00 81.69 389 ASP B N 1
ATOM 6445 C CA . ASP B 1 373 ? 72.380 -25.559 -24.544 1.00 81.40 389 ASP B CA 1
ATOM 6446 C C . ASP B 1 373 ? 72.526 -24.280 -23.712 1.00 74.40 389 ASP B C 1
ATOM 6447 O O . ASP B 1 373 ? 73.247 -23.359 -24.099 1.00 76.35 389 ASP B O 1
ATOM 6452 N N . SER B 1 374 ? 71.808 -24.215 -22.598 1.00 64.39 390 SER B N 1
ATOM 6453 C CA . SER B 1 374 ? 71.850 -23.053 -21.731 1.00 66.24 390 SER B CA 1
ATOM 6454 C C . SER B 1 374 ? 71.469 -23.502 -20.337 1.00 71.71 390 SER B C 1
ATOM 6455 O O . SER B 1 374 ? 71.698 -24.656 -19.979 1.00 71.00 390 SER B O 1
ATOM 6458 N N . SER B 1 375 ? 70.892 -22.590 -19.556 1.00 81.76 391 SER B N 1
ATOM 6459 C CA . SER B 1 375 ? 70.668 -22.791 -18.126 1.00 79.05 391 SER B CA 1
ATOM 6460 C C . SER B 1 375 ? 69.583 -21.839 -17.633 1.00 77.48 391 SER B C 1
ATOM 6461 O O . SER B 1 375 ? 69.408 -20.756 -18.188 1.00 77.27 391 SER B O 1
ATOM 6464 N N . VAL B 1 376 ? 68.848 -22.254 -16.610 1.00 78.89 392 VAL B N 1
ATOM 6465 C CA . VAL B 1 376 ? 67.827 -21.414 -15.987 1.00 79.18 392 VAL B CA 1
ATOM 6466 C C . VAL B 1 376 ? 68.006 -21.519 -14.482 1.00 83.22 392 VAL B C 1
ATOM 6467 O O . VAL B 1 376 ? 67.604 -22.513 -13.885 1.00 85.02 392 VAL B O 1
ATOM 6471 N N . GLY B 1 377 ? 68.627 -20.499 -13.892 1.00 86.09 393 GLY B N 1
ATOM 6472 C CA . GLY B 1 377 ? 68.714 -20.363 -12.456 1.00 94.44 393 GLY B CA 1
ATOM 6473 C C . GLY B 1 377 ? 69.257 -21.607 -11.800 1.00 105.15 393 GLY B C 1
ATOM 6474 O O . GLY B 1 377 ? 68.492 -22.444 -11.310 1.00 128.89 393 GLY B O 1
ATOM 6475 N N . GLU B 1 378 ? 70.579 -21.743 -11.810 1.00 104.09 394 GLU B N 1
ATOM 6476 C CA . GLU B 1 378 ? 71.286 -22.872 -11.172 1.00 104.08 394 GLU B CA 1
ATOM 6477 C C . GLU B 1 378 ? 71.184 -24.157 -11.992 1.00 97.28 394 GLU B C 1
ATOM 6478 O O . GLU B 1 378 ? 72.134 -24.939 -12.008 1.00 101.81 394 GLU B O 1
ATOM 6484 N N . TYR B 1 379 ? 70.065 -24.352 -12.699 1.00 94.49 395 TYR B N 1
ATOM 6485 C CA . TYR B 1 379 ? 69.769 -25.593 -13.433 1.00 85.85 395 TYR B CA 1
ATOM 6486 C C . TYR B 1 379 ? 70.221 -25.550 -14.904 1.00 84.06 395 TYR B C 1
ATOM 6487 O O . TYR B 1 379 ? 70.238 -24.493 -15.533 1.00 86.98 395 TYR B O 1
ATOM 6496 N N . THR B 1 380 ? 70.595 -26.716 -15.428 1.00 82.94 396 THR B N 1
ATOM 6497 C CA . THR B 1 380 ? 71.023 -26.877 -16.818 1.00 80.03 396 THR B CA 1
ATOM 6498 C C . THR B 1 380 ? 69.800 -27.158 -17.670 1.00 82.13 396 THR B C 1
ATOM 6499 O O . THR B 1 380 ? 68.878 -27.840 -17.225 1.00 89.95 396 THR B O 1
ATOM 6503 N N . VAL B 1 381 ? 69.825 -26.657 -18.906 1.00 82.39 397 VAL B N 1
ATOM 6504 C CA . VAL B 1 381 ? 68.711 -26.760 -19.861 1.00 77.65 397 VAL B CA 1
ATOM 6505 C C . VAL B 1 381 ? 69.230 -27.268 -21.211 1.00 74.68 397 VAL B C 1
ATOM 6506 O O . VAL B 1 381 ? 69.964 -26.577 -21.920 1.00 76.84 397 VAL B O 1
ATOM 6510 N N . GLN B 1 382 ? 68.833 -28.480 -21.571 1.00 77.66 398 GLN B N 1
ATOM 6511 C CA . GLN B 1 382 ? 69.427 -29.173 -22.712 1.00 80.83 398 GLN B CA 1
ATOM 6512 C C . GLN B 1 382 ? 68.831 -28.619 -23.989 1.00 73.93 398 GLN B C 1
ATOM 6513 O O . GLN B 1 382 ? 67.631 -28.394 -24.049 1.00 78.54 398 GLN B O 1
ATOM 6519 N N . LYS B 1 383 ? 69.653 -28.401 -25.007 1.00 69.35 399 LYS B N 1
ATOM 6520 C CA . LYS B 1 383 ? 69.153 -27.958 -26.330 1.00 75.10 399 LYS B CA 1
ATOM 6521 C C . LYS B 1 383 ? 67.903 -28.705 -26.789 1.00 71.13 399 LYS B C 1
ATOM 6522 O O . LYS B 1 383 ? 67.771 -29.899 -26.556 1.00 83.92 399 LYS B O 1
ATOM 6528 N N . GLY B 1 384 ? 66.991 -27.993 -27.442 1.00 65.20 400 GLY B N 1
ATOM 6529 C CA . GLY B 1 384 ? 65.776 -28.596 -27.966 1.00 63.98 400 GLY B CA 1
ATOM 6530 C C . GLY B 1 384 ? 64.636 -28.794 -26.974 1.00 62.60 400 GLY B C 1
ATOM 6531 O O . GLY B 1 384 ? 63.540 -29.200 -27.362 1.00 63.71 400 GLY B O 1
ATOM 6532 N N . THR B 1 385 ? 64.861 -28.496 -25.700 1.00 62.67 401 THR B N 1
ATOM 6533 C CA . THR B 1 385 ? 63.815 -28.692 -24.688 1.00 65.66 401 THR B CA 1
ATOM 6534 C C . THR B 1 385 ? 62.691 -27.647 -24.836 1.00 63.36 401 THR B C 1
ATOM 6535 O O . THR B 1 385 ? 62.948 -26.486 -25.158 1.00 61.07 401 THR B O 1
ATOM 6539 N N . ARG B 1 386 ? 61.453 -28.081 -24.608 1.00 64.54 402 ARG B N 1
ATOM 6540 C CA . ARG B 1 386 ? 60.289 -27.214 -24.729 1.00 67.00 402 ARG B CA 1
ATOM 6541 C C . ARG B 1 386 ? 59.953 -26.639 -23.367 1.00 67.89 402 ARG B C 1
ATOM 6542 O O . ARG B 1 386 ? 59.469 -27.349 -22.477 1.00 64.00 402 ARG B O 1
ATOM 6550 N N . VAL B 1 387 ? 60.217 -25.346 -23.215 1.00 67.53 403 VAL B N 1
ATOM 6551 C CA . VAL B 1 387 ? 59.951 -24.645 -21.977 1.00 64.58 403 VAL B CA 1
ATOM 6552 C C . VAL B 1 387 ? 58.555 -24.010 -22.002 1.00 63.92 403 VAL B C 1
ATOM 6553 O O . VAL B 1 387 ? 58.256 -23.167 -22.844 1.00 65.10 403 VAL B O 1
ATOM 6557 N N . VAL B 1 388 ? 57.728 -24.403 -21.040 1.00 62.15 404 VAL B N 1
ATOM 6558 C CA . VAL B 1 388 ? 56.356 -23.970 -20.943 1.00 59.74 404 VAL B CA 1
ATOM 6559 C C . VAL B 1 388 ? 56.240 -23.128 -19.697 1.00 59.82 404 VAL B C 1
ATOM 6560 O O . VAL B 1 388 ? 56.275 -23.660 -18.588 1.00 64.94 404 VAL B O 1
ATOM 6564 N N . ILE B 1 389 ? 56.083 -21.824 -19.878 1.00 55.60 405 ILE B N 1
ATOM 6565 C CA . ILE B 1 389 ? 55.777 -20.951 -18.761 1.00 51.98 405 ILE B CA 1
ATOM 6566 C C . ILE B 1 389 ? 54.322 -21.160 -18.288 1.00 53.16 405 ILE B C 1
ATOM 6567 O O . ILE B 1 389 ? 53.383 -21.037 -19.073 1.00 51.97 405 ILE B O 1
ATOM 6572 N N . ASN B 1 390 ? 54.155 -21.440 -16.989 1.00 58.89 406 ASN B N 1
ATOM 6573 C CA . ASN B 1 390 ? 52.839 -21.624 -16.369 1.00 55.56 406 ASN B CA 1
ATOM 6574 C C . ASN B 1 390 ? 52.350 -20.295 -15.868 1.00 51.96 406 ASN B C 1
ATOM 6575 O O . ASN B 1 390 ? 52.452 -19.982 -14.705 1.00 49.57 406 ASN B O 1
ATOM 6580 N N . MET B 1 391 ? 51.786 -19.523 -16.774 1.00 55.91 407 MET B N 1
ATOM 6581 C CA . MET B 1 391 ? 51.304 -18.197 -16.448 1.00 61.48 407 MET B CA 1
ATOM 6582 C C . MET B 1 391 ? 50.263 -18.179 -15.317 1.00 61.78 407 MET B C 1
ATOM 6583 O O . MET B 1 391 ? 50.171 -17.186 -14.560 1.00 52.09 407 MET B O 1
ATOM 6588 N N . TRP B 1 392 ? 49.475 -19.255 -15.207 1.00 65.78 408 TRP B N 1
ATOM 6589 C CA . TRP B 1 392 ? 48.489 -19.363 -14.115 1.00 69.54 408 TRP B CA 1
ATOM 6590 C C . TRP B 1 392 ? 49.182 -19.318 -12.753 1.00 67.28 408 TRP B C 1
ATOM 6591 O O . TRP B 1 392 ? 48.787 -18.567 -11.853 1.00 60.81 408 TRP B O 1
ATOM 6602 N N . SER B 1 393 ? 50.229 -20.119 -12.630 1.00 62.73 409 SER B N 1
ATOM 6603 C CA . SER B 1 393 ? 50.938 -20.206 -11.395 1.00 61.18 409 SER B CA 1
ATOM 6604 C C . SER B 1 393 ? 51.641 -18.896 -11.101 1.00 58.47 409 SER B C 1
ATOM 6605 O O . SER B 1 393 ? 51.698 -18.488 -9.941 1.00 70.59 409 SER B O 1
ATOM 6608 N N . LEU B 1 394 ? 52.143 -18.223 -12.130 1.00 58.55 410 LEU B N 1
ATOM 6609 C CA . LEU B 1 394 ? 52.696 -16.857 -11.941 1.00 64.93 410 LEU B CA 1
ATOM 6610 C C . LEU B 1 394 ? 51.683 -15.836 -11.388 1.00 67.42 410 LEU B C 1
ATOM 6611 O O . LEU B 1 394 ? 51.991 -15.084 -10.467 1.00 67.70 410 LEU B O 1
ATOM 6616 N N . HIS B 1 395 ? 50.480 -15.828 -11.944 1.00 67.56 411 HIS B N 1
ATOM 6617 C CA . HIS B 1 395 ? 49.489 -14.836 -11.575 1.00 62.53 411 HIS B CA 1
ATOM 6618 C C . HIS B 1 395 ? 48.637 -15.260 -10.381 1.00 62.54 411 HIS B C 1
ATOM 6619 O O . HIS B 1 395 ? 47.859 -14.460 -9.877 1.00 63.77 411 HIS B O 1
ATOM 6626 N N . HIS B 1 396 ? 48.741 -16.516 -9.950 1.00 63.47 412 HIS B N 1
ATOM 6627 C CA . HIS B 1 396 ? 47.948 -17.001 -8.804 1.00 65.87 412 HIS B CA 1
ATOM 6628 C C . HIS B 1 396 ? 48.784 -17.531 -7.622 1.00 66.12 412 HIS B C 1
ATOM 6629 O O . HIS B 1 396 ? 48.226 -18.027 -6.641 1.00 64.82 412 HIS B O 1
ATOM 6636 N N . ASP B 1 397 ? 50.109 -17.410 -7.724 1.00 68.28 413 ASP B N 1
ATOM 6637 C CA . ASP B 1 397 ? 51.013 -17.764 -6.658 1.00 68.97 413 ASP B CA 1
ATOM 6638 C C . ASP B 1 397 ? 50.576 -16.994 -5.412 1.00 75.05 413 ASP B C 1
ATOM 6639 O O . ASP B 1 397 ? 50.366 -15.789 -5.471 1.00 78.75 413 ASP B O 1
ATOM 6644 N N . GLU B 1 398 ? 50.407 -17.700 -4.298 1.00 79.72 414 GLU B N 1
ATOM 6645 C CA . GLU B 1 398 ? 50.018 -17.054 -3.038 1.00 76.96 414 GLU B CA 1
ATOM 6646 C C . GLU B 1 398 ? 51.160 -16.298 -2.363 1.00 76.21 414 GLU B C 1
ATOM 6647 O O . GLU B 1 398 ? 50.903 -15.461 -1.486 1.00 77.28 414 GLU B O 1
ATOM 6653 N N . LYS B 1 399 ? 52.398 -16.583 -2.785 1.00 71.00 415 LYS B N 1
ATOM 6654 C CA . LYS B 1 399 ? 53.598 -15.902 -2.291 1.00 73.20 415 LYS B CA 1
ATOM 6655 C C . LYS B 1 399 ? 53.811 -14.498 -2.881 1.00 73.37 415 LYS B C 1
ATOM 6656 O O . LYS B 1 399 ? 54.563 -13.701 -2.314 1.00 78.54 415 LYS B O 1
ATOM 6662 N N . GLU B 1 400 ? 53.196 -14.212 -4.028 1.00 72.78 416 GLU B N 1
ATOM 6663 C CA . GLU B 1 400 ? 53.323 -12.899 -4.679 1.00 74.03 416 GLU B CA 1
ATOM 6664 C C . GLU B 1 400 ? 52.002 -12.144 -4.875 1.00 72.07 416 GLU B C 1
ATOM 6665 O O . GLU B 1 400 ? 52.035 -10.930 -5.155 1.00 73.54 416 GLU B O 1
ATOM 6671 N N . TRP B 1 401 ? 50.870 -12.847 -4.768 1.00 62.51 417 TRP B N 1
ATOM 6672 C CA . TRP B 1 401 ? 49.548 -12.232 -4.829 1.00 64.28 417 TRP B CA 1
ATOM 6673 C C . TRP B 1 401 ? 48.761 -12.677 -3.602 1.00 69.58 417 TRP B C 1
ATOM 6674 O O . TRP B 1 401 ? 48.629 -13.882 -3.351 1.00 71.34 417 TRP B O 1
ATOM 6685 N N . LYS B 1 402 ? 48.239 -11.704 -2.851 1.00 71.74 418 LYS B N 1
ATOM 6686 C CA . LYS B 1 402 ? 47.417 -11.986 -1.693 1.00 69.03 418 LYS B CA 1
ATOM 6687 C C . LYS B 1 402 ? 46.010 -12.352 -2.152 1.00 67.26 418 LYS B C 1
ATOM 6688 O O . LYS B 1 402 ? 45.466 -11.675 -2.999 1.00 71.31 418 LYS B O 1
ATOM 6694 N N . ASN B 1 403 ? 45.431 -13.422 -1.604 1.00 73.91 419 ASN B N 1
ATOM 6695 C CA . ASN B 1 403 ? 44.072 -13.889 -1.982 1.00 78.24 419 ASN B CA 1
ATOM 6696 C C . ASN B 1 403 ? 43.896 -14.025 -3.497 1.00 82.21 419 ASN B C 1
ATOM 6697 O O . ASN B 1 403 ? 43.124 -13.283 -4.115 1.00 81.97 419 ASN B O 1
ATOM 6702 N N . PRO B 1 404 ? 44.612 -14.972 -4.109 1.00 81.21 420 PRO B N 1
ATOM 6703 C CA . PRO B 1 404 ? 44.671 -14.959 -5.555 1.00 77.88 420 PRO B CA 1
ATOM 6704 C C . PRO B 1 404 ? 43.350 -15.195 -6.275 1.00 76.14 420 PRO B C 1
ATOM 6705 O O . PRO B 1 404 ? 43.294 -14.983 -7.479 1.00 85.59 420 PRO B O 1
ATOM 6709 N N . GLU B 1 405 ? 42.297 -15.621 -5.591 1.00 73.59 421 GLU B N 1
ATOM 6710 C CA . GLU B 1 405 ? 41.017 -15.782 -6.278 1.00 73.98 421 GLU B CA 1
ATOM 6711 C C . GLU B 1 405 ? 40.085 -14.587 -6.064 1.00 70.39 421 GLU B C 1
ATOM 6712 O O . GLU B 1 405 ? 38.884 -14.673 -6.314 1.00 69.25 421 GLU B O 1
ATOM 6718 N N . LEU B 1 406 ? 40.629 -13.452 -5.640 1.00 70.20 422 LEU B N 1
ATOM 6719 C CA . LEU B 1 406 ? 39.794 -12.323 -5.277 1.00 73.43 422 LEU B CA 1
ATOM 6720 C C . LEU B 1 406 ? 39.970 -11.237 -6.322 1.00 70.07 422 LEU B C 1
ATOM 6721 O O . LEU B 1 406 ? 41.090 -10.750 -6.531 1.00 65.34 422 LEU B O 1
ATOM 6726 N N . PHE B 1 407 ? 38.867 -10.877 -6.984 1.00 70.86 423 PHE B N 1
ATOM 6727 C CA . PHE B 1 407 ? 38.887 -9.823 -7.984 1.00 69.11 423 PHE B CA 1
ATOM 6728 C C . PHE B 1 407 ? 38.878 -8.474 -7.293 1.00 71.79 423 PHE B C 1
ATOM 6729 O O . PHE B 1 407 ? 37.810 -7.997 -6.867 1.00 67.69 423 PHE B O 1
ATOM 6737 N N . ASP B 1 408 ? 40.086 -7.902 -7.182 1.00 73.02 424 ASP B N 1
ATOM 6738 C CA . ASP B 1 408 ? 40.362 -6.603 -6.568 1.00 69.66 424 ASP B CA 1
ATOM 6739 C C . ASP B 1 408 ? 41.216 -5.782 -7.553 1.00 69.67 424 ASP B C 1
ATOM 6740 O O . ASP B 1 408 ? 42.433 -5.993 -7.661 1.00 68.38 424 ASP B O 1
ATOM 6745 N N . PRO B 1 409 ? 40.579 -4.856 -8.290 1.00 64.45 425 PRO B N 1
ATOM 6746 C CA . PRO B 1 409 ? 41.334 -3.863 -9.063 1.00 62.69 425 PRO B CA 1
ATOM 6747 C C . PRO B 1 409 ? 42.317 -2.984 -8.255 1.00 62.86 425 PRO B C 1
ATOM 6748 O O . PRO B 1 409 ? 43.248 -2.460 -8.832 1.00 69.54 425 PRO B O 1
ATOM 6752 N N . GLY B 1 410 ? 42.129 -2.822 -6.947 1.00 63.49 426 GLY B N 1
ATOM 6753 C CA . GLY B 1 410 ? 43.055 -2.042 -6.113 1.00 64.12 426 GLY B CA 1
ATOM 6754 C C . GLY B 1 410 ? 44.493 -2.544 -6.037 1.00 65.76 426 GLY B C 1
ATOM 6755 O O . GLY B 1 410 ? 45.408 -1.778 -5.655 1.00 63.75 426 GLY B O 1
ATOM 6756 N N . ARG B 1 411 ? 44.695 -3.821 -6.390 1.00 62.66 427 ARG B N 1
ATOM 6757 C CA . ARG B 1 411 ? 46.038 -4.412 -6.531 1.00 63.59 427 ARG B CA 1
ATOM 6758 C C . ARG B 1 411 ? 46.937 -3.558 -7.405 1.00 64.53 427 ARG B C 1
ATOM 6759 O O . ARG B 1 411 ? 48.132 -3.466 -7.145 1.00 69.19 427 ARG B O 1
ATOM 6767 N N . PHE B 1 412 ? 46.354 -2.968 -8.454 1.00 62.15 428 PHE B N 1
ATOM 6768 C CA . PHE B 1 412 ? 47.088 -2.210 -9.451 1.00 61.38 428 PHE B CA 1
ATOM 6769 C C . PHE B 1 412 ? 46.972 -0.709 -9.317 1.00 62.80 428 PHE B C 1
ATOM 6770 O O . PHE B 1 412 ? 47.309 -0.008 -10.265 1.00 68.16 428 PHE B O 1
ATOM 6778 N N . LEU B 1 413 ? 46.520 -0.203 -8.169 1.00 65.24 429 LEU B N 1
ATOM 6779 C CA . LEU B 1 413 ? 46.437 1.249 -7.957 1.00 66.91 429 LEU B CA 1
ATOM 6780 C C . LEU B 1 413 ? 47.550 1.712 -7.068 1.00 65.91 429 LEU B C 1
ATOM 6781 O O . LEU B 1 413 ? 48.102 0.921 -6.326 1.00 67.29 429 LEU B O 1
ATOM 6786 N N . ASN B 1 414 ? 47.863 3.004 -7.168 1.00 70.19 430 ASN B N 1
ATOM 6787 C CA . ASN B 1 414 ? 48.870 3.665 -6.338 1.00 66.85 430 ASN B CA 1
ATOM 6788 C C . ASN B 1 414 ? 48.292 3.994 -4.977 1.00 71.11 430 ASN B C 1
ATOM 6789 O O . ASN B 1 414 ? 47.109 3.761 -4.722 1.00 74.23 430 ASN B O 1
ATOM 6794 N N . GLU B 1 415 ? 49.135 4.523 -4.101 1.00 80.23 431 GLU B N 1
ATOM 6795 C CA . GLU B 1 415 ? 48.716 4.912 -2.763 1.00 85.58 431 GLU B CA 1
ATOM 6796 C C . GLU B 1 415 ? 47.349 5.631 -2.752 1.00 81.17 431 GLU B C 1
ATOM 6797 O O . GLU B 1 415 ? 46.508 5.297 -1.938 1.00 87.95 431 GLU B O 1
ATOM 6803 N N . GLU B 1 416 ? 47.123 6.575 -3.667 1.00 78.69 432 GLU B N 1
ATOM 6804 C CA . GLU B 1 416 ? 45.930 7.402 -3.637 1.00 80.36 432 GLU B CA 1
ATOM 6805 C C . GLU B 1 416 ? 44.808 7.015 -4.611 1.00 78.69 432 GLU B C 1
ATOM 6806 O O . GLU B 1 416 ? 43.661 7.395 -4.394 1.00 89.35 432 GLU B O 1
ATOM 6812 N N . GLY B 1 417 ? 45.103 6.249 -5.654 1.00 78.09 433 GLY B N 1
ATOM 6813 C CA . GLY B 1 417 ? 44.145 6.041 -6.755 1.00 74.09 433 GLY B CA 1
ATOM 6814 C C . GLY B 1 417 ? 44.396 7.025 -7.873 1.00 77.95 433 GLY B C 1
ATOM 6815 O O . GLY B 1 417 ? 43.629 7.064 -8.832 1.00 75.34 433 GLY B O 1
ATOM 6816 N N . ASP B 1 418 ? 45.480 7.807 -7.739 1.00 82.07 434 ASP B N 1
ATOM 6817 C CA . ASP B 1 418 ? 45.964 8.738 -8.762 1.00 81.50 434 ASP B CA 1
ATOM 6818 C C . ASP B 1 418 ? 46.519 8.018 -9.992 1.00 83.26 434 ASP B C 1
ATOM 6819 O O . ASP B 1 418 ? 46.588 8.596 -11.077 1.00 86.87 434 ASP B O 1
ATOM 6824 N N . GLY B 1 419 ? 46.924 6.764 -9.823 1.00 82.71 435 GLY B N 1
ATOM 6825 C CA . GLY B 1 419 ? 47.644 6.032 -10.866 1.00 81.20 435 GLY B CA 1
ATOM 6826 C C . GLY B 1 419 ? 47.918 4.580 -10.507 1.00 74.25 435 GLY B C 1
ATOM 6827 O O . GLY B 1 419 ? 47.397 4.064 -9.528 1.00 73.92 435 GLY B O 1
ATOM 6828 N N . LEU B 1 420 ? 48.737 3.917 -11.309 1.00 72.41 436 LEU B N 1
ATOM 6829 C CA . LEU B 1 420 ? 48.922 2.469 -11.191 1.00 69.18 436 LEU B CA 1
ATOM 6830 C C . LEU B 1 420 ? 50.274 2.136 -10.563 1.00 71.01 436 LEU B C 1
ATOM 6831 O O . LEU B 1 420 ? 51.234 2.915 -10.706 1.00 66.43 436 LEU B O 1
ATOM 6836 N N . CYS B 1 421 ? 50.330 1.015 -9.831 1.00 73.81 437 CYS B N 1
ATOM 6837 C CA . CYS B 1 421 ? 51.604 0.437 -9.362 1.00 83.72 437 CYS B CA 1
ATOM 6838 C C . CYS B 1 421 ? 51.612 -1.000 -9.735 1.00 81.20 437 CYS B C 1
ATOM 6839 O O . CYS B 1 421 ? 50.606 -1.686 -9.557 1.00 80.09 437 CYS B O 1
ATOM 6842 N N . CYS B 1 422 ? 52.751 -1.426 -10.275 1.00 77.52 438 CYS B N 1
ATOM 6843 C CA . CYS B 1 422 ? 53.097 -2.819 -10.380 1.00 78.09 438 CYS B CA 1
ATOM 6844 C C . CYS B 1 422 ? 53.157 -3.454 -8.974 1.00 76.01 438 CYS B C 1
ATOM 6845 O O . CYS B 1 422 ? 54.052 -3.138 -8.189 1.00 77.49 438 CYS B O 1
ATOM 6848 N N . PRO B 1 423 ? 52.198 -4.345 -8.653 1.00 72.03 439 PRO B N 1
ATOM 6849 C CA . PRO B 1 423 ? 52.234 -4.956 -7.342 1.00 68.68 439 PRO B CA 1
ATOM 6850 C C . PRO B 1 423 ? 53.304 -6.028 -7.172 1.00 64.83 439 PRO B C 1
ATOM 6851 O O . PRO B 1 423 ? 53.694 -6.291 -6.043 1.00 77.13 439 PRO B O 1
ATOM 6855 N N . SER B 1 424 ? 53.773 -6.627 -8.261 1.00 63.36 440 SER B N 1
ATOM 6856 C CA . SER B 1 424 ? 54.600 -7.839 -8.192 1.00 69.65 440 SER B CA 1
ATOM 6857 C C . SER B 1 424 ? 55.410 -7.986 -9.464 1.00 67.82 440 SER B C 1
ATOM 6858 O O . SER B 1 424 ? 54.932 -7.647 -10.523 1.00 75.01 440 SER B O 1
ATOM 6861 N N . GLY B 1 425 ? 56.616 -8.533 -9.366 1.00 68.94 441 GLY B N 1
ATOM 6862 C CA . GLY B 1 425 ? 57.445 -8.806 -10.551 1.00 68.73 441 GLY B CA 1
ATOM 6863 C C . GLY B 1 425 ? 56.854 -9.883 -11.441 1.00 71.26 441 GLY B C 1
ATOM 6864 O O . GLY B 1 425 ? 57.183 -9.970 -12.639 1.00 65.15 441 GLY B O 1
ATOM 6865 N N . SER B 1 426 ? 55.964 -10.679 -10.835 1.00 75.18 442 SER B N 1
ATOM 6866 C CA . SER B 1 426 ? 55.293 -11.807 -11.467 1.00 76.31 442 SER B CA 1
ATOM 6867 C C . SER B 1 426 ? 54.217 -11.461 -12.517 1.00 73.07 442 SER B C 1
ATOM 6868 O O . SER B 1 426 ? 53.716 -12.361 -13.202 1.00 76.70 442 SER B O 1
ATOM 6871 N N . TYR B 1 427 ? 53.867 -10.188 -12.665 1.00 65.81 443 TYR B N 1
ATOM 6872 C CA . TYR B 1 427 ? 52.797 -9.820 -13.578 1.00 63.03 443 TYR B CA 1
ATOM 6873 C C . TYR B 1 427 ? 53.328 -9.667 -14.985 1.00 61.58 443 TYR B C 1
ATOM 6874 O O . TYR B 1 427 ? 54.028 -8.704 -15.274 1.00 60.57 443 TYR B O 1
ATOM 6883 N N . LEU B 1 428 ? 53.024 -10.650 -15.832 1.00 62.32 444 LEU B N 1
ATOM 6884 C CA . LEU B 1 428 ? 53.424 -10.673 -17.235 1.00 60.17 444 LEU B CA 1
ATOM 6885 C C . LEU B 1 428 ? 52.221 -10.933 -18.113 1.00 59.18 444 LEU B C 1
ATOM 6886 O O . LEU B 1 428 ? 52.115 -11.990 -18.697 1.00 66.81 444 LEU B O 1
ATOM 6891 N N . PRO B 1 429 ? 51.301 -9.967 -18.214 1.00 59.88 445 PRO B N 1
ATOM 6892 C CA . PRO B 1 429 ? 50.029 -10.240 -18.871 1.00 60.59 445 PRO B CA 1
ATOM 6893 C C . PRO B 1 429 ? 50.166 -10.442 -20.377 1.00 61.05 445 PRO B C 1
ATOM 6894 O O . PRO B 1 429 ? 49.466 -11.278 -20.922 1.00 57.69 445 PRO B O 1
ATOM 6898 N N . PHE B 1 430 ? 51.071 -9.703 -21.023 1.00 63.67 446 PHE B N 1
ATOM 6899 C CA . PHE B 1 430 ? 51.377 -9.890 -22.454 1.00 64.65 446 PHE B CA 1
ATOM 6900 C C . PHE B 1 430 ? 52.729 -10.569 -22.668 1.00 63.53 446 PHE B C 1
ATOM 6901 O O . PHE B 1 430 ? 53.360 -10.395 -23.724 1.00 55.05 446 PHE B O 1
ATOM 6909 N N . GLY B 1 431 ? 53.162 -11.353 -21.679 1.00 64.14 447 GLY B N 1
ATOM 6910 C CA . GLY B 1 431 ? 54.486 -11.952 -21.695 1.00 64.99 447 GLY B CA 1
ATOM 6911 C C . GLY B 1 431 ? 55.535 -10.871 -21.671 1.00 64.70 447 GLY B C 1
ATOM 6912 O O . GLY B 1 431 ? 55.271 -9.754 -21.221 1.00 68.19 447 GLY B O 1
ATOM 6913 N N . ALA B 1 432 ? 56.715 -11.198 -22.175 1.00 65.21 448 ALA B N 1
ATOM 6914 C CA . ALA B 1 432 ? 57.835 -10.273 -22.159 1.00 64.12 448 ALA B CA 1
ATOM 6915 C C . ALA B 1 432 ? 58.972 -10.736 -23.073 1.00 63.91 448 ALA B C 1
ATOM 6916 O O . ALA B 1 432 ? 58.983 -11.860 -23.595 1.00 66.04 448 ALA B O 1
ATOM 6918 N N . GLY B 1 433 ? 59.925 -9.837 -23.258 1.00 60.21 449 GLY B N 1
ATOM 6919 C CA . GLY B 1 433 ? 61.088 -10.100 -24.053 1.00 58.07 449 GLY B CA 1
ATOM 6920 C C . GLY B 1 433 ? 60.819 -10.094 -25.536 1.00 58.57 449 GLY B C 1
ATOM 6921 O O . GLY B 1 433 ? 60.120 -9.235 -26.069 1.00 57.48 449 GLY B O 1
ATOM 6922 N N . VAL B 1 434 ? 61.343 -11.109 -26.190 1.00 60.63 450 VAL B N 1
ATOM 6923 C CA . VAL B 1 434 ? 61.554 -11.079 -27.623 1.00 56.73 450 VAL B CA 1
ATOM 6924 C C . VAL B 1 434 ? 60.292 -11.454 -28.334 1.00 52.42 450 VAL B C 1
ATOM 6925 O O . VAL B 1 434 ? 59.984 -10.861 -29.353 1.00 54.41 450 VAL B O 1
ATOM 6929 N N . ARG B 1 435 ? 59.591 -12.453 -27.791 1.00 53.38 451 ARG B N 1
ATOM 6930 C CA . ARG B 1 435 ? 58.306 -12.926 -28.292 1.00 54.48 451 ARG B CA 1
ATOM 6931 C C . ARG B 1 435 ? 57.123 -12.299 -27.536 1.00 55.65 451 ARG B C 1
ATOM 6932 O O . ARG B 1 435 ? 56.061 -12.919 -27.442 1.00 57.67 451 ARG B O 1
ATOM 6940 N N . VAL B 1 436 ? 57.282 -11.090 -26.995 1.00 55.32 452 VAL B N 1
ATOM 6941 C CA . VAL B 1 436 ? 56.163 -10.387 -26.355 1.00 56.24 452 VAL B CA 1
ATOM 6942 C C . VAL B 1 436 ? 55.008 -10.244 -27.337 1.00 56.09 452 VAL B C 1
ATOM 6943 O O . VAL B 1 436 ? 55.213 -10.143 -28.538 1.00 58.91 452 VAL B O 1
ATOM 6947 N N . CYS B 1 437 ? 53.795 -10.245 -26.805 1.00 61.23 453 CYS B N 1
ATOM 6948 C CA . CYS B 1 437 ? 52.581 -10.207 -27.607 1.00 57.18 453 CYS B CA 1
ATOM 6949 C C . CYS B 1 437 ? 52.660 -9.144 -28.695 1.00 54.89 453 CYS B C 1
ATOM 6950 O O . CYS B 1 437 ? 52.995 -7.999 -28.440 1.00 54.69 453 CYS B O 1
ATOM 6953 N N . LEU B 1 438 ? 52.372 -9.553 -29.916 1.00 54.35 454 LEU B N 1
ATOM 6954 C CA . LEU B 1 438 ? 52.404 -8.664 -31.032 1.00 51.89 454 LEU B CA 1
ATOM 6955 C C . LEU B 1 438 ? 51.271 -7.659 -31.045 1.00 55.43 454 LEU B C 1
ATOM 6956 O O . LEU B 1 438 ? 51.464 -6.526 -31.501 1.00 69.19 454 LEU B O 1
ATOM 6961 N N . GLY B 1 439 ? 50.092 -8.074 -30.582 1.00 54.40 455 GLY B N 1
ATOM 6962 C CA . GLY B 1 439 ? 48.907 -7.219 -30.568 1.00 56.51 455 GLY B CA 1
ATOM 6963 C C . GLY B 1 439 ? 48.590 -6.584 -29.233 1.00 56.83 455 GLY B C 1
ATOM 6964 O O . GLY B 1 439 ? 47.434 -6.288 -28.959 1.00 62.54 455 GLY B O 1
ATOM 6965 N N . GLU B 1 440 ? 49.613 -6.355 -28.417 1.00 58.65 456 GLU B N 1
ATOM 6966 C CA . GLU B 1 440 ? 49.461 -5.770 -27.088 1.00 59.81 456 GLU B CA 1
ATOM 6967 C C . GLU B 1 440 ? 48.798 -4.402 -27.188 1.00 65.22 456 GLU B C 1
ATOM 6968 O O . GLU B 1 440 ? 47.767 -4.177 -26.563 1.00 78.90 456 GLU B O 1
ATOM 6974 N N . ALA B 1 441 ? 49.383 -3.500 -27.980 1.00 65.01 457 ALA B N 1
ATOM 6975 C CA . ALA B 1 441 ? 48.859 -2.141 -28.141 1.00 59.80 457 ALA B CA 1
ATOM 6976 C C . ALA B 1 441 ? 47.427 -2.170 -28.600 1.00 56.11 457 ALA B C 1
ATOM 6977 O O . ALA B 1 441 ? 46.596 -1.509 -28.018 1.00 56.12 457 ALA B O 1
ATOM 6979 N N . LEU B 1 442 ? 47.143 -2.964 -29.628 1.00 58.99 458 LEU B N 1
ATOM 6980 C CA . LEU B 1 442 ? 45.767 -3.154 -30.101 1.00 60.50 458 LEU B CA 1
ATOM 6981 C C . LEU B 1 442 ? 44.835 -3.617 -28.981 1.00 57.78 458 LEU B C 1
ATOM 6982 O O . LEU B 1 442 ? 43.840 -2.972 -28.712 1.00 59.27 458 LEU B O 1
ATOM 6987 N N . ALA B 1 443 ? 45.180 -4.711 -28.316 1.00 55.38 459 ALA B N 1
ATOM 6988 C CA . ALA B 1 443 ? 44.343 -5.252 -27.243 1.00 57.25 459 ALA B CA 1
ATOM 6989 C C . ALA B 1 443 ? 44.038 -4.232 -26.157 1.00 55.20 459 ALA B C 1
ATOM 6990 O O . ALA B 1 443 ? 42.897 -4.079 -25.758 1.00 58.69 459 ALA B O 1
ATOM 6992 N N . LYS B 1 444 ? 45.049 -3.523 -25.698 1.00 55.99 460 LYS B N 1
ATOM 6993 C CA . LYS B 1 444 ? 44.840 -2.417 -24.763 1.00 63.08 460 LYS B CA 1
ATOM 6994 C C . LYS B 1 444 ? 43.819 -1.379 -25.259 1.00 65.11 460 LYS B C 1
ATOM 6995 O O . LYS B 1 444 ? 43.013 -0.895 -24.478 1.00 71.15 460 LYS B O 1
ATOM 7001 N N . MET B 1 445 ? 43.883 -1.009 -26.538 1.00 64.39 461 MET B N 1
ATOM 7002 C CA . MET B 1 445 ? 42.929 -0.053 -27.104 1.00 64.36 461 MET B CA 1
ATOM 7003 C C . MET B 1 445 ? 41.517 -0.609 -27.039 1.00 67.43 461 MET B C 1
ATOM 7004 O O . MET B 1 445 ? 40.588 0.071 -26.593 1.00 69.81 461 MET B O 1
ATOM 7009 N N . GLU B 1 446 ? 41.361 -1.855 -27.483 1.00 70.46 462 GLU B N 1
ATOM 7010 C CA . GLU B 1 446 ? 40.039 -2.459 -27.594 1.00 68.99 462 GLU B CA 1
ATOM 7011 C C . GLU B 1 446 ? 39.429 -2.563 -26.211 1.00 67.89 462 GLU B C 1
ATOM 7012 O O . GLU B 1 446 ? 38.356 -2.027 -25.979 1.00 70.93 462 GLU B O 1
ATOM 7018 N N . LEU B 1 447 ? 40.148 -3.186 -25.281 1.00 67.49 463 LEU B N 1
ATOM 7019 C CA . LEU B 1 447 ? 39.632 -3.415 -23.921 1.00 68.27 463 LEU B CA 1
ATOM 7020 C C . LEU B 1 447 ? 39.236 -2.120 -23.247 1.00 71.41 463 LEU B C 1
ATOM 7021 O O . LEU B 1 447 ? 38.167 -2.019 -22.655 1.00 78.90 463 LEU B O 1
ATOM 7026 N N . PHE B 1 448 ? 40.105 -1.128 -23.351 1.00 73.64 464 PHE B N 1
ATOM 7027 C CA . PHE B 1 448 ? 39.873 0.175 -22.734 1.00 75.70 464 PHE B CA 1
ATOM 7028 C C . PHE B 1 448 ? 38.625 0.832 -23.295 1.00 74.39 464 PHE B C 1
ATOM 7029 O O . PHE B 1 448 ? 37.770 1.305 -22.538 1.00 73.27 464 PHE B O 1
ATOM 7037 N N . LEU B 1 449 ? 38.527 0.843 -24.623 1.00 72.78 465 LEU B N 1
ATOM 7038 C CA . LEU B 1 449 ? 37.478 1.610 -25.289 1.00 73.44 465 LEU B CA 1
ATOM 7039 C C . LEU B 1 449 ? 36.129 0.937 -25.156 1.00 66.21 465 LEU B C 1
ATOM 7040 O O . LEU B 1 449 ? 35.177 1.550 -24.719 1.00 61.44 465 LEU B O 1
ATOM 7045 N N . PHE B 1 450 ? 36.066 -0.338 -25.489 1.00 69.95 466 PHE B N 1
ATOM 7046 C CA . PHE B 1 450 ? 34.831 -1.089 -25.333 1.00 68.10 466 PHE B CA 1
ATOM 7047 C C . PHE B 1 450 ? 34.313 -0.996 -23.910 1.00 70.28 466 PHE B C 1
ATOM 7048 O O . PHE B 1 450 ? 33.172 -0.599 -23.714 1.00 76.09 466 PHE B O 1
ATOM 7056 N N . LEU B 1 451 ? 35.154 -1.298 -22.925 1.00 66.89 467 LEU B N 1
ATOM 7057 C CA . LEU B 1 451 ? 34.704 -1.260 -21.542 1.00 63.98 467 LEU B CA 1
ATOM 7058 C C . LEU B 1 451 ? 34.222 0.121 -21.133 1.00 63.35 467 LEU B C 1
ATOM 7059 O O . LEU B 1 451 ? 33.148 0.233 -20.539 1.00 64.11 467 LEU B O 1
ATOM 7064 N N . ALA B 1 452 ? 34.980 1.164 -21.466 1.00 62.60 468 ALA B N 1
ATOM 7065 C CA . ALA B 1 452 ? 34.583 2.519 -21.092 1.00 60.24 468 ALA B CA 1
ATOM 7066 C C . ALA B 1 452 ? 33.270 2.923 -21.779 1.00 60.86 468 ALA B C 1
ATOM 7067 O O . ALA B 1 452 ? 32.377 3.449 -21.130 1.00 61.38 468 ALA B O 1
ATOM 7069 N N . TRP B 1 453 ? 33.131 2.645 -23.071 1.00 65.10 469 TRP B N 1
ATOM 7070 C CA . TRP B 1 453 ? 31.886 2.987 -23.800 1.00 70.90 469 TRP B CA 1
ATOM 7071 C C . TRP B 1 453 ? 30.624 2.360 -23.201 1.00 70.10 469 TRP B C 1
ATOM 7072 O O . TRP B 1 453 ? 29.601 3.027 -23.061 1.00 70.78 469 TRP B O 1
ATOM 7083 N N . ILE B 1 454 ? 30.722 1.081 -22.857 1.00 69.25 470 ILE B N 1
ATOM 7084 C CA . ILE B 1 454 ? 29.608 0.327 -22.308 1.00 66.22 470 ILE B CA 1
ATOM 7085 C C . ILE B 1 454 ? 29.286 0.850 -20.933 1.00 65.81 470 ILE B C 1
ATOM 7086 O O . ILE B 1 454 ? 28.166 1.261 -20.662 1.00 69.49 470 ILE B O 1
ATOM 7091 N N . LEU B 1 455 ? 30.268 0.834 -20.052 1.00 67.10 471 LEU B N 1
ATOM 7092 C CA . LEU B 1 455 ? 30.010 1.233 -18.669 1.00 73.62 471 LEU B CA 1
ATOM 7093 C C . LEU B 1 455 ? 29.652 2.709 -18.524 1.00 74.07 471 LEU B C 1
ATOM 7094 O O . LEU B 1 455 ? 29.129 3.100 -17.496 1.00 74.08 471 LEU B O 1
ATOM 7099 N N . GLN B 1 456 ? 29.921 3.523 -19.542 1.00 76.63 472 GLN B N 1
ATOM 7100 C CA . GLN B 1 456 ? 29.520 4.930 -19.511 1.00 82.86 472 GLN B CA 1
ATOM 7101 C C . GLN B 1 456 ? 27.983 5.053 -19.430 1.00 81.55 472 GLN B C 1
ATOM 7102 O O . GLN B 1 456 ? 27.444 5.760 -18.567 1.00 72.61 472 GLN B O 1
ATOM 7108 N N . ARG B 1 457 ? 27.300 4.338 -20.320 1.00 83.48 473 ARG B N 1
ATOM 7109 C CA . ARG B 1 457 ? 25.846 4.388 -20.427 1.00 88.83 473 ARG B CA 1
ATOM 7110 C C . ARG B 1 457 ? 25.121 3.237 -19.735 1.00 88.04 473 ARG B C 1
ATOM 7111 O O . ARG B 1 457 ? 24.016 3.444 -19.247 1.00 92.33 473 ARG B O 1
ATOM 7119 N N . PHE B 1 458 ? 25.704 2.035 -19.723 1.00 83.22 474 PHE B N 1
ATOM 7120 C CA . PHE B 1 458 ? 25.043 0.865 -19.123 1.00 79.08 474 PHE B CA 1
ATOM 7121 C C . PHE B 1 458 ? 25.645 0.349 -17.816 1.00 78.70 474 PHE B C 1
ATOM 7122 O O . PHE B 1 458 ? 26.795 0.630 -17.474 1.00 73.87 474 PHE B O 1
ATOM 7130 N N . THR B 1 459 ? 24.820 -0.395 -17.091 1.00 81.93 475 THR B N 1
ATOM 7131 C CA . THR B 1 459 ? 25.267 -1.254 -16.007 1.00 91.49 475 THR B CA 1
ATOM 7132 C C . THR B 1 459 ? 24.821 -2.696 -16.331 1.00 94.37 475 THR B C 1
ATOM 7133 O O . THR B 1 459 ? 23.710 -2.933 -16.799 1.00 102.17 475 THR B O 1
ATOM 7137 N N . LEU B 1 460 ? 25.723 -3.642 -16.102 1.00 100.81 476 LEU B N 1
ATOM 7138 C CA . LEU B 1 460 ? 25.562 -5.028 -16.510 1.00 103.39 476 LEU B CA 1
ATOM 7139 C C . LEU B 1 460 ? 24.940 -5.849 -15.398 1.00 108.59 476 LEU B C 1
ATOM 7140 O O . LEU B 1 460 ? 25.412 -5.824 -14.254 1.00 104.47 476 LEU B O 1
ATOM 7145 N N . GLU B 1 461 ? 23.894 -6.587 -15.757 1.00 108.83 477 GLU B N 1
ATOM 7146 C CA . GLU B 1 461 ? 23.146 -7.397 -14.821 1.00 104.42 477 GLU B CA 1
ATOM 7147 C C . GLU B 1 461 ? 22.880 -8.760 -15.400 1.00 107.82 477 GLU B C 1
ATOM 7148 O O . GLU B 1 461 ? 22.928 -8.971 -16.625 1.00 105.85 477 GLU B O 1
ATOM 7154 N N . MET B 1 462 ? 22.544 -9.671 -14.496 1.00 111.83 478 MET B N 1
ATOM 7155 C CA . MET B 1 462 ? 22.135 -11.013 -14.871 1.00 119.50 478 MET B CA 1
ATOM 7156 C C . MET B 1 462 ? 20.618 -11.075 -15.115 1.00 121.68 478 MET B C 1
ATOM 7157 O O . MET B 1 462 ? 19.864 -10.541 -14.298 1.00 121.49 478 MET B O 1
ATOM 7162 N N . PRO B 1 463 ? 20.167 -11.722 -16.230 1.00 124.30 479 PRO B N 1
ATOM 7163 C CA . PRO B 1 463 ? 18.728 -11.753 -16.583 1.00 132.29 479 PRO B CA 1
ATOM 7164 C C . PRO B 1 463 ? 17.797 -12.243 -15.458 1.00 146.11 479 PRO B C 1
ATOM 7165 O O . PRO B 1 463 ? 18.112 -13.230 -14.802 1.00 167.13 479 PRO B O 1
ATOM 7169 N N . THR B 1 464 ? 16.660 -11.563 -15.272 1.00 144.44 480 THR B N 1
ATOM 7170 C CA . THR B 1 464 ? 15.661 -11.862 -14.216 1.00 137.70 480 THR B CA 1
ATOM 7171 C C . THR B 1 464 ? 16.247 -12.105 -12.784 1.00 135.70 480 THR B C 1
ATOM 7172 O O . THR B 1 464 ? 16.798 -11.175 -12.179 1.00 132.92 480 THR B O 1
ATOM 7176 N N . GLY B 1 465 ? 16.067 -13.311 -12.232 1.00 132.34 481 GLY B N 1
ATOM 7177 C CA . GLY B 1 465 ? 16.792 -13.769 -11.049 1.00 122.63 481 GLY B CA 1
ATOM 7178 C C . GLY B 1 465 ? 17.617 -15.012 -11.362 1.00 127.49 481 GLY B C 1
ATOM 7179 O O . GLY B 1 465 ? 17.662 -15.923 -10.538 1.00 133.59 481 GLY B O 1
ATOM 7180 N N . GLN B 1 466 ? 18.262 -15.059 -12.544 1.00 129.27 482 GLN B N 1
ATOM 7181 C CA . GLN B 1 466 ? 19.270 -16.110 -12.882 1.00 121.56 482 GLN B CA 1
ATOM 7182 C C . GLN B 1 466 ? 20.508 -15.963 -11.989 1.00 122.12 482 GLN B C 1
ATOM 7183 O O . GLN B 1 466 ? 20.672 -14.931 -11.330 1.00 123.42 482 GLN B O 1
ATOM 7189 N N . PRO B 1 467 ? 21.389 -16.986 -11.965 1.00 121.71 483 PRO B N 1
ATOM 7190 C CA . PRO B 1 467 ? 22.571 -16.914 -11.092 1.00 117.55 483 PRO B CA 1
ATOM 7191 C C . PRO B 1 467 ? 23.819 -16.322 -11.782 1.00 115.74 483 PRO B C 1
ATOM 7192 O O . PRO B 1 467 ? 23.873 -16.235 -13.022 1.00 96.01 483 PRO B O 1
ATOM 7196 N N . LEU B 1 468 ? 24.813 -15.956 -10.965 1.00 111.61 484 LEU B N 1
ATOM 7197 C CA . LEU B 1 468 ? 26.091 -15.392 -11.439 1.00 101.98 484 LEU B CA 1
ATOM 7198 C C . LEU B 1 468 ? 26.883 -16.427 -12.258 1.00 94.36 484 LEU B C 1
ATOM 7199 O O . LEU B 1 468 ? 26.793 -17.613 -11.979 1.00 100.98 484 LEU B O 1
ATOM 7204 N N . PRO B 1 469 ? 27.652 -15.992 -13.272 1.00 90.27 485 PRO B N 1
ATOM 7205 C CA . PRO B 1 469 ? 28.313 -16.987 -14.134 1.00 90.33 485 PRO B CA 1
ATOM 7206 C C . PRO B 1 469 ? 29.398 -17.833 -13.479 1.00 88.90 485 PRO B C 1
ATOM 7207 O O . PRO B 1 469 ? 30.071 -17.411 -12.522 1.00 77.39 485 PRO B O 1
ATOM 7211 N N . ASP B 1 470 ? 29.567 -19.023 -14.034 1.00 92.73 486 ASP B N 1
ATOM 7212 C CA . ASP B 1 470 ? 30.624 -19.924 -13.622 1.00 92.94 486 ASP B CA 1
ATOM 7213 C C . ASP B 1 470 ? 31.963 -19.362 -14.101 1.00 91.93 486 ASP B C 1
ATOM 7214 O O . ASP B 1 470 ? 32.134 -19.044 -15.287 1.00 92.12 486 ASP B O 1
ATOM 7219 N N . LEU B 1 471 ? 32.903 -19.240 -13.171 1.00 90.84 487 LEU B N 1
ATOM 7220 C CA . LEU B 1 471 ? 34.218 -18.700 -13.482 1.00 87.20 487 LEU B CA 1
ATOM 7221 C C . LEU B 1 471 ? 35.273 -19.756 -13.889 1.00 90.28 487 LEU B C 1
ATOM 7222 O O . LEU B 1 471 ? 36.383 -19.372 -14.243 1.00 102.96 487 LEU B O 1
ATOM 7227 N N . GLN B 1 472 ? 34.953 -21.056 -13.857 1.00 85.45 488 GLN B N 1
ATOM 7228 C CA . GLN B 1 472 ? 35.897 -22.092 -14.327 1.00 87.45 488 GLN B CA 1
ATOM 7229 C C . GLN B 1 472 ? 35.913 -22.099 -15.837 1.00 82.46 488 GLN B C 1
ATOM 7230 O O . GLN B 1 472 ? 34.870 -22.043 -16.490 1.00 86.57 488 GLN B O 1
ATOM 7236 N N . GLY B 1 473 ? 37.109 -22.161 -16.393 1.00 81.11 489 GLY B N 1
ATOM 7237 C CA . GLY B 1 473 ? 37.287 -21.876 -17.801 1.00 84.86 489 GLY B CA 1
ATOM 7238 C C . GLY B 1 473 ? 37.399 -23.133 -18.623 1.00 82.75 489 GLY B C 1
ATOM 7239 O O . GLY B 1 473 ? 38.058 -24.077 -18.204 1.00 82.20 489 GLY B O 1
ATOM 7240 N N . LYS B 1 474 ? 36.756 -23.129 -19.794 1.00 87.75 490 LYS B N 1
ATOM 7241 C CA . LYS B 1 474 ? 37.031 -24.098 -20.871 1.00 97.24 490 LYS B CA 1
ATOM 7242 C C . LYS B 1 474 ? 38.515 -23.923 -21.309 1.00 95.20 490 LYS B C 1
ATOM 7243 O O . LYS B 1 474 ? 38.909 -22.892 -21.859 1.00 99.19 490 LYS B O 1
ATOM 7249 N N . PHE B 1 475 ? 39.336 -24.927 -21.034 1.00 96.19 491 PHE B N 1
ATOM 7250 C CA . PHE B 1 475 ? 40.763 -24.837 -21.280 1.00 91.11 491 PHE B CA 1
ATOM 7251 C C . PHE B 1 475 ? 41.096 -25.080 -22.754 1.00 90.84 491 PHE B C 1
ATOM 7252 O O . PHE B 1 475 ? 40.418 -25.830 -23.462 1.00 92.27 491 PHE B O 1
ATOM 7260 N N . GLY B 1 476 ? 42.159 -24.433 -23.202 1.00 91.37 492 GLY B N 1
ATOM 7261 C CA . GLY B 1 476 ? 42.754 -24.723 -24.501 1.00 89.09 492 GLY B CA 1
ATOM 7262 C C . GLY B 1 476 ? 43.955 -23.829 -24.722 1.00 82.77 492 GLY B C 1
ATOM 7263 O O . GLY B 1 476 ? 44.542 -23.301 -23.775 1.00 74.88 492 GLY B O 1
ATOM 7264 N N . VAL B 1 477 ? 44.290 -23.629 -25.986 1.00 83.33 493 VAL B N 1
ATOM 7265 C CA . VAL B 1 477 ? 45.263 -22.589 -26.369 1.00 82.16 493 VAL B CA 1
ATOM 7266 C C . VAL B 1 477 ? 44.922 -21.237 -25.713 1.00 81.73 493 VAL B C 1
ATOM 7267 O O . VAL B 1 477 ? 45.809 -20.500 -25.297 1.00 79.07 493 VAL B O 1
ATOM 7271 N N . VAL B 1 478 ? 43.626 -20.935 -25.658 1.00 78.94 494 VAL B N 1
ATOM 7272 C CA . VAL B 1 478 ? 43.084 -19.840 -24.881 1.00 77.64 494 VAL B CA 1
ATOM 7273 C C . VAL B 1 478 ? 42.117 -20.396 -23.835 1.00 79.93 494 VAL B C 1
ATOM 7274 O O . VAL B 1 478 ? 41.399 -21.383 -24.098 1.00 80.87 494 VAL B O 1
ATOM 7278 N N . LEU B 1 479 ? 42.122 -19.763 -22.653 1.00 75.03 495 LEU B N 1
ATOM 7279 C CA . LEU B 1 479 ? 41.263 -20.142 -21.535 1.00 64.68 495 LEU B CA 1
ATOM 7280 C C . LEU B 1 479 ? 39.999 -19.371 -21.693 1.00 64.92 495 LEU B C 1
ATOM 7281 O O . LEU B 1 479 ? 39.981 -18.203 -21.377 1.00 73.81 495 LEU B O 1
ATOM 7286 N N . GLN B 1 480 ? 38.934 -20.009 -22.160 1.00 70.84 496 GLN B N 1
ATOM 7287 C CA . GLN B 1 480 ? 37.682 -19.284 -22.464 1.00 76.92 496 GLN B CA 1
ATOM 7288 C C . GLN B 1 480 ? 36.587 -19.656 -21.482 1.00 77.06 496 GLN B C 1
ATOM 7289 O O . GLN B 1 480 ? 36.539 -20.785 -21.028 1.00 86.27 496 GLN B O 1
ATOM 7295 N N . PRO B 1 481 ? 35.716 -18.695 -21.131 1.00 81.42 497 PRO B N 1
ATOM 7296 C CA . PRO B 1 481 ? 34.642 -18.981 -20.184 1.00 83.58 497 PRO B CA 1
ATOM 7297 C C . PRO B 1 481 ? 33.434 -19.668 -20.828 1.00 86.03 497 PRO B C 1
ATOM 7298 O O . PRO B 1 481 ? 33.283 -19.675 -22.059 1.00 77.02 497 PRO B O 1
ATOM 7302 N N . LYS B 1 482 ? 32.584 -20.231 -19.975 1.00 90.79 498 LYS B N 1
ATOM 7303 C CA . LYS B 1 482 ? 31.360 -20.883 -20.421 1.00 96.13 498 LYS B CA 1
ATOM 7304 C C . LYS B 1 482 ? 30.300 -19.807 -20.627 1.00 98.54 498 LYS B C 1
ATOM 7305 O O . LYS B 1 482 ? 30.328 -18.777 -19.958 1.00 102.15 498 LYS B O 1
ATOM 7311 N N . LYS B 1 483 ? 29.350 -20.073 -21.524 1.00 96.66 499 LYS B N 1
ATOM 7312 C CA . LYS B 1 483 ? 28.397 -19.057 -22.027 1.00 94.01 499 LYS B CA 1
ATOM 7313 C C . LYS B 1 483 ? 27.683 -18.338 -20.880 1.00 95.55 499 LYS B C 1
ATOM 7314 O O . LYS B 1 483 ? 27.285 -18.987 -19.931 1.00 113.41 499 LYS B O 1
ATOM 7320 N N . PHE B 1 484 ? 27.520 -17.021 -20.941 1.00 99.35 500 PHE B N 1
ATOM 7321 C CA . PHE B 1 484 ? 26.870 -16.305 -19.825 1.00 108.84 500 PHE B CA 1
ATOM 7322 C C . PHE B 1 484 ? 25.423 -16.053 -20.084 1.00 114.84 500 PHE B C 1
ATOM 7323 O O . PHE B 1 484 ? 24.588 -16.447 -19.275 1.00 139.99 500 PHE B O 1
ATOM 7331 N N . LYS B 1 485 ? 25.135 -15.388 -21.202 1.00 108.85 501 LYS B N 1
ATOM 7332 C CA . LYS B 1 485 ? 23.845 -14.705 -21.413 1.00 110.41 501 LYS B CA 1
ATOM 7333 C C . LYS B 1 485 ? 23.666 -13.632 -20.323 1.00 100.14 501 LYS B C 1
ATOM 7334 O O . LYS B 1 485 ? 23.259 -13.914 -19.190 1.00 93.20 501 LYS B O 1
ATOM 7340 N N . VAL B 1 486 ? 24.011 -12.404 -20.684 1.00 104.50 502 VAL B N 1
ATOM 7341 C CA . VAL B 1 486 ? 24.070 -11.292 -19.735 1.00 114.37 502 VAL B CA 1
ATOM 7342 C C . VAL B 1 486 ? 23.429 -10.092 -20.419 1.00 114.02 502 VAL B C 1
ATOM 7343 O O . VAL B 1 486 ? 23.630 -9.881 -21.618 1.00 103.64 502 VAL B O 1
ATOM 7347 N N . VAL B 1 487 ? 22.648 -9.327 -19.660 1.00 113.47 503 VAL B N 1
ATOM 7348 C CA . VAL B 1 487 ? 21.895 -8.207 -20.230 1.00 120.27 503 VAL B CA 1
ATOM 7349 C C . VAL B 1 487 ? 22.412 -6.866 -19.726 1.00 128.91 503 VAL B C 1
ATOM 7350 O O . VAL B 1 487 ? 22.899 -6.755 -18.593 1.00 137.80 503 VAL B O 1
ATOM 7354 N N . ALA B 1 488 ? 22.245 -5.851 -20.578 1.00 131.59 504 ALA B N 1
ATOM 7355 C CA . ALA B 1 488 ? 22.696 -4.479 -20.336 1.00 123.94 504 ALA B CA 1
ATOM 7356 C C . ALA B 1 488 ? 21.508 -3.541 -20.117 1.00 120.15 504 ALA B C 1
ATOM 7357 O O . ALA B 1 488 ? 20.732 -3.267 -21.041 1.00 118.64 504 ALA B O 1
ATOM 7359 N N . LYS B 1 489 ? 21.383 -3.026 -18.903 1.00 112.66 505 LYS B N 1
ATOM 7360 C CA . LYS B 1 489 ? 20.288 -2.145 -18.568 1.00 112.80 505 LYS B CA 1
ATOM 7361 C C . LYS B 1 489 ? 20.847 -0.765 -18.278 1.00 107.04 505 LYS B C 1
ATOM 7362 O O . LYS B 1 489 ? 21.725 -0.631 -17.438 1.00 109.22 505 LYS B O 1
ATOM 7368 N N . VAL B 1 490 ? 20.351 0.260 -18.976 1.00 106.75 506 VAL B N 1
ATOM 7369 C CA . VAL B 1 490 ? 20.814 1.648 -18.741 1.00 104.77 506 VAL B CA 1
ATOM 7370 C C . VAL B 1 490 ? 20.359 1.959 -17.316 1.00 105.26 506 VAL B C 1
ATOM 7371 O O . VAL B 1 490 ? 19.290 1.496 -16.926 1.00 131.64 506 VAL B O 1
ATOM 7375 N N . ARG B 1 491 ? 21.084 2.738 -16.520 1.00 106.26 507 ARG B N 1
ATOM 7376 C CA . ARG B 1 491 ? 21.958 3.817 -16.937 1.00 108.38 507 ARG B CA 1
ATOM 7377 C C . ARG B 1 491 ? 23.229 3.853 -16.035 1.00 111.06 507 ARG B C 1
ATOM 7378 O O . ARG B 1 491 ? 23.355 3.014 -15.129 1.00 126.70 507 ARG B O 1
ATOM 7386 N N . ALA B 1 492 ? 24.151 4.802 -16.276 1.00 102.70 508 ALA B N 1
ATOM 7387 C CA . ALA B 1 492 ? 25.464 4.879 -15.565 1.00 89.95 508 ALA B CA 1
ATOM 7388 C C . ALA B 1 492 ? 26.099 6.288 -15.527 1.00 86.02 508 ALA B C 1
ATOM 7389 O O . ALA B 1 492 ? 27.144 6.518 -14.895 1.00 69.47 508 ALA B O 1
#

Nearest PDB structures (foldseek):
  6b82-assembly1_A  TM=1.002E+00  e=4.149E-81  Danio rerio
  6b82-assembly1_B  TM=9.980E-01  e=2.206E-72  Danio rerio
  6cir-assembly4_D  TM=9.216E-01  e=2.557E-43  Homo sapiens
  4nky-assembly3_C  TM=9.264E-01  e=6.246E-43  Homo sapiens
  4nkw-assembly4_D  TM=9.224E-01  e=1.955E-42  Homo sapiens

GO terms:
  GO:0042448 progesterone metabolic process (P, IDA)
  GO:0004508 steroid 17-alpha-monooxygenase activity (F, IDA)
  GO:1903449 androst-4-ene-3,17-dione biosynthetic process (P, IDA)
  GO:0047006 17-alpha,20-alpha-dihydroxypregn-4-en-3-one dehydrogenase [NAD(P)+] activity (F, IDA)
  GO:0030237 female sex determination (P, IGI)
  GO:0030238 male sex determination (P, IGI)
  GO:0030237 female sex determination (P, IMP)
  GO:0030238 male sex determination (P, IMP)

Secondary structure (DSSP, 8-state):
-PPPB---BTTTBTTTTS--SS-HHHHHHHTHHHH-SEEEEEETTEEEEEE--HHHHHIIIIITTTTT-B----HHHHHHTTTT-SSTTPPSSHHHHHHHHHHHHHHHT-SSSS--HHHHHHHHHHHHHHHHTSTT---HHHHHHHHHHHHHHHHS--PPTT-HHHHHHHHHHHHHHTTTTS--STTTSGGGGGS--HHHHHHHHHHHHHHHHHHHHHHHHHHH--TTT--SHHHHHHHHHHHHHTT-SSSSSS---HHHHHHHHHHHHHHHHHHHHHHHHHHHHHHHH-HHHHHHHHHHHHHHT-SSS---GGGTTT-HHHHHHHHHHHHHS-SSSS---EE-SS-EEETTEEE-TT-EEEE-HHHHHH-TTTSSSTTS--GGGSB-TTSSSBB-S-TT--TT--STT--SSHHHHHHHHHHHHHHHHHHEEEE--SSS-PPP---B-SSS-BPPP---EEEE-/-PPPB----SSSBSGGG---SS-HHHHHHHTHHHH-SEEEEEETTEEEEEE--HHHHHIIIIITTTTS-B----HHHHHHTTTT-SSTTS-SSHHHHHHHHHHHHHHHH-SSSS--HHHHHHHHHHHHHHHHHTTSSS---BTHHHHHHHHHHHHHHHHS--PPTT-HHHHHHHHHHHHHHHHSSS--HHHHSGGGGGS--HHHHHHHHHHHHHHHHHHHHHHHHHHT--TT---SHHHHHHHHHHHHHTT-STTSSS--SHHHHHHHHHHHHHHHHHHHHHHHHHHHHHHHH-HHHHHHHHHHHHHHT-SSS---GGGGGG-HHHHHHHHHHHHHS-S-SBPPPEE-SSSEEETTEEE-TT-EEEEBHHHHHH-TTTSSSTT---GGGGB-SSSSSBB---TT--BTB-GGG--TTHHHHHHHHHHHHHHHHHHEEEE-STTPPPPP---B-SSS-BPPP--BEEEE--

Foldseek 3Di:
DAAAEAAADAQQKNPVVPDDPDDPLVSVLVCCVVRNQWYWIAHGPAIEIEHQDLLLQCCLCPVCNVQLQAFDFFPLVCLLQVHQLAAQRHGDFVQNVVLLVLLVVLQVCAFPDPDHLQVLLVVLLVVLVVVLVCAPPDQVSLLQSLLQSLCQQQQNDHDDPPDPVSVVLVVLLVLSQVQHPDPQVCRSVVVCVVDDDVSVVSPVVSSVSLVVVLVVSLVVCVVVDDPPTSNHSLNSLVVLLVVQVVCPPVCPRHDSPPSSSSSHSSVSSSCSNLLLSQLVVLLLLVCQVPVVLLVVQQVQCCVQVNDPDADGCVCVFRRASLVLLSLLSLLLFAFAQKGGWRARCQWDARPPHTDHHGHTYIYRLNSLSQVVVQDPPSNDRDSCCQADPVSRHGDHSGSSRASQRDHDSGHSCPVVSSSNSSRSVRSDSNFWGKYADPPDDRADPPADDGRTGGGDDDHIGIHTD/DAAAEADADQFQWRVVVDDDPDDPLVSLLVCCVPRNQWYWTCHGPAIEIEHQDLLLQCCPCAVPNPQLQAFDFFPQVCLLQVHQLAQHSHGDDVQNVVLLVLLVVLQVCADPPPDHLLNLLLVLLVVLVVVQVVCLVVFDFPLVSLLQSLLQSLCQAQQNDGADVVHPVVVVLVVLLVLSQVQGPDDDDCRRVVVCVVPDDDSVVSNSVSSVVLVVVLVVSLVVCVVVADPVDDRHSLNSLVVLLVVCVVDDPPCVRHDSDPSSSSSHSSVSSSCSNLQLSQLVVLLLQVCQVCVVLLVVQQVQCCVQPADPGADGVVCVQPRASLVLLSLLSLLLFPFAQKARWRFRCQWDAGDVHTDHHGHTYIYRLNSLSQVCVQDPPSNDRDSCCQADPPNRHGDDSGSSRQSQRDHDSGHSCPVVSSSNSSRSVRSQSNWWRKYAPDPDDRADPQFDDGSTTGGDDGRIGTHTGD

InterPro domains:
  IPR001128 Cytochrome P450 [PF00067] (41-502)
  IPR001128 Cytochrome P450 [PR00385] (313-330)
  IPR001128 Cytochrome P450 [PR00385] (366-377)
  IPR001128 Cytochrome P450 [PR00385] (444-453)
  IPR001128 Cytochrome P450 [PR00385] (453-464)
  IPR002401 Cytochrome P450, E-class, group I [PR00463] (70-89)
  IPR002401 Cytochrome P450, E-class, group I [PR00463] (94-115)
  IPR002401 Cytochrome P450, E-class, group I [PR00463] (187-205)
  IPR002401 Cytochrome P450, E-class, group I [PR00463] (302-319)
  IPR002401 Cytochrome P450, E-class, group I [PR00463] (322-348)
  IPR002401 Cytochrome P450, E-class, group I [PR00463] (365-383)
  IPR002401 Cytochrome P450, E-class, group I [PR00463] (406-430)
  IPR002401 Cytochrome P450, E-class, group I [PR00463] (443-453)
  IPR002401 Cytochrome P450, E-class, group I [PR00463] (453-476)
  IPR017972 Cytochrome P450, conserved site [PS00086] (446-455)
  IPR036396 Cytochrome P450 superfamily [G3DSA:1.10.630.10] (39-507)
  IPR036396 Cytochrome P450 superfamily [SSF48264] (41-507)

Solvent-accessible surface area: 38838 Å² total; per-residue (Å²): 108,89,18,55,67,8,77,60,85,120,145,44,2,0,34,135,52,36,122,54,160,45,38,45,5,53,32,16,44,68,31,48,191,161,30,33,48,2,0,10,3,57,16,2,88,69,67,21,3,0,0,4,25,6,112,19,0,33,27,0,5,5,75,41,5,113,43,0,0,1,29,14,158,22,16,0,4,23,62,35,2,55,81,18,59,2,8,33,22,7,79,74,50,39,27,7,68,2,0,13,11,16,10,64,0,3,14,27,25,7,13,30,8,78,56,28,13,47,82,14,0,24,108,10,0,49,40,1,0,114,19,21,74,116,40,130,132,28,15,91,17,1,8,20,3,0,0,1,0,0,2,4,3,0,18,77,40,47,21,151,148,70,61,78,56,9,104,40,2,44,131,18,22,72,12,16,17,77,10,4,39,47,96,31,95,0,21,17,22,56,149,28,93,135,117,141,32,136,39,14,141,56,0,145,98,8,14,49,64,20,27,144,45,11,59,84,30,3,85,86,12,97,126,82,45,46,46,34,34,33,50,4,2,2,1,3,0,14,46,6,30,105,8,27,118,79,128,11,88,53,2,165,124,9,16,13,67,64,43,25,0,1,3,0,0,9,33,17,19,36,44,8,6,29,44,6,5,4,14,0,61,2,0,2,2,7,0,6,55,22,72,93,6,2,156,98,0,10,95,20,0,65,74,61,8,14,189,182,52,68,1,27,32,26,0,90,48,4,0,12,37,0,26,0,0,12,22,0,0,25,0,0,15,3,43,25,0,23,47,43,28,10,17,1,67,94,97,23,38,0,24,149,53,70,8,107,139,39,7,36,0,8,0,0,6,18,2,2,0,10,31,145,174,53,9,161,96,18,104,96,14,56,2,37,35,6,28,20,190,150,32,37,8,57,25,37,49,2,3,0,32,15,39,30,21,13,17,24,23,38,52,21,25,50,46,13,17,75,35,0,3,2,0,0,0,0,19,0,0,17,66,0,26,3,72,25,47,149,76,102,98,104,13,79,44,129,11,114,39,8,46,12,2,24,15,98,198,36,109,3,23,7,80,66,131,203,82,13,55,65,5,83,70,88,126,128,48,3,1,32,154,48,32,133,54,155,43,47,54,6,51,31,20,39,65,29,52,179,164,38,33,59,3,0,7,3,55,28,2,89,64,63,18,4,1,0,5,36,5,110,21,0,23,27,0,4,2,61,43,6,98,43,0,1,1,29,13,150,22,21,4,6,26,54,33,1,60,77,17,58,3,8,29,22,7,76,60,46,43,27,8,80,5,1,38,30,8,9,82,0,2,24,26,25,11,9,39,14,29,53,26,6,48,132,18,0,14,118,11,0,35,52,1,0,95,30,1,50,154,17,56,154,78,58,44,48,2,7,71,13,0,9,17,2,0,0,2,0,0,4,4,2,0,14,80,35,57,25,160,126,61,36,89,87,10,108,48,1,55,142,18,21,67,12,16,20,64,14,4,39,84,105,40,102,3,15,17,30,63,162,32,98,94,125,136,41,128,65,9,152,53,0,118,126,16,13,47,74,21,30,144,50,10,58,113,48,2,76,78,13,90,125,83,40,35,48,44,36,20,62,3,1,2,2,1,0,17,27,3,42,112,4,35,111,78,98,17,111,20,1,158,100,7,20,9,70,66,50,23,0,4,3,0,1,10,34,18,18,37,46,6,7,32,44,5,5,4,16,0,54,1,1,3,0,6,1,9,55,41,78,138,10,2,160,94,0,18,95,20,0,83,65,63,6,15,172,194,69,70,0,34,46,28,0,74,53,8,0,10,34,0,20,0,1,8,22,0,1,27,0,0,25,5,44,26,0,35,34,40,30,10,18,2,67,98,96,20,31,0,23,142,71,60,3,112,131,39,6,34,0,12,0,0,6,27,1,2,1,6,32,142,188,63,4,171,83,9,109,92,11,67,2,35,38,4,34,14,182,146,34,39,8,54,16,39,52,3,5,1,33,12,44,30,19,16,14,27,24,38,53,31,26,46,42,12,15,74,33,0,4,0,0,0,1,0,10,0,0,18,46,0,42,4,87,29,19,142,74,72,107,104,15,66,44,129,20,127,45,6,42,14,4,23,18,82,196,31,113,2,10,3,80,73,171,15

B-factor: mean 77.84, std 17.54, range [20.0, 199.71]

Sequence (935 aa):
RSPPSLPSLPIIGSLMSLVSDSPPHIFFQDLQKKYGDLYSLMMGSHKLLIVNNHHHAKEILIKKGKIFAGRPRTVTTDLLTRDGKDIAFADYSSTWKFHRKMVHGALCMFGEGSVSIEKIICREASSMCEVLTESQNLGPELTRAVTNVVCALCFNSSYKRGDAEFESMLQYSQGIVDTVAKDSLVDIFPWLQIFPNKDLRILRQCISIRDKLLQKKYEEHKVTYSDNVQRDLLDALLRAKRSSENNNSSTRDVGLTEDHVLMTVGEIFGAGVETTTTTLKWSIAYLVHNPQVQRKIQEELDSKIGKERHPQLSDRGNLPYLEATICEVMRIRPVSPLLIPHVALQDSSVGEYTVQKGTRVVINMWSLHHDEKEWKNPELFDPGRFLNEEGDGLCCPSGSYLPFGAGVRVCLGEALAKMELFLFLAWILQRFTLEMPTGQPLPDLQGKFGVVLQPKKFKVVAKVRRSPPSLPSLPIIGSLMSLVSDSPPHIFFQDLQKKYGDLYSLMMGSHKLLIVNNHHHAKEILIKKGKIFAGRPRTVTTDLLTRDGKDIAFADYSSTWKFHRKMVHGALCMFGEGSVSIEKIICREASSMCEVLTESQNSAVDLGPELTRAVTNVVCALCFNSSYKRGDAEFESMLQYSQGIVDTVAKDSLVDIFPWLQIFPNKDLRILRQCISIRDKLLQKKYEEHKVTYSDNVQRDLLDALLRAKRSSENNNSSTRDVGLTEDHVLMTVGEIFGAGVETTTTTLKWSIAYLVHNPQVQRKIQEELDSKIGKERHPQLSDRGNLPYLEATICEVMRIRPVSPLLIPHVALQDSSVGEYTVQKGTRVVINMWSLHHDEKEWKNPELFDPGRFLNEEGDGLCCPSGSYLPFGAGVRVCLGEALAKMELFLFLAWILQRFTLEMPTGQPLPDLQGKFGVVLQPKKFKVVAKVRA